Protein 7ZNZ (pdb70)

Solvent-accessible surface area: 27205 Å² total; per-residue (Å²): 148,55,46,30,8,3,32,0,24,2,58,100,51,6,33,13,0,47,16,35,64,132,109,27,88,112,63,35,32,56,174,34,93,38,17,27,39,0,1,22,6,24,0,3,1,2,8,10,0,25,0,0,0,0,1,0,0,13,7,13,74,7,0,0,3,2,1,6,2,7,0,0,0,2,5,64,7,105,68,7,36,55,30,69,4,32,112,3,18,86,107,75,0,0,0,0,0,6,1,4,3,0,1,0,30,14,56,99,34,98,57,104,21,58,124,87,37,50,105,13,44,9,14,0,23,0,104,16,4,0,3,62,2,51,15,100,16,116,72,7,31,32,40,9,25,7,0,5,0,47,77,18,45,0,0,0,2,16,4,107,21,75,100,107,22,48,11,6,0,26,0,14,15,10,15,41,37,69,14,105,49,67,18,161,39,30,32,0,32,0,106,18,123,10,69,26,19,10,50,4,8,0,35,0,5,0,73,38,141,45,54,80,56,47,45,82,71,66,96,0,14,1,74,79,0,65,22,0,13,0,0,0,0,0,12,2,5,19,71,56,43,104,156,122,119,40,86,30,76,44,9,41,168,43,1,97,150,42,0,59,141,4,3,86,30,83,33,62,53,14,55,135,45,6,37,73,40,6,83,67,5,6,50,74,1,109,7,71,1,18,166,5,59,137,109,38,8,51,54,10,4,39,114,11,13,118,33,3,96,187,98,39,63,3,20,11,4,3,20,3,0,0,4,0,1,1,3,0,4,2,2,0,0,29,43,76,39,4,0,0,5,8,1,0,0,1,1,8,45,41,135,1,28,92,0,0,0,0,25,0,63,10,20,5,0,0,3,3,17,4,0,5,15,0,26,1,19,45,0,3,62,0,1,2,39,0,4,73,19,0,0,24,17,1,69,96,26,0,89,84,34,79,63,8,53,38,121,95,51,46,79,5,111,11,1,1,0,44,17,2,1,0,0,18,5,0,4,0,164,52,56,22,48,14,0,2,2,5,1,1,6,12,1,18,16,8,30,16,9,28,42,60,95,139,22,0,64,168,26,0,8,68,9,0,53,32,0,0,34,1,2,26,33,31,25,56,113,4,26,71,34,3,64,39,0,73,13,99,61,63,97,35,66,89,73,40,40,162,62,2,68,104,18,65,73,13,16,12,0,1,33,79,9,113,0,37,107,43,50,23,142,0,2,0,0,0,9,6,4,3,1,0,20,8,2,0,37,5,0,8,87,0,0,168,75,13,69,80,55,82,87,42,6,164,55,0,78,35,48,26,158,96,16,9,38,39,62,79,7,180,100,22,4,0,14,11,16,5,10,28,63,75,11,85,41,95,33,72,23,9,2,2,0,0,0,1,12,10,0,40,57,1,6,113,76,72,35,87,66,40,2,84,2,0,44,35,1,4,76,85,7,32,90,49,53,96,3,90,57,0,20,1,12,0,14,9,0,0,0,13,5,9,5,19,49,5,54,65,0,6,90,10,0,33,4,0,4,60,64,5,24,24,43,2,0,0,0,15,33,96,41,3,3,0,4,0,0,4,0,0,3,1,0,0,2,10,6,0,9,9,14,20,22,78,24,11,9,2,23,44,19,94,6,140,46,3,85,95,9,36,1,123,6,1,16,3,54,37,56,5,14,0,18,5,32,9,132,87,80,121,13,32,104,26,101,2,45,3,76,129,124,87,110,32,68,0,64,18,85,66,61,112,54,74,49,62,18,74,108,104,145

Secondary structure (DSSP, 8-state):
---SSSEEEESSPPP---SSGGGS-TTTTTT-SSHHHHHHHH-EEEESSSEEEEEEE-SSEEEEEEEETT-B-----TT-----STT--TTS---B---EEEEEEEEETTEEPPS--EEEEEEEETTTTEEEEEEEETTEEEEEEEEEETTTTEEEEEEEESSTT-EEEEEEEE-SS--EEEEETTEEEEEEE-TTS-EEEEEEEEEEESSEEEEETTEEEEEEESEEEEEEEEEE-B-S-GGGTTB-S-HHHHHHTTHHHHHHS-HHHHHHHHHHHHHHHHTT-EEE-----HHHHTS-HHHHHHHHHHS---HHHHHHHHHHHHHHHHTT--TTSPPPBTTBT----SS-GGGG-EETTTHHHHHTTTTTTTT-HHHHHHHHHHHHHHHHHHHHHHHH-GGG--TTSPPPSS--EEEEE-SSS-EEEEEETTHHHHHHHHHHHHHHHH--HHHIIIIIHHHHHHHHHHHHHH-EEE-GGGTT--BTTBPPPHHHHHHTTT--TTEEE-TTB--TTSS--BTT-HHHHHHHHHHHHHHHHHHHHHT--HHHHHHHHHHHHHB----B-TTSSBPSSSS--------S--GGGTTTTTSSS--TTT-HHHHHHHHHHHHHH---GGG--TTHHHHHHHHHHHTT-HHHHHHHHHHHHHHSB-TTS-BBSSSB-THHHHHHHHHHHHHHEE-SSSSEEES-S--TT-SSEEEEEEEETTTEEEEEEEETTEEEEEEEEESS--EEEEEETTEEEEEEPEE--

InterPro domains:
  IPR008928 Six-hairpin glycosidase superfamily [SSF48208] (274-778)
  IPR012341 Six-hairpin glycosidase-like superfamily [G3DSA:1.50.10.10] (239-712)
  IPR016518 Alpha-L-fucosidase [PIRSF007663] (45-780)
  IPR027414 Glycosyl hydrolase family 95, N-terminal domain [PF14498] (56-101)
  IPR027414 Glycosyl hydrolase family 95, N-terminal domain [PF14498] (119-263)
  IPR049053 Alpha fucosidase A-like, C-terminal domain [PF21307] (714-777)
  IPR054363 Glycosyl hydrolase family 95, catalytic domain [PF22124] (291-712)

B-factor: mean 43.18, std 13.69, range [20.55, 91.16]

Foldseek 3Di:
DPDLFQKAKDQDAQQDDAQDQVRDDDCSQPPDDHSVVSQQFRFDKAFQQAKIWTWGGAQFKIKTFIFGQAQWAEFLLLVQAADEFQQHAPVHFIFGATDWMKMKGWPFFPHTGDNPKARWMWMQRRLQRKIKIWIGDPNKIKIKIWHQFPVQRWIKIKIAIPDAQGTKIKIDMGDPNPWDWADDDQKIKTWDAHNHGKIKMKIKGKAFADADWDCDGRMIIGGRTRMMMIIMHMDIQADLAVVVVRGHDHNVVVCVVRRVVSSPDDVVVSSVNRSVVSCVQLVLKDKFLDAADPVLSPHNLLVSLVVCLVPVQRRSHLRNLLSVLSSLLSRNFAQRDAAQFQQRRDDDDSCDVSSSFHFLVFQSLLSCLQCQQVRVLRSLNNVLVQCVSLQVSQLSSQQVDQVLAFPVSHGAFAGFAARTHHSRSHGHDHTPLLSLLSVLVSLLVSCQQAVPLCSLVPRNLVSLVRNLSSQVRQWDWAAALRHVWDWLRHDDDPLQSVLSHRQHGRATWRAQPDQPDDDTGTTHFLLSLLSNLLSLVSSLVSCVVVVHPPVVNVVSVVNSVRYDHWDQAPVLAIARGSGRDDLQDLDLDPSNCVCLPPNQNDACVPHVSNLVNPVVSVVNNPDDPVNQFLQSLLVVLQSCLRSQNQQSSVVSSSSQSNPAAHSSRFGDRPPGTNSNSNSNSSSVSSCAWAARHQGIEGNVYDHVSRQWMWMWNTTHGVNKTWTWIHHHHAIDPIAIEHQDWDWTWYHGPNDTDIDIHDYDD

Nearest PDB structures (foldseek):
  7znz-assembly1_A  TM=1.001E+00  e=0.000E+00  Akkermansia muciniphila ATCC BAA-835
  7zo0-assembly1_A  TM=9.992E-01  e=0.000E+00  Akkermansia muciniphila ATCC BAA-835
  7kmq-assembly1_A  TM=8.784E-01  e=1.321E-61  Xanthomonas citri pv. citri str. 306
  4ufc-assembly2_B  TM=8.780E-01  e=4.745E-60  Bacteroides ovatus
  2rdy-assembly1_B  TM=8.431E-01  e=8.746E-61  Halalkalibacterium halodurans C-125

Sequence (761 aa):
KPSASNLIWSDEPAVVVYPQEDKNSEGSSFGKYRKPASVWEAEGYPIGNGRVGAMIFSAPGRERLALNEISLWSGGANPGGGYGYGPDAGTNQFGNYLPFGDLFVDFKKGDQPASLSVEDFTRSLDLRDGIHKVNYKADGVTYDREAFSSTPANVLVLNYKASKPGQFSADFSVNSQLGADISAKGSVITWKGMMLKNGMNYEGRVLIRPKGGTLSASGDKISVKNADSCMVVIAMETDYLMDYKKDWKGESPSRRKLDRYAAKAASADYAALKQAHISQYKSMFDRVKVNFGKTEEDVAKLPTPKRLEEAYKKNPADPDLEETMFQFGRYLLLSSSRPGTLPANLQGLWNDYVKPPWACDYHNNINVQMAYWGAEPANLSECHEALVNYVEAMAPGCRDASQANKGFNTKDGKPVRGWTVRTSQNIFGGNGWQWNIPGAAWYALHIWEHYAFTGDRKYLEKQAYPLMKEICHFWEDHLKELGAGGEGFKTNGKDPSSEEEKKDLADVKAGTLVAPNGWSPEHGPREDGVMHDQQLIAELFSNTIKAARILGKDAAWAKSLEGKLKRLAGNKIGKEGNLQEWMIDRIPKTDHRHTSHLFAVFPGNQQISKLKTPKLAEAARLSLEWRGTTGDSRRSWTWPWRTALWARLGEGNKAHEMVQGLLKFNTLPNMMLTTHPPMQMDGNFGIVGGICEMLVQSHAGGLDIMPSPVEAWPEGSVKGLKARGNVTVDFSWKDGKVSNVKLYSAQPKKVLPVRVNGKMTRMKTLPLK

Radius of gyration: 26.74 Å; Cα contacts (8 Å, |Δi|>4): 1884; chains: 1; bounding box: 55×55×87 Å

Structure (mmCIF, N/CA/C/O backbone):
data_7ZNZ
#
_entry.id   7ZNZ
#
_cell.length_a   53.670
_cell.length_b   100.400
_cell.length_c   156.980
_cell.angle_alpha   90.000
_cell.angle_beta   90.000
_cell.angle_gamma   90.000
#
_symmetry.space_group_name_H-M   'P 21 21 21'
#
loop_
_entity.id
_entity.type
_entity.pdbx_description
1 polymer 'FucOB, a GH95 family alpha-1,2-fucosidase'
2 non-polymer GLYCEROL
3 water water
#
loop_
_atom_site.group_PDB
_atom_site.id
_atom_site.type_symbol
_atom_site.label_atom_id
_atom_site.label_alt_id
_atom_site.label_comp_id
_atom_site.label_asym_id
_atom_site.label_entity_id
_atom_site.label_seq_id
_atom_site.pdbx_PDB_ins_code
_atom_site.Cartn_x
_atom_site.Cartn_y
_atom_site.Cartn_z
_atom_site.occupancy
_atom_site.B_iso_or_equiv
_atom_site.auth_seq_id
_atom_site.auth_comp_id
_atom_site.auth_asym_id
_atom_site.auth_atom_id
_atom_site.pdbx_PDB_model_num
ATOM 1 N N . LYS A 1 1 ? -2.694 -3.706 -61.405 1.00 78.33 25 LYS A N 1
ATOM 2 C CA . LYS A 1 1 ? -2.921 -4.069 -60.010 1.00 69.48 25 LYS A CA 1
ATOM 3 C C . LYS A 1 1 ? -3.311 -2.837 -59.194 1.00 73.79 25 LYS A C 1
ATOM 4 O O . LYS A 1 1 ? -2.452 -2.020 -58.838 1.00 67.52 25 LYS A O 1
ATOM 6 N N . PRO A 1 2 ? -4.608 -2.701 -58.902 0.67 65.93 26 PRO A N 1
ATOM 7 C CA . PRO A 1 2 ? -5.067 -1.550 -58.116 0.67 54.57 26 PRO A CA 1
ATOM 8 C C . PRO A 1 2 ? -4.525 -1.622 -56.701 0.67 50.96 26 PRO A C 1
ATOM 9 O O . PRO A 1 2 ? -4.508 -2.688 -56.079 0.67 52.87 26 PRO A O 1
ATOM 13 N N . SER A 1 3 ? -4.090 -0.468 -56.197 1.00 50.51 27 SER A N 1
ATOM 14 C CA . SER A 1 3 ? -3.478 -0.394 -54.876 1.00 44.22 27 SER A CA 1
ATOM 15 C C . SER A 1 3 ? -4.314 -1.152 -53.846 1.00 43.52 27 SER A C 1
ATOM 16 O O . SER A 1 3 ? -5.550 -1.063 -53.831 1.00 45.36 27 SER A O 1
ATOM 19 N N . ALA A 1 4 ? -3.634 -1.898 -52.968 1.00 36.53 28 ALA A N 1
ATOM 20 C CA . ALA A 1 4 ? -4.357 -2.665 -51.954 1.00 38.53 28 ALA A CA 1
ATOM 21 C C . ALA A 1 4 ? -4.980 -1.781 -50.877 1.00 40.06 28 ALA A C 1
ATOM 22 O O . ALA A 1 4 ? -5.900 -2.226 -50.183 1.00 35.66 28 ALA A O 1
ATOM 24 N N . SER A 1 5 ? -4.480 -0.563 -50.685 1.00 39.22 29 SER A N 1
ATOM 25 C CA . SER A 1 5 ? -5.038 0.280 -49.637 1.00 41.72 29 SER A CA 1
ATOM 26 C C . SER A 1 5 ? -5.008 1.732 -50.094 1.00 38.90 29 SER A C 1
ATOM 27 O O . SER A 1 5 ? -4.359 2.079 -51.088 1.00 36.84 29 SER A O 1
ATOM 30 N N . ASN A 1 6 ? -5.715 2.572 -49.334 1.00 37.16 30 ASN A N 1
ATOM 31 C CA . ASN A 1 6 ? -5.811 4.026 -49.565 1.00 31.19 30 ASN A CA 1
ATOM 32 C C . ASN A 1 6 ? -6.425 4.367 -50.915 1.00 32.47 30 ASN A C 1
ATOM 33 O O . ASN A 1 6 ? -6.210 5.456 -51.440 1.00 35.58 30 ASN A O 1
ATOM 38 N N . LEU A 1 7 ? -7.228 3.481 -51.463 1.00 32.12 31 LEU A N 1
ATOM 39 C CA . LEU A 1 7 ? -7.910 3.706 -52.725 1.00 37.22 31 LEU A CA 1
ATOM 40 C C . LEU A 1 7 ? -9.316 3.140 -52.630 1.00 37.99 31 LEU A C 1
ATOM 41 O O . LEU A 1 7 ? -9.494 1.961 -52.296 1.00 37.41 31 LEU A O 1
ATOM 46 N N . ILE A 1 8 ? -10.319 3.973 -52.904 1.00 31.26 32 ILE A N 1
ATOM 47 C CA . ILE A 1 8 ? -11.703 3.522 -52.935 1.00 33.25 32 ILE A CA 1
ATOM 48 C C . ILE A 1 8 ? -12.147 3.570 -54.379 1.00 39.70 32 ILE A C 1
ATOM 49 O O . ILE A 1 8 ? -12.035 4.616 -55.040 1.00 35.02 32 ILE A O 1
ATOM 54 N N . TRP A 1 9 ? -12.631 2.446 -54.894 1.00 32.22 33 TRP A N 1
ATOM 55 C CA . TRP A 1 9 ? -12.820 2.452 -56.339 1.00 37.04 33 TRP A CA 1
ATOM 56 C C . TRP A 1 9 ? -13.864 1.428 -56.735 1.00 36.72 33 TRP A C 1
ATOM 57 O O . TRP A 1 9 ? -14.228 0.552 -55.946 1.00 38.21 33 TRP A O 1
ATOM 68 N N . SER A 1 10 ? -14.362 1.570 -57.969 1.00 35.30 34 SER A N 1
ATOM 69 C CA . SER A 1 10 ? -15.399 0.690 -58.483 1.00 38.34 34 SER A CA 1
ATOM 70 C C . SER A 1 10 ? -15.223 0.529 -59.985 1.00 44.55 34 SER A C 1
ATOM 71 O O . SER A 1 10 ? -14.776 1.451 -60.678 1.00 38.14 34 SER A O 1
ATOM 74 N N . ASP A 1 11 ? -15.544 -0.672 -60.483 1.00 38.12 35 ASP A N 1
ATOM 75 C CA . ASP A 1 11 ? -15.542 -0.894 -61.917 1.00 43.24 35 ASP A CA 1
ATOM 76 C C . ASP A 1 11 ? -16.928 -0.705 -62.500 1.00 42.77 35 ASP A C 1
ATOM 77 O O . ASP A 1 11 ? -17.141 -1.001 -63.676 1.00 50.37 35 ASP A O 1
ATOM 82 N N . GLU A 1 12 ? -17.872 -0.219 -61.701 1.00 41.64 36 GLU A N 1
ATOM 83 C CA . GLU A 1 12 ? -19.233 0.086 -62.118 1.00 34.88 36 GLU A CA 1
ATOM 84 C C . GLU A 1 12 ? -19.448 1.594 -62.175 1.00 47.06 36 GLU A C 1
ATOM 85 O O . GLU A 1 12 ? -19.131 2.312 -61.209 1.00 38.55 36 GLU A O 1
ATOM 91 N N . PRO A 1 13 ? -19.949 2.110 -63.292 1.00 48.82 37 PRO A N 1
ATOM 92 C CA . PRO A 1 13 ? -20.351 3.517 -63.330 1.00 38.71 37 PRO A CA 1
ATOM 93 C C . PRO A 1 13 ? -21.298 3.828 -62.187 1.00 41.02 37 PRO A C 1
ATOM 94 O O . PRO A 1 13 ? -22.118 2.999 -61.808 1.00 38.32 37 PRO A O 1
ATOM 98 N N . ALA A 1 14 ? -21.163 5.044 -61.627 1.00 40.11 38 ALA A N 1
ATOM 99 C CA . ALA A 1 14 ? -22.067 5.503 -60.586 1.00 40.29 38 ALA A CA 1
ATOM 100 C C . ALA A 1 14 ? -23.477 5.629 -61.145 1.00 36.92 38 ALA A C 1
ATOM 101 O O . ALA A 1 14 ? -23.670 5.958 -62.319 1.00 40.96 38 ALA A O 1
ATOM 103 N N . VAL A 1 15 ? -24.474 5.398 -60.289 1.00 35.66 39 VAL A N 1
ATOM 104 C CA . VAL A 1 15 ? -25.834 5.767 -60.651 1.00 37.09 39 VAL A CA 1
ATOM 105 C C . VAL A 1 15 ? -25.966 7.281 -60.547 1.00 43.99 39 VAL A C 1
ATOM 106 O O . VAL A 1 15 ? -25.588 7.896 -59.538 1.00 37.96 39 VAL A O 1
ATOM 110 N N . VAL A 1 16 ? -26.458 7.901 -61.613 1.00 42.32 40 VAL A N 1
ATOM 111 C CA . VAL A 1 16 ? -26.562 9.355 -61.696 1.00 41.24 40 VAL A CA 1
ATOM 112 C C . VAL A 1 16 ? -28.036 9.700 -61.727 1.00 46.73 40 VAL A C 1
ATOM 113 O O . VAL A 1 16 ? -28.754 9.289 -62.648 1.00 44.55 40 VAL A O 1
ATOM 117 N N . VAL A 1 17 ? -28.491 10.434 -60.709 1.00 44.90 41 VAL A N 1
ATOM 118 C CA . VAL A 1 17 ? -29.881 10.850 -60.592 1.00 41.32 41 VAL A CA 1
ATOM 119 C C . VAL A 1 17 ? -29.934 12.301 -60.120 1.00 45.41 41 VAL A C 1
ATOM 120 O O . VAL A 1 17 ? -28.988 12.827 -59.517 1.00 37.29 41 VAL A O 1
ATOM 124 N N . TYR A 1 18 ? -31.072 12.972 -60.450 1.00 39.71 42 TYR A N 1
ATOM 125 C CA . TYR A 1 18 ? -31.358 14.271 -59.890 1.00 39.72 42 TYR A CA 1
ATOM 126 C C . TYR A 1 18 ? -31.885 14.084 -58.476 1.00 42.29 42 TYR A C 1
ATOM 127 O O . TYR A 1 18 ? -32.640 13.148 -58.225 1.00 46.17 42 TYR A O 1
ATOM 136 N N . PRO A 1 19 ? -31.526 14.959 -57.542 1.00 39.57 43 PRO A N 1
ATOM 137 C CA . PRO A 1 19 ? -32.038 14.790 -56.173 1.00 36.34 43 PRO A CA 1
ATOM 138 C C . PRO A 1 19 ? -33.548 14.972 -56.086 1.00 43.07 43 PRO A C 1
ATOM 139 O O . PRO A 1 19 ? -34.183 14.423 -55.168 1.00 42.34 43 PRO A O 1
ATOM 143 N N . GLN A 1 20 ? -34.142 15.731 -57.011 1.00 41.00 44 GLN A N 1
ATOM 144 C CA . GLN A 1 20 ? -35.602 15.846 -57.108 1.00 44.82 44 GLN A CA 1
ATOM 145 C C . GLN A 1 20 ? -36.195 14.595 -57.760 1.00 47.30 44 GLN A C 1
ATOM 146 O O . GLN A 1 20 ? -35.859 14.268 -58.906 1.00 44.19 44 GLN A O 1
ATOM 152 N N . GLU A 1 21 ? -37.089 13.908 -57.036 1.00 55.61 45 GLU A N 1
ATOM 153 C CA . GLU A 1 21 ? -37.633 12.632 -57.515 1.00 55.91 45 GLU A CA 1
ATOM 154 C C . GLU A 1 21 ? -38.195 12.756 -58.932 1.00 62.64 45 GLU A C 1
ATOM 155 O O . GLU A 1 21 ? -37.796 12.016 -59.841 1.00 59.98 45 GLU A O 1
ATOM 157 N N . ASP A 1 22 ? -39.093 13.729 -59.135 1.00 62.10 46 ASP A N 1
ATOM 158 C CA . ASP A 1 22 ? -39.825 13.969 -60.378 1.00 64.91 46 ASP A CA 1
ATOM 159 C C . ASP A 1 22 ? -38.934 14.220 -61.589 1.00 64.27 46 ASP A C 1
ATOM 160 O O . ASP A 1 22 ? -39.446 14.199 -62.713 1.00 63.64 46 ASP A O 1
ATOM 165 N N . LYS A 1 23 ? -37.644 14.503 -61.401 1.00 58.52 47 LYS A N 1
ATOM 166 C CA . LYS A 1 23 ? -36.741 14.747 -62.522 1.00 52.02 47 LYS A CA 1
ATOM 167 C C . LYS A 1 23 ? -36.121 13.474 -63.086 1.00 52.68 47 LYS A C 1
ATOM 168 O O . LYS A 1 23 ? -35.334 13.556 -64.034 1.00 56.56 47 LYS A O 1
ATOM 174 N N . ASN A 1 24 ? -36.445 12.311 -62.539 1.00 52.80 48 ASN A N 1
ATOM 175 C CA . ASN A 1 24 ? -35.839 11.053 -62.959 1.00 64.04 48 ASN A CA 1
ATOM 176 C C . ASN A 1 24 ? -36.827 10.154 -63.695 1.00 65.57 48 ASN A C 1
ATOM 177 O O . ASN A 1 24 ? -38.025 10.150 -63.404 1.00 68.15 48 ASN A O 1
ATOM 182 N N . SER A 1 25 ? -36.287 9.365 -64.622 1.00 64.91 49 SER A N 1
ATOM 183 C CA . SER A 1 25 ? -37.050 8.411 -65.423 1.00 75.12 49 SER A CA 1
ATOM 184 C C . SER A 1 25 ? -37.567 7.253 -64.557 1.00 75.83 49 SER A C 1
ATOM 185 O O . SER A 1 25 ? -37.466 7.255 -63.325 1.00 75.84 49 SER A O 1
ATOM 188 N N . GLU A 1 26 ? -38.120 6.230 -65.216 1.00 77.90 50 GLU A N 1
ATOM 189 C CA . GLU A 1 26 ? -38.831 5.168 -64.505 1.00 82.57 50 GLU A CA 1
ATOM 190 C C . GLU A 1 26 ? -37.884 4.338 -63.645 1.00 79.53 50 GLU A C 1
ATOM 191 O O . GLU A 1 26 ? -38.100 4.182 -62.435 1.00 79.17 50 GLU A O 1
ATOM 193 N N . GLY A 1 27 ? -36.841 3.777 -64.258 1.00 78.80 51 GLY A N 1
ATOM 194 C CA . GLY A 1 27 ? -35.878 2.961 -63.539 1.00 72.50 51 GLY A CA 1
ATOM 195 C C . GLY A 1 27 ? -34.501 3.589 -63.465 1.00 71.07 51 GLY A C 1
ATOM 196 O O . GLY A 1 27 ? -33.488 2.881 -63.499 1.00 72.23 51 GLY A O 1
ATOM 197 N N A SER A 1 28 ? -34.452 4.921 -63.357 0.54 67.41 52 SER A N 1
ATOM 198 N N B SER A 1 28 ? -34.452 4.920 -63.360 0.46 67.43 52 SER A N 1
ATOM 199 C CA A SER A 1 28 ? -33.177 5.631 -63.332 0.54 68.41 52 SER A CA 1
ATOM 200 C CA B SER A 1 28 ? -33.180 5.635 -63.326 0.46 68.39 52 SER A CA 1
ATOM 201 C C A SER A 1 28 ? -32.366 5.344 -62.067 0.54 64.30 52 SER A C 1
ATOM 202 C C B SER A 1 28 ? -32.367 5.341 -62.067 0.46 64.29 52 SER A C 1
ATOM 203 O O A SER A 1 28 ? -31.159 5.611 -62.049 0.54 59.38 52 SER A O 1
ATOM 204 O O B SER A 1 28 ? -31.159 5.606 -62.050 0.46 59.40 52 SER A O 1
ATOM 209 N N . PHE A 1 29 ? -32.992 4.794 -61.025 1.00 59.29 53 PHE A N 1
ATOM 210 C CA . PHE A 1 29 ? -32.337 4.551 -59.744 1.00 55.03 53 PHE A CA 1
ATOM 211 C C . PHE A 1 29 ? -31.564 3.233 -59.674 1.00 61.24 53 PHE A C 1
ATOM 212 O O . PHE A 1 29 ? -30.969 2.936 -58.627 1.00 56.31 53 PHE A O 1
ATOM 220 N N . GLY A 1 30 ? -31.547 2.436 -60.746 1.00 66.81 54 GLY A N 1
ATOM 221 C CA . GLY A 1 30 ? -30.906 1.123 -60.672 1.00 54.23 54 GLY A CA 1
ATOM 222 C C . GLY A 1 30 ? -31.469 0.264 -59.545 1.00 56.66 54 GLY A C 1
ATOM 223 O O . GLY A 1 30 ? -32.682 0.048 -59.423 1.00 55.54 54 GLY A O 1
ATOM 224 N N . LYS A 1 31 ? -30.581 -0.238 -58.695 1.00 52.80 55 LYS A N 1
ATOM 225 C CA . LYS A 1 31 ? -30.997 -1.109 -57.606 1.00 53.21 55 LYS A CA 1
ATOM 226 C C . LYS A 1 31 ? -31.574 -0.357 -56.408 1.00 57.04 55 LYS A C 1
ATOM 227 O O . LYS A 1 31 ? -32.020 -1.009 -55.454 1.00 54.38 55 LYS A O 1
ATOM 233 N N . TYR A 1 32 ? -31.574 0.981 -56.428 1.00 56.18 56 TYR A N 1
ATOM 234 C CA . TYR A 1 32 ? -31.989 1.800 -55.292 1.00 53.69 56 TYR A CA 1
ATOM 235 C C . TYR A 1 32 ? -33.435 2.228 -55.448 1.00 62.86 56 TYR A C 1
ATOM 236 O O . TYR A 1 32 ? -34.027 2.116 -56.522 1.00 66.95 56 TYR A O 1
ATOM 245 N N . ARG A 1 33 ? -33.988 2.762 -54.355 1.00 60.09 57 ARG A N 1
ATOM 246 C CA . ARG A 1 33 ? -35.397 3.120 -54.284 1.00 57.24 57 ARG A CA 1
ATOM 247 C C . ARG A 1 33 ? -35.656 4.610 -54.380 1.00 65.80 57 ARG A C 1
ATOM 248 O O . ARG A 1 33 ? -36.765 5.003 -54.758 1.00 61.70 57 ARG A O 1
ATOM 250 N N . LYS A 1 34 ? -34.679 5.449 -54.048 1.00 49.85 58 LYS A N 1
ATOM 251 C CA . LYS A 1 34 ? -34.943 6.877 -53.931 1.00 53.41 58 LYS A CA 1
ATOM 252 C C . LYS A 1 34 ? -33.649 7.639 -54.182 1.00 49.74 58 LYS A C 1
ATOM 253 O O . LYS A 1 34 ? -32.553 7.094 -54.014 1.00 44.53 58 LYS A O 1
ATOM 255 N N . PRO A 1 35 ? -33.736 8.886 -54.632 1.00 50.17 59 PRO A N 1
ATOM 256 C CA . PRO A 1 35 ? -32.487 9.626 -54.929 1.00 51.31 59 PRO A CA 1
ATOM 257 C C . PRO A 1 35 ? -31.546 9.760 -53.728 1.00 39.02 59 PRO A C 1
ATOM 258 O O . PRO A 1 35 ? -30.316 9.747 -53.907 1.00 36.57 59 PRO A O 1
ATOM 262 N N . ALA A 1 36 ? -32.074 9.861 -52.507 1.00 41.61 60 ALA A N 1
ATOM 263 C CA . ALA A 1 36 ? -31.193 9.939 -51.346 1.00 41.17 60 ALA A CA 1
ATOM 264 C C . ALA A 1 36 ? -30.390 8.653 -51.178 1.00 43.29 60 ALA A C 1
ATOM 265 O O . ALA A 1 36 ? -29.194 8.704 -50.869 1.00 39.83 60 ALA A O 1
ATOM 267 N N . SER A 1 37 ? -31.021 7.495 -51.401 1.00 42.50 61 SER A N 1
ATOM 268 C CA . SER A 1 37 ? -30.314 6.221 -51.273 1.00 40.45 61 SER A CA 1
ATOM 269 C C . SER A 1 37 ? -29.193 6.113 -52.288 1.00 34.20 61 SER A C 1
ATOM 270 O O . SER A 1 37 ? -28.124 5.542 -52.005 1.00 38.36 61 SER A O 1
ATOM 273 N N . VAL A 1 38 ? -29.431 6.615 -53.496 1.00 36.72 62 VAL A N 1
ATOM 274 C CA . VAL A 1 38 ? -28.380 6.646 -54.510 1.00 32.14 62 VAL A CA 1
ATOM 275 C C . VAL A 1 38 ? -27.228 7.496 -54.010 1.00 34.76 62 VAL A C 1
ATOM 276 O O . VAL A 1 38 ? -26.063 7.101 -54.046 1.00 33.89 62 VAL A O 1
ATOM 280 N N . TRP A 1 39 ? -27.563 8.689 -53.527 1.00 30.68 63 TRP A N 1
ATOM 281 C CA . TRP A 1 39 ? -26.546 9.685 -53.204 1.00 29.44 63 TRP A CA 1
ATOM 282 C C . TRP A 1 39 ? -25.580 9.159 -52.150 1.00 30.93 63 TRP A C 1
ATOM 283 O O . TRP A 1 39 ? -24.367 9.229 -52.332 1.00 30.21 63 TRP A O 1
ATOM 294 N N . GLU A 1 40 ? -26.106 8.585 -51.059 1.00 33.28 64 GLU A N 1
ATOM 295 C CA . GLU A 1 40 ? -25.246 8.252 -49.930 1.00 29.65 64 GLU A CA 1
ATOM 296 C C . GLU A 1 40 ? -24.331 7.078 -50.227 1.00 34.26 64 GLU A C 1
ATOM 297 O O . GLU A 1 40 ? -23.249 6.998 -49.641 1.00 31.50 64 GLU A O 1
ATOM 303 N N . ALA A 1 41 ? -24.735 6.163 -51.120 1.00 33.93 65 ALA A N 1
ATOM 304 C CA . ALA A 1 41 ? -23.994 4.935 -51.360 1.00 33.68 65 ALA A CA 1
ATOM 305 C C . ALA A 1 41 ? -23.083 5.015 -52.579 1.00 32.80 65 ALA A C 1
ATOM 306 O O . ALA A 1 41 ? -22.050 4.353 -52.613 1.00 35.11 65 ALA A O 1
ATOM 308 N N . GLU A 1 42 ? -23.436 5.808 -53.586 1.00 31.76 66 GLU A N 1
ATOM 309 C CA . GLU A 1 42 ? -22.681 5.802 -54.835 1.00 33.78 66 GLU A CA 1
ATOM 310 C C . GLU A 1 42 ? -21.618 6.871 -54.907 1.00 34.84 66 GLU A C 1
ATOM 311 O O . GLU A 1 42 ? -20.657 6.721 -55.662 1.00 35.29 66 GLU A O 1
ATOM 317 N N . GLY A 1 43 ? -21.798 7.970 -54.192 1.00 34.76 67 GLY A N 1
ATOM 318 C CA . GLY A 1 43 ? -20.877 9.080 -54.321 1.00 32.50 67 GLY A CA 1
ATOM 319 C C . GLY A 1 43 ? -19.520 9.035 -53.675 1.00 30.28 67 GLY A C 1
ATOM 320 O O . GLY A 1 43 ? -19.361 8.464 -52.603 1.00 30.36 67 GLY A O 1
ATOM 321 N N . TYR A 1 44 ? -18.540 9.647 -54.327 1.00 30.14 68 TYR A N 1
ATOM 322 C CA . TYR A 1 44 ? -17.208 9.733 -53.762 1.00 27.44 68 TYR A CA 1
ATOM 323 C C . TYR A 1 44 ? -17.006 11.183 -53.390 1.00 36.18 68 TYR A C 1
ATOM 324 O O . TYR A 1 44 ? -17.234 12.074 -54.203 1.00 31.21 68 TYR A O 1
ATOM 333 N N . PRO A 1 45 ? -16.566 11.431 -52.158 1.00 31.42 69 PRO A N 1
ATOM 334 C CA . PRO A 1 45 ? -16.493 12.829 -51.734 1.00 25.73 69 PRO A CA 1
ATOM 335 C C . PRO A 1 45 ? -15.163 13.548 -51.765 1.00 30.73 69 PRO A C 1
ATOM 336 O O . PRO A 1 45 ? -14.150 12.957 -51.416 1.00 28.70 69 PRO A O 1
ATOM 340 N N . ILE A 1 46 ? -15.164 14.798 -52.205 1.00 28.13 70 ILE A N 1
ATOM 341 C CA . ILE A 1 46 ? -13.976 15.646 -52.103 1.00 26.05 70 ILE A CA 1
ATOM 342 C C . ILE A 1 46 ? -14.348 16.928 -51.358 1.00 27.90 70 ILE A C 1
ATOM 343 O O . ILE A 1 46 ? -15.492 17.396 -51.427 1.00 28.84 70 ILE A O 1
ATOM 348 N N . GLY A 1 47 ? -13.371 17.512 -50.672 1.00 27.14 71 GLY A N 1
ATOM 349 C CA . GLY A 1 47 ? -13.592 18.790 -50.003 1.00 29.14 71 GLY A CA 1
ATOM 350 C C . GLY A 1 47 ? -12.292 19.372 -49.495 1.00 29.59 71 GLY A C 1
ATOM 351 O O . GLY A 1 47 ? -11.302 18.661 -49.312 1.00 27.56 71 GLY A O 1
ATOM 352 N N . ASN A 1 48 ? -12.300 20.699 -49.289 1.00 26.92 72 ASN A N 1
ATOM 353 C CA . ASN A 1 48 ? -11.121 21.399 -48.789 1.00 29.88 72 ASN A CA 1
ATOM 354 C C . ASN A 1 48 ? -11.392 22.038 -47.440 1.00 31.29 72 ASN A C 1
ATOM 355 O O . ASN A 1 48 ? -10.716 23.001 -47.061 1.00 25.80 72 ASN A O 1
ATOM 360 N N . GLY A 1 49 ? -12.395 21.539 -46.723 1.00 25.57 73 GLY A N 1
ATOM 361 C CA . GLY A 1 49 ? -12.819 22.143 -45.473 1.00 24.60 73 GLY A CA 1
ATOM 362 C C . GLY A 1 49 ? -13.987 23.103 -45.619 1.00 29.25 73 GLY A C 1
ATOM 363 O O . GLY A 1 49 ? -14.638 23.428 -44.615 1.00 27.69 73 GLY A O 1
ATOM 364 N N . ARG A 1 50 ? -14.257 23.573 -46.838 1.00 24.85 74 ARG A N 1
ATOM 365 C CA . ARG A 1 50 ? -15.279 24.607 -47.027 1.00 24.44 74 ARG A CA 1
ATOM 366 C C . ARG A 1 50 ? -16.176 24.323 -48.217 1.00 26.74 74 ARG A C 1
ATOM 367 O O . ARG A 1 50 ? -17.402 24.453 -48.118 1.00 29.37 74 ARG A O 1
ATOM 375 N N . VAL A 1 51 ? -15.596 23.991 -49.364 1.00 28.04 75 VAL A N 1
ATOM 376 C CA . VAL A 1 51 ? -16.380 23.589 -50.525 1.00 26.08 75 VAL A CA 1
ATOM 377 C C . VAL A 1 51 ? -16.039 22.141 -50.872 1.00 24.78 75 VAL A C 1
ATOM 378 O O . VAL A 1 51 ? -14.890 21.711 -50.731 1.00 30.35 75 VAL A O 1
ATOM 382 N N . GLY A 1 52 ? -17.041 21.408 -51.341 1.00 29.43 76 GLY A N 1
ATOM 383 C CA . GLY A 1 52 ? -16.875 19.997 -51.629 1.00 31.83 76 GLY A CA 1
ATOM 384 C C . GLY A 1 52 ? -17.922 19.531 -52.607 1.00 32.35 76 GLY A C 1
ATOM 385 O O . GLY A 1 52 ? -18.859 20.255 -52.964 1.00 30.60 76 GLY A O 1
ATOM 386 N N . ALA A 1 53 ? -17.775 18.264 -52.989 1.00 29.84 77 ALA A N 1
ATOM 387 C CA . ALA A 1 53 ? -18.683 17.630 -53.921 1.00 29.64 77 ALA A CA 1
ATOM 388 C C . ALA A 1 53 ? -18.723 16.146 -53.622 1.00 31.19 77 ALA A C 1
ATOM 389 O O . ALA A 1 53 ? -17.731 15.561 -53.152 1.00 31.14 77 ALA A O 1
ATOM 391 N N . MET A 1 54 ? -19.885 15.554 -53.866 1.00 28.63 78 MET A N 1
ATOM 392 C CA . MET A 1 54 ? -20.040 14.101 -53.952 1.00 26.64 78 MET A CA 1
ATOM 393 C C . MET A 1 54 ? -20.164 13.787 -55.433 1.00 32.13 78 MET A C 1
ATOM 394 O O . MET A 1 54 ? -21.071 14.307 -56.103 1.00 33.32 78 MET A O 1
ATOM 399 N N . ILE A 1 55 ? -19.233 12.985 -55.962 1.00 31.19 79 ILE A N 1
ATOM 400 C CA . ILE A 1 55 ? -19.079 12.819 -57.403 1.00 32.79 79 ILE A CA 1
ATOM 401 C C . ILE A 1 55 ? -19.651 11.472 -57.835 1.00 39.00 79 ILE A C 1
ATOM 402 O O . ILE A 1 55 ? -19.347 10.422 -57.231 1.00 33.65 79 ILE A O 1
ATOM 407 N N . PHE A 1 56 ? -20.465 11.502 -58.895 1.00 33.63 80 PHE A N 1
ATOM 408 C CA . PHE A 1 56 ? -21.126 10.322 -59.456 1.00 37.52 80 PHE A CA 1
ATOM 409 C C . PHE A 1 56 ? -20.733 10.278 -60.928 1.00 41.69 80 PHE A C 1
ATOM 410 O O . PHE A 1 56 ? -21.331 10.983 -61.753 1.00 42.11 80 PHE A O 1
ATOM 418 N N . SER A 1 57 ? -19.718 9.475 -61.252 1.00 37.57 81 SER A N 1
ATOM 419 C CA . SER A 1 57 ? -19.129 9.451 -62.589 1.00 39.21 81 SER A CA 1
ATOM 420 C C . SER A 1 57 ? -19.546 8.201 -63.343 1.00 47.37 81 SER A C 1
ATOM 421 O O . SER A 1 57 ? -19.422 7.082 -62.832 1.00 44.49 81 SER A O 1
ATOM 424 N N . ALA A 1 58 ? -20.016 8.402 -64.555 1.00 44.32 82 ALA A N 1
ATOM 425 C CA . ALA A 1 58 ? -20.400 7.347 -65.475 1.00 43.76 82 ALA A CA 1
ATOM 426 C C . ALA A 1 58 ? -19.923 7.760 -66.857 1.00 46.96 82 ALA A C 1
ATOM 427 O O . ALA A 1 58 ? -19.543 8.921 -67.070 1.00 50.63 82 ALA A O 1
ATOM 429 N N . PRO A 1 59 ? -19.892 6.839 -67.816 1.00 53.55 83 PRO A N 1
ATOM 430 C CA . PRO A 1 59 ? -19.391 7.214 -69.147 1.00 52.04 83 PRO A CA 1
ATOM 431 C C . PRO A 1 59 ? -20.289 8.217 -69.855 1.00 45.44 83 PRO A C 1
ATOM 432 O O . PRO A 1 59 ? -19.783 9.080 -70.582 1.00 52.62 83 PRO A O 1
ATOM 436 N N . GLY A 1 60 ? -21.595 8.168 -69.627 1.00 45.38 84 GLY A N 1
ATOM 437 C CA . GLY A 1 60 ? -22.487 9.069 -70.331 1.00 51.60 84 GLY A CA 1
ATOM 438 C C . GLY A 1 60 ? -22.737 10.397 -69.636 1.00 52.82 84 GLY A C 1
ATOM 439 O O . GLY A 1 60 ? -22.919 11.432 -70.288 1.00 51.67 84 GLY A O 1
ATOM 440 N N . ARG A 1 61 ? -22.780 10.377 -68.311 1.00 46.70 85 ARG A N 1
ATOM 441 C CA . ARG A 1 61 ? -23.131 11.545 -67.515 1.00 46.54 85 ARG A CA 1
ATOM 442 C C . ARG A 1 61 ? -22.302 11.533 -66.240 1.00 50.13 85 ARG A C 1
ATOM 443 O O . ARG A 1 61 ? -21.784 10.498 -65.814 1.00 44.99 85 ARG A O 1
ATOM 451 N N . GLU A 1 62 ? -22.223 12.699 -65.616 1.00 48.32 86 GLU A N 1
ATOM 452 C CA . GLU A 1 62 ? -21.485 12.880 -64.378 1.00 43.12 86 GLU A CA 1
ATOM 453 C C . GLU A 1 62 ? -22.232 13.912 -63.546 1.00 47.17 86 GLU A C 1
ATOM 454 O O . GLU A 1 62 ? -22.630 14.949 -64.077 1.00 44.54 86 GLU A O 1
ATOM 460 N N . ARG A 1 63 ? -22.471 13.600 -62.276 1.00 38.60 87 ARG A N 1
ATOM 461 C CA . ARG A 1 63 ? -23.089 14.527 -61.347 1.00 39.33 87 ARG A CA 1
ATOM 462 C C . ARG A 1 63 ? -22.093 14.885 -60.255 1.00 39.31 87 ARG A C 1
ATOM 463 O O . ARG A 1 63 ? -21.443 13.997 -59.677 1.00 39.38 87 ARG A O 1
ATOM 471 N N . LEU A 1 64 ? -21.925 16.187 -60.015 1.00 34.78 88 LEU A N 1
ATOM 472 C CA . LEU A 1 64 ? -21.196 16.673 -58.848 1.00 32.04 88 LEU A CA 1
ATOM 473 C C . LEU A 1 64 ? -22.241 17.358 -57.988 1.00 40.26 88 LEU A C 1
ATOM 474 O O . LEU A 1 64 ? -22.745 18.438 -58.336 1.00 34.71 88 LEU A O 1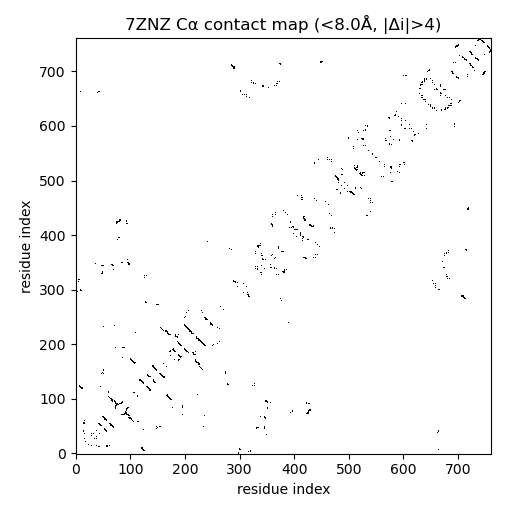
ATOM 479 N N . ALA A 1 65 ? -22.610 16.690 -56.907 1.00 33.69 89 ALA A N 1
ATOM 480 C CA . ALA A 1 65 ? -23.515 17.232 -55.910 1.00 34.05 89 ALA A CA 1
ATOM 481 C C . ALA A 1 65 ? -22.693 18.146 -55.003 1.00 37.58 89 ALA A C 1
ATOM 482 O O . ALA A 1 65 ? -21.739 17.678 -54.363 1.00 30.70 89 ALA A O 1
ATOM 484 N N . LEU A 1 66 ? -23.019 19.448 -54.983 1.00 31.74 90 LEU A N 1
ATOM 485 C CA . LEU A 1 66 ? -22.132 20.502 -54.485 1.00 29.90 90 LEU A CA 1
ATOM 486 C C . LEU A 1 66 ? -22.530 21.005 -53.104 1.00 29.66 90 LEU A C 1
ATOM 487 O O . LEU A 1 66 ? -23.722 21.111 -52.768 1.00 29.25 90 LEU A O 1
ATOM 492 N N . ASN A 1 67 ? -21.516 21.383 -52.329 1.00 25.62 91 ASN A N 1
ATOM 493 C CA . ASN A 1 67 ? -21.754 21.960 -51.017 1.00 27.93 91 ASN A CA 1
ATOM 494 C C . ASN A 1 67 ? -20.764 23.077 -50.702 1.00 28.01 91 ASN A C 1
ATOM 495 O O . ASN A 1 67 ? -19.602 23.028 -51.102 1.00 27.66 91 ASN A O 1
ATOM 500 N N . GLU A 1 68 ? -21.248 24.083 -49.963 1.00 26.91 92 GLU A N 1
ATOM 501 C CA . GLU A 1 68 ? -20.422 25.033 -49.226 1.00 28.54 92 GLU A CA 1
ATOM 502 C C . GLU A 1 68 ? -20.902 24.949 -47.789 1.00 24.05 92 GLU A C 1
ATOM 503 O O . GLU A 1 68 ? -22.117 24.954 -47.561 1.00 26.23 92 GLU A O 1
ATOM 509 N N . ILE A 1 69 ? -19.962 24.833 -46.833 1.00 25.88 93 ILE A N 1
ATOM 510 C CA . ILE A 1 69 ? -20.277 24.409 -45.450 1.00 23.68 93 ILE A CA 1
ATOM 511 C C . ILE A 1 69 ? -21.187 25.361 -44.658 1.00 29.90 93 ILE A C 1
ATOM 512 O O . ILE A 1 69 ? -21.773 24.950 -43.633 1.00 24.04 93 ILE A O 1
ATOM 517 N N . SER A 1 70 ? -21.332 26.627 -45.089 1.00 28.21 94 SER A N 1
ATOM 518 C CA . SER A 1 70 ? -22.143 27.585 -44.331 1.00 29.34 94 SER A CA 1
ATOM 519 C C . SER A 1 70 ? -23.570 27.763 -44.865 1.00 30.10 94 SER A C 1
ATOM 520 O O . SER A 1 70 ? -24.318 28.585 -44.320 1.00 29.73 94 SER A O 1
ATOM 523 N N . LEU A 1 71 ? -23.970 27.057 -45.914 1.00 27.48 95 LEU A N 1
ATOM 524 C CA . LEU A 1 71 ? -25.313 27.272 -46.468 1.00 25.86 95 LEU A CA 1
ATOM 525 C C . LEU A 1 71 ? -26.338 26.624 -45.552 1.00 29.95 95 LEU A C 1
ATOM 526 O O . LEU A 1 71 ? -26.491 25.388 -45.530 1.00 29.51 95 LEU A O 1
ATOM 531 N N . TRP A 1 72 ? -27.023 27.463 -44.770 1.00 26.68 96 TRP A N 1
ATOM 532 C CA . TRP A 1 72 ? -27.923 27.040 -43.715 1.00 25.20 96 TRP A CA 1
ATOM 533 C C . TRP A 1 72 ? -29.186 27.888 -43.682 1.00 29.74 96 TRP A C 1
ATOM 534 O O . TRP A 1 72 ? -29.114 29.121 -43.738 1.00 26.32 96 TRP A O 1
ATOM 545 N N . SER A 1 73 ? -30.327 27.235 -43.464 1.00 28.03 97 SER A N 1
ATOM 546 C CA . SER A 1 73 ? -31.537 27.967 -43.116 1.00 30.83 97 SER A CA 1
ATOM 547 C C . SER A 1 73 ? -31.587 28.139 -41.610 1.00 28.47 97 SER A C 1
ATOM 548 O O . SER A 1 73 ? -30.748 27.616 -40.882 1.00 27.83 97 SER A O 1
ATOM 551 N N . GLY A 1 74 ? -32.598 28.855 -41.110 1.00 29.34 98 GLY A N 1
ATOM 552 C CA . GLY A 1 74 ? -32.736 28.977 -39.657 1.00 26.96 98 GLY A CA 1
ATOM 553 C C . GLY A 1 74 ? -32.089 30.221 -39.086 1.00 25.20 98 GLY A C 1
ATOM 554 O O . GLY A 1 74 ? -31.578 31.099 -39.800 1.00 25.95 98 GLY A O 1
ATOM 555 N N . GLY A 1 75 ? -32.024 30.256 -37.746 1.00 25.69 99 GLY A N 1
ATOM 556 C CA . GLY A 1 75 ? -31.422 31.411 -37.106 1.00 30.15 99 GLY A CA 1
ATOM 557 C C . GLY A 1 75 ? -31.458 31.315 -35.591 1.00 32.13 99 GLY A C 1
ATOM 558 O O . GLY A 1 75 ? -31.313 30.225 -35.036 1.00 28.87 99 GLY A O 1
ATOM 559 N N . ALA A 1 76 ? -31.735 32.429 -34.903 1.00 31.29 100 ALA A N 1
ATOM 560 C CA . ALA A 1 76 ? -31.600 32.465 -33.446 1.00 33.28 100 ALA A CA 1
ATOM 561 C C . ALA A 1 76 ? -32.538 31.509 -32.737 1.00 26.58 100 ALA A C 1
ATOM 562 O O . ALA A 1 76 ? -32.277 31.126 -31.593 1.00 28.15 100 ALA A O 1
ATOM 564 N N . ASN A 1 77 ? -33.677 31.202 -33.323 1.00 29.06 101 ASN A N 1
ATOM 565 C CA . ASN A 1 77 ? -34.528 30.134 -32.808 1.00 27.40 101 ASN A CA 1
ATOM 566 C C . ASN A 1 77 ? -34.744 30.306 -31.302 1.00 30.27 101 ASN A C 1
ATOM 567 O O . ASN A 1 77 ? -34.486 29.386 -30.519 1.00 30.90 101 ASN A O 1
ATOM 572 N N . PRO A 1 78 ? -35.290 31.460 -30.867 1.00 36.45 102 PRO A N 1
ATOM 573 C CA . PRO A 1 78 ? -35.432 31.706 -29.422 1.00 32.38 102 PRO A CA 1
ATOM 574 C C . PRO A 1 78 ? -36.411 30.782 -28.751 1.00 33.35 102 PRO A C 1
ATOM 575 O O . PRO A 1 78 ? -36.315 30.596 -27.531 1.00 37.50 102 PRO A O 1
ATOM 579 N N . GLY A 1 79 ? -37.338 30.194 -29.485 1.00 34.51 103 GLY A N 1
ATOM 580 C CA . GLY A 1 79 ? -38.230 29.308 -28.779 1.00 31.46 103 GLY A CA 1
ATOM 581 C C . GLY A 1 79 ? -37.669 27.906 -28.570 1.00 40.23 103 GLY A C 1
ATOM 582 O O . GLY A 1 79 ? -38.305 27.066 -27.915 1.00 35.59 103 GLY A O 1
ATOM 583 N N . GLY A 1 80 ? -36.472 27.626 -29.100 1.00 31.60 104 GLY A N 1
ATOM 584 C CA . GLY A 1 80 ? -35.851 26.338 -28.815 1.00 33.63 104 GLY A CA 1
ATOM 585 C C . GLY A 1 80 ? -36.448 25.178 -29.571 1.00 37.06 104 GLY A C 1
ATOM 586 O O . GLY A 1 80 ? -36.079 24.025 -29.303 1.00 35.91 104 GLY A O 1
ATOM 587 N N . GLY A 1 81 ? -37.317 25.441 -30.546 1.00 31.29 105 GLY A N 1
ATOM 588 C CA . GLY A 1 81 ? -37.950 24.367 -31.295 1.00 32.90 105 GLY A CA 1
ATOM 589 C C . GLY A 1 81 ? -36.963 23.672 -32.236 1.00 38.04 105 GLY A C 1
ATOM 590 O O . GLY A 1 81 ? -35.778 23.994 -32.289 1.00 30.13 105 GLY A O 1
ATOM 591 N N . TYR A 1 82 ? -37.478 22.727 -33.033 1.00 31.15 106 TYR A N 1
ATOM 592 C CA . TYR A 1 82 ? -36.627 22.004 -33.987 1.00 33.50 106 TYR A CA 1
ATOM 593 C C . TYR A 1 82 ? -37.273 21.974 -35.354 1.00 32.09 106 TYR A C 1
ATOM 594 O O . TYR A 1 82 ? -37.335 20.940 -36.032 1.00 34.54 106 TYR A O 1
ATOM 603 N N . GLY A 1 83 ? -37.801 23.114 -35.770 1.00 29.65 107 GLY A N 1
ATOM 604 C CA . GLY A 1 83 ? -38.346 23.226 -37.109 1.00 35.36 107 GLY A CA 1
ATOM 605 C C . GLY A 1 83 ? -37.265 23.538 -38.124 1.00 32.55 107 GLY A C 1
ATOM 606 O O . GLY A 1 83 ? -36.416 24.389 -37.902 1.00 29.65 107 GLY A O 1
ATOM 607 N N . TYR A 1 84 ? -37.308 22.856 -39.269 1.00 33.08 108 TYR A N 1
ATOM 608 C CA . TYR A 1 84 ? -36.298 23.127 -40.273 1.00 30.80 108 TYR A CA 1
ATOM 609 C C . TYR A 1 84 ? -36.873 22.901 -41.653 1.00 34.53 108 TYR A C 1
ATOM 610 O O . TYR A 1 84 ? -38.079 22.747 -41.829 1.00 37.47 108 TYR A O 1
ATOM 619 N N . GLY A 1 85 ? -36.002 22.940 -42.640 1.00 30.26 109 GLY A N 1
ATOM 620 C CA . GLY A 1 85 ? -36.401 22.989 -44.015 1.00 30.42 109 GLY A CA 1
ATOM 621 C C . GLY A 1 85 ? -35.754 24.189 -44.657 1.00 32.60 109 GLY A C 1
ATOM 622 O O . GLY A 1 85 ? -35.237 25.092 -43.978 1.00 34.93 109 GLY A O 1
ATOM 623 N N . PRO A 1 86 ? -35.778 24.231 -45.993 1.00 31.42 110 PRO A N 1
ATOM 624 C CA . PRO A 1 86 ? -35.042 25.276 -46.711 1.00 32.40 110 PRO A CA 1
ATOM 625 C C . PRO A 1 86 ? -35.599 26.662 -46.474 1.00 41.58 110 PRO A C 1
ATOM 626 O O . PRO A 1 86 ? -34.889 27.644 -46.711 1.00 38.89 110 PRO A O 1
ATOM 630 N N . ASP A 1 87 ? -36.853 26.771 -46.043 1.00 35.96 111 ASP A N 1
ATOM 631 C CA . ASP A 1 87 ? -37.503 28.056 -45.825 1.00 40.58 111 ASP A CA 1
ATOM 632 C C . ASP A 1 87 ? -37.523 28.459 -44.360 1.00 42.09 111 ASP A C 1
ATOM 633 O O . ASP A 1 87 ? -38.200 29.433 -43.995 1.00 37.78 111 ASP A O 1
ATOM 638 N N . ALA A 1 88 ? -36.812 27.724 -43.517 1.00 36.69 112 ALA A N 1
ATOM 639 C CA . ALA A 1 88 ? -36.766 28.031 -42.099 1.00 32.54 112 ALA A CA 1
ATOM 640 C C . ALA A 1 88 ? -36.140 29.399 -41.909 1.00 33.51 112 ALA A C 1
ATOM 641 O O . ALA A 1 88 ? -35.078 29.693 -42.471 1.00 31.93 112 ALA A O 1
ATOM 643 N N . GLY A 1 89 ? -36.820 30.244 -41.135 1.00 35.33 113 GLY A N 1
ATOM 644 C CA . GLY A 1 89 ? -36.391 31.607 -40.915 1.00 34.74 113 GLY A CA 1
ATOM 645 C C . GLY A 1 89 ? -35.728 31.796 -39.565 1.00 35.19 113 GLY A C 1
ATOM 646 O O . GLY A 1 89 ? -35.376 30.849 -38.864 1.00 33.12 113 GLY A O 1
ATOM 647 N N . THR A 1 90 ? -35.566 33.072 -39.186 1.00 31.19 114 THR A N 1
ATOM 648 C CA . THR A 1 90 ? -34.748 33.367 -38.020 1.00 29.55 114 THR A CA 1
ATOM 649 C C . THR A 1 90 ? -35.386 32.850 -36.751 1.00 32.48 114 THR A C 1
ATOM 650 O O . THR A 1 90 ? -34.675 32.583 -35.778 1.00 34.76 114 THR A O 1
ATOM 654 N N . ASN A 1 91 ? -36.702 32.632 -36.758 0.93 25.37 115 ASN A N 1
ATOM 655 C CA . ASN A 1 91 ? -37.412 32.090 -35.611 0.93 32.15 115 ASN A CA 1
ATOM 656 C C . ASN A 1 91 ? -37.462 30.577 -35.577 0.93 34.01 115 ASN A C 1
ATOM 657 O O . ASN A 1 91 ? -38.212 30.029 -34.758 0.93 30.60 115 ASN A O 1
ATOM 662 N N . GLN A 1 92 ? -36.706 29.905 -36.438 1.00 33.89 116 GLN A N 1
ATOM 663 C CA . GLN A 1 92 ? -36.740 28.455 -36.532 1.00 25.84 116 GLN A CA 1
ATOM 664 C C . GLN A 1 92 ? -35.304 27.937 -36.475 1.00 30.38 116 GLN A C 1
ATOM 665 O O . GLN A 1 92 ? -34.346 28.707 -36.587 1.00 29.13 116 GLN A O 1
ATOM 671 N N . PHE A 1 93 ? -35.176 26.622 -36.304 1.00 28.08 117 PHE A N 1
ATOM 672 C CA . PHE A 1 93 ? -33.849 26.008 -36.176 1.00 28.77 117 PHE A CA 1
ATOM 673 C C . PHE A 1 93 ? -33.112 25.910 -37.517 1.00 32.46 117 PHE A C 1
ATOM 674 O O . PHE A 1 93 ? -31.930 26.271 -37.623 1.00 31.58 117 PHE A O 1
ATOM 682 N N . GLY A 1 94 ? -33.768 25.422 -38.542 1.00 31.12 118 GLY A N 1
ATOM 683 C CA . GLY A 1 94 ? -33.140 25.360 -39.846 1.00 26.99 118 GLY A CA 1
ATOM 684 C C . GLY A 1 94 ? -32.217 24.143 -39.972 1.00 27.15 118 GLY A C 1
ATOM 685 O O . GLY A 1 94 ? -32.136 23.255 -39.098 1.00 26.32 118 GLY A O 1
ATOM 686 N N . ASN A 1 95 ? -31.501 24.112 -41.095 1.00 25.76 119 ASN A N 1
ATOM 687 C CA . ASN A 1 95 ? -30.717 22.919 -41.420 1.00 31.76 119 ASN A CA 1
ATOM 688 C C . ASN A 1 95 ? -29.662 23.251 -42.458 1.00 26.08 119 ASN A C 1
ATOM 689 O O . ASN A 1 95 ? -29.769 24.243 -43.196 1.00 28.77 119 ASN A O 1
ATOM 694 N N . TYR A 1 96 ? -28.643 22.397 -42.520 1.00 25.31 120 TYR A N 1
ATOM 695 C CA . TYR A 1 96 ? -27.660 22.489 -43.585 1.00 28.25 120 TYR A CA 1
ATOM 696 C C . TYR A 1 96 ? -28.303 22.153 -44.918 1.00 28.65 120 TYR A C 1
ATOM 697 O O . TYR A 1 96 ? -29.094 21.217 -45.013 1.00 26.20 120 TYR A O 1
ATOM 706 N N . LEU A 1 97 ? -27.921 22.869 -45.966 1.00 26.18 121 LEU A N 1
ATOM 707 C CA . LEU A 1 97 ? -28.616 22.764 -47.240 1.00 32.57 121 LEU A CA 1
ATOM 708 C C . LEU A 1 97 ? -27.696 22.329 -48.377 1.00 29.38 121 LEU A C 1
ATOM 709 O O . LEU A 1 97 ? -26.485 22.570 -48.331 1.00 30.61 121 LEU A O 1
ATOM 714 N N . PRO A 1 98 ? -28.257 21.755 -49.452 1.00 30.28 122 PRO A N 1
ATOM 715 C CA . PRO A 1 98 ? -27.478 21.483 -50.672 1.00 31.45 122 PRO A CA 1
ATOM 716 C C . PRO A 1 98 ? -27.312 22.721 -51.545 1.00 32.71 122 PRO A C 1
ATOM 717 O O . PRO A 1 98 ? -28.277 23.435 -51.817 1.00 33.07 122 PRO A O 1
ATOM 721 N N . PHE A 1 99 ? -26.086 22.957 -52.017 1.00 30.87 123 PHE A N 1
ATOM 722 C CA . PHE A 1 99 ? -25.784 24.218 -52.706 1.00 32.88 123 PHE A CA 1
ATOM 723 C C . PHE A 1 99 ? -26.245 24.196 -54.160 1.00 37.17 123 PHE A C 1
ATOM 724 O O . PHE A 1 99 ? -26.802 25.185 -54.670 1.00 34.78 123 PHE A O 1
ATOM 732 N N . GLY A 1 100 ? -26.027 23.070 -54.823 1.00 38.64 124 GLY A N 1
ATOM 733 C CA . GLY A 1 100 ? -26.396 22.894 -56.206 1.00 37.54 124 GLY A CA 1
ATOM 734 C C . GLY A 1 100 ? -25.847 21.562 -56.682 1.00 41.36 124 GLY A C 1
ATOM 735 O O . GLY A 1 100 ? -25.297 20.780 -55.898 1.00 35.67 124 GLY A O 1
ATOM 736 N N . ASP A 1 101 ? -26.016 21.312 -57.971 1.00 40.50 125 ASP A N 1
ATOM 737 C CA . ASP A 1 101 ? -25.369 20.196 -58.649 1.00 39.94 125 ASP A CA 1
ATOM 738 C C . ASP A 1 101 ? -24.815 20.699 -59.963 1.00 39.53 125 ASP A C 1
ATOM 739 O O . ASP A 1 101 ? -25.471 21.490 -60.644 1.00 44.26 125 ASP A O 1
ATOM 744 N N . LEU A 1 102 ? -23.638 20.213 -60.344 1.00 38.44 126 LEU A N 1
ATOM 745 C CA . LEU A 1 102 ? -23.157 20.331 -61.716 1.00 36.58 126 LEU A CA 1
ATOM 746 C C . LEU A 1 102 ? -23.412 19.009 -62.431 1.00 44.60 126 LEU A C 1
ATOM 747 O O . LEU A 1 102 ? -22.863 17.972 -62.032 1.00 40.63 126 LEU A O 1
ATOM 752 N N . PHE A 1 103 ? -24.218 19.039 -63.489 1.00 41.26 127 PHE A N 1
ATOM 753 C CA . PHE A 1 103 ? -24.386 17.868 -64.340 1.00 40.11 127 PHE A CA 1
ATOM 754 C C . PHE A 1 103 ? -23.596 18.047 -65.630 1.00 44.72 127 PHE A C 1
ATOM 755 O O . PHE A 1 103 ? -23.566 19.131 -66.215 1.00 47.40 127 PHE A O 1
ATOM 763 N N . VAL A 1 104 ? -22.956 16.968 -66.070 1.00 40.24 128 VAL A N 1
ATOM 764 C CA . VAL A 1 104 ? -22.146 16.958 -67.278 1.00 38.87 128 VAL A CA 1
ATOM 765 C C . VAL A 1 104 ? -22.712 15.852 -68.149 1.00 51.82 128 VAL A C 1
ATOM 766 O O . VAL A 1 104 ? -22.785 14.695 -67.708 1.00 46.23 128 VAL A O 1
ATOM 770 N N . ASP A 1 105 ? -23.151 16.199 -69.360 1.00 50.94 129 ASP A N 1
ATOM 771 C CA . ASP A 1 105 ? -23.661 15.208 -70.310 1.00 50.50 129 ASP A CA 1
ATOM 772 C C . ASP A 1 105 ? -22.655 15.095 -71.449 1.00 54.14 129 ASP A C 1
ATOM 773 O O . ASP A 1 105 ? -22.448 16.053 -72.198 1.00 54.07 129 ASP A O 1
ATOM 778 N N . PHE A 1 106 ? -21.994 13.939 -71.543 1.00 49.53 130 PHE A N 1
ATOM 779 C CA . PHE A 1 106 ? -20.881 13.776 -72.466 1.00 53.91 130 PHE A CA 1
ATOM 780 C C . PHE A 1 106 ? -21.395 13.394 -73.846 1.00 57.58 130 PHE A C 1
ATOM 781 O O . PHE A 1 106 ? -22.381 12.658 -73.978 1.00 57.48 130 PHE A O 1
ATOM 789 N N . LYS A 1 107 ? -20.734 13.919 -74.866 1.00 57.16 131 LYS A N 1
ATOM 790 C CA . LYS A 1 107 ? -21.211 13.649 -76.238 1.00 64.91 131 LYS A CA 1
ATOM 791 C C . LYS A 1 107 ? -20.058 13.193 -77.117 1.00 61.05 131 LYS A C 1
ATOM 792 O O . LYS A 1 107 ? -18.921 13.409 -76.760 1.00 64.15 131 LYS A O 1
ATOM 798 N N . LYS A 1 108 ? -20.402 12.516 -78.201 1.00 70.58 132 LYS A N 1
ATOM 799 C CA . LYS A 1 108 ? -19.439 12.170 -79.265 1.00 71.29 132 LYS A CA 1
ATOM 800 C C . LYS A 1 108 ? -19.935 13.048 -80.410 1.00 73.72 132 LYS A C 1
ATOM 801 O O . LYS A 1 108 ? -21.079 12.855 -80.838 1.00 81.21 132 LYS A O 1
ATOM 807 N N . GLY A 1 109 ? -19.135 14.001 -80.864 1.00 68.79 133 GLY A N 1
ATOM 808 C CA . GLY A 1 109 ? -19.690 14.916 -81.873 1.00 73.94 133 GLY A CA 1
ATOM 809 C C . GLY A 1 109 ? -20.897 15.643 -81.302 1.00 76.05 133 GLY A C 1
ATOM 810 O O . GLY A 1 109 ? -20.740 16.318 -80.293 1.00 71.97 133 GLY A O 1
ATOM 811 N N . ASP A 1 110 ? -22.064 15.484 -81.919 1.00 74.03 134 ASP A N 1
ATOM 812 C CA . ASP A 1 110 ? -23.291 16.165 -81.442 1.00 74.07 134 ASP A CA 1
ATOM 813 C C . ASP A 1 110 ? -24.273 15.118 -80.915 1.00 70.32 134 ASP A C 1
ATOM 814 O O . ASP A 1 110 ? -25.369 15.484 -80.507 1.00 71.72 134 ASP A O 1
ATOM 816 N N . GLN A 1 111 ? -23.860 13.858 -80.893 1.00 71.09 135 GLN A N 1
ATOM 817 C CA . GLN A 1 111 ? -24.757 12.788 -80.401 1.00 75.47 135 GLN A CA 1
ATOM 818 C C . GLN A 1 111 ? -24.286 12.311 -79.026 1.00 67.97 135 GLN A C 1
ATOM 819 O O . GLN A 1 111 ? -23.174 12.626 -78.643 1.00 66.54 135 GLN A O 1
ATOM 821 N N . PRO A 1 112 ? -25.100 11.566 -78.260 1.00 74.87 136 PRO A N 1
ATOM 822 C CA . PRO A 1 112 ? -24.684 11.105 -76.943 1.00 74.88 136 PRO A CA 1
ATOM 823 C C . PRO A 1 112 ? -23.438 10.219 -77.005 1.00 69.43 136 PRO A C 1
ATOM 824 O O . PRO A 1 112 ? -23.318 9.466 -77.901 1.00 69.86 136 PRO A O 1
ATOM 828 N N . ALA A 1 113 ? -22.543 10.366 -76.031 1.00 71.69 137 ALA A N 1
ATOM 829 C CA . ALA A 1 113 ? -21.330 9.529 -75.934 1.00 74.25 137 ALA A CA 1
ATOM 830 C C . ALA A 1 113 ? -21.783 8.093 -75.686 1.00 76.21 137 ALA A C 1
ATOM 831 O O . ALA A 1 113 ? -22.711 7.910 -74.894 1.00 75.28 137 ALA A O 1
ATOM 833 N N . SER A 1 114 ? -21.117 7.113 -76.288 1.00 78.14 138 SER A N 1
ATOM 834 C CA . SER A 1 114 ? -21.585 5.716 -76.091 1.00 79.85 138 SER A CA 1
ATOM 835 C C . SER A 1 114 ? -21.293 5.194 -74.692 1.00 79.17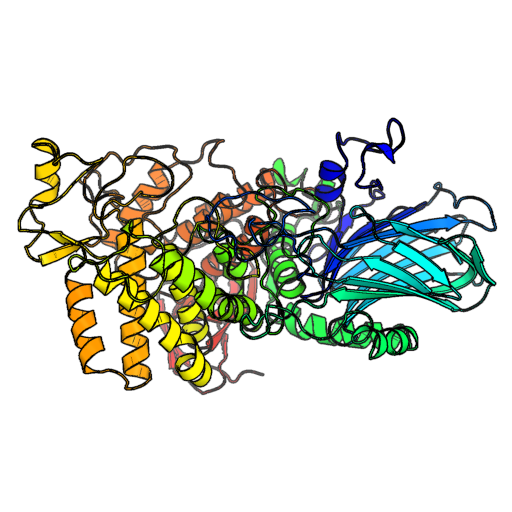 138 SER A C 1
ATOM 836 O O . SER A 1 114 ? -20.376 5.697 -74.048 1.00 80.16 138 SER A O 1
ATOM 839 N N . LEU A 1 115 ? -22.092 4.232 -74.252 1.00 80.33 139 LEU A N 1
ATOM 840 C CA . LEU A 1 115 ? -21.825 3.612 -72.969 1.00 81.42 139 LEU A CA 1
ATOM 841 C C . LEU A 1 115 ? -21.048 2.343 -73.243 1.00 81.72 139 LEU A C 1
ATOM 842 O O . LEU A 1 115 ? -20.630 1.664 -72.311 1.00 84.32 139 LEU A O 1
ATOM 847 N N . SER A 1 116 ? -20.857 2.008 -74.520 1.00 80.60 140 SER A N 1
ATOM 848 C CA . SER A 1 116 ? -20.015 0.854 -74.836 1.00 78.12 140 SER A CA 1
ATOM 849 C C . SER A 1 116 ? -18.563 1.236 -74.568 1.00 78.80 140 SER A C 1
ATOM 850 O O . SER A 1 116 ? -17.775 1.519 -75.477 1.00 79.07 140 SER A O 1
ATOM 853 N N . VAL A 1 117 ? -18.209 1.248 -73.287 1.00 75.88 141 VAL A N 1
ATOM 854 C CA . VAL A 1 117 ? -16.862 1.599 -72.865 1.00 72.89 141 VAL A CA 1
ATOM 855 C C . VAL A 1 117 ? -16.160 0.344 -72.372 1.00 61.95 141 VAL A C 1
ATOM 856 O O . VAL A 1 117 ? -16.779 -0.681 -72.079 1.00 65.27 141 VAL A O 1
ATOM 860 N N . GLU A 1 118 ? -14.845 0.434 -72.273 1.00 60.31 142 GLU A N 1
ATOM 861 C CA . GLU A 1 118 ? -14.042 -0.680 -71.802 1.00 65.90 142 GLU A CA 1
ATOM 862 C C . GLU A 1 118 ? -13.164 -0.221 -70.649 1.00 63.75 142 GLU A C 1
ATOM 863 O O . GLU A 1 118 ? -12.708 0.927 -70.630 1.00 56.38 142 GLU A O 1
ATOM 865 N N . ASP A 1 119 ? -12.953 -1.126 -69.682 1.00 53.92 143 ASP A N 1
ATOM 866 C CA . ASP A 1 119 ? -12.011 -0.928 -68.569 1.00 51.47 143 ASP A CA 1
ATOM 867 C C . ASP A 1 119 ? -12.340 0.300 -67.722 1.00 45.72 143 ASP A C 1
ATOM 868 O O . ASP A 1 119 ? -11.447 1.040 -67.309 1.00 47.75 143 ASP A O 1
ATOM 873 N N . PHE A 1 120 ? -13.616 0.483 -67.428 1.00 46.46 144 PHE A N 1
ATOM 874 C CA . PHE A 1 120 ? -14.060 1.651 -66.672 1.00 47.67 144 PHE A CA 1
ATOM 875 C C . PHE A 1 120 ? -13.718 1.498 -65.190 1.00 45.90 144 PHE A C 1
ATOM 876 O O . PHE A 1 120 ? -14.012 0.465 -64.576 1.00 44.12 144 PHE A O 1
ATOM 884 N N . THR A 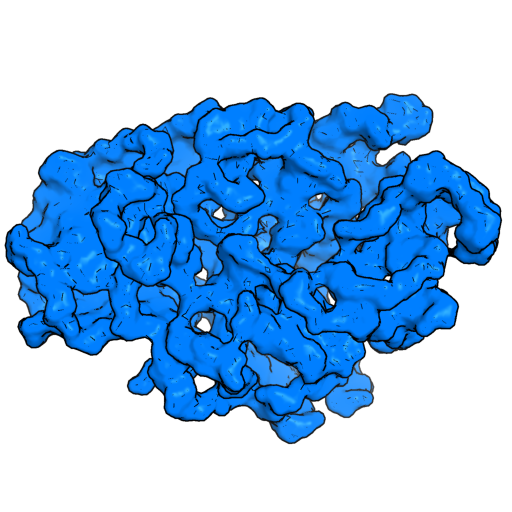1 121 ? -13.099 2.525 -64.619 1.00 39.96 145 THR A N 1
ATOM 885 C CA . THR A 1 121 ? -12.955 2.627 -63.177 1.00 40.61 145 THR A CA 1
ATOM 886 C C . THR A 1 121 ? -13.211 4.066 -62.759 1.00 41.65 145 THR A C 1
ATOM 887 O O . THR A 1 121 ? -12.852 5.003 -63.479 1.00 39.32 145 THR A O 1
ATOM 891 N N . ARG A 1 122 ? -13.856 4.227 -61.612 1.00 38.38 146 ARG A N 1
ATOM 892 C CA . ARG A 1 122 ? -13.922 5.511 -60.920 1.00 34.00 146 ARG A CA 1
ATOM 893 C C . ARG A 1 122 ? -13.315 5.250 -59.551 1.00 37.44 146 ARG A C 1
ATOM 894 O O . ARG A 1 122 ? -13.577 4.197 -58.944 1.00 32.19 146 ARG A O 1
ATOM 902 N N . SER A 1 123 ? -12.479 6.180 -59.093 0.89 33.32 147 SER A N 1
ATOM 903 C CA . SER A 1 123 ? -11.634 5.951 -57.934 0.89 32.77 147 SER A CA 1
ATOM 904 C C . SER A 1 123 ? -11.482 7.220 -57.127 0.89 34.56 147 SER A C 1
ATOM 905 O O . SER A 1 123 ? -11.289 8.309 -57.687 0.89 37.01 147 SER A O 1
ATOM 908 N N . LEU A 1 124 ? -11.510 7.080 -55.807 1.00 28.87 148 LEU A N 1
ATOM 909 C CA . LEU A 1 124 ? -11.061 8.164 -54.929 1.00 30.68 148 LEU A CA 1
ATOM 910 C C . LEU A 1 124 ? -9.719 7.756 -54.358 1.00 32.23 148 LEU A C 1
ATOM 911 O O . LEU A 1 124 ? -9.646 6.805 -53.574 1.00 36.17 148 LEU A O 1
ATOM 916 N N . ASP A 1 125 ? -8.662 8.450 -54.757 1.00 29.81 149 ASP A N 1
ATOM 917 C CA . ASP A 1 125 ? -7.303 8.083 -54.371 1.00 33.67 149 ASP A CA 1
ATOM 918 C C . ASP A 1 125 ? -6.951 8.853 -53.102 1.00 33.90 149 ASP A C 1
ATOM 919 O O . ASP A 1 125 ? -6.785 10.073 -53.144 1.00 32.52 149 ASP A O 1
ATOM 924 N N . LEU A 1 126 ? -6.869 8.160 -51.959 1.00 31.20 150 LEU A N 1
ATOM 925 C CA . LEU A 1 126 ? -6.577 8.913 -50.730 1.00 29.98 150 LEU A CA 1
ATOM 926 C C . LEU A 1 126 ? -5.130 9.382 -50.663 1.00 28.85 150 LEU A C 1
ATOM 927 O O . LEU A 1 126 ? -4.783 10.194 -49.805 1.00 28.24 150 LEU A O 1
ATOM 932 N N . ARG A 1 127 ? -4.255 8.865 -51.517 0.89 32.05 151 ARG A N 1
ATOM 933 C CA . ARG A 1 127 ? -2.854 9.263 -51.426 0.89 26.72 151 ARG A CA 1
ATOM 934 C C . ARG A 1 127 ? -2.636 10.670 -51.983 0.89 32.37 151 ARG A C 1
ATOM 935 O O . ARG A 1 127 ? -1.736 11.397 -51.523 0.89 32.20 151 ARG A O 1
ATOM 943 N N . ASP A 1 128 ? -3.457 11.101 -52.933 1.00 34.12 152 ASP A N 1
ATOM 944 C CA . ASP A 1 128 ? -3.313 12.463 -53.407 1.00 36.74 152 ASP A CA 1
ATOM 945 C C . ASP A 1 128 ? -4.598 13.285 -53.343 1.00 41.03 152 ASP A C 1
ATOM 946 O O . ASP A 1 128 ? -4.595 14.449 -53.777 1.00 36.53 152 ASP A O 1
ATOM 951 N N . GLY A 1 129 ? -5.663 12.749 -52.758 1.00 35.05 153 GLY A N 1
ATOM 952 C CA . GLY A 1 129 ? -6.909 13.482 -52.616 1.00 30.82 153 GLY A CA 1
ATOM 953 C C . GLY A 1 129 ? -7.585 13.800 -53.925 1.00 35.14 153 GLY A C 1
ATOM 954 O O . GLY A 1 129 ? -8.210 14.847 -54.048 1.00 35.66 153 GLY A O 1
ATOM 955 N N . ILE A 1 130 ? -7.494 12.915 -54.907 1.00 32.81 154 ILE A N 1
ATOM 956 C CA . ILE A 1 130 ? -8.031 13.180 -56.235 1.00 35.63 154 ILE A CA 1
ATOM 957 C C . ILE A 1 130 ? -8.981 12.070 -56.633 1.00 34.66 154 ILE A C 1
ATOM 958 O O . ILE A 1 130 ? -8.691 10.882 -56.434 1.00 35.73 154 ILE A O 1
ATOM 963 N N . HIS A 1 131 ? -10.127 12.466 -57.157 1.00 32.64 155 HIS A N 1
ATOM 964 C CA . HIS A 1 131 ? -11.081 11.577 -57.772 1.00 35.11 155 HIS A CA 1
ATOM 965 C C . HIS A 1 131 ? -10.712 11.418 -59.246 1.00 42.74 155 HIS A C 1
ATOM 966 O O . HIS A 1 131 ? -10.540 12.417 -59.979 1.00 37.15 155 HIS A O 1
ATOM 973 N N . LYS A 1 132 ? -10.593 10.168 -59.678 1.00 38.38 156 LYS A N 1
ATOM 974 C CA . LYS A 1 132 ? -10.066 9.831 -60.990 1.00 36.77 156 LYS A CA 1
ATOM 975 C C . LYS A 1 132 ? -10.998 8.858 -61.696 1.00 41.30 156 LYS A C 1
ATOM 976 O O . LYS A 1 132 ? -11.477 7.874 -61.101 1.00 41.52 156 LYS A O 1
ATOM 982 N N . VAL A 1 133 ? -11.257 9.138 -62.966 1.00 39.19 157 VAL A N 1
ATOM 983 C CA . VAL A 1 133 ? -12.014 8.250 -63.840 1.00 39.52 157 VAL A CA 1
ATOM 984 C C . VAL A 1 133 ? -11.148 7.904 -65.041 1.00 45.96 157 VAL A C 1
ATOM 985 O O . VAL A 1 133 ? -10.372 8.739 -65.529 1.00 46.13 157 VAL A O 1
ATOM 989 N N . ASN A 1 134 ? -11.258 6.656 -65.500 1.00 48.21 158 ASN A N 1
ATOM 990 C CA . ASN A 1 134 ? -10.483 6.239 -66.658 1.00 46.48 158 ASN A CA 1
ATOM 991 C C . ASN A 1 134 ? -11.230 5.120 -67.363 1.00 46.76 158 ASN A C 1
ATOM 992 O O . ASN A 1 134 ? -11.738 4.207 -66.708 1.00 44.79 158 ASN A O 1
ATOM 997 N N . TYR A 1 135 ? -11.334 5.223 -68.690 1.00 49.80 159 TYR A N 1
ATOM 998 C CA . TYR A 1 135 ? -12.014 4.219 -69.502 1.00 52.61 159 TYR A CA 1
ATOM 999 C C . TYR A 1 135 ? -11.599 4.400 -70.959 1.00 63.45 159 TYR A C 1
ATOM 1000 O O . TYR A 1 135 ? -11.004 5.417 -71.340 1.00 59.66 159 TYR A O 1
ATOM 1009 N N . LYS A 1 136 ? -11.939 3.393 -71.769 1.00 57.99 160 LYS A N 1
ATOM 1010 C CA . LYS A 1 136 ? -11.598 3.326 -73.181 1.00 63.74 160 LYS A CA 1
ATOM 1011 C C . LYS A 1 136 ? -12.871 3.185 -74.003 1.00 63.91 160 LYS A C 1
ATOM 1012 O O . LYS A 1 136 ? -13.773 2.417 -73.649 1.00 57.88 160 LYS A O 1
ATOM 1018 N N . ALA A 1 137 ? -12.937 3.925 -75.105 1.00 64.91 161 ALA A N 1
ATOM 1019 C CA . ALA A 1 137 ? -14.071 3.840 -76.017 1.00 65.49 161 ALA A CA 1
ATOM 1020 C C . ALA A 1 137 ? -13.562 4.137 -77.416 1.00 67.11 161 ALA A C 1
ATOM 1021 O O . ALA A 1 137 ? -12.988 5.205 -77.654 1.00 61.29 161 ALA A O 1
ATOM 1023 N N . ASP A 1 138 ? -13.737 3.170 -78.318 1.00 69.23 162 ASP A N 1
ATOM 1024 C CA . ASP A 1 138 ? -13.401 3.319 -79.733 1.00 57.11 162 ASP A CA 1
ATOM 1025 C C . ASP A 1 138 ? -11.945 3.741 -79.916 1.00 64.09 162 ASP A C 1
ATOM 1026 O O . ASP A 1 138 ? -11.639 4.706 -80.618 1.00 70.24 162 ASP A O 1
ATOM 1031 N N . GLY A 1 139 ? -11.039 3.007 -79.273 1.00 63.75 163 GLY A N 1
ATOM 1032 C CA . GLY A 1 139 ? -9.618 3.279 -79.389 1.00 60.43 163 GLY A CA 1
ATOM 1033 C C . GLY A 1 139 ? -9.128 4.541 -78.715 1.00 64.88 163 GLY A C 1
ATOM 1034 O O . GLY A 1 139 ? -7.929 4.837 -78.792 1.00 60.02 163 GLY A O 1
ATOM 1035 N N . VAL A 1 140 ? -10.004 5.296 -78.055 1.00 64.29 164 VAL A N 1
ATOM 1036 C CA . VAL A 1 140 ? -9.619 6.500 -77.325 1.00 67.42 164 VAL A CA 1
ATOM 1037 C C . VAL A 1 140 ? -9.684 6.222 -75.824 1.00 62.08 164 VAL A C 1
ATOM 1038 O O . VAL A 1 140 ? -10.687 5.696 -75.324 1.00 59.96 164 VAL A O 1
ATOM 1042 N N . THR A 1 141 ? -8.621 6.585 -75.106 1.00 61.78 165 THR A N 1
ATOM 1043 C CA . THR A 1 141 ? -8.605 6.522 -73.648 1.00 62.79 165 THR A CA 1
ATOM 1044 C C . THR A 1 141 ? -8.995 7.874 -73.063 1.00 60.42 165 THR A C 1
ATOM 1045 O O . THR A 1 141 ? -8.395 8.899 -73.409 1.00 56.14 165 THR A O 1
ATOM 1049 N N . TYR A 1 142 ? -9.976 7.864 -72.159 1.00 61.55 166 TYR A N 1
ATOM 1050 C CA . TYR A 1 142 ? -10.455 9.066 -71.481 1.00 53.77 166 TYR A CA 1
ATOM 1051 C C . TYR A 1 142 ? -10.055 9.044 -70.012 1.00 54.77 166 TYR A C 1
ATOM 1052 O O . TYR A 1 142 ? -10.120 7.995 -69.356 1.00 49.36 166 TYR A O 1
ATOM 1061 N N . ASP A 1 143 ? -9.648 10.212 -69.508 1.00 51.20 167 ASP A N 1
ATOM 1062 C CA . ASP A 1 143 ? -9.304 10.409 -68.108 1.00 46.70 167 ASP A CA 1
ATOM 1063 C C . ASP A 1 143 ? -10.026 11.644 -67.586 1.00 50.92 167 ASP A C 1
ATOM 1064 O O . ASP A 1 143 ? -10.031 12.687 -68.242 1.00 47.31 167 ASP A O 1
ATOM 1069 N N . ARG A 1 144 ? -10.607 11.534 -66.396 1.00 49.07 168 ARG A N 1
ATOM 1070 C CA . ARG A 1 144 ? -11.148 12.673 -65.664 1.00 45.01 168 ARG A CA 1
ATOM 1071 C C . ARG A 1 144 ? -10.484 12.738 -64.296 1.00 45.80 168 ARG A C 1
ATOM 1072 O O . ARG A 1 144 ? -10.211 11.697 -63.683 1.00 43.27 168 ARG A O 1
ATOM 1080 N N . GLU A 1 145 ? -10.234 13.951 -63.814 1.00 42.48 169 GLU A N 1
ATOM 1081 C CA . GLU A 1 145 ? -9.735 14.167 -62.466 1.00 38.47 169 GLU A CA 1
ATOM 1082 C C . GLU A 1 145 ? -10.530 15.295 -61.815 1.00 45.36 169 GLU A C 1
ATOM 1083 O O . GLU A 1 145 ? -10.970 16.228 -62.495 1.00 40.91 169 GLU A O 1
ATOM 1089 N N . ALA A 1 146 ? -10.688 15.217 -60.490 1.00 34.61 170 ALA A N 1
ATOM 1090 C CA . ALA A 1 146 ? -11.425 16.249 -59.764 1.00 37.45 170 ALA A CA 1
ATOM 1091 C C . ALA A 1 146 ? -10.887 16.336 -58.346 1.00 37.69 170 ALA A C 1
ATOM 1092 O O . ALA A 1 146 ? -10.579 15.314 -57.731 1.00 35.09 170 ALA A O 1
ATOM 1094 N N . PHE A 1 147 ? -10.730 17.555 -57.847 1.00 35.01 171 PHE A N 1
ATOM 1095 C CA . PHE A 1 147 ? -10.286 17.739 -56.476 1.00 32.60 171 PHE A CA 1
ATOM 1096 C C . PHE A 1 147 ? -10.774 19.075 -55.941 1.00 33.07 171 PHE A C 1
ATOM 1097 O O . PHE A 1 147 ? -11.196 19.964 -56.690 1.00 34.22 171 PHE A O 1
ATOM 1105 N N . SER A 1 148 ? -10.711 19.203 -54.619 1.00 30.86 172 SER A N 1
ATOM 1106 C CA . SER A 1 148 ? -11.068 20.448 -53.940 1.00 30.95 172 SER A CA 1
ATOM 1107 C C . SER A 1 148 ? -9.795 21.067 -53.414 1.00 32.01 172 SER A C 1
ATOM 1108 O O . SER A 1 148 ? -9.226 20.595 -52.421 1.00 27.78 172 SER A O 1
ATOM 1111 N N . SER A 1 149 ? -9.363 22.151 -54.064 1.00 33.58 173 SER A N 1
ATOM 1112 C CA . SER A 1 149 ? -8.086 22.749 -53.747 1.00 28.41 173 SER A CA 1
ATOM 1113 C C . SER A 1 149 ? -8.179 23.702 -52.571 1.00 31.20 173 SER A C 1
ATOM 1114 O O . SER A 1 149 ? -8.996 24.634 -52.570 1.00 34.61 173 SER A O 1
ATOM 1117 N N . THR A 1 150 ? -7.288 23.516 -51.590 1.00 31.27 174 THR A N 1
ATOM 1118 C CA . THR A 1 150 ? -7.187 24.510 -50.526 1.00 31.58 174 THR A CA 1
ATOM 1119 C C . THR A 1 150 ? -6.503 25.783 -51.014 1.00 35.59 174 THR A C 1
ATOM 1120 O O . THR A 1 150 ? -7.081 26.870 -50.852 1.00 31.39 174 THR A O 1
ATOM 1124 N N . PRO A 1 151 ? -5.331 25.733 -51.641 1.00 34.18 175 PRO A N 1
ATOM 1125 C CA . PRO A 1 151 ? -4.708 26.998 -52.098 1.00 34.02 175 PRO A CA 1
ATOM 1126 C C . PRO A 1 151 ? -5.547 27.745 -53.104 1.00 33.54 175 PRO A C 1
ATOM 1127 O O . PRO A 1 151 ? -5.574 28.980 -53.078 1.00 38.70 175 PRO A O 1
ATOM 1131 N N . ALA A 1 152 ? -6.212 27.055 -54.017 1.00 31.42 176 ALA A N 1
ATOM 1132 C CA . ALA A 1 152 ? -7.010 27.768 -55.002 1.00 34.16 176 ALA A CA 1
ATOM 1133 C C . ALA A 1 152 ? -8.422 28.058 -54.510 1.00 39.47 176 ALA A C 1
ATOM 1134 O O . ALA A 1 152 ? -9.092 28.937 -55.058 1.00 37.73 176 ALA A O 1
ATOM 1136 N N . ASN A 1 153 ? -8.895 27.340 -53.489 1.00 35.03 177 ASN A N 1
ATOM 1137 C CA . ASN A 1 153 ? -10.168 27.635 -52.841 1.00 33.53 177 ASN A CA 1
ATOM 1138 C C . ASN A 1 153 ? -11.353 27.409 -53.766 1.00 35.02 177 ASN A C 1
ATOM 1139 O O . ASN A 1 153 ? -12.393 28.078 -53.642 1.00 38.06 177 ASN A O 1
ATOM 1144 N N . VAL A 1 154 ? -11.224 26.434 -54.671 1.00 35.42 178 VAL A N 1
ATOM 1145 C CA . VAL A 1 154 ? -12.253 26.058 -55.627 1.00 31.89 178 VAL A CA 1
ATOM 1146 C C . VAL A 1 154 ? -12.179 24.542 -55.834 1.00 34.90 178 VAL A C 1
ATOM 1147 O O . VAL A 1 154 ? -11.182 23.903 -55.499 1.00 34.36 178 VAL A O 1
ATOM 1151 N N . LEU A 1 155 ? -13.254 23.975 -56.390 1.00 34.40 179 LEU A N 1
ATOM 1152 C CA . LEU A 1 155 ? -13.194 22.648 -57.005 1.00 32.16 179 LEU A CA 1
ATOM 1153 C C . LEU A 1 155 ? -12.608 22.769 -58.402 1.00 42.21 179 LEU A C 1
ATOM 1154 O O . LEU A 1 155 ? -12.943 23.691 -59.160 1.00 34.66 179 LEU A O 1
ATOM 1159 N N . VAL A 1 156 ? -11.751 21.821 -58.752 1.00 39.67 180 VAL A N 1
ATOM 1160 C CA . VAL A 1 156 ? -11.074 21.807 -60.039 1.00 40.39 180 VAL A CA 1
ATOM 1161 C C . VAL A 1 156 ? -11.357 20.459 -60.672 1.00 39.23 180 VAL A C 1
ATOM 1162 O O . VAL A 1 156 ? -11.132 19.417 -60.037 1.00 39.52 180 VAL A O 1
ATOM 1166 N N . LEU A 1 157 ? -11.860 20.477 -61.908 1.00 40.75 181 LEU A N 1
ATOM 1167 C CA . LEU A 1 157 ? -12.089 19.276 -62.705 1.00 39.47 181 LEU A CA 1
ATOM 1168 C C . LEU A 1 157 ? -11.235 19.340 -63.964 1.00 46.71 181 LEU A C 1
ATOM 1169 O O . LEU A 1 157 ? -10.941 20.426 -64.469 1.00 43.75 181 LEU A O 1
ATOM 1174 N N . ASN A 1 158 ? -10.876 18.173 -64.501 1.00 46.17 182 ASN A N 1
ATOM 1175 C CA . ASN A 1 158 ? -10.137 18.145 -65.753 1.00 44.30 182 ASN A CA 1
ATOM 1176 C C . ASN A 1 158 ? -10.496 16.908 -66.543 1.00 50.29 182 ASN A C 1
ATOM 1177 O O . ASN A 1 158 ? -10.424 15.788 -66.028 1.00 47.56 182 ASN A O 1
ATOM 1182 N N . TYR A 1 159 ? -10.863 17.113 -67.796 1.00 47.61 183 TYR A N 1
ATOM 1183 C CA . TYR A 1 159 ? -11.161 16.026 -68.707 1.00 49.66 183 TYR A CA 1
ATOM 1184 C C . TYR A 1 159 ? -10.112 16.022 -69.808 1.00 53.86 183 TYR A C 1
ATOM 1185 O O . TYR A 1 159 ? -9.838 17.068 -70.407 1.00 50.43 183 TYR A O 1
ATOM 1194 N N . LYS A 1 160 ? -9.505 14.859 -70.058 1.00 49.59 184 LYS A N 1
ATOM 1195 C CA . LYS A 1 160 ? -8.520 14.746 -71.125 1.00 50.84 184 LYS A CA 1
ATOM 1196 C C . LYS A 1 160 ? -8.783 13.462 -71.893 1.00 52.83 184 LYS A C 1
ATOM 1197 O O . LYS A 1 160 ? -9.666 12.672 -71.545 1.00 53.21 184 LYS A O 1
ATOM 1203 N N . ALA A 1 161 ? -8.030 13.275 -72.975 1.00 60.94 185 ALA A N 1
ATOM 1204 C CA . ALA A 1 161 ? -8.150 12.068 -73.787 1.00 62.19 185 ALA A CA 1
ATOM 1205 C C . ALA A 1 161 ? -6.837 11.832 -74.515 1.00 62.04 185 ALA A C 1
ATOM 1206 O O . ALA A 1 161 ? -6.004 12.737 -74.653 1.00 59.49 185 ALA A O 1
ATOM 1208 N N . SER A 1 162 ? -6.667 10.591 -74.982 1.00 60.35 186 SER A N 1
ATOM 1209 C CA . SER A 1 162 ? -5.414 10.167 -75.602 1.00 66.16 186 SER A CA 1
ATOM 1210 C C . SER A 1 162 ? -5.224 10.726 -77.015 1.00 68.25 186 SER A C 1
ATOM 1211 O O . SER A 1 162 ? -4.096 10.706 -77.519 1.00 67.71 186 SER A O 1
ATOM 1214 N N . LYS A 1 163 ? -6.288 11.214 -77.659 1.00 69.20 187 LYS A N 1
ATOM 1215 C CA . LYS A 1 163 ? -6.250 11.850 -78.967 1.00 72.42 187 LYS A CA 1
ATOM 1216 C C . LYS A 1 163 ? -6.817 13.270 -78.912 1.00 69.14 187 LYS A C 1
ATOM 1217 O O . LYS A 1 163 ? -7.687 13.577 -78.091 1.00 62.61 187 LYS A O 1
ATOM 1223 N N . PRO A 1 164 ? -6.325 14.161 -79.768 1.00 71.17 188 PRO A N 1
ATOM 1224 C CA . PRO A 1 164 ? -6.861 15.524 -79.805 1.00 61.20 188 PRO A CA 1
ATOM 1225 C C . PRO A 1 164 ? -8.274 15.541 -80.355 1.00 63.32 188 PRO A C 1
ATOM 1226 O O . PRO A 1 164 ? -8.710 14.632 -81.064 1.00 61.17 188 PRO A O 1
ATOM 1230 N N . GLY A 1 165 ? -9.014 16.586 -79.972 1.00 61.75 189 GLY A N 1
ATOM 1231 C CA . GLY A 1 165 ? -10.342 16.848 -80.498 1.00 56.65 189 GLY A CA 1
ATOM 1232 C C . GLY A 1 165 ? -11.438 15.893 -80.088 1.00 59.41 189 GLY A C 1
ATOM 1233 O O . GLY A 1 165 ? -12.492 15.882 -80.726 1.00 60.23 189 GLY A O 1
ATOM 1234 N N . GLN A 1 166 ? -11.251 15.119 -79.012 1.00 60.09 190 GLN A N 1
ATOM 1235 C CA . GLN A 1 166 ? -12.187 14.055 -78.664 1.00 64.08 190 GLN A CA 1
ATOM 1236 C C . GLN A 1 166 ? -13.157 14.427 -77.542 1.00 63.74 190 GLN A C 1
ATOM 1237 O O . GLN A 1 166 ? -14.033 13.614 -77.208 1.00 64.00 190 GLN A O 1
ATOM 1243 N N . PHE A 1 167 ? -13.052 15.630 -76.971 1.00 61.15 191 PHE A N 1
ATOM 1244 C CA . PHE A 1 167 ? -13.832 15.989 -75.794 1.00 55.51 191 PHE A CA 1
ATOM 1245 C C . PHE A 1 167 ? -15.014 16.869 -76.167 1.00 58.62 191 PHE A C 1
ATOM 1246 O O . PHE A 1 167 ? -14.829 17.997 -76.635 1.00 60.39 191 PHE A O 1
ATOM 1254 N N . SER A 1 168 ? -16.221 16.381 -75.893 1.00 53.26 192 SER A N 1
ATOM 1255 C CA . SER A 1 168 ? -17.434 17.165 -76.054 1.00 59.29 192 SER A CA 1
ATOM 1256 C C . SER A 1 168 ? -18.379 16.871 -74.898 1.00 58.69 192 SER A C 1
ATOM 1257 O O . SER A 1 168 ? -18.560 15.709 -74.515 1.00 58.81 192 SER A O 1
ATOM 1260 N N . ALA A 1 169 ? -18.983 17.923 -74.347 1.00 52.93 193 ALA A N 1
ATOM 1261 C CA . ALA A 1 169 ? -19.935 17.752 -73.258 1.00 58.34 193 ALA A CA 1
ATOM 1262 C C . ALA A 1 169 ? -20.771 19.015 -73.079 1.00 52.14 193 ALA A C 1
ATOM 1263 O O . ALA A 1 169 ? -20.361 20.113 -73.450 1.00 58.26 193 ALA A O 1
ATOM 1265 N N . ASP A 1 170 ? -21.952 18.830 -72.496 1.00 53.85 194 ASP A N 1
ATOM 1266 C CA . ASP A 1 170 ? -22.854 19.903 -72.101 1.00 57.95 194 ASP A CA 1
ATOM 1267 C C . ASP A 1 170 ? -22.876 20.031 -70.578 1.00 60.55 194 ASP A C 1
ATOM 1268 O O . ASP A 1 170 ? -23.164 19.054 -69.878 1.00 55.91 194 ASP A O 1
ATOM 1273 N N . PHE A 1 171 ? -22.595 21.238 -70.071 1.00 54.94 195 PHE A N 1
ATOM 1274 C CA . PHE A 1 171 ? -22.555 21.517 -68.639 1.00 50.68 195 PHE A CA 1
ATOM 1275 C C . PHE A 1 171 ? -23.824 22.243 -68.209 1.00 54.66 195 PHE A C 1
ATOM 1276 O O . PHE A 1 171 ? -24.205 23.245 -68.824 1.00 56.40 195 PHE A O 1
ATOM 1284 N N . SER A 1 172 ? -24.460 21.759 -67.141 1.00 45.56 196 SER A N 1
ATOM 1285 C CA . SER A 1 172 ? -25.688 22.354 -66.632 1.00 46.02 196 SER A CA 1
ATOM 1286 C C . SER A 1 172 ? -25.721 22.331 -65.105 1.00 50.93 196 SER A C 1
ATOM 1287 O O . SER A 1 172 ? -25.280 21.364 -64.468 1.00 45.57 196 SER A O 1
ATOM 1290 N N . VAL A 1 173 ? -26.292 23.384 -64.513 1.00 41.40 197 VAL A N 1
ATOM 1291 C CA . VAL A 1 173 ? -26.426 23.490 -63.060 1.00 41.18 197 VAL A CA 1
ATOM 1292 C C . VAL A 1 173 ? -27.864 23.215 -62.641 1.00 46.31 197 VAL A C 1
ATOM 1293 O O . VAL A 1 173 ? -28.821 23.618 -63.315 1.00 43.69 197 VAL A O 1
ATOM 1297 N N . ASN A 1 174 ? -28.013 22.514 -61.526 1.00 39.46 198 ASN A N 1
ATOM 1298 C CA . ASN A 1 174 ? -29.307 22.169 -60.976 1.00 38.19 198 ASN A CA 1
ATOM 1299 C C . ASN A 1 174 ? -29.352 22.722 -59.564 1.00 38.20 198 ASN A C 1
ATOM 1300 O O . ASN A 1 174 ? -28.363 22.634 -58.834 1.00 42.24 198 ASN A O 1
ATOM 1305 N N . SER A 1 175 ? -30.486 23.307 -59.186 1.00 38.24 199 SER A N 1
ATOM 1306 C CA . SER A 1 175 ? -30.703 23.767 -57.827 1.00 35.09 199 SER A CA 1
ATOM 1307 C C . SER A 1 175 ? -31.956 23.125 -57.260 1.00 45.32 199 SER A C 1
ATOM 1308 O O . SER A 1 175 ? -32.942 22.917 -57.978 1.00 48.47 199 SER A O 1
ATOM 1311 N N . GLN A 1 176 ? -31.938 22.837 -55.966 1.00 36.19 200 GLN A N 1
ATOM 1312 C CA . GLN A 1 176 ? -33.152 22.414 -55.291 1.00 38.14 200 GLN A CA 1
ATOM 1313 C C . GLN A 1 176 ? -33.801 23.532 -54.512 1.00 37.74 200 GLN A C 1
ATOM 1314 O O . GLN A 1 176 ? -34.778 23.284 -53.798 1.00 39.60 200 GLN A O 1
ATOM 1320 N N . LEU A 1 177 ? -33.248 24.741 -54.588 1.00 37.40 201 LEU A N 1
ATOM 1321 C CA . LEU A 1 177 ? -33.641 25.838 -53.729 1.00 33.88 201 LEU A CA 1
ATOM 1322 C C . LEU A 1 177 ? -34.269 27.003 -54.508 1.00 38.94 201 LEU A C 1
ATOM 1323 O O . LEU A 1 177 ? -34.407 28.085 -53.945 1.00 40.73 201 LEU A O 1
ATOM 1328 N N . GLY A 1 178 ? -34.605 26.819 -55.787 1.00 43.61 202 GLY A N 1
ATOM 1329 C CA . GLY A 1 178 ? -35.123 27.919 -56.593 1.00 43.56 202 GLY A CA 1
ATOM 1330 C C . GLY A 1 178 ? -34.087 28.930 -57.039 1.00 47.25 202 GLY A C 1
ATOM 1331 O O . GLY A 1 178 ? -34.433 30.079 -57.345 1.00 39.26 202 GLY A O 1
ATOM 1332 N N . ALA A 1 179 ? -32.814 28.560 -57.064 1.00 43.18 203 ALA A N 1
ATOM 1333 C CA . ALA A 1 179 ? -31.805 29.519 -57.483 1.00 38.31 203 ALA A CA 1
ATOM 1334 C C . ALA A 1 179 ? -32.094 30.028 -58.897 1.00 48.96 203 ALA A C 1
ATOM 1335 O O . ALA A 1 179 ? -32.699 29.334 -59.721 1.00 43.73 203 ALA A O 1
ATOM 1337 N N . ASP A 1 180 ? -31.674 31.267 -59.159 1.00 46.06 204 ASP A N 1
ATOM 1338 C CA . ASP A 1 180 ? -31.682 31.813 -60.510 1.00 48.29 204 ASP A CA 1
ATOM 1339 C C . ASP A 1 180 ? -30.411 31.386 -61.227 1.00 43.55 204 ASP A C 1
ATOM 1340 O O . ASP A 1 180 ? -29.303 31.711 -60.787 1.00 50.09 204 ASP A O 1
ATOM 1345 N N . ILE A 1 181 ? -30.569 30.678 -62.340 1.00 53.38 205 ILE A N 1
ATOM 1346 C CA . ILE A 1 181 ? -29.450 30.111 -63.086 1.00 53.26 205 ILE A CA 1
ATOM 1347 C C . ILE A 1 181 ? -29.364 30.800 -64.438 1.00 53.96 205 ILE A C 1
ATOM 1348 O O . ILE A 1 181 ? -30.374 30.912 -65.138 1.00 54.03 205 ILE A O 1
ATOM 1353 N N . SER A 1 182 ? -28.156 31.224 -64.819 1.00 46.36 206 SER A N 1
ATOM 1354 C CA . SER A 1 182 ? -27.939 31.812 -66.134 1.00 53.93 206 SER A CA 1
ATOM 1355 C C . SER A 1 182 ? -26.524 31.512 -66.603 1.00 56.05 206 SER A C 1
ATOM 1356 O O . SER A 1 182 ? -25.572 31.591 -65.822 1.00 51.91 206 SER A O 1
ATOM 1359 N N . ALA A 1 183 ? -26.389 31.204 -67.891 1.00 55.70 207 ALA A N 1
ATOM 1360 C CA . ALA A 1 183 ? -25.096 30.997 -68.522 1.00 56.08 207 ALA A CA 1
ATOM 1361 C C . ALA A 1 183 ? -24.760 32.181 -69.422 1.00 57.47 207 ALA A C 1
ATOM 1362 O O . ALA A 1 183 ? -25.636 32.717 -70.111 1.00 58.71 207 ALA A O 1
ATOM 1364 N N . LYS A 1 184 ? -23.490 32.581 -69.424 1.00 52.62 208 LYS A N 1
ATOM 1365 C CA . LYS A 1 184 ? -23.053 33.693 -70.255 1.00 59.19 208 LYS A CA 1
ATOM 1366 C C . LYS A 1 184 ? -21.572 33.531 -70.529 1.00 56.39 208 LYS A C 1
ATOM 1367 O O . LYS A 1 184 ? -20.769 33.439 -69.595 1.00 58.13 208 LYS A O 1
ATOM 1373 N N . GLY A 1 185 ? -21.212 33.518 -71.805 1.00 56.08 209 GLY A N 1
ATOM 1374 C CA . GLY A 1 185 ? -19.835 33.292 -72.167 1.00 50.15 209 GLY A CA 1
ATOM 1375 C C . GLY A 1 185 ? -19.430 31.893 -71.761 1.00 54.56 209 GLY A C 1
ATOM 1376 O O . GLY A 1 185 ? -19.965 30.913 -72.284 1.00 55.36 209 GLY A O 1
ATOM 1377 N N . SER A 1 186 ? -18.495 31.781 -70.820 1.00 56.62 210 SER A N 1
ATOM 1378 C CA . SER A 1 186 ? -18.001 30.481 -70.386 1.00 54.88 210 SER A CA 1
ATOM 1379 C C . SER A 1 186 ? -18.325 30.203 -68.923 1.00 57.65 210 SER A C 1
ATOM 1380 O O . SER A 1 186 ? -17.717 29.308 -68.319 1.00 54.74 210 SER A O 1
ATOM 1383 N N . VAL A 1 187 ? -19.299 30.911 -68.351 1.00 50.96 211 VAL A N 1
ATOM 1384 C CA . VAL A 1 187 ? -19.586 30.807 -66.928 1.00 48.13 211 VAL A CA 1
ATOM 1385 C C . VAL A 1 187 ? -21.073 30.560 -66.727 1.00 54.84 211 VAL A C 1
ATOM 1386 O O . VAL A 1 187 ? -21.911 31.306 -67.250 1.00 50.92 211 VAL A O 1
ATOM 1390 N N . ILE A 1 188 ? -21.404 29.521 -65.964 1.00 42.87 212 ILE A N 1
ATOM 1391 C CA . ILE A 1 188 ? -22.749 29.352 -65.429 1.00 45.39 212 ILE A CA 1
ATOM 1392 C C . ILE A 1 188 ? -22.755 29.912 -64.016 1.00 50.53 212 ILE A C 1
ATOM 1393 O O . ILE A 1 188 ? -21.894 29.558 -63.195 1.00 45.66 212 ILE A O 1
ATOM 1398 N N . THR A 1 189 ? -23.711 30.790 -63.732 1.00 44.96 213 THR A N 1
ATOM 1399 C CA . THR A 1 189 ? -23.818 31.441 -62.442 1.00 42.77 213 THR A CA 1
ATOM 1400 C C . THR A 1 189 ? -25.162 31.054 -61.856 1.00 45.83 213 THR A C 1
ATOM 1401 O O . THR A 1 189 ? -26.170 31.023 -62.570 1.00 48.10 213 THR A O 1
ATOM 1405 N N . TRP A 1 190 ? -25.189 30.748 -60.564 1.00 39.32 214 TRP A N 1
ATOM 1406 C CA . TRP A 1 190 ? -26.467 30.498 -59.927 1.00 39.61 214 TRP A CA 1
ATOM 1407 C C . TRP A 1 190 ? -26.407 31.159 -58.566 1.00 42.06 214 TRP A C 1
ATOM 1408 O O . TRP A 1 190 ? -25.335 31.232 -57.962 1.00 37.15 214 TRP A O 1
ATOM 1419 N N . LYS A 1 191 ? -27.532 31.743 -58.146 1.00 42.06 215 LYS A N 1
ATOM 1420 C CA . LYS A 1 191 ? -27.532 32.573 -56.951 1.00 35.14 215 LYS A CA 1
ATOM 1421 C C . LYS A 1 191 ? -28.934 32.612 -56.392 1.00 35.53 215 LYS A C 1
ATOM 1422 O O . LYS A 1 191 ? -29.909 32.317 -57.086 1.00 43.75 215 LYS A O 1
ATOM 1428 N N . GLY A 1 192 ? -29.028 33.001 -55.134 1.00 32.51 216 GLY A N 1
ATOM 1429 C CA . GLY A 1 192 ? -30.314 32.967 -54.467 1.00 36.59 216 GLY A CA 1
ATOM 1430 C C . GLY A 1 192 ? -30.151 33.605 -53.112 1.00 36.02 216 GLY A C 1
ATOM 1431 O O . GLY A 1 192 ? -29.051 33.898 -52.673 1.00 35.92 216 GLY A O 1
ATOM 1432 N N A MET A 1 193 ? -31.272 33.775 -52.433 0.63 38.13 217 MET A N 1
ATOM 1433 N N B MET A 1 193 ? -31.271 33.839 -52.453 0.37 38.10 217 MET A N 1
ATOM 1434 C CA A MET A 1 193 ? -31.257 34.263 -51.063 0.63 34.43 217 MET A CA 1
ATOM 1435 C CA B MET A 1 193 ? -31.236 34.245 -51.058 0.37 34.53 217 MET A CA 1
ATOM 1436 C C A MET A 1 193 ? -32.278 33.435 -50.309 0.63 40.23 217 MET A C 1
ATOM 1437 C C B MET A 1 193 ? -32.261 33.395 -50.334 0.37 40.17 217 MET A C 1
ATOM 1438 O O A MET A 1 193 ? -33.416 33.300 -50.766 0.63 39.86 217 MET A O 1
ATOM 1439 O O B MET A 1 193 ? -33.376 33.207 -50.831 0.37 39.83 217 MET A O 1
ATOM 1448 N N . LEU A 1 194 ? -31.855 32.833 -49.202 1.00 39.26 218 LEU A N 1
ATOM 1449 C CA . LEU A 1 194 ? -32.745 32.030 -48.398 1.00 40.99 218 LEU A CA 1
ATOM 1450 C C . LEU A 1 194 ? -33.732 32.935 -47.655 1.00 40.42 218 LEU A C 1
ATOM 1451 O O . LEU A 1 194 ? -33.517 34.147 -47.496 1.00 43.12 218 LEU A O 1
ATOM 1456 N N . LYS A 1 195 ? -34.826 32.319 -47.187 1.00 41.10 219 LYS A N 1
ATOM 1457 C CA . LYS A 1 195 ? -35.831 33.042 -46.426 1.00 39.11 219 LYS A CA 1
ATOM 1458 C C . LYS A 1 195 ? -35.239 33.672 -45.171 1.00 38.67 219 LYS A C 1
ATOM 1459 O O . LYS A 1 195 ? -35.744 34.697 -44.707 1.00 38.61 219 LYS A O 1
ATOM 1461 N N . ASN A 1 196 ? -34.158 33.113 -44.615 1.00 35.45 220 ASN A N 1
ATOM 1462 C CA . ASN A 1 196 ? -33.557 33.756 -43.449 1.00 31.15 220 ASN A CA 1
ATOM 1463 C C . ASN A 1 196 ? -32.613 34.892 -43.818 1.00 31.07 220 ASN A C 1
ATOM 1464 O O . ASN A 1 196 ? -32.025 35.490 -42.916 1.00 34.97 220 ASN A O 1
ATOM 1469 N N . GLY A 1 197 ? -32.455 35.204 -45.104 1.00 35.74 221 GLY A N 1
ATOM 1470 C CA . GLY A 1 197 ? -31.647 36.326 -45.527 1.00 37.58 221 GLY A CA 1
ATOM 1471 C C . GLY A 1 197 ? -30.288 35.945 -46.062 1.00 40.37 221 GLY A C 1
ATOM 1472 O O . GLY A 1 197 ? -29.602 36.809 -46.634 1.00 34.92 221 GLY A O 1
ATOM 1473 N N . MET A 1 198 ? -29.871 34.673 -45.930 1.00 29.81 222 MET A N 1
ATOM 1474 C CA . MET A 1 198 ? -28.544 34.356 -46.413 1.00 31.86 222 MET A CA 1
ATOM 1475 C C . MET A 1 198 ? -28.520 34.403 -47.921 1.00 32.38 222 MET A C 1
ATOM 1476 O O . MET A 1 198 ? -29.390 33.833 -48.578 1.00 34.54 222 MET A O 1
ATOM 1481 N N . ASN A 1 199 ? -27.529 35.109 -48.464 1.00 29.89 223 ASN A N 1
ATOM 1482 C CA . ASN A 1 199 ? -27.290 35.147 -49.893 1.00 31.21 223 ASN A CA 1
ATOM 1483 C C . ASN A 1 199 ? -26.199 34.142 -50.262 1.00 31.27 223 ASN A C 1
ATOM 1484 O O . ASN A 1 199 ? -25.267 33.924 -49.491 1.00 32.45 223 ASN A O 1
ATOM 1489 N N . TYR A 1 200 ? -26.288 33.587 -51.474 1.00 29.25 224 TYR A N 1
ATOM 1490 C CA . TYR A 1 200 ? -25.278 32.650 -51.936 1.00 33.96 224 TYR A CA 1
ATOM 1491 C C . TYR A 1 200 ? -25.138 32.761 -53.447 1.00 36.35 224 TYR A C 1
ATOM 1492 O O . TYR A 1 200 ? -26.077 33.145 -54.153 1.00 37.74 224 TYR A O 1
ATOM 1501 N N . GLU A 1 201 ? -23.947 32.439 -53.941 1.00 33.19 225 GLU A N 1
ATOM 1502 C CA . GLU A 1 201 ? -23.727 32.389 -55.382 1.00 32.20 225 GLU A CA 1
ATOM 1503 C C . GLU A 1 201 ? -22.704 31.305 -55.706 1.00 32.56 225 GLU A C 1
ATOM 1504 O O . GLU A 1 201 ? -21.723 31.130 -54.976 1.00 32.48 225 GLU A O 1
ATOM 1510 N N . GLY A 1 202 ? -22.917 30.606 -56.808 1.00 34.67 226 GLY A N 1
ATOM 1511 C CA . GLY A 1 202 ? -21.939 29.674 -57.326 1.00 35.35 226 GLY A CA 1
ATOM 1512 C C . GLY A 1 202 ? -21.610 30.057 -58.754 1.00 42.75 226 GLY A C 1
ATOM 1513 O O . GLY A 1 202 ? -22.441 30.629 -59.465 1.00 37.85 226 GLY A O 1
ATOM 1514 N N . ARG A 1 203 ? -20.396 29.729 -59.175 1.00 35.28 227 ARG A N 1
ATOM 1515 C CA . ARG A 1 203 ? -19.959 29.934 -60.551 1.00 39.86 227 ARG A CA 1
ATOM 1516 C C . ARG A 1 203 ? -19.252 28.686 -61.054 1.00 41.48 227 ARG A C 1
ATOM 1517 O O . ARG A 1 203 ? -18.357 28.174 -60.383 1.00 40.00 227 ARG A O 1
ATOM 1525 N N . VAL A 1 204 ? -19.642 28.210 -62.230 1.00 40.73 228 VAL A N 1
ATOM 1526 C CA . VAL A 1 204 ? -18.942 27.134 -62.925 1.00 43.40 228 VAL A CA 1
ATOM 1527 C C . VAL A 1 204 ? -18.224 27.757 -64.114 1.00 45.88 228 VAL A C 1
ATOM 1528 O O . VAL A 1 204 ? -18.877 28.214 -65.061 1.00 46.30 228 VAL A O 1
ATOM 1532 N N . LEU A 1 205 ? -16.888 27.776 -64.070 1.00 42.09 229 LEU A N 1
ATOM 1533 C CA . LEU A 1 205 ? -16.067 28.400 -65.109 1.00 45.93 229 LEU A CA 1
ATOM 1534 C C . LEU A 1 205 ? -15.441 27.333 -65.989 1.00 45.88 229 LEU A C 1
ATOM 1535 O O . LEU A 1 205 ? -14.645 26.520 -65.516 1.00 45.63 229 LEU A O 1
ATOM 1540 N N . ILE A 1 206 ? -15.782 27.347 -67.271 1.00 48.00 230 ILE A N 1
ATOM 1541 C CA . ILE A 1 206 ? -15.408 26.281 -68.189 1.00 50.61 230 ILE A CA 1
ATOM 1542 C C . ILE A 1 206 ? -14.243 26.761 -69.039 1.00 54.80 230 ILE A C 1
ATOM 1543 O O . ILE A 1 206 ? -14.255 27.896 -69.548 1.00 55.15 230 ILE A O 1
ATOM 1548 N N . ARG A 1 207 ? -13.220 25.912 -69.174 1.00 47.36 231 ARG A N 1
ATOM 1549 C CA . ARG A 1 207 ? -11.931 26.321 -69.734 1.00 46.41 231 ARG A CA 1
ATOM 1550 C C . ARG A 1 207 ? -11.394 25.254 -70.672 1.00 54.16 231 ARG A C 1
ATOM 1551 O O . ARG A 1 207 ? -10.400 24.579 -70.374 1.00 52.69 231 ARG A O 1
ATOM 1559 N N . PRO A 1 208 ? -11.995 25.112 -71.847 1.00 52.80 232 PRO A N 1
ATOM 1560 C CA . PRO A 1 208 ? -11.491 24.138 -72.816 1.00 53.70 232 PRO A CA 1
ATOM 1561 C C . PRO A 1 208 ? -10.228 24.603 -73.522 1.00 57.08 232 PRO A C 1
ATOM 1562 O O . PRO A 1 208 ? -9.944 25.801 -73.627 1.00 58.97 232 PRO A O 1
ATOM 1566 N N . LYS A 1 209 ? -9.435 23.616 -73.956 1.00 55.16 233 LYS A N 1
ATOM 1567 C CA . LYS A 1 209 ? -8.368 23.812 -74.937 1.00 59.70 233 LYS A CA 1
ATOM 1568 C C . LYS A 1 209 ? -8.854 23.234 -76.262 1.00 61.81 233 LYS A C 1
ATOM 1569 O O . LYS A 1 209 ? -8.994 22.014 -76.400 1.00 58.65 233 LYS A O 1
ATOM 1575 N N . GLY A 1 210 ? -9.111 24.104 -77.233 1.00 59.82 234 GLY A N 1
ATOM 1576 C CA . GLY A 1 210 ? -9.551 23.673 -78.541 1.00 58.74 234 GLY A CA 1
ATOM 1577 C C . GLY A 1 210 ? -11.060 23.624 -78.665 1.00 62.47 234 GLY A C 1
ATOM 1578 O O . GLY A 1 210 ? -11.812 23.823 -77.709 1.00 64.08 234 GLY A O 1
ATOM 1579 N N . GLY A 1 211 ? -11.508 23.340 -79.884 1.00 63.49 235 GLY A N 1
ATOM 1580 C CA . GLY A 1 211 ? -12.917 23.136 -80.127 1.00 62.60 235 GLY A CA 1
ATOM 1581 C C . GLY A 1 211 ? -13.710 24.418 -79.973 1.00 61.88 235 GLY A C 1
ATOM 1582 O O . GLY A 1 211 ? -13.175 25.527 -79.921 1.00 62.91 235 GLY A O 1
ATOM 1583 N N . THR A 1 212 ? -15.023 24.236 -79.890 1.00 62.05 236 THR A N 1
ATOM 1584 C CA . THR A 1 212 ? -15.982 25.322 -79.764 1.00 65.44 236 THR A CA 1
ATOM 1585 C C . THR A 1 212 ? -16.497 25.426 -78.336 1.00 67.35 236 THR A C 1
ATOM 1586 O O . THR A 1 212 ? -16.442 24.476 -77.551 1.00 68.95 236 THR A O 1
ATOM 1590 N N . LEU A 1 213 ? -17.038 26.595 -78.026 1.00 64.72 237 LEU A N 1
ATOM 1591 C CA . LEU A 1 213 ? -17.662 26.881 -76.738 1.00 65.01 237 LEU A CA 1
ATOM 1592 C C . LEU A 1 213 ? -18.862 27.775 -77.021 1.00 64.49 237 LEU A C 1
ATOM 1593 O O . LEU A 1 213 ? -18.698 28.906 -77.485 1.00 69.43 237 LEU A O 1
ATOM 1598 N N . SER A 1 214 ? -20.058 27.274 -76.757 1.00 64.68 238 SER A N 1
ATOM 1599 C CA . SER A 1 214 ? -21.279 28.028 -76.979 1.00 66.29 238 SER A CA 1
ATOM 1600 C C . SER A 1 214 ? -22.164 27.941 -75.744 1.00 70.41 238 SER A C 1
ATOM 1601 O O . SER A 1 214 ? -22.167 26.933 -75.028 1.00 64.86 238 SER A O 1
ATOM 1604 N N . ALA A 1 215 ? -22.931 29.005 -75.509 1.00 66.78 239 ALA A N 1
ATOM 1605 C CA . ALA A 1 215 ? -23.852 29.096 -74.375 1.00 63.73 239 ALA A CA 1
ATOM 1606 C C . ALA A 1 215 ? -25.284 29.200 -74.895 1.00 69.65 239 ALA A C 1
ATOM 1607 O O . ALA A 1 215 ? -25.741 30.281 -75.277 1.00 75.83 239 ALA A O 1
ATOM 1609 N N . SER A 1 216 ? -25.996 28.083 -74.905 1.00 72.42 240 SER A N 1
ATOM 1610 C CA . SER A 1 216 ? -27.382 28.034 -75.342 1.00 69.86 240 SER A CA 1
ATOM 1611 C C . SER A 1 216 ? -28.286 27.829 -74.136 1.00 71.29 240 SER A C 1
ATOM 1612 O O . SER A 1 216 ? -28.076 26.902 -73.349 1.00 78.00 240 SER A O 1
ATOM 1615 N N . GLY A 1 217 ? -29.303 28.670 -74.004 1.00 75.37 241 GLY A N 1
ATOM 1616 C CA . GLY A 1 217 ? -30.118 28.605 -72.802 1.00 73.23 241 GLY A CA 1
ATOM 1617 C C . GLY A 1 217 ? -29.256 28.911 -71.595 1.00 77.96 241 GLY A C 1
ATOM 1618 O O . GLY A 1 217 ? -28.419 29.824 -71.608 1.00 73.09 241 GLY A O 1
ATOM 1619 N N . ASP A 1 218 ? -29.454 28.142 -70.527 1.00 74.64 242 ASP A N 1
ATOM 1620 C CA . ASP A 1 218 ? -28.599 28.242 -69.352 1.00 70.94 242 ASP A CA 1
ATOM 1621 C C . ASP A 1 218 ? -27.562 27.123 -69.297 1.00 70.13 242 ASP A C 1
ATOM 1622 O O . ASP A 1 218 ? -26.843 27.000 -68.300 1.00 66.58 242 ASP A O 1
ATOM 1627 N N . LYS A 1 219 ? -27.469 26.314 -70.348 1.00 66.85 243 LYS A N 1
ATOM 1628 C CA . LYS A 1 219 ? -26.437 25.299 -70.486 1.00 63.18 243 LYS A CA 1
ATOM 1629 C C . LYS A 1 219 ? -25.259 25.860 -71.274 1.00 62.31 243 LYS A C 1
ATOM 1630 O O . LYS A 1 219 ? -25.379 26.860 -71.982 1.00 66.65 243 LYS A O 1
ATOM 1636 N N . ILE A 1 220 ? -24.109 25.204 -71.142 1.00 56.71 244 ILE A N 1
ATOM 1637 C CA . ILE A 1 220 ? -22.922 25.507 -71.933 1.00 54.02 244 ILE A CA 1
ATOM 1638 C C . ILE A 1 220 ? -22.462 24.232 -72.633 1.00 61.84 244 ILE A C 1
ATOM 1639 O O . ILE A 1 220 ? -22.424 23.161 -72.014 1.00 61.18 244 ILE A O 1
ATOM 1644 N N . SER A 1 221 ? -22.135 24.335 -73.926 1.00 63.38 245 SER A N 1
ATOM 1645 C CA . SER A 1 221 ? -21.642 23.197 -74.702 1.00 64.15 245 SER A CA 1
ATOM 1646 C C . SER A 1 221 ? -20.201 23.399 -75.131 1.00 61.29 245 SER A C 1
ATOM 1647 O O . SER A 1 221 ? -19.803 24.496 -75.529 1.00 63.50 245 SER A O 1
ATOM 1650 N N . VAL A 1 222 ? -19.429 22.323 -75.027 1.00 61.09 246 VAL A N 1
ATOM 1651 C CA . VAL A 1 222 ? -18.072 22.249 -75.547 1.00 64.16 246 VAL A CA 1
ATOM 1652 C C . VAL A 1 222 ? -18.053 21.132 -76.576 1.00 62.48 246 VAL A C 1
ATOM 1653 O O . VAL A 1 222 ? -18.568 20.036 -76.315 1.00 57.49 246 VAL A O 1
ATOM 1657 N N . LYS A 1 223 ? -17.473 21.414 -77.744 1.00 61.41 247 LYS A N 1
ATOM 1658 C CA . LYS A 1 223 ? -17.462 20.475 -78.859 1.00 64.21 247 LYS A CA 1
ATOM 1659 C C . LYS A 1 223 ? -16.040 20.321 -79.377 1.00 62.17 247 LYS A C 1
ATOM 1660 O O . LYS A 1 223 ? -15.347 21.318 -79.608 1.00 63.29 247 LYS A O 1
ATOM 1666 N N . ASN A 1 224 ? -15.604 19.066 -79.518 1.00 61.41 248 ASN A N 1
ATOM 1667 C CA . ASN A 1 224 ? -14.370 18.702 -80.224 1.00 64.12 248 ASN A CA 1
ATOM 1668 C C . ASN A 1 224 ? -13.141 19.414 -79.662 1.00 64.93 248 ASN A C 1
ATOM 1669 O O . ASN A 1 224 ? -12.206 19.753 -80.395 1.00 64.18 248 ASN A O 1
ATOM 1674 N N . ALA A 1 225 ? -13.115 19.609 -78.351 1.00 62.20 249 ALA A N 1
ATOM 1675 C CA . ALA A 1 225 ? -11.924 20.159 -77.727 1.00 59.24 249 ALA A CA 1
ATOM 1676 C C . ALA A 1 225 ? -10.927 19.051 -77.398 1.00 61.49 249 ALA A C 1
ATOM 1677 O O . ALA A 1 225 ? -11.263 17.862 -77.366 1.00 60.52 249 ALA A O 1
ATOM 1679 N N . ASP A 1 226 ? -9.682 19.471 -77.158 1.00 58.34 250 ASP A N 1
ATOM 1680 C CA . ASP A 1 226 ? -8.628 18.549 -76.748 1.00 65.06 250 ASP A CA 1
ATOM 1681 C C . ASP A 1 226 ? -8.802 18.129 -75.291 1.00 64.07 250 ASP A C 1
ATOM 1682 O O . ASP A 1 226 ? -8.860 16.937 -74.980 1.00 55.43 250 ASP A O 1
ATOM 1687 N N . SER A 1 227 ? -8.854 19.105 -74.381 1.00 64.22 251 SER A N 1
ATOM 1688 C CA . SER A 1 227 ? -9.070 18.878 -72.959 1.00 56.91 251 SER A CA 1
ATOM 1689 C C . SER A 1 227 ? -9.995 19.969 -72.447 1.00 57.89 251 SER A C 1
ATOM 1690 O O . SER A 1 227 ? -10.317 20.923 -73.165 1.00 55.67 251 SER A O 1
ATOM 1693 N N . CYS A 1 228 ? -10.424 19.842 -71.194 1.00 50.43 252 CYS A N 1
ATOM 1694 C CA . CYS A 1 228 ? -11.302 20.857 -70.617 1.00 52.39 252 CYS A CA 1
ATOM 1695 C C . CYS A 1 228 ? -11.159 20.880 -69.106 1.00 52.28 252 CYS A C 1
ATOM 1696 O O . CYS A 1 228 ? -11.457 19.885 -68.439 1.00 53.52 252 CYS A O 1
ATOM 1699 N N . MET A 1 229 ? -10.715 22.018 -68.593 1.00 48.38 253 MET A N 1
ATOM 1700 C CA . MET A 1 229 ? -10.642 22.300 -67.169 1.00 44.06 253 MET A CA 1
ATOM 1701 C C . MET A 1 229 ? -11.889 23.060 -66.740 1.00 48.23 253 MET A C 1
ATOM 1702 O O . MET A 1 229 ? -12.380 23.926 -67.467 1.00 53.68 253 MET A O 1
ATOM 1707 N N . VAL A 1 230 ? -12.419 22.707 -65.570 1.00 41.59 254 VAL A N 1
ATOM 1708 C CA . VAL A 1 230 ? -13.588 23.357 -64.996 1.00 44.97 254 VAL A CA 1
ATOM 1709 C C . VAL A 1 230 ? -13.242 23.764 -63.574 1.00 44.42 254 VAL A C 1
ATOM 1710 O O . VAL A 1 230 ? -12.632 22.986 -62.836 1.00 40.55 254 VAL A O 1
ATOM 1714 N N . VAL A 1 231 ? -13.589 24.995 -63.208 1.00 38.06 255 VAL A N 1
ATOM 1715 C CA . VAL A 1 231 ? -13.462 25.497 -61.850 1.00 34.39 255 VAL A CA 1
ATOM 1716 C C . VAL A 1 231 ? -14.872 25.736 -61.334 1.00 42.53 255 VAL A C 1
ATOM 1717 O O . VAL A 1 231 ? -15.724 26.247 -62.068 1.00 40.61 255 VAL A O 1
ATOM 1721 N N . ILE A 1 232 ? -15.144 25.299 -60.106 1.00 35.13 256 ILE A N 1
ATOM 1722 C CA . ILE A 1 232 ? -16.425 25.527 -59.448 1.00 37.47 256 ILE A CA 1
ATOM 1723 C C . ILE A 1 232 ? -16.129 26.289 -58.178 1.00 41.02 256 ILE A C 1
ATOM 1724 O O . ILE A 1 232 ? -15.355 25.814 -57.341 1.00 33.80 256 ILE A O 1
ATOM 1729 N N . ALA A 1 233 ? -16.705 27.487 -58.058 1.00 32.98 257 ALA A N 1
ATOM 1730 C CA . ALA A 1 233 ? -16.468 28.375 -56.932 1.00 32.66 257 ALA A CA 1
ATOM 1731 C C . ALA A 1 233 ? -17.804 28.679 -56.276 1.00 34.57 257 ALA A C 1
ATOM 1732 O O . ALA A 1 233 ? -18.818 28.825 -56.969 1.00 36.51 257 ALA A O 1
ATOM 1734 N N . MET A 1 234 ? -17.839 28.694 -54.942 1.00 35.32 258 MET A N 1
ATOM 1735 C CA . MET A 1 234 ? -19.112 28.898 -54.244 1.00 33.83 258 MET A CA 1
ATOM 1736 C C . MET A 1 234 ? -18.865 29.668 -52.962 1.00 35.28 258 MET A C 1
ATOM 1737 O O . MET A 1 234 ? -17.860 29.444 -52.269 1.00 29.85 258 MET A O 1
ATOM 1742 N N . GLU A 1 235 ? -19.793 30.591 -52.675 1.00 30.10 259 GLU A N 1
ATOM 1743 C CA . GLU A 1 235 ? -19.729 31.446 -51.501 1.00 31.57 259 GLU A CA 1
ATOM 1744 C C . GLU A 1 235 ? -21.132 31.759 -51.016 1.00 32.41 259 GLU A C 1
ATOM 1745 O O . GLU A 1 235 ? -22.091 31.743 -51.789 1.00 30.42 259 GLU A O 1
ATOM 1751 N N . THR A 1 236 ? -21.240 31.989 -49.722 1.00 28.98 260 THR A N 1
ATOM 1752 C CA . THR A 1 236 ? -22.375 32.628 -49.082 1.00 30.43 260 THR A CA 1
ATOM 1753 C C . THR A 1 236 ? -21.869 33.938 -48.490 1.00 27.47 260 THR A C 1
ATOM 1754 O O . THR A 1 236 ? -20.675 34.215 -48.522 1.00 30.73 260 THR A O 1
ATOM 1758 N N . ASP A 1 237 ? -22.789 34.740 -47.933 1.00 32.88 261 ASP A N 1
ATOM 1759 C CA . ASP A 1 237 ? -22.376 35.893 -47.129 1.00 30.22 261 ASP A CA 1
ATOM 1760 C C . ASP A 1 237 ? -22.429 35.576 -45.636 1.00 33.20 261 ASP A C 1
ATOM 1761 O O . ASP A 1 237 ? -22.377 36.485 -44.809 1.00 32.31 261 ASP A O 1
ATOM 1766 N N . TYR A 1 238 ? -22.418 34.277 -45.265 1.00 27.10 262 TYR A N 1
ATOM 1767 C CA . TYR A 1 238 ? -22.284 33.931 -43.861 1.00 28.74 262 TYR A CA 1
ATOM 1768 C C . TYR A 1 238 ? -20.987 34.474 -43.272 1.00 31.17 262 TYR A C 1
ATOM 1769 O O . TYR A 1 238 ? -19.908 34.368 -43.874 1.00 27.82 262 TYR A O 1
ATOM 1778 N N . LEU A 1 239 ? -21.075 34.978 -42.040 1.00 27.33 263 LEU A N 1
ATOM 1779 C CA . LEU A 1 239 ? -19.878 35.327 -41.291 1.00 28.49 263 LEU A CA 1
ATOM 1780 C C . LEU A 1 239 ? -20.060 34.864 -39.858 1.00 27.93 263 LEU A C 1
ATOM 1781 O O . LEU A 1 239 ? -21.091 35.139 -39.254 1.00 26.55 263 LEU A O 1
ATOM 1786 N N . MET A 1 240 ? -19.115 34.089 -39.324 1.00 26.35 264 MET A N 1
ATOM 1787 C CA . MET A 1 240 ? -19.289 33.525 -37.982 1.00 25.93 264 MET A CA 1
ATOM 1788 C C . MET A 1 240 ? -19.072 34.563 -36.892 1.00 28.93 264 MET A C 1
ATOM 1789 O O . MET A 1 240 ? -18.157 34.464 -36.076 1.00 31.07 264 MET A O 1
ATOM 1794 N N . ASP A 1 241 ? -19.974 35.552 -36.845 1.00 27.58 265 ASP A N 1
ATOM 1795 C CA . ASP A 1 241 ? -19.821 36.629 -35.851 1.00 30.17 265 ASP A CA 1
ATOM 1796 C C . ASP A 1 241 ? -21.202 37.187 -35.529 1.00 27.10 265 ASP A C 1
ATOM 1797 O O . ASP A 1 241 ? -21.840 37.792 -36.390 1.00 30.42 265 ASP A O 1
ATOM 1802 N N . TYR A 1 242 ? -21.679 36.985 -34.304 1.00 27.05 266 TYR A N 1
ATOM 1803 C CA . TYR A 1 242 ? -23.040 37.399 -34.025 1.00 29.24 266 TYR A CA 1
ATOM 1804 C C . TYR A 1 242 ? -23.127 38.927 -33.981 1.00 35.65 266 TYR A C 1
ATOM 1805 O O . TYR A 1 242 ? -24.193 39.506 -34.230 1.00 31.90 266 TYR A O 1
ATOM 1814 N N . LYS A 1 243 ? -22.017 39.578 -33.652 1.00 33.27 267 LYS A N 1
ATOM 1815 C CA . LYS A 1 243 ? -22.050 41.044 -33.586 1.00 32.39 267 LYS A CA 1
ATOM 1816 C C . LYS A 1 243 ? -22.249 41.653 -34.953 1.00 37.40 267 LYS A C 1
ATOM 1817 O O . LYS A 1 243 ? -22.703 42.793 -35.047 1.00 36.38 267 LYS A O 1
ATOM 1823 N N . LYS A 1 244 ? -21.944 40.913 -36.018 1.00 33.50 268 LYS A N 1
ATOM 1824 C CA . LYS A 1 244 ? -22.245 41.346 -37.369 1.00 34.13 268 LYS A CA 1
ATOM 1825 C C . LYS A 1 244 ? -23.545 40.746 -37.917 1.00 31.86 268 LYS A C 1
ATOM 1826 O O . LYS A 1 244 ? -23.728 40.707 -39.139 1.00 33.91 268 LYS A O 1
ATOM 1832 N N . ASP A 1 245 ? -24.438 40.265 -37.053 1.00 31.07 269 ASP A N 1
ATOM 1833 C CA . ASP A 1 245 ? -25.651 39.602 -37.516 1.00 37.01 269 ASP A CA 1
ATOM 1834 C C . ASP A 1 245 ? -25.352 38.445 -38.481 1.00 36.65 269 ASP A C 1
ATOM 1835 O O . ASP A 1 245 ? -26.155 38.121 -39.369 1.00 30.76 269 ASP A O 1
ATOM 1840 N N . TRP A 1 246 ? -24.179 37.818 -38.345 1.00 32.49 270 TRP A N 1
ATOM 1841 C CA . TRP A 1 246 ? -23.844 36.631 -39.146 1.00 29.58 270 TRP A CA 1
ATOM 1842 C C . TRP A 1 246 ? -23.670 36.965 -40.615 1.00 31.93 270 TRP A C 1
ATOM 1843 O O . TRP A 1 246 ? -23.767 36.073 -41.454 1.00 32.43 270 TRP A O 1
ATOM 1854 N N . LYS A 1 247 ? -23.422 38.238 -40.959 1.00 29.59 271 LYS A N 1
ATOM 1855 C CA . LYS A 1 247 ? -23.337 38.665 -42.352 1.00 32.66 271 LYS A CA 1
ATOM 1856 C C . LYS A 1 247 ? -21.994 39.327 -42.637 1.00 37.19 271 LYS A C 1
ATOM 1857 O O . LYS A 1 247 ? -21.596 40.265 -41.928 1.00 35.84 271 LYS A O 1
ATOM 1863 N N . GLY A 1 248 ? -21.346 38.896 -43.719 1.00 32.75 272 GLY A N 1
ATOM 1864 C CA . GLY A 1 248 ? -20.118 39.520 -44.168 1.00 36.00 272 GLY A CA 1
ATOM 1865 C C . GLY A 1 248 ? -20.277 40.049 -45.577 1.00 41.97 272 GLY A C 1
ATOM 1866 O O . GLY A 1 248 ? -21.362 40.475 -45.969 1.00 36.02 272 GLY A O 1
ATOM 1867 N N . GLU A 1 249 ? -19.204 39.961 -46.354 1.00 36.60 273 GLU A N 1
ATOM 1868 C CA . GLU A 1 249 ? -19.178 40.434 -47.735 1.00 34.92 273 GLU A CA 1
ATOM 1869 C C . GLU A 1 249 ? -20.173 39.679 -48.609 1.00 43.14 273 GLU A C 1
ATOM 1870 O O . GLU A 1 249 ? -20.404 38.482 -48.428 1.00 40.78 273 GLU A O 1
ATOM 1876 N N . SER A 1 250 ? -20.682 40.345 -49.642 1.00 37.59 274 SER A N 1
ATOM 1877 C CA . SER A 1 250 ? -21.588 39.641 -50.547 1.00 38.31 274 SER A CA 1
ATOM 1878 C C . SER A 1 250 ? -20.858 38.495 -51.258 1.00 36.47 274 SER A C 1
ATOM 1879 O O . SER A 1 250 ? -19.666 38.601 -51.551 1.00 36.92 274 SER A O 1
ATOM 1882 N N . PRO A 1 251 ? -21.572 37.409 -51.610 1.00 37.30 275 PRO A N 1
ATOM 1883 C CA . PRO A 1 251 ? -20.893 36.291 -52.293 1.00 37.58 275 PRO A CA 1
ATOM 1884 C C . PRO A 1 251 ? -20.332 36.665 -53.650 1.00 42.15 275 PRO A C 1
ATOM 1885 O O . PRO A 1 251 ? -19.261 36.183 -54.024 1.00 36.87 275 PRO A O 1
ATOM 1889 N N . SER A 1 252 ? -21.029 37.522 -54.404 1.00 40.44 276 SER A N 1
ATOM 1890 C CA . SER A 1 252 ? -20.503 37.973 -55.690 1.00 37.99 276 SER A CA 1
ATOM 1891 C C . SER A 1 252 ? -19.186 38.721 -55.525 1.00 40.38 276 SER A C 1
ATOM 1892 O O . SER A 1 252 ? -18.252 38.539 -56.317 1.00 38.23 276 SER A O 1
ATOM 1895 N N . ARG A 1 253 ? -19.106 39.602 -54.524 1.00 37.07 277 ARG A N 1
ATOM 1896 C CA A ARG A 1 253 ? -17.873 40.341 -54.332 0.50 44.11 277 ARG A CA 1
ATOM 1897 C CA B ARG A 1 253 ? -17.773 40.341 -54.332 0.50 44.11 277 ARG A CA 1
ATOM 1898 C C . ARG A 1 253 ? -16.746 39.426 -53.870 1.00 43.51 277 ARG A C 1
ATOM 1899 O O . ARG A 1 253 ? -15.596 39.608 -54.290 1.00 37.11 277 ARG A O 1
ATOM 1914 N N . LYS A 1 254 ? -17.049 38.396 -53.068 1.00 40.77 278 LYS A N 1
ATOM 1915 C CA . LYS A 1 254 ? -16.007 37.420 -52.732 1.00 39.31 278 LYS A CA 1
ATOM 1916 C C . LYS A 1 254 ? -15.498 36.712 -53.974 1.00 36.48 278 LYS A C 1
ATOM 1917 O O . LYS A 1 254 ? -14.284 36.607 -54.189 1.00 40.90 278 LYS A O 1
ATOM 1923 N N . LEU A 1 255 ? -16.414 36.184 -54.790 1.00 36.00 279 LEU A N 1
ATOM 1924 C CA . LEU A 1 255 ? -16.021 35.395 -55.955 1.00 36.87 279 LEU A CA 1
ATOM 1925 C C . LEU A 1 255 ? -15.240 36.204 -56.980 1.00 42.68 279 LEU A C 1
ATOM 1926 O O . LEU A 1 255 ? -14.354 35.657 -57.675 1.00 38.56 279 LEU A O 1
ATOM 1931 N N . ASP A 1 256 ? -15.580 37.495 -57.118 1.00 39.83 280 ASP A N 1
ATOM 1932 C CA . ASP A 1 256 ? -14.870 38.372 -58.039 1.00 45.27 280 ASP A CA 1
ATOM 1933 C C . ASP A 1 256 ? -13.378 38.436 -57.739 1.00 41.78 280 ASP A C 1
ATOM 1934 O O . ASP A 1 256 ? -12.592 38.737 -58.637 1.00 48.44 280 ASP A O 1
ATOM 1939 N N . ARG A 1 257 ? -12.967 38.159 -56.504 1.00 40.47 281 ARG A N 1
ATOM 1940 C CA . ARG A 1 257 ? -11.554 38.261 -56.147 1.00 44.64 281 ARG A CA 1
ATOM 1941 C C . ARG A 1 257 ? -10.703 37.081 -56.582 1.00 47.49 281 ARG A C 1
ATOM 1942 O O . ARG A 1 257 ? -9.476 37.211 -56.624 1.00 48.69 281 A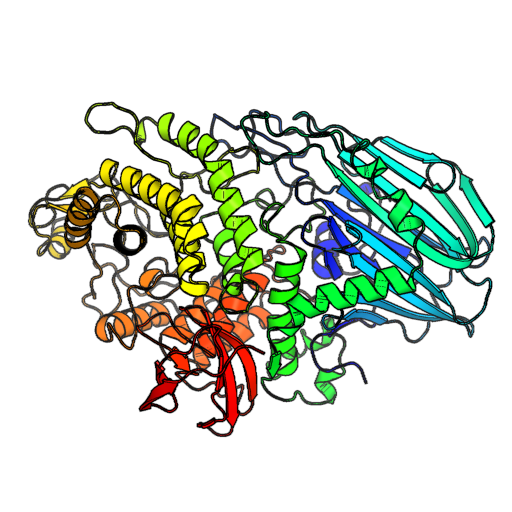RG A O 1
ATOM 1950 N N . TYR A 1 258 ? -11.284 35.912 -56.812 1.00 45.45 282 TYR A N 1
ATOM 1951 C CA . TYR A 1 258 ? -10.412 34.750 -56.948 1.00 42.48 282 TYR A CA 1
ATOM 1952 C C . TYR A 1 258 ? -10.872 33.707 -57.950 1.00 46.09 282 TYR A C 1
ATOM 1953 O O . TYR A 1 258 ? -10.024 32.936 -58.417 1.00 44.01 282 TYR A O 1
ATOM 1962 N N . ALA A 1 259 ? -12.161 33.625 -58.303 1.00 41.70 283 ALA A N 1
ATOM 1963 C CA . ALA A 1 259 ? -12.620 32.495 -59.104 1.00 41.76 283 ALA A CA 1
ATOM 1964 C C . ALA A 1 259 ? -12.049 32.538 -60.515 1.00 46.12 283 ALA A C 1
ATOM 1965 O O . ALA A 1 259 ? -11.495 31.546 -61.002 1.00 39.11 283 ALA A O 1
ATOM 1967 N N . ALA A 1 260 ? -12.203 33.679 -61.198 1.00 45.12 284 ALA A N 1
ATOM 1968 C CA . ALA A 1 260 ? -11.686 33.820 -62.557 1.00 44.64 284 ALA A CA 1
ATOM 1969 C C . ALA A 1 260 ? -10.184 33.612 -62.590 1.00 43.29 284 ALA A C 1
ATOM 1970 O O . ALA A 1 260 ? -9.657 33.000 -63.525 1.00 45.62 284 ALA A O 1
ATOM 1972 N N . LYS A 1 261 ? -9.474 34.125 -61.582 1.00 45.72 285 LYS A N 1
ATOM 1973 C CA . LYS A 1 261 ? -8.030 33.929 -61.518 1.00 42.32 285 LYS A CA 1
ATOM 1974 C C . LYS A 1 261 ? -7.684 32.443 -61.446 1.00 52.46 285 LYS A C 1
ATOM 1975 O O . LYS A 1 261 ? -6.778 31.968 -62.149 1.00 52.30 285 LYS A O 1
ATOM 1981 N N . ALA A 1 262 ? -8.409 31.679 -60.620 1.00 49.87 286 ALA A N 1
ATOM 1982 C CA . ALA A 1 262 ? -8.131 30.244 -60.536 1.00 44.64 286 ALA A CA 1
ATOM 1983 C C . ALA A 1 262 ? -8.407 29.567 -61.866 1.00 43.48 286 ALA A C 1
ATOM 1984 O O . ALA A 1 262 ? -7.622 28.726 -62.326 1.00 46.85 286 ALA A O 1
ATOM 1986 N N . ALA A 1 263 ? -9.534 29.908 -62.491 1.00 41.31 287 ALA A N 1
ATOM 1987 C CA . ALA A 1 263 ? -9.874 29.341 -63.789 1.00 47.74 2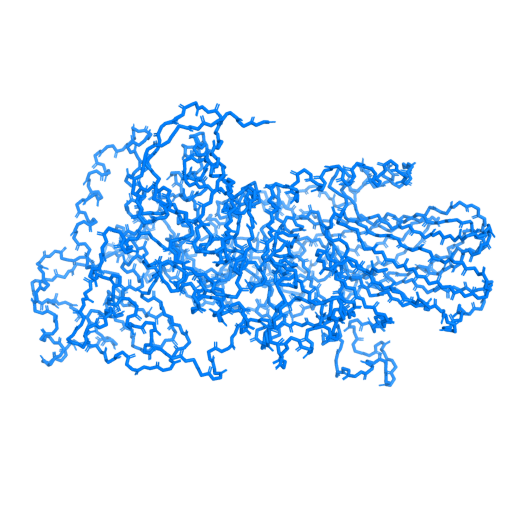87 ALA A CA 1
ATOM 1988 C C . ALA A 1 263 ? -8.881 29.750 -64.879 1.00 50.85 287 ALA A C 1
ATOM 1989 O O . ALA A 1 263 ? -8.859 29.131 -65.945 1.00 49.35 287 ALA A O 1
ATOM 1991 N N . SER A 1 264 ? -8.055 30.767 -64.640 1.00 52.21 288 SER A N 1
ATOM 1992 C CA . SER A 1 264 ? -7.061 31.153 -65.632 1.00 48.20 288 SER A CA 1
ATOM 1993 C C . SER A 1 264 ? -5.723 30.445 -65.446 1.00 54.72 288 SER A C 1
ATOM 1994 O O . SER A 1 264 ? -4.859 30.541 -66.321 1.00 55.05 288 SER A O 1
ATOM 1997 N N . ALA A 1 265 ? -5.536 29.706 -64.359 1.00 54.40 289 ALA A N 1
ATOM 1998 C CA . ALA A 1 265 ? -4.237 29.099 -64.123 1.00 48.95 289 ALA A CA 1
ATOM 1999 C C . ALA A 1 265 ? -4.064 27.815 -64.941 1.00 45.82 289 ALA A C 1
ATOM 2000 O O . ALA A 1 265 ? -4.989 27.297 -65.571 1.00 46.52 289 ALA A O 1
ATOM 2002 N N . ASP A 1 266 ? -2.840 27.300 -64.915 1.00 44.29 290 ASP A N 1
ATOM 2003 C CA . ASP A 1 266 ? -2.498 26.090 -65.636 1.00 49.53 290 ASP A CA 1
ATOM 2004 C C . ASP A 1 266 ? -2.977 24.882 -64.816 1.00 45.45 290 ASP A C 1
ATOM 2005 O O . ASP A 1 266 ? -2.757 24.834 -63.607 1.00 41.61 290 ASP A O 1
ATOM 2010 N N . TYR A 1 267 ? -3.685 23.941 -65.448 1.00 45.18 291 TYR A N 1
ATOM 2011 C CA . TYR A 1 267 ? -4.205 22.814 -64.669 1.00 45.55 291 TYR A CA 1
ATOM 2012 C C . TYR A 1 267 ? -3.094 22.103 -63.914 1.00 49.27 291 TYR A C 1
ATOM 2013 O O . TYR A 1 267 ? -3.284 21.703 -62.759 1.00 50.42 291 TYR A O 1
ATOM 2022 N N . ALA A 1 268 ? -1.941 21.891 -64.557 1.00 46.11 292 ALA A N 1
ATOM 2023 C CA . ALA A 1 268 ? -0.887 21.123 -63.897 1.00 45.64 292 ALA A CA 1
ATOM 2024 C C . ALA A 1 268 ? -0.422 21.827 -62.636 1.00 49.80 292 ALA A C 1
ATOM 2025 O O . ALA A 1 268 ? -0.116 21.171 -61.631 1.00 45.02 292 ALA A O 1
ATOM 2027 N N . ALA A 1 269 ? -0.397 23.164 -62.662 1.00 43.07 293 ALA A N 1
ATOM 2028 C CA . ALA A 1 269 ? 0.032 23.945 -61.505 1.00 43.89 293 ALA A CA 1
ATOM 2029 C C . ALA A 1 269 ? -0.988 23.882 -60.366 1.00 40.73 293 ALA A C 1
ATOM 2030 O O . ALA A 1 269 ? -0.609 23.810 -59.188 1.00 44.09 293 ALA A O 1
ATOM 2032 N N . LEU A 1 270 ? -2.273 23.994 -60.693 1.00 43.58 294 LEU A N 1
ATOM 2033 C CA . LEU A 1 270 ? -3.317 23.829 -59.684 1.00 44.79 294 LEU A CA 1
ATOM 2034 C C . LEU A 1 270 ? -3.211 22.455 -59.029 1.00 41.74 294 LEU A C 1
ATOM 2035 O O . LEU A 1 270 ? -3.323 22.320 -57.805 1.00 40.00 294 LEU A O 1
ATOM 2040 N N . LYS A 1 271 ? -2.991 21.432 -59.849 1.00 37.75 295 LYS A N 1
ATOM 2041 C CA . LYS A 1 271 ? -2.906 20.059 -59.358 1.00 45.27 295 LYS A CA 1
ATOM 2042 C C . LYS A 1 271 ? -1.701 19.870 -58.454 1.00 43.59 295 LYS A C 1
ATOM 2043 O O . LYS A 1 271 ? -1.804 19.249 -57.385 1.00 40.51 295 LYS A O 1
ATOM 2049 N N . GLN A 1 272 ? -0.546 20.395 -58.866 1.00 40.39 296 GLN A N 1
ATOM 2050 C CA . GLN A 1 272 ? 0.660 20.240 -58.065 1.00 43.86 296 GLN A CA 1
ATOM 2051 C C . GLN A 1 272 ? 0.517 20.928 -56.716 1.00 40.47 296 GLN A C 1
ATOM 2052 O O . GLN A 1 272 ? 0.958 20.394 -55.691 1.00 40.52 296 GLN A O 1
ATOM 2058 N N . ALA A 1 273 ? -0.063 22.139 -56.693 1.00 34.73 297 ALA A N 1
ATOM 2059 C CA . ALA A 1 273 ? -0.210 22.845 -55.429 1.00 38.49 297 ALA A CA 1
ATOM 2060 C C . ALA A 1 273 ? -1.187 22.120 -54.513 1.00 32.12 297 ALA A C 1
ATOM 2061 O O . ALA A 1 273 ? -1.023 22.135 -53.284 1.00 36.46 297 ALA A O 1
ATOM 2063 N N . HIS A 1 274 ? -2.222 21.546 -55.093 1.00 33.80 298 HIS A N 1
ATOM 2064 C CA . HIS A 1 274 ? -3.196 20.812 -54.295 1.00 34.87 298 HIS A CA 1
ATOM 2065 C C . HIS A 1 274 ? -2.547 19.592 -53.667 1.00 36.71 298 HIS A C 1
ATOM 2066 O O . HIS A 1 274 ? -2.660 19.358 -52.453 1.00 34.64 298 HIS A O 1
ATOM 2073 N N . ILE A 1 275 ? -1.846 18.809 -54.485 1.00 36.12 299 ILE A N 1
ATOM 2074 C CA . ILE A 1 275 ? -1.270 17.563 -53.994 1.00 36.82 299 ILE A CA 1
ATOM 2075 C C . ILE A 1 275 ? -0.285 17.867 -52.900 1.00 32.32 299 ILE A C 1
ATOM 2076 O O . ILE A 1 275 ? -0.225 17.182 -51.884 1.00 35.37 299 ILE A O 1
ATOM 2081 N N . SER A 1 276 ? 0.483 18.942 -53.072 1.00 34.09 300 SER A N 1
ATOM 2082 C CA . SER A 1 276 ? 1.481 19.314 -52.081 1.00 32.94 300 SER A CA 1
ATOM 2083 C C . SER A 1 276 ? 0.825 19.730 -50.760 1.00 36.41 300 SER A C 1
ATOM 2084 O O . SER A 1 276 ? 1.254 19.304 -49.682 1.00 35.07 300 SER A O 1
ATOM 2087 N N . GLN A 1 277 ? -0.199 20.597 -50.819 1.00 34.45 301 GLN A N 1
ATOM 2088 C CA . GLN A 1 277 ? -0.918 20.954 -49.597 1.00 30.89 301 GLN A CA 1
ATOM 2089 C C . GLN A 1 277 ? -1.572 19.703 -48.991 1.00 32.57 301 GLN A C 1
ATOM 2090 O O . GLN A 1 277 ? -1.524 19.480 -47.772 1.00 29.28 301 GLN A O 1
ATOM 2096 N N . TYR A 1 278 ? -2.183 18.896 -49.840 1.00 29.23 302 TYR A N 1
ATOM 2097 C CA . TYR A 1 278 ? -2.948 17.745 -49.354 1.00 30.01 302 TYR A CA 1
ATOM 2098 C C . TYR A 1 278 ? -2.034 16.753 -48.645 1.00 36.43 302 TYR A C 1
ATOM 2099 O O . TYR A 1 278 ? -2.313 16.343 -47.509 1.00 30.64 302 TYR A O 1
ATOM 2108 N N . LYS A 1 279 ? -0.889 16.399 -49.273 1.00 30.96 303 LYS A N 1
ATOM 2109 C CA . LYS A 1 279 ? 0.011 15.455 -48.611 1.00 36.21 303 LYS A CA 1
ATOM 2110 C C . LYS A 1 279 ? 0.546 16.044 -47.321 1.00 34.54 303 LYS A C 1
ATOM 2111 O O . LYS A 1 279 ? 0.829 15.304 -46.379 1.00 33.73 303 LYS A O 1
ATOM 2117 N N . SER A 1 280 ? 0.637 17.381 -47.226 1.00 30.09 304 SER A N 1
ATOM 2118 C CA . SER A 1 280 ? 1.189 17.955 -45.993 1.00 34.22 304 SER A CA 1
ATOM 2119 C C . SER A 1 280 ? 0.327 17.625 -44.784 1.00 33.07 304 SER A C 1
ATOM 2120 O O . SER A 1 280 ? 0.806 17.669 -43.637 1.00 33.69 304 SER A O 1
ATOM 2123 N N . MET A 1 281 ? -0.945 17.324 -45.009 1.00 32.10 305 MET A N 1
ATOM 2124 C CA . MET A 1 281 ? -1.840 16.907 -43.946 1.00 28.58 305 MET A CA 1
ATOM 2125 C C . MET A 1 281 ? -1.969 15.388 -43.932 1.00 29.29 305 MET A C 1
ATOM 2126 O O . MET A 1 281 ? -1.852 14.749 -42.884 1.00 29.15 305 MET A O 1
ATOM 2131 N N . PHE A 1 282 ? -2.204 14.790 -45.100 1.00 25.93 306 PHE A N 1
ATOM 2132 C CA . PHE A 1 282 ? -2.512 13.374 -45.130 1.00 27.93 306 PHE A CA 1
ATOM 2133 C C . PHE A 1 282 ? -1.312 12.537 -44.725 1.00 30.81 306 PHE A C 1
ATOM 2134 O O . PHE A 1 282 ? -1.472 11.488 -44.086 1.00 29.63 306 PHE A O 1
ATOM 2142 N N . ASP A 1 283 ? -0.108 12.959 -45.107 1.00 32.21 307 ASP A N 1
ATOM 2143 C CA . ASP A 1 283 ? 1.053 12.076 -44.942 1.00 33.85 307 ASP A CA 1
ATOM 2144 C C . ASP A 1 283 ? 1.607 12.058 -43.525 1.00 36.04 307 ASP A C 1
ATOM 2145 O O . ASP A 1 283 ? 2.574 11.330 -43.263 1.00 36.39 307 ASP A O 1
ATOM 2150 N N . ARG A 1 284 ? 1.014 12.807 -42.604 1.00 30.16 308 ARG A N 1
ATOM 2151 C CA . ARG A 1 284 ? 1.521 12.853 -41.242 1.00 28.65 308 ARG A CA 1
ATOM 2152 C C . ARG A 1 284 ? 1.424 11.509 -40.539 1.00 33.71 308 ARG A C 1
ATOM 2153 O O . ARG A 1 284 ? 2.201 11.254 -39.616 1.00 33.06 308 ARG A O 1
ATOM 2161 N N . VAL A 1 285 ? 0.472 10.668 -40.930 1.00 30.72 309 VAL A N 1
ATOM 2162 C CA . VAL A 1 285 ? 0.237 9.377 -40.284 1.00 28.04 309 VAL A CA 1
ATOM 2163 C C . VAL A 1 285 ? 0.254 8.318 -41.353 1.00 34.13 309 VAL A C 1
ATOM 2164 O O . VAL A 1 285 ? -0.446 8.436 -42.370 1.00 29.87 309 VAL A O 1
ATOM 2168 N N . LYS A 1 286 ? 1.026 7.262 -41.101 1.00 31.39 310 LYS A N 1
ATOM 2169 C CA . LYS A 1 286 ? 1.114 6.104 -41.961 1.00 30.46 310 LYS A CA 1
ATOM 2170 C C . LYS A 1 286 ? 1.009 4.894 -41.048 1.00 32.61 310 LYS A C 1
ATOM 2171 O O . LYS A 1 286 ? 1.733 4.803 -40.052 1.00 39.54 310 LYS A O 1
ATOM 2177 N N . VAL A 1 287 ? 0.100 4.005 -41.366 1.00 31.95 311 VAL A N 1
ATOM 2178 C CA . VAL A 1 287 ? -0.071 2.763 -40.622 1.00 36.81 311 VAL A CA 1
ATOM 2179 C C . VAL A 1 287 ? -0.049 1.594 -41.593 1.00 34.47 311 VAL A C 1
ATOM 2180 O O . VAL A 1 287 ? -0.419 1.717 -42.761 1.00 36.50 311 VAL A O 1
ATOM 2184 N N . ASN A 1 288 ? 0.344 0.434 -41.082 1.00 35.86 312 ASN A N 1
ATOM 2185 C CA . ASN A 1 288 ? 0.281 -0.813 -41.824 1.00 33.68 312 ASN A CA 1
ATOM 2186 C C . ASN A 1 288 ? -0.191 -1.865 -40.840 1.00 36.52 312 ASN A C 1
ATOM 2187 O O . ASN A 1 288 ? 0.404 -2.018 -39.768 1.00 35.41 312 ASN A O 1
ATOM 2192 N N . PHE A 1 289 ? -1.303 -2.512 -41.157 1.00 32.10 313 PHE A N 1
ATOM 2193 C CA . PHE A 1 289 ? -1.868 -3.522 -40.277 1.00 35.83 313 PHE A CA 1
ATOM 2194 C C . PHE A 1 289 ? -1.582 -4.929 -40.775 1.00 38.54 313 PHE A C 1
ATOM 2195 O O . PHE A 1 289 ? -2.029 -5.896 -40.155 1.00 34.40 313 PHE A O 1
ATOM 2203 N N . GLY A 1 290 ? -0.876 -5.063 -41.887 1.00 35.40 314 GLY A N 1
ATOM 2204 C CA . GLY A 1 290 ? -0.709 -6.353 -42.519 1.00 41.77 314 GLY A CA 1
ATOM 2205 C C . GLY A 1 290 ? -1.107 -6.310 -43.976 1.00 40.70 314 GLY A C 1
ATOM 2206 O O . GLY A 1 290 ? -1.633 -5.323 -44.483 1.00 41.91 314 GLY A O 1
ATOM 2207 N N . LYS A 1 291 ? -0.851 -7.426 -44.646 1.00 39.53 315 LYS A N 1
ATOM 2208 C CA . LYS A 1 291 ? -0.996 -7.522 -46.094 1.00 41.58 315 LYS A CA 1
ATOM 2209 C C . LYS A 1 291 ? -2.199 -8.383 -46.412 1.00 45.63 315 LYS A C 1
ATOM 2210 O O . LYS A 1 291 ? -2.256 -9.535 -45.984 1.00 44.98 315 LYS A O 1
ATOM 2216 N N . THR A 1 292 ? -3.145 -7.842 -47.180 1.00 43.06 316 THR A N 1
ATOM 2217 C CA . THR A 1 292 ? -4.316 -8.608 -47.576 1.00 40.59 316 THR A CA 1
ATOM 2218 C C . THR A 1 292 ? -4.015 -9.535 -48.761 1.00 44.52 316 THR A C 1
ATOM 2219 O O . THR A 1 292 ? -3.219 -9.205 -49.645 1.00 38.18 316 THR A O 1
ATOM 2223 N N . GLU A 1 293 ? -4.686 -10.695 -48.783 1.00 45.03 317 GLU A N 1
ATOM 2224 C CA . GLU A 1 293 ? -4.537 -11.634 -49.897 1.00 48.12 317 GLU A CA 1
ATOM 2225 C C . GLU A 1 293 ? -4.725 -10.915 -51.223 1.00 55.07 317 GLU A C 1
ATOM 2226 O O . GLU A 1 293 ? -5.678 -10.157 -51.403 1.00 43.82 317 GLU A O 1
ATOM 2228 N N . GLU A 1 294 ? -3.814 -11.167 -52.159 1.00 47.49 318 GLU A N 1
ATOM 2229 C CA . GLU A 1 294 ? -3.831 -10.426 -53.414 1.00 45.95 318 GLU A CA 1
ATOM 2230 C C . GLU A 1 294 ? -5.159 -10.586 -54.138 1.00 53.63 318 GLU A C 1
ATOM 2231 O O . GLU A 1 294 ? -5.645 -9.640 -54.775 1.00 54.70 318 GLU A O 1
ATOM 2237 N N . ASP A 1 295 ? -5.780 -11.767 -54.042 0.84 42.65 319 ASP A N 1
ATOM 2238 C CA . ASP A 1 295 ? -7.061 -11.954 -54.717 0.84 45.56 319 ASP A CA 1
ATOM 2239 C C . ASP A 1 295 ? -8.181 -11.142 -54.069 0.84 48.14 319 ASP A C 1
ATOM 2240 O O . ASP A 1 295 ? -9.163 -10.803 -54.734 0.84 49.21 319 ASP A O 1
ATOM 2245 N N . VAL A 1 296 ? -8.071 -10.831 -52.782 1.00 43.90 320 VAL A N 1
ATOM 2246 C CA . VAL A 1 296 ? -9.113 -10.018 -52.170 1.00 45.66 320 VAL A CA 1
ATOM 2247 C C . VAL A 1 296 ? -8.834 -8.538 -52.433 1.00 42.00 320 VAL A C 1
ATOM 2248 O O . VAL A 1 296 ? -9.757 -7.759 -52.683 1.00 40.45 320 VAL A O 1
ATOM 2252 N N . ALA A 1 297 ? -7.557 -8.148 -52.430 1.00 38.82 321 ALA A N 1
ATOM 2253 C CA . ALA A 1 297 ? -7.183 -6.743 -52.555 1.00 39.91 321 ALA A CA 1
ATOM 2254 C C . ALA A 1 297 ? -7.409 -6.217 -53.957 1.00 42.90 321 ALA A C 1
ATOM 2255 O O . ALA A 1 297 ? -7.403 -4.999 -54.161 1.00 42.50 321 ALA A O 1
ATOM 2257 N N . LYS A 1 298 ? -7.582 -7.107 -54.918 1.00 45.48 322 LYS A N 1
ATOM 2258 C CA . LYS A 1 298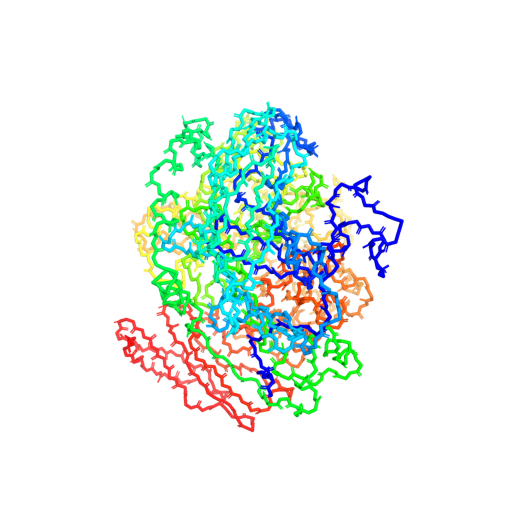 ? -7.896 -6.750 -56.292 1.00 45.92 322 LYS A CA 1
ATOM 2259 C C . LYS A 1 298 ? -9.359 -6.393 -56.482 1.00 38.92 322 LYS A C 1
ATOM 2260 O O . LYS A 1 298 ? -9.707 -5.847 -57.529 1.00 38.39 322 LYS A O 1
ATOM 2262 N N . LEU A 1 299 ? -10.209 -6.686 -55.522 1.00 34.55 323 LEU A N 1
ATOM 2263 C CA . LEU A 1 299 ? -11.633 -6.502 -55.751 1.00 33.30 323 LEU A CA 1
ATOM 2264 C C . LEU A 1 299 ? -11.997 -5.014 -55.674 1.00 34.80 323 LEU A C 1
ATOM 2265 O O . LEU A 1 299 ? -11.493 -4.310 -54.800 1.00 33.50 323 LEU A O 1
ATOM 2270 N N . PRO A 1 300 ? -12.892 -4.535 -56.540 1.00 34.84 324 PRO A N 1
ATOM 2271 C CA . PRO A 1 300 ? -13.419 -3.175 -56.359 1.00 36.80 324 PRO A CA 1
ATOM 2272 C C . PRO A 1 300 ? -14.092 -3.046 -55.005 1.00 37.10 324 PRO A C 1
ATOM 2273 O O . PRO A 1 300 ? -14.672 -3.997 -54.468 1.00 32.30 324 PRO A O 1
ATOM 2277 N N . THR A 1 301 ? -14.044 -1.831 -54.460 1.00 34.87 325 THR A N 1
ATOM 2278 C CA . THR A 1 301 ? -14.460 -1.655 -53.078 1.00 29.77 325 THR A CA 1
ATOM 2279 C C . THR A 1 301 ? -15.846 -2.204 -52.762 1.00 28.21 325 THR A C 1
ATOM 2280 O O . THR A 1 301 ? -16.005 -2.784 -51.675 1.00 35.32 325 THR A O 1
ATOM 2284 N N . PRO A 1 302 ? -16.883 -2.060 -53.590 1.00 26.87 326 PRO A N 1
ATOM 2285 C CA . PRO A 1 302 ? -18.168 -2.624 -53.167 1.00 30.55 326 PRO A CA 1
ATOM 2286 C C . PRO A 1 302 ? -18.089 -4.116 -52.983 1.00 35.05 326 PRO A C 1
ATOM 2287 O O . PRO A 1 302 ? -18.648 -4.646 -52.022 1.00 29.93 326 PRO A O 1
ATOM 2291 N N . LYS A 1 303 ? -17.385 -4.796 -53.877 1.00 37.43 327 LYS A N 1
ATOM 2292 C CA . LYS A 1 303 ? -17.279 -6.256 -53.785 1.00 32.52 327 LYS A CA 1
ATOM 2293 C C . LYS A 1 303 ? -16.341 -6.688 -52.675 1.00 32.72 327 LYS A C 1
ATOM 2294 O O . LYS A 1 303 ? -16.553 -7.747 -52.059 1.00 35.39 327 LYS A O 1
ATOM 2300 N N . ARG A 1 304 ? -15.299 -5.893 -52.415 1.00 30.82 328 ARG A N 1
ATOM 2301 C CA . ARG A 1 304 ? -14.383 -6.171 -51.325 1.00 29.60 328 ARG A CA 1
ATOM 2302 C C . ARG A 1 304 ? -15.090 -6.082 -49.974 1.00 36.84 328 ARG A C 1
ATOM 2303 O O . ARG A 1 304 ? -14.830 -6.889 -49.070 1.00 31.37 328 ARG A O 1
ATOM 2311 N N . LEU A 1 305 ? -15.980 -5.094 -49.811 1.00 32.52 329 LEU A N 1
ATOM 2312 C CA . LEU A 1 305 ? -16.747 -4.972 -48.576 1.00 33.26 329 LEU A CA 1
ATOM 2313 C C . LEU A 1 305 ? -17.763 -6.095 -48.439 1.00 32.95 329 LEU A C 1
ATOM 2314 O O . LEU A 1 305 ? -17.981 -6.610 -47.338 1.00 29.94 329 LEU A O 1
ATOM 2319 N N A GLU A 1 306 ? -18.416 -6.484 -49.534 0.56 33.54 330 GLU A N 1
ATOM 2320 N N B GLU A 1 306 ? -18.420 -6.472 -49.538 0.44 33.55 330 GLU A N 1
ATOM 2321 C CA A GLU A 1 306 ? -19.290 -7.646 -49.429 0.56 34.36 330 GLU A CA 1
ATOM 2322 C CA B GLU A 1 306 ? -19.288 -7.643 -49.481 0.44 34.36 330 GLU A CA 1
ATOM 2323 C C A GLU A 1 306 ? -18.475 -8.880 -49.058 0.56 34.59 330 GLU A C 1
ATOM 2324 C C B GLU A 1 306 ? -18.487 -8.879 -49.087 0.44 34.58 330 GLU A C 1
ATOM 2325 O O A GLU A 1 306 ? -18.909 -9.695 -48.236 0.56 31.83 330 GLU A O 1
ATOM 2326 O O B GLU A 1 306 ? -18.946 -9.698 -48.283 0.44 31.86 330 GLU A O 1
ATOM 2337 N N . ALA A 1 307 ? -17.268 -9.005 -49.607 1.00 34.71 331 ALA A N 1
ATOM 2338 C CA . ALA A 1 307 ? -16.421 -10.142 -49.242 1.00 35.65 331 ALA A CA 1
ATOM 2339 C C . ALA A 1 307 ? -16.013 -10.062 -47.774 1.00 37.16 331 ALA A C 1
ATOM 2340 O O . ALA A 1 307 ? -15.968 -11.071 -47.059 1.00 33.10 331 ALA A O 1
ATOM 2342 N N . TYR A 1 308 ? -15.738 -8.855 -47.297 1.00 31.69 332 TYR A N 1
ATOM 2343 C CA . TYR A 1 308 ? -15.337 -8.687 -45.910 1.00 30.57 332 TYR A CA 1
ATOM 2344 C C . TYR A 1 308 ? -16.425 -9.167 -44.972 1.00 28.07 332 TYR A C 1
ATOM 2345 O O . TYR A 1 308 ? -16.139 -9.732 -43.911 1.00 33.53 332 TYR A O 1
ATOM 2354 N N . LYS A 1 309 ? -17.686 -8.941 -45.339 1.00 26.48 333 LYS A N 1
ATOM 2355 C CA . LYS A 1 309 ? -18.777 -9.278 -44.428 1.00 34.88 333 LYS A CA 1
ATOM 2356 C C . LYS A 1 309 ? -18.821 -10.770 -44.166 1.00 37.25 333 LYS A C 1
ATOM 2357 O O . LYS A 1 309 ? -19.268 -11.190 -43.100 1.00 34.54 333 LYS A O 1
ATOM 2363 N N . LYS A 1 310 ? -18.402 -11.567 -45.143 1.00 33.22 334 LYS A N 1
ATOM 2364 C CA . LYS A 1 310 ? -18.430 -13.026 -45.009 1.00 36.23 334 LYS A CA 1
ATOM 2365 C C . LYS A 1 310 ? -17.135 -13.569 -44.437 1.00 39.46 334 LYS A C 1
ATOM 2366 O O . LYS A 1 310 ? -17.145 -14.623 -43.778 1.00 40.37 334 LYS A O 1
ATOM 2372 N N . ASN A 1 311 ? -16.028 -12.860 -44.653 1.00 32.60 335 ASN A N 1
ATOM 2373 C CA . ASN A 1 311 ? -14.731 -13.257 -44.119 1.00 35.17 335 ASN A CA 1
ATOM 2374 C C . ASN A 1 311 ? -13.926 -12.003 -43.796 1.00 35.54 335 ASN A C 1
ATOM 2375 O O . ASN A 1 311 ? -13.209 -11.469 -44.653 1.00 37.70 335 ASN A O 1
ATOM 2380 N N . PRO A 1 312 ? -14.066 -11.490 -42.558 1.00 36.60 336 PRO A N 1
ATOM 2381 C CA . PRO A 1 312 ? -13.423 -10.203 -42.239 1.00 35.01 336 PRO A CA 1
ATOM 2382 C C . PRO A 1 312 ? -11.917 -10.240 -42.045 1.00 30.88 336 PRO A C 1
ATOM 2383 O O . PRO A 1 312 ? -11.437 -9.863 -40.984 1.00 38.97 336 PRO A O 1
ATOM 2387 N N . ALA A 1 313 ? -11.186 -10.662 -43.067 1.00 37.65 337 ALA A N 1
ATOM 2388 C CA . ALA A 1 313 ? -9.734 -10.698 -42.992 1.00 37.14 337 ALA A CA 1
ATOM 2389 C C . ALA A 1 313 ? -9.155 -9.821 -44.075 1.00 37.73 337 ALA A C 1
ATOM 2390 O O . ALA A 1 313 ? -8.872 -10.292 -45.169 1.00 38.37 337 ALA A O 1
ATOM 2392 N N . ASP A 1 314 ? -8.978 -8.544 -43.777 1.00 38.60 338 ASP A N 1
ATOM 2393 C CA . ASP A 1 314 ? -8.501 -7.617 -44.788 1.00 34.64 338 ASP A CA 1
ATOM 2394 C C . ASP A 1 314 ? -7.871 -6.411 -44.112 1.00 33.63 338 ASP A C 1
ATOM 2395 O O . ASP A 1 314 ? -8.462 -5.340 -44.056 1.00 32.99 338 ASP A O 1
ATOM 2400 N N . PRO A 1 315 ? -6.658 -6.600 -43.586 1.00 32.12 339 PRO A N 1
ATOM 2401 C CA . PRO A 1 315 ? -5.986 -5.470 -42.914 1.00 32.97 339 PRO A CA 1
ATOM 2402 C C . PRO A 1 315 ? -5.761 -4.262 -43.809 1.00 32.07 339 PRO A C 1
ATOM 2403 O O . PRO A 1 315 ? -5.719 -3.125 -43.306 1.00 32.79 339 PRO A O 1
ATOM 2407 N N . ASP A 1 316 ? -5.593 -4.455 -45.121 1.00 31.94 340 ASP A N 1
ATOM 2408 C CA . ASP A 1 316 ? -5.406 -3.293 -45.982 1.00 27.78 340 ASP A CA 1
ATOM 2409 C C . ASP A 1 316 ? -6.711 -2.492 -46.094 1.00 27.89 340 ASP A C 1
ATOM 2410 O O . ASP A 1 316 ? -6.686 -1.256 -46.125 1.00 31.73 340 ASP A O 1
ATOM 2415 N N . LEU A 1 317 ? -7.862 -3.181 -46.127 1.00 31.66 341 LEU A N 1
ATOM 2416 C CA . LEU A 1 317 ? -9.129 -2.447 -46.149 1.00 33.49 341 LEU A CA 1
ATOM 2417 C C . LEU A 1 317 ? -9.357 -1.690 -44.840 1.00 31.78 341 LEU A C 1
ATOM 2418 O O . LEU A 1 317 ? -9.928 -0.588 -44.841 1.00 29.43 341 LEU A O 1
ATOM 2423 N N . GLU A 1 318 ? -8.920 -2.255 -43.717 1.00 30.01 342 GLU A N 1
ATOM 2424 C CA . GLU A 1 318 ? -9.044 -1.557 -42.439 1.00 29.99 342 GLU A CA 1
ATOM 2425 C C . GLU A 1 318 ? -8.117 -0.344 -42.380 1.00 34.62 342 GLU A C 1
ATOM 2426 O O . GLU A 1 318 ? -8.467 0.707 -41.800 1.00 28.10 342 GLU A O 1
ATOM 2432 N N . GLU A 1 319 ? -6.932 -0.463 -42.978 1.00 27.81 343 GLU A N 1
ATOM 2433 C CA . GLU A 1 319 ? -6.072 0.701 -43.119 1.00 27.00 343 GLU A CA 1
ATOM 2434 C C . GLU A 1 319 ? -6.736 1.779 -43.964 1.00 27.03 343 GLU A C 1
ATOM 2435 O O . GLU A 1 319 ? -6.636 2.969 -43.653 1.00 27.56 343 GLU A O 1
ATOM 2441 N N . THR A 1 320 ? -7.418 1.387 -45.027 1.00 31.27 344 THR A N 1
ATOM 2442 C CA . THR A 1 320 ? -8.104 2.362 -45.859 1.00 32.17 344 THR A CA 1
ATOM 2443 C C . THR A 1 320 ? -9.220 3.059 -45.074 1.00 28.75 344 THR A C 1
ATOM 2444 O O . THR A 1 320 ? -9.383 4.269 -45.162 1.00 24.43 344 THR A O 1
ATOM 2448 N N . MET A 1 321 ? -9.967 2.297 -44.288 1.00 27.57 345 MET A N 1
ATOM 2449 C CA . MET A 1 321 ? -11.030 2.886 -43.479 1.00 28.48 345 MET A CA 1
ATOM 2450 C C . MET A 1 321 ? -10.453 3.897 -42.506 1.00 28.73 345 MET A C 1
ATOM 2451 O O . MET A 1 321 ? -10.975 4.995 -42.362 1.00 26.37 345 MET A O 1
ATOM 2456 N N . PHE A 1 322 ? -9.376 3.520 -41.835 1.00 24.53 346 PHE A N 1
ATOM 2457 C CA . PHE A 1 322 ? -8.726 4.434 -40.910 1.00 23.62 346 PHE A CA 1
ATOM 2458 C C . PHE A 1 322 ? -8.308 5.721 -41.631 1.00 25.35 346 PHE A C 1
ATOM 2459 O O . PHE A 1 322 ? -8.567 6.838 -41.162 1.00 27.72 346 PHE A O 1
ATOM 2467 N N . GLN A 1 323 ? -7.642 5.585 -42.771 1.00 25.26 347 GLN A N 1
ATOM 2468 C CA . GLN A 1 323 ? -7.190 6.786 -43.468 1.00 26.93 347 GLN A CA 1
ATOM 2469 C C . GLN A 1 323 ? -8.359 7.553 -44.087 1.00 23.18 347 GLN A C 1
ATOM 2470 O O . GLN A 1 323 ? -8.260 8.771 -44.295 1.00 25.11 347 GLN A O 1
ATOM 2476 N N . PHE A 1 324 ? -9.456 6.869 -44.397 1.00 26.51 348 PHE A N 1
ATOM 2477 C CA . PHE A 1 324 ? -10.616 7.581 -44.940 1.00 26.20 348 PHE A CA 1
ATOM 2478 C C . PHE A 1 324 ? -11.198 8.505 -43.893 1.00 26.41 348 PHE A C 1
ATOM 2479 O O . PHE A 1 324 ? -11.665 9.617 -44.210 1.00 25.09 348 PHE A O 1
ATOM 2487 N N . GLY A 1 325 ? -11.212 8.056 -42.635 1.00 25.06 349 GLY A N 1
ATOM 2488 C CA . GLY A 1 325 ? -11.657 8.941 -41.564 1.00 25.61 349 GLY A CA 1
ATOM 2489 C C . GLY A 1 325 ? -10.800 10.189 -41.436 1.00 28.31 349 GLY A C 1
ATOM 2490 O O . GLY A 1 325 ? -11.299 11.275 -41.116 1.00 26.51 349 GLY A O 1
ATOM 2491 N N . ARG A 1 326 ? -9.488 10.049 -41.625 1.00 25.99 350 ARG A N 1
ATOM 2492 C CA . ARG A 1 326 ? -8.610 11.222 -41.605 1.00 28.32 350 ARG A CA 1
ATOM 2493 C C . ARG A 1 326 ? -8.842 12.081 -42.830 1.00 23.76 350 ARG A C 1
ATOM 2494 O O . ARG A 1 326 ? -8.940 13.308 -42.733 1.00 23.88 350 ARG A O 1
ATOM 2502 N N . TYR A 1 327 ? -8.990 11.441 -43.986 1.00 25.62 351 TYR A N 1
ATOM 2503 C CA . TYR A 1 327 ? -9.319 12.165 -45.209 1.00 25.66 351 TYR A CA 1
ATOM 2504 C C . TYR A 1 327 ? -10.620 12.962 -45.062 1.00 26.93 351 TYR A C 1
ATOM 2505 O O . TYR A 1 327 ? -10.715 14.131 -45.493 1.00 23.29 351 TYR A O 1
ATOM 2514 N N . LEU A 1 328 ? -11.660 12.315 -44.517 1.00 25.57 352 LEU A N 1
ATOM 2515 C CA . LEU A 1 328 ? -12.940 13.014 -44.404 1.00 24.86 352 LEU A CA 1
ATOM 2516 C C . LEU A 1 328 ? -12.841 14.184 -43.452 1.00 23.58 352 LEU A C 1
ATOM 2517 O O . LEU A 1 328 ? -13.418 15.245 -43.708 1.00 24.11 352 LEU A O 1
ATOM 2522 N N . LEU A 1 329 ? -12.149 14.018 -42.325 1.00 22.24 353 LEU A N 1
ATOM 2523 C CA . LEU A 1 329 ? -12.026 15.159 -41.413 1.00 23.00 353 LEU A CA 1
ATOM 2524 C C . LEU A 1 329 ? -11.236 16.316 -42.042 1.00 28.66 353 LEU A C 1
ATOM 2525 O O . LEU A 1 329 ? -11.662 17.465 -41.972 1.00 25.57 353 LEU A O 1
ATOM 2530 N N . LEU A 1 330 ? -10.067 16.052 -42.633 1.00 23.74 354 LEU A N 1
ATOM 2531 C CA . LEU A 1 330 ? -9.286 17.173 -43.174 1.00 25.52 354 LEU A CA 1
ATOM 2532 C C . LEU A 1 330 ? -10.008 17.827 -44.338 1.00 27.69 354 LEU A C 1
ATOM 2533 O O . LEU A 1 330 ? -9.840 19.041 -44.566 1.00 27.95 354 LEU A O 1
ATOM 2538 N N . SER A 1 331 ? -10.884 17.080 -45.010 1.00 26.84 355 SER A N 1
ATOM 2539 C CA . SER A 1 331 ? -11.659 17.594 -46.144 1.00 26.96 355 SER A CA 1
ATOM 2540 C C . SER A 1 331 ? -12.903 18.363 -45.727 1.00 26.81 355 SER A C 1
ATOM 2541 O O . SER A 1 331 ? -13.555 18.971 -46.596 1.00 27.81 355 SER A O 1
ATOM 2544 N N . SER A 1 332 ? -13.254 18.365 -44.437 1.00 24.69 356 SER A N 1
ATOM 2545 C CA . SER A 1 332 ? -14.478 19.038 -43.978 1.00 23.92 356 SER A CA 1
ATOM 2546 C C . SER A 1 332 ? -14.255 19.985 -42.817 1.00 26.96 356 SER A C 1
ATOM 2547 O O . SER A 1 332 ? -15.236 20.507 -42.273 1.00 25.60 356 SER A O 1
ATOM 2550 N N . SER A 1 333 ? -13.008 20.210 -42.393 1.00 24.38 357 SER A N 1
ATOM 2551 C CA . SER A 1 333 ? -12.792 20.947 -41.145 1.00 23.26 357 SER A CA 1
ATOM 2552 C C . SER A 1 333 ? -11.448 21.678 -41.177 1.00 25.14 357 SER A C 1
ATOM 2553 O O . SER A 1 333 ? -10.395 21.021 -41.190 1.00 26.95 357 SER A O 1
ATOM 2556 N N . ARG A 1 334 ? -11.483 23.009 -41.148 1.00 24.80 358 ARG A N 1
ATOM 2557 C CA . ARG A 1 334 ? -10.254 23.821 -41.151 1.00 26.63 358 ARG A CA 1
ATOM 2558 C C . ARG A 1 334 ? -10.447 25.016 -40.239 1.00 31.13 358 ARG A C 1
ATOM 2559 O O . ARG A 1 334 ? -11.578 25.486 -40.051 1.00 27.74 358 ARG A O 1
ATOM 2567 N N . PRO A 1 335 ? -9.359 25.537 -39.667 1.00 29.35 359 PRO A N 1
ATOM 2568 C CA . PRO A 1 335 ? -9.496 26.597 -38.651 1.00 31.41 359 PRO A CA 1
ATOM 2569 C C . PRO A 1 335 ? -10.392 27.752 -39.042 1.00 36.18 359 PRO A C 1
ATOM 2570 O O . PRO A 1 335 ? -11.190 28.179 -38.199 1.00 42.39 359 PRO A O 1
ATOM 2574 N N . GLY A 1 336 ? -10.323 28.263 -40.268 1.00 29.43 360 GLY A N 1
ATOM 2575 C CA . GLY A 1 336 ? -11.127 29.465 -40.489 1.00 26.19 360 GLY A CA 1
ATOM 2576 C C . GLY A 1 336 ? -12.589 29.276 -40.865 1.00 35.81 360 GLY A C 1
ATOM 2577 O O . GLY A 1 336 ? -13.305 30.265 -41.118 1.00 26.65 360 GLY A O 1
ATOM 2578 N N . THR A 1 337 ? -13.081 28.039 -40.867 1.00 32.80 361 THR A N 1
ATOM 2579 C CA . THR A 1 337 ? -14.432 27.818 -41.371 1.00 28.49 361 THR A CA 1
ATOM 2580 C C . THR A 1 337 ? -15.185 26.900 -40.396 1.00 29.97 361 THR A C 1
ATOM 2581 O O . THR A 1 337 ? -14.699 26.615 -39.296 1.00 26.47 361 THR A O 1
ATOM 2585 N N . LEU A 1 338 ? -16.402 26.480 -40.753 1.00 26.31 362 LEU A N 1
ATOM 2586 C CA . LEU A 1 338 ? -17.246 25.788 -39.796 1.00 25.16 362 LEU A CA 1
ATOM 2587 C C . LEU A 1 338 ? -16.767 24.351 -39.536 1.00 25.90 362 LEU A C 1
ATOM 2588 O O . LEU A 1 338 ? -16.028 23.778 -40.329 1.00 28.02 362 LEU A O 1
ATOM 2593 N N . PRO A 1 339 ? -17.193 23.762 -38.420 1.00 23.21 363 PRO A N 1
ATOM 2594 C CA . PRO A 1 339 ? -16.800 22.401 -38.101 1.00 24.94 363 PRO A CA 1
ATOM 2595 C C . PRO A 1 339 ? -17.590 21.409 -38.946 1.00 25.27 363 PRO A C 1
ATOM 2596 O O . PRO A 1 339 ? -18.539 21.757 -39.650 1.00 25.81 363 PRO A O 1
ATOM 2600 N N . ALA A 1 340 ? -17.133 20.157 -38.903 1.00 25.07 364 ALA A N 1
ATOM 2601 C CA . ALA A 1 340 ? -17.817 19.111 -39.645 1.00 23.17 364 ALA A CA 1
ATOM 2602 C C . ALA A 1 340 ? -19.169 18.839 -38.991 1.00 22.53 364 ALA A C 1
ATOM 2603 O O . ALA A 1 340 ? -19.251 18.685 -37.766 1.00 22.61 364 ALA A O 1
ATOM 2605 N N . ASN A 1 341 ? -20.227 18.767 -39.798 1.00 24.79 365 ASN A N 1
ATOM 2606 C CA . ASN A 1 341 ? -21.555 18.472 -39.240 1.00 20.62 365 ASN A CA 1
ATOM 2607 C C . ASN A 1 341 ? -21.839 16.970 -39.348 1.00 22.29 365 ASN A C 1
ATOM 2608 O O . ASN A 1 341 ? -20.921 16.138 -39.549 1.00 23.75 365 ASN A O 1
ATOM 2613 N N . LEU A 1 342 ? -23.113 16.582 -39.149 1.00 21.98 366 LEU A N 1
ATOM 2614 C CA . LEU A 1 342 ? -23.398 15.137 -39.100 1.00 22.55 366 LEU A CA 1
ATOM 2615 C C . LEU A 1 342 ? -22.895 14.413 -40.328 1.00 22.91 366 LEU A C 1
ATOM 2616 O O . LEU A 1 342 ? -22.691 13.193 -40.297 1.00 25.06 366 LEU A O 1
ATOM 2621 N N . GLN A 1 343 ? -22.844 15.104 -41.465 1.00 23.18 367 GLN A N 1
ATOM 2622 C CA . GLN A 1 343 ? -22.385 14.483 -42.691 1.00 25.45 367 GLN A CA 1
ATOM 2623 C C . GLN A 1 343 ? -21.093 15.120 -43.197 1.00 24.11 367 GLN A C 1
ATOM 2624 O O . GLN A 1 343 ? -20.830 15.118 -44.408 1.00 24.36 367 GLN A O 1
ATOM 2630 N N . GLY A 1 344 ? -20.278 15.683 -42.288 1.00 21.98 368 GLY A N 1
ATOM 2631 C CA . GLY A 1 344 ? -19.049 16.329 -42.748 1.00 25.70 368 GLY A CA 1
ATOM 2632 C C . GLY A 1 344 ? -19.369 17.698 -43.323 1.00 27.35 368 GLY A C 1
ATOM 2633 O O . GLY A 1 344 ? -19.698 18.619 -42.572 1.00 24.73 368 GLY A O 1
ATOM 2634 N N . LEU A 1 345 ? -19.309 17.837 -44.648 1.00 22.90 369 LEU A N 1
ATOM 2635 C CA . LEU A 1 345 ? -19.940 18.983 -45.298 1.00 25.64 369 LEU A CA 1
ATOM 2636 C C . LEU A 1 345 ? -20.702 18.532 -46.539 1.00 27.50 369 LEU A C 1
ATOM 2637 O O . LEU A 1 345 ? -21.028 19.365 -47.408 1.00 27.34 369 LEU A O 1
ATOM 2642 N N . TRP A 1 346 ? -20.972 17.243 -46.636 1.00 23.56 370 TRP A N 1
ATOM 2643 C CA . TRP A 1 346 ? -21.641 16.707 -47.808 1.00 22.78 370 TRP A CA 1
ATOM 2644 C C . TRP A 1 346 ? -23.131 16.432 -47.550 1.00 29.16 370 TRP A C 1
ATOM 2645 O O . TRP A 1 346 ? -23.462 15.687 -46.662 1.00 26.79 370 TRP A O 1
ATOM 2656 N N . ASN A 1 347 ? -24.004 17.052 -48.350 1.00 29.41 371 ASN A N 1
ATOM 2657 C CA . ASN A 1 347 ? -25.449 16.906 -48.174 1.00 28.39 371 ASN A CA 1
ATOM 2658 C C . ASN A 1 347 ? -26.252 17.304 -49.441 1.00 38.36 371 ASN A C 1
ATOM 2659 O O . ASN A 1 347 ? -26.028 18.387 -49.957 1.00 28.92 371 ASN A O 1
ATOM 2664 N N . ASP A 1 348 ? -27.169 16.416 -49.787 1.00 30.10 372 ASP A N 1
ATOM 2665 C CA . ASP A 1 348 ? -28.037 16.436 -50.977 1.00 32.80 372 ASP A CA 1
ATOM 2666 C C . ASP A 1 348 ? -29.485 16.745 -50.583 1.00 32.36 372 ASP A C 1
ATOM 2667 O O . ASP A 1 348 ? -30.290 16.943 -51.440 1.00 35.50 372 ASP A O 1
ATOM 2672 N N . TYR A 1 349 ? -29.813 16.756 -49.283 1.00 29.83 373 TYR A N 1
ATOM 2673 C CA . TYR A 1 349 ? -31.188 16.800 -48.751 1.00 29.12 373 TYR A CA 1
ATOM 2674 C C . TYR A 1 349 ? -31.592 18.236 -48.436 1.00 33.90 373 TYR A C 1
ATOM 2675 O O . TYR A 1 349 ? -30.803 18.933 -47.779 1.00 32.82 373 TYR A O 1
ATOM 2684 N N . VAL A 1 350 ? -32.787 18.651 -48.839 1.00 31.99 374 VAL A N 1
ATOM 2685 C CA . VAL A 1 350 ? -33.301 19.959 -48.447 1.00 32.07 374 VAL A CA 1
ATOM 2686 C C . VAL A 1 350 ? -33.849 19.821 -47.036 1.00 31.81 374 VAL A C 1
ATOM 2687 O O . VAL A 1 350 ? -33.915 20.800 -46.304 1.00 34.51 374 VAL A O 1
ATOM 2691 N N . LYS A 1 351 ? -34.253 18.612 -46.652 1.00 30.35 375 LYS A N 1
ATOM 2692 C CA . LYS A 1 351 ? -34.697 18.347 -45.283 1.00 32.64 375 LYS A CA 1
ATOM 2693 C C . LYS A 1 351 ? -33.911 17.119 -44.900 1.00 31.81 375 LYS A C 1
ATOM 2694 O O . LYS A 1 351 ? -34.391 16.004 -45.062 1.00 31.56 375 LYS A O 1
ATOM 2700 N N . PRO A 1 352 ? -32.702 17.305 -44.367 1.00 31.34 376 PRO A N 1
ATOM 2701 C CA . PRO A 1 352 ? -31.815 16.150 -44.138 1.00 27.93 376 PRO A CA 1
ATOM 2702 C C . PRO A 1 352 ? -32.193 15.453 -42.852 1.00 28.61 376 PRO A C 1
ATOM 2703 O O . PRO A 1 352 ? -32.807 16.059 -41.974 1.00 32.26 376 PRO A O 1
ATOM 2707 N N . PRO A 1 353 ? -31.764 14.208 -42.667 1.00 29.28 377 PRO A N 1
ATOM 2708 C CA . PRO A 1 353 ? -31.904 13.554 -41.352 1.00 30.78 377 PRO A CA 1
ATOM 2709 C C . PRO A 1 353 ? -31.309 14.397 -40.226 1.00 27.76 377 PRO A C 1
ATOM 2710 O O . PRO A 1 353 ? -30.150 14.807 -40.290 1.00 28.16 377 PRO A O 1
ATOM 2714 N N . TRP A 1 354 ? -32.090 14.621 -39.163 1.00 26.97 378 TRP A N 1
ATOM 2715 C CA . TRP A 1 354 ? -31.607 15.379 -37.996 1.00 27.45 378 TRP A CA 1
ATOM 2716 C C . TRP A 1 354 ? -31.009 16.723 -38.400 1.00 30.24 378 TRP A C 1
ATOM 2717 O O . TRP A 1 354 ? -30.013 17.179 -37.792 1.00 30.33 378 TRP A O 1
ATOM 2728 N N . ALA A 1 355 ? -31.573 17.338 -39.444 1.00 27.81 379 ALA A N 1
ATOM 2729 C CA . ALA A 1 355 ? -31.213 18.678 -39.921 1.00 26.31 379 ALA A CA 1
ATOM 2730 C C . ALA A 1 355 ? -29.761 18.771 -40.408 1.00 32.53 379 ALA A C 1
ATOM 2731 O O . ALA A 1 355 ? -29.261 19.899 -40.646 1.00 28.61 379 ALA A O 1
ATOM 2733 N N . CYS A 1 356 ? -29.090 17.621 -40.587 1.00 29.44 380 CYS A N 1
ATOM 2734 C CA . CYS A 1 356 ? -27.642 17.574 -40.865 1.00 25.76 380 CYS A CA 1
ATOM 2735 C C . CYS A 1 356 ? -26.888 18.593 -39.996 1.00 22.07 380 CYS A C 1
ATOM 2736 O O . CYS A 1 356 ? -26.083 19.415 -40.479 1.00 27.99 380 CYS A O 1
ATOM 2739 N N . ASP A 1 357 ? -27.194 18.576 -38.717 1.00 25.35 381 ASP A N 1
ATOM 2740 C CA . ASP A 1 357 ? -26.670 19.618 -37.849 1.00 27.53 381 ASP A CA 1
ATOM 2741 C C . ASP A 1 357 ? -25.507 19.319 -36.955 1.00 27.48 381 ASP A C 1
ATOM 2742 O O . ASP A 1 357 ? -24.720 18.426 -37.217 1.00 24.19 381 ASP A O 1
ATOM 2747 N N . TYR A 1 358 ? -25.400 20.115 -35.904 1.00 24.81 382 TYR A N 1
ATOM 2748 C CA . TYR A 1 358 ? -24.365 19.901 -34.936 1.00 25.61 382 TYR A CA 1
ATOM 2749 C C . TYR A 1 358 ? -25.024 19.296 -33.709 1.00 26.22 382 TYR A C 1
ATOM 2750 O O . TYR A 1 358 ? -25.744 19.979 -32.993 1.00 24.60 382 TYR A O 1
ATOM 2759 N N . HIS A 1 359 ? -24.795 18.008 -33.488 1.00 23.30 383 HIS A N 1
ATOM 2760 C CA . HIS A 1 359 ? -25.383 17.304 -32.357 1.00 24.99 383 HIS A CA 1
ATOM 2761 C C . HIS A 1 359 ? -24.345 17.148 -31.260 1.00 28.63 383 HIS A C 1
ATOM 2762 O O . HIS A 1 359 ? -23.353 16.457 -31.452 0.94 25.81 383 HIS A O 1
ATOM 2769 N N . ASN A 1 360 ? -24.573 17.754 -30.103 1.00 25.38 384 ASN A N 1
ATOM 2770 C CA . ASN A 1 360 ? -23.561 17.769 -29.046 1.00 29.91 384 ASN A CA 1
ATOM 2771 C C . ASN A 1 360 ? -23.756 16.743 -27.951 1.00 30.35 384 ASN A C 1
ATOM 2772 O O . ASN A 1 360 ? -23.265 16.903 -26.850 1.00 32.01 384 ASN A O 1
ATOM 2777 N N . ASN A 1 361 ? -24.436 15.672 -28.273 1.00 31.06 385 ASN A N 1
ATOM 2778 C CA . ASN A 1 361 ? -24.732 14.626 -27.304 1.00 31.48 385 ASN A CA 1
ATOM 2779 C C . ASN A 1 361 ? -23.790 13.474 -27.642 1.00 39.49 385 ASN A C 1
ATOM 2780 O O . ASN A 1 361 ? -23.778 12.478 -26.929 1.00 40.76 385 ASN A O 1
ATOM 2785 N N . ILE A 1 362 ? -23.007 13.610 -28.716 1.00 35.17 386 ILE A N 1
ATOM 2786 C CA . ILE A 1 362 ? -21.982 12.622 -29.079 1.00 26.66 386 ILE A CA 1
ATOM 2787 C C . ILE A 1 362 ? -21.455 12.813 -30.490 1.00 32.23 386 ILE A C 1
ATOM 2788 O O . ILE A 1 362 ? -20.259 12.704 -30.721 1.00 27.67 386 ILE A O 1
ATOM 2793 N N . ASN A 1 363 ? -22.331 13.125 -31.432 1.00 24.90 387 ASN A N 1
ATOM 2794 C CA . ASN A 1 363 ? -21.912 13.167 -32.837 1.00 30.12 387 ASN A CA 1
ATOM 2795 C C . ASN A 1 363 ? -20.815 14.175 -33.204 1.00 24.90 387 ASN A C 1
ATOM 2796 O O . ASN A 1 363 ? -19.841 13.814 -33.851 1.00 25.51 387 ASN A O 1
ATOM 2801 N N . VAL A 1 364 ? -20.981 15.426 -32.808 1.00 24.43 388 VAL A N 1
ATOM 2802 C CA . VAL A 1 364 ? -19.984 16.431 -33.138 1.00 24.67 388 VAL A CA 1
ATOM 2803 C C . VAL A 1 364 ? -18.684 16.098 -32.421 1.00 24.93 388 VAL A C 1
ATOM 2804 O O . VAL A 1 364 ? -17.603 16.290 -32.960 1.00 26.01 388 VAL A O 1
ATOM 2808 N N . GLN A 1 365 ? -18.795 15.582 -31.208 1.00 22.85 389 GLN A N 1
ATOM 2809 C CA . GLN A 1 365 ? -17.610 15.187 -30.473 1.00 24.40 389 GLN A CA 1
ATOM 2810 C C . GLN A 1 365 ? -16.882 14.055 -31.182 1.00 26.06 389 GLN A C 1
ATOM 2811 O O . GLN A 1 365 ? -15.674 14.107 -31.370 1.00 23.72 389 GLN A O 1
ATOM 2817 N N . MET A 1 366 ? -17.626 13.038 -31.588 1.00 24.51 390 MET A N 1
ATOM 2818 C CA . MET A 1 366 ? -17.023 11.893 -32.255 1.00 22.39 390 MET A CA 1
ATOM 2819 C C . MET A 1 366 ? -16.346 12.321 -33.542 1.00 22.16 390 MET A C 1
ATOM 2820 O O . MET A 1 366 ? -15.321 11.772 -33.915 1.00 24.92 390 MET A O 1
ATOM 2825 N N . ALA A 1 367 ? -16.924 13.301 -34.219 1.00 22.91 391 ALA A N 1
ATOM 2826 C CA . ALA A 1 367 ? -16.327 13.812 -35.442 1.00 21.75 391 ALA A CA 1
ATOM 2827 C C . ALA A 1 367 ? -14.895 14.248 -35.207 1.00 22.72 391 ALA A C 1
ATOM 2828 O O . ALA A 1 367 ? -14.060 14.141 -36.094 1.00 26.82 391 ALA A O 1
ATOM 2830 N N . TYR A 1 368 ? -14.618 14.742 -34.010 1.00 23.23 392 TYR A N 1
ATOM 2831 C CA . TYR A 1 368 ? -13.278 15.244 -33.695 1.00 24.94 392 TYR A CA 1
ATOM 2832 C C . TYR A 1 368 ? -12.425 14.254 -32.899 1.00 28.28 392 TYR A C 1
ATOM 2833 O O . TYR A 1 368 ? -11.316 14.614 -32.467 1.00 24.43 392 TYR A O 1
ATOM 2842 N N . TRP A 1 369 ? -12.865 12.997 -32.733 1.00 23.08 393 TRP A N 1
ATOM 2843 C CA . TRP A 1 369 ? -12.071 12.043 -31.970 1.00 24.37 393 TRP A CA 1
ATOM 2844 C C . TRP A 1 369 ? -10.696 11.767 -32.593 1.00 28.26 393 TRP A C 1
ATOM 2845 O O . TRP A 1 369 ? -9.743 11.456 -31.870 1.00 27.36 393 TRP A O 1
ATOM 2856 N N . GLY A 1 370 ? -10.586 11.811 -33.917 1.00 24.93 394 GLY A N 1
ATOM 2857 C CA . GLY A 1 370 ? -9.294 11.566 -34.552 1.00 25.80 394 GLY A CA 1
ATOM 2858 C C . GLY A 1 370 ? -8.416 12.822 -34.681 1.00 29.99 394 GLY A C 1
ATOM 2859 O O . GLY A 1 370 ? -7.210 12.705 -34.979 1.00 29.47 394 GLY A O 1
ATOM 2860 N N . ALA A 1 371 ? -8.991 14.010 -34.465 1.00 27.72 395 ALA A N 1
ATOM 2861 C CA . ALA A 1 371 ? -8.276 15.268 -34.757 1.00 27.85 395 ALA A CA 1
ATOM 2862 C C . ALA A 1 371 ? -6.910 15.321 -34.068 1.00 29.46 395 ALA A C 1
ATOM 2863 O O . ALA A 1 371 ? -5.894 15.613 -34.705 1.00 30.71 395 ALA A O 1
ATOM 2865 N N . GLU A 1 372 ? -6.874 15.096 -32.759 1.00 27.02 396 GLU A N 1
ATOM 2866 C CA . GLU A 1 372 ? -5.571 15.186 -32.090 1.00 31.12 396 GLU A CA 1
ATOM 2867 C C . GLU A 1 372 ? -4.697 13.936 -32.253 1.00 29.60 396 GLU A C 1
ATOM 2868 O O . GLU A 1 372 ? -3.551 14.086 -32.713 1.00 29.00 396 GLU A O 1
ATOM 2874 N N . PRO A 1 373 ? -5.135 12.702 -31.877 1.00 28.14 397 PRO A N 1
ATOM 2875 C CA . PRO A 1 373 ? -4.200 11.557 -31.935 1.00 26.18 397 PRO A CA 1
ATOM 2876 C C . PRO A 1 373 ? -3.772 11.224 -33.341 1.00 31.86 397 PRO A C 1
ATOM 2877 O O . PRO A 1 373 ? -2.676 10.677 -33.512 1.00 26.52 397 PRO A O 1
ATOM 2881 N N . ALA A 1 374 ? -4.616 11.467 -34.355 1.00 25.71 398 ALA A N 1
ATOM 2882 C CA . ALA A 1 374 ? -4.222 11.162 -35.731 1.00 23.27 398 ALA A CA 1
ATOM 2883 C C . ALA A 1 374 ? -3.611 12.400 -36.460 1.00 22.53 398 ALA A C 1
ATOM 2884 O O . ALA A 1 374 ? -3.574 12.422 -37.691 1.00 26.16 398 ALA A O 1
ATOM 2886 N N . ASN A 1 375 ? -3.118 13.375 -35.719 1.00 24.78 399 ASN A N 1
ATOM 2887 C CA . ASN A 1 375 ? -2.197 14.424 -36.260 1.00 24.79 399 ASN A CA 1
ATOM 2888 C C . ASN A 1 375 ? -2.903 15.341 -37.242 1.00 26.01 399 ASN A C 1
ATOM 2889 O O . ASN A 1 375 ? -2.403 15.616 -38.334 1.00 28.09 399 ASN A O 1
ATOM 2894 N N . LEU A 1 376 ? -4.127 15.737 -36.911 1.00 27.90 400 LEU A N 1
ATOM 2895 C CA . LEU A 1 376 ? -4.903 16.703 -37.682 1.00 29.06 400 LEU A CA 1
ATOM 2896 C C . LEU A 1 376 ? -5.377 17.795 -36.752 1.00 27.75 400 LEU A C 1
ATOM 2897 O O . LEU A 1 376 ? -6.529 18.231 -36.789 1.00 26.04 400 LEU A O 1
ATOM 2902 N N . SER A 1 377 ? -4.457 18.226 -35.885 1.00 29.36 401 SER A N 1
ATOM 2903 C CA . SER A 1 377 ? -4.795 19.063 -34.751 1.00 27.37 401 SER A CA 1
ATOM 2904 C C . SER A 1 377 ? -5.470 20.364 -35.182 1.00 27.01 401 SER A C 1
ATOM 2905 O O . SER A 1 377 ? -6.403 20.838 -34.509 1.00 29.50 401 SER A O 1
ATOM 2908 N N . GLU A 1 378 ? -5.012 20.971 -36.297 1.00 25.17 402 GLU A N 1
ATOM 2909 C CA . GLU A 1 378 ? -5.590 22.259 -36.716 1.00 26.71 402 GLU A CA 1
ATOM 2910 C C . GLU A 1 378 ? -7.058 22.088 -37.099 1.00 25.58 402 GLU A C 1
ATOM 2911 O O . GLU A 1 378 ? -7.859 22.995 -36.914 1.00 24.65 402 GLU A O 1
ATOM 2917 N N . CYS A 1 379 ? -7.438 20.902 -37.574 1.00 25.96 403 CYS A N 1
ATOM 2918 C CA . CYS A 1 379 ? -8.851 20.636 -37.849 1.00 26.57 403 CYS A CA 1
ATOM 2919 C C . CYS A 1 379 ? -9.699 20.880 -36.610 1.00 23.01 403 CYS A C 1
ATOM 2920 O O . CYS A 1 379 ? -10.839 21.363 -36.697 1.00 25.54 403 CYS A O 1
ATOM 2923 N N . HIS A 1 380 ? -9.166 20.530 -35.442 1.00 24.65 404 HIS A N 1
ATOM 2924 C CA . HIS A 1 380 ? -9.902 20.732 -34.192 1.00 25.68 404 HIS A CA 1
ATOM 2925 C C . HIS A 1 380 ? -10.185 22.188 -33.890 1.00 31.57 404 HIS A C 1
ATOM 2926 O O . HIS A 1 380 ? -11.147 22.513 -33.151 1.00 26.67 404 HIS A O 1
ATOM 2933 N N . GLU A 1 381 ? -9.348 23.104 -34.410 1.00 25.77 405 GLU A N 1
ATOM 2934 C CA . GLU A 1 381 ? -9.609 24.512 -34.160 1.00 25.97 405 GLU A CA 1
ATOM 2935 C C . GLU A 1 381 ? -10.978 24.933 -34.676 1.00 27.20 405 GLU A C 1
ATOM 2936 O O . GLU A 1 381 ? -11.602 25.848 -34.104 1.00 27.40 405 GLU A O 1
ATOM 2942 N N . ALA A 1 382 ? -11.446 24.323 -35.773 1.00 25.22 406 ALA A N 1
ATOM 2943 C CA . ALA A 1 382 ? -12.764 24.697 -36.274 1.00 28.50 406 ALA A CA 1
ATOM 2944 C C . ALA A 1 382 ? -13.821 24.456 -35.206 1.00 26.95 406 ALA A C 1
ATOM 2945 O O . ALA A 1 382 ? -14.763 25.252 -35.065 1.00 25.90 406 ALA A O 1
ATOM 2947 N N . LEU A 1 383 ? -13.708 23.342 -34.461 1.00 25.50 407 LEU A N 1
ATOM 2948 C CA . LEU A 1 383 ? -14.728 23.062 -33.445 1.00 25.96 407 LEU A CA 1
ATOM 2949 C C . LEU A 1 383 ? -14.684 24.095 -32.321 1.00 28.87 407 LEU A C 1
ATOM 2950 O O . LEU A 1 383 ? -15.711 24.665 -31.950 1.00 24.54 407 LEU A O 1
ATOM 2955 N N . VAL A 1 384 ? -13.501 24.342 -31.761 1.00 28.11 408 VAL A N 1
ATOM 2956 C CA . VAL A 1 384 ? -13.396 25.276 -30.646 1.00 25.94 408 VAL A CA 1
ATOM 2957 C C . VAL A 1 384 ? -13.795 26.694 -31.081 1.00 24.11 408 VAL A C 1
ATOM 2958 O O . VAL A 1 384 ? -14.498 27.409 -30.351 1.00 27.60 408 VAL A O 1
ATOM 2962 N N . ASN A 1 385 ? -13.379 27.128 -32.284 1.00 27.24 409 ASN A N 1
ATOM 2963 C CA . ASN A 1 385 ? -13.766 28.465 -32.734 1.00 26.72 409 ASN A CA 1
ATOM 2964 C C . ASN A 1 385 ? -15.278 28.572 -32.840 1.00 26.19 409 ASN A C 1
ATOM 2965 O O . ASN A 1 385 ? -15.857 29.600 -32.522 1.00 26.73 409 ASN A O 1
ATOM 2970 N N . TYR A 1 386 ? -15.918 27.503 -33.334 1.00 24.43 410 TYR A N 1
ATOM 2971 C CA . TYR A 1 386 ? -17.374 27.438 -33.437 1.00 26.43 410 TYR A CA 1
ATOM 2972 C C . TYR A 1 386 ? -18.037 27.537 -32.070 1.00 22.82 410 TYR A C 1
ATOM 2973 O O . TYR A 1 386 ? -18.986 28.317 -31.860 1.00 27.03 410 TYR A O 1
ATOM 2982 N N . VAL A 1 387 ? -17.582 26.709 -31.140 1.00 22.89 411 VAL A N 1
ATOM 2983 C CA . VAL A 1 387 ? -18.154 26.705 -29.801 1.00 23.54 411 VAL A CA 1
ATOM 2984 C C . VAL A 1 387 ? -18.077 28.100 -29.194 1.00 32.81 411 VAL A C 1
ATOM 2985 O O . VAL A 1 387 ? -19.046 28.603 -28.609 1.00 29.79 411 VAL A O 1
ATOM 2989 N N . GLU A 1 388 ? -16.914 28.754 -29.328 1.00 27.66 412 GLU A N 1
ATOM 2990 C CA . GLU A 1 388 ? -16.814 30.135 -28.820 1.00 27.15 412 GLU A CA 1
ATOM 2991 C C . GLU A 1 388 ? -17.803 31.054 -29.503 1.00 28.39 412 GLU A C 1
ATOM 2992 O O . GLU A 1 388 ? -18.450 31.915 -28.862 1.00 28.83 412 GLU A O 1
ATOM 2998 N N . ALA A 1 389 ? -17.913 30.945 -30.820 1.00 25.48 413 ALA A N 1
ATOM 2999 C CA . ALA A 1 389 ? -18.774 31.892 -31.518 1.00 23.73 413 ALA A CA 1
ATOM 3000 C C . ALA A 1 389 ? -20.266 31.633 -31.285 1.00 26.53 413 ALA A C 1
ATOM 3001 O O . ALA A 1 389 ? -21.070 32.548 -31.473 1.00 27.37 413 ALA A O 1
ATOM 3003 N N . MET A 1 390 ? -20.650 30.425 -30.898 1.00 28.31 414 MET A N 1
ATOM 3004 C CA . MET A 1 390 ? -22.060 30.122 -30.689 1.00 28.31 414 MET A CA 1
ATOM 3005 C C . MET A 1 390 ? -22.476 30.376 -29.250 1.00 28.77 414 MET A C 1
ATOM 3006 O O . MET A 1 390 ? -23.660 30.416 -28.944 1.00 29.16 414 MET A O 1
ATOM 3011 N N . ALA A 1 391 ? -21.507 30.561 -28.367 1.00 27.84 415 ALA A N 1
ATOM 3012 C CA . ALA A 1 391 ? -21.818 30.720 -26.947 1.00 28.96 415 ALA A CA 1
ATOM 3013 C C . ALA A 1 391 ? -22.731 31.908 -26.598 1.00 31.66 415 ALA A C 1
ATOM 3014 O O . ALA A 1 391 ? -23.565 31.798 -25.710 1.00 33.03 415 ALA A O 1
ATOM 3016 N N . PRO A 1 392 ? -22.568 33.043 -27.281 1.00 31.16 416 PRO A N 1
ATOM 3017 C CA . PRO A 1 392 ? -23.507 34.125 -26.935 1.00 32.27 416 PRO A CA 1
ATOM 3018 C C . PRO A 1 392 ? -24.937 33.684 -27.120 1.00 36.14 416 PRO A C 1
ATOM 3019 O O . PRO A 1 392 ? -25.778 33.994 -26.277 1.00 36.06 416 PRO A O 1
ATOM 3023 N N . GLY A 1 393 ? -25.216 32.904 -28.174 1.00 28.33 417 GLY A N 1
ATOM 3024 C CA . GLY A 1 393 ? -26.563 32.382 -28.364 1.00 33.66 417 GLY A CA 1
ATOM 3025 C C . GLY A 1 393 ? -26.960 31.384 -27.292 1.00 37.47 417 GLY A C 1
ATOM 3026 O O . GLY A 1 393 ? -28.128 31.329 -26.890 1.00 36.75 417 GLY A O 1
ATOM 3027 N N . CYS A 1 394 ? -26.002 30.571 -26.833 1.00 33.06 418 CYS A N 1
ATOM 3028 C CA . CYS A 1 394 ? -26.267 29.612 -25.754 1.00 36.41 418 CYS A CA 1
ATOM 3029 C C . CYS A 1 394 ? -26.502 30.324 -24.431 1.00 38.82 418 CYS A C 1
ATOM 3030 O O . CYS A 1 394 ? -27.280 29.857 -23.593 1.00 37.62 418 CYS A O 1
ATOM 3033 N N . ARG A 1 395 ? -25.730 31.363 -24.167 1.00 32.83 419 ARG A N 1
ATOM 3034 C CA . ARG A 1 395 ? -26.001 32.183 -22.989 1.00 37.41 419 ARG A CA 1
ATOM 3035 C C . ARG A 1 395 ? -27.397 32.777 -23.053 1.00 34.80 419 ARG A C 1
ATOM 3036 O O . ARG A 1 395 ? -28.109 32.792 -22.042 1.00 39.59 419 ARG A O 1
ATOM 3044 N N . ASP A 1 396 ? -27.814 33.268 -24.229 1.00 36.06 420 ASP A N 1
ATOM 3045 C CA . ASP A 1 396 ? -29.182 33.769 -24.389 1.00 39.02 420 ASP A CA 1
ATOM 3046 C C . ASP A 1 396 ? -30.195 32.684 -24.011 1.00 41.98 420 ASP A C 1
ATOM 3047 O O . ASP A 1 396 ? -31.121 32.916 -23.219 1.00 38.83 420 ASP A O 1
ATOM 3052 N N . ALA A 1 397 ? -30.039 31.475 -24.581 1.00 35.37 421 ALA A N 1
ATOM 3053 C CA . ALA A 1 397 ? -31.062 30.452 -24.358 1.00 35.23 421 ALA A CA 1
ATOM 3054 C C . ALA A 1 397 ? -31.009 29.949 -22.924 1.00 35.93 421 ALA A C 1
ATOM 3055 O O . ALA A 1 397 ? -32.044 29.677 -22.319 1.00 48.25 421 ALA A O 1
ATOM 3057 N N . SER A 1 398 ? -29.814 29.881 -22.346 1.00 34.35 422 SER A N 1
ATOM 3058 C CA . SER A 1 398 ? -29.672 29.408 -20.976 1.00 35.57 422 SER A CA 1
ATOM 3059 C C . SER A 1 398 ? -30.226 30.421 -19.983 1.00 47.23 422 SER A C 1
ATOM 3060 O O . SER A 1 398 ? -30.855 30.039 -18.995 1.00 41.48 422 SER A O 1
ATOM 3063 N N . GLN A 1 399 ? -29.940 31.714 -20.197 1.00 43.53 423 GLN A N 1
ATOM 3064 C CA . GLN A 1 399 ? -30.519 32.759 -19.347 1.00 48.61 423 GLN A CA 1
ATOM 3065 C C . GLN A 1 399 ? -32.027 32.859 -19.520 1.00 48.98 423 GLN A C 1
ATOM 3066 O O . GLN A 1 399 ? -32.740 33.169 -18.562 1.00 57.44 423 GLN A O 1
ATOM 3072 N N . ALA A 1 400 ? -32.540 32.610 -20.722 1.00 46.62 424 ALA A N 1
ATOM 3073 C CA . ALA A 1 400 ? -33.981 32.661 -20.884 1.00 51.19 424 ALA A CA 1
ATOM 3074 C C . ALA A 1 400 ? -34.689 31.507 -20.187 1.00 52.18 424 ALA A C 1
ATOM 3075 O O . ALA A 1 400 ? -35.916 31.556 -20.040 1.00 50.29 424 ALA A O 1
ATOM 3077 N N . ASN A 1 401 ? -33.957 30.476 -19.770 1.00 50.92 425 ASN A N 1
ATOM 3078 C CA . ASN A 1 401 ? -34.554 29.268 -19.199 1.00 49.64 425 ASN A CA 1
ATOM 3079 C C . ASN A 1 401 ? -34.680 29.482 -17.697 1.00 53.60 425 ASN A C 1
ATOM 3080 O O . ASN A 1 401 ? -33.691 29.410 -16.961 1.00 50.38 425 ASN A O 1
ATOM 3085 N N . LYS A 1 402 ? -35.903 29.779 -17.238 1.00 55.85 426 LYS A N 1
ATOM 3086 C CA . LYS A 1 402 ? -36.111 29.987 -15.807 1.00 59.83 426 LYS A CA 1
ATOM 3087 C C . LYS A 1 402 ? -35.790 28.728 -15.010 1.00 57.01 426 LYS A C 1
ATOM 3088 O O . LYS A 1 402 ? -35.429 28.822 -13.833 1.00 62.85 426 LYS A O 1
ATOM 3090 N N . GLY A 1 403 ? -35.892 27.548 -15.630 1.00 58.07 427 GLY A N 1
ATOM 3091 C CA . GLY A 1 403 ? -35.473 26.305 -14.982 1.00 54.55 427 GLY A CA 1
ATOM 3092 C C . GLY A 1 403 ? -34.015 26.275 -14.544 1.00 61.61 427 GLY A C 1
ATOM 3093 O O . GLY A 1 403 ? -33.663 25.520 -13.624 1.00 60.83 427 GLY A O 1
ATOM 3094 N N . PHE A 1 404 ? -33.153 27.078 -15.175 1.00 54.45 428 PHE A N 1
ATOM 3095 C CA . PHE A 1 404 ? -31.762 27.193 -14.753 1.00 49.37 428 PHE A CA 1
ATOM 3096 C C . PHE A 1 404 ? -31.543 28.249 -13.670 1.00 53.26 428 PHE A C 1
ATOM 3097 O O . PHE A 1 404 ? -30.447 28.317 -13.108 1.00 51.08 428 PHE A O 1
ATOM 3105 N N . ASN A 1 405 ? -32.544 29.068 -13.363 1.00 59.53 429 ASN A N 1
ATOM 3106 C CA . ASN A 1 405 ? -32.364 30.142 -12.392 1.00 59.66 429 ASN A CA 1
ATOM 3107 C C . ASN A 1 405 ? -31.884 29.613 -11.047 1.00 59.00 429 ASN A C 1
ATOM 3108 O O . ASN A 1 405 ? -32.312 28.550 -10.588 1.00 56.95 429 ASN A O 1
ATOM 3113 N N . THR A 1 406 ? -30.980 30.366 -10.422 1.00 60.27 430 THR A N 1
ATOM 3114 C CA . THR A 1 406 ? -30.491 30.058 -9.086 1.00 65.69 430 THR A CA 1
ATOM 3115 C C . THR A 1 406 ? -31.625 30.158 -8.056 1.00 75.22 430 THR A C 1
ATOM 3116 O O . THR A 1 406 ? -32.749 30.575 -8.361 1.00 76.21 430 THR A O 1
ATOM 3120 N N . LYS A 1 407 ? -31.314 29.773 -6.810 1.00 73.81 431 LYS A N 1
ATOM 3121 C CA . LYS A 1 407 ? -32.319 29.831 -5.746 1.00 74.58 431 LYS A CA 1
ATOM 3122 C C . LYS A 1 407 ? -32.773 31.267 -5.471 1.00 81.16 431 LYS A C 1
ATOM 3123 O O . LYS A 1 407 ? -33.917 31.488 -5.052 1.00 80.07 431 LYS A O 1
ATOM 3125 N N . ASP A 1 408 ? -31.904 32.252 -5.712 1.00 72.01 432 ASP A N 1
ATOM 3126 C CA . ASP A 1 408 ? -32.243 33.662 -5.558 1.00 77.83 432 ASP A CA 1
ATOM 3127 C C . ASP A 1 408 ? -33.086 34.216 -6.707 1.00 76.63 432 ASP A C 1
ATOM 3128 O O . ASP A 1 408 ? -33.324 35.426 -6.745 1.00 74.21 432 ASP A O 1
ATOM 3130 N N . GLY A 1 409 ? -33.541 33.378 -7.637 1.00 74.79 433 GLY A N 1
ATOM 3131 C CA . GLY A 1 409 ? -34.304 33.865 -8.768 1.00 73.67 433 GLY A CA 1
ATOM 3132 C C . GLY A 1 409 ? -33.495 34.580 -9.826 1.00 70.94 433 GLY A C 1
ATOM 3133 O O . GLY A 1 409 ? -34.081 35.060 -10.809 1.00 70.31 433 GLY A O 1
ATOM 3134 N N . LYS A 1 410 ? -32.173 34.676 -9.662 1.00 65.28 434 LYS A N 1
ATOM 3135 C CA . LYS A 1 410 ? -31.339 35.287 -10.681 1.00 62.33 434 LYS A CA 1
ATOM 3136 C C . LYS A 1 410 ? -31.030 34.289 -11.803 1.00 67.19 434 LYS A C 1
ATOM 3137 O O . LYS A 1 410 ? -31.053 33.066 -11.600 1.00 60.08 434 LYS A O 1
ATOM 3139 N N . PRO A 1 411 ? -30.743 34.785 -13.006 1.00 61.82 435 PRO A N 1
ATOM 3140 C CA . PRO A 1 411 ? -30.433 33.878 -14.110 1.00 63.82 435 PRO A CA 1
ATOM 3141 C C . PRO A 1 411 ? -29.100 33.187 -13.885 1.00 55.31 435 PRO A C 1
ATOM 3142 O O . PRO A 1 411 ? -28.240 33.646 -13.130 1.00 49.08 435 PRO A O 1
ATOM 3146 N N . VAL A 1 412 ? -28.962 32.016 -14.514 1.00 55.76 436 VAL A N 1
ATOM 3147 C CA . VAL A 1 412 ? -27.768 31.214 -14.313 1.00 45.09 436 VAL A CA 1
ATOM 3148 C C . VAL A 1 412 ? -26.553 31.928 -14.907 1.00 39.99 436 VAL A C 1
ATOM 3149 O O . VAL A 1 412 ? -26.648 32.668 -15.897 1.00 43.53 436 VAL A O 1
ATOM 3153 N N . ARG A 1 413 ? -25.396 31.718 -14.292 1.00 41.24 437 ARG A N 1
ATOM 3154 C CA . ARG A 1 413 ? -24.142 32.098 -14.928 1.00 45.24 437 ARG A CA 1
ATOM 3155 C C . ARG A 1 413 ? -23.754 31.108 -16.027 1.00 52.29 437 ARG A C 1
ATOM 3156 O O . ARG A 1 413 ? -24.206 29.963 -16.056 1.00 43.66 437 ARG A O 1
ATOM 3164 N N . GLY A 1 414 ? -22.892 31.564 -16.939 1.00 47.55 438 GLY A N 1
ATOM 3165 C CA . GLY A 1 414 ? -22.399 30.644 -17.949 1.00 40.87 438 GLY A CA 1
ATOM 3166 C C . GLY A 1 414 ? -23.480 30.214 -18.933 1.00 35.33 438 GLY A C 1
ATOM 3167 O O . GLY A 1 414 ? -24.417 30.953 -19.247 1.00 38.03 438 GLY A O 1
ATOM 3168 N N . TRP A 1 415 ? -23.357 28.970 -19.427 1.00 33.10 439 TRP A N 1
ATOM 3169 C CA . TRP A 1 415 ? -24.312 28.555 -20.442 1.00 32.62 439 TRP A CA 1
ATOM 3170 C C . TRP A 1 415 ? -24.209 27.052 -20.597 1.00 32.53 439 TRP A C 1
ATOM 3171 O O . TRP A 1 415 ? -23.200 26.442 -20.231 1.00 30.03 439 TRP A O 1
ATOM 3182 N N . THR A 1 416 ? -25.272 26.462 -21.123 1.00 35.12 440 THR A N 1
ATOM 3183 C CA . THR A 1 416 ? -25.156 25.120 -21.673 1.00 31.27 440 THR A CA 1
ATOM 3184 C C . THR A 1 416 ? -25.896 25.155 -23.004 1.00 27.57 440 THR A C 1
ATOM 3185 O O . THR A 1 416 ? -26.126 26.217 -23.589 1.00 30.62 440 THR A O 1
ATOM 3189 N N . VAL A 1 417 ? -26.226 23.962 -23.526 1.00 28.82 441 VAL A N 1
ATOM 3190 C CA . VAL A 1 417 ? -26.725 23.822 -24.885 1.00 28.08 441 VAL A CA 1
ATOM 3191 C C . VAL A 1 417 ? -27.959 22.929 -24.920 1.00 28.24 441 VAL A C 1
ATOM 3192 O O . VAL A 1 417 ? -28.143 22.062 -24.066 1.00 28.99 441 VAL A O 1
ATOM 3196 N N . ARG A 1 418 ? -28.768 23.121 -25.960 1.00 26.11 442 ARG A N 1
ATOM 3197 C CA . ARG A 1 418 ? -29.700 22.041 -26.320 1.00 31.19 442 ARG A CA 1
ATOM 3198 C C . ARG A 1 418 ? -28.980 21.031 -27.201 1.00 28.05 442 ARG A C 1
ATOM 3199 O O . ARG A 1 418 ? -27.865 21.272 -27.684 1.00 27.90 442 ARG A O 1
ATOM 3207 N N . THR A 1 419 ? -29.661 19.903 -27.438 1.00 27.51 443 THR A N 1
ATOM 3208 C CA . THR A 1 419 ? -28.999 18.789 -28.089 1.00 29.25 443 THR A CA 1
ATOM 3209 C C . THR A 1 419 ? -28.527 19.153 -29.481 1.00 26.49 443 THR A C 1
ATOM 3210 O O . THR A 1 419 ? -27.518 18.623 -29.938 1.00 28.55 443 THR A O 1
ATOM 3214 N N . SER A 1 420 ? -29.221 20.058 -30.163 1.00 27.29 444 SER A N 1
ATOM 3215 C CA . SER A 1 420 ? -28.880 20.443 -31.537 1.00 24.77 444 SER A CA 1
ATOM 3216 C C . SER A 1 420 ? -28.506 21.924 -31.612 1.00 26.43 444 SER A C 1
ATOM 3217 O O . SER A 1 420 ? -29.149 22.768 -30.968 1.00 27.70 444 SER A O 1
ATOM 3220 N N . GLN A 1 421 ? -27.505 22.244 -32.454 1.00 23.58 445 GLN A N 1
ATOM 3221 C CA . GLN A 1 421 ? -27.111 23.634 -32.668 1.00 22.76 445 GLN A CA 1
ATOM 3222 C C . GLN A 1 421 ? -27.006 23.906 -34.155 1.00 29.54 445 GLN A C 1
ATOM 3223 O O . GLN A 1 421 ? -26.597 23.041 -34.916 1.00 26.49 445 GLN A O 1
ATOM 3229 N N . ASN A 1 422 ? -27.367 25.135 -34.556 1.00 24.58 446 ASN A N 1
ATOM 3230 C CA . ASN A 1 422 ? -27.184 25.584 -35.933 1.00 22.47 446 ASN A CA 1
ATOM 3231 C C . ASN A 1 422 ? -25.981 26.559 -35.933 1.00 26.32 446 ASN A C 1
ATOM 3232 O O . ASN A 1 422 ? -25.227 26.593 -34.979 1.00 26.13 446 ASN A O 1
ATOM 3237 N N . ILE A 1 423 ? -25.776 27.305 -37.013 1.00 24.86 447 ILE A N 1
ATOM 3238 C CA . ILE A 1 423 ? -24.576 28.203 -37.127 1.00 23.86 447 ILE A CA 1
ATOM 3239 C C . ILE A 1 423 ? -24.902 29.655 -36.784 1.00 26.64 447 ILE A C 1
ATOM 3240 O O . ILE A 1 423 ? -24.097 30.551 -37.071 1.00 26.70 447 ILE A O 1
ATOM 3245 N N . PHE A 1 424 ? -26.033 29.903 -36.116 1.00 24.68 448 PHE A N 1
ATOM 3246 C CA . PHE A 1 424 ? -26.461 31.256 -35.776 1.00 27.15 448 PHE A CA 1
ATOM 3247 C C . PHE A 1 424 ? -26.670 31.417 -34.288 1.00 26.95 448 PHE A C 1
ATOM 3248 O O . PHE A 1 424 ? -27.479 32.253 -33.855 1.00 28.73 448 PHE A O 1
ATOM 3256 N N . GLY A 1 425 ? -25.974 30.626 -33.494 1.00 24.14 449 GLY A N 1
ATOM 3257 C CA . GLY A 1 425 ? -26.212 30.620 -32.063 1.00 30.02 449 GLY A CA 1
ATOM 3258 C C . GLY A 1 425 ? -27.517 29.961 -31.641 1.00 32.15 449 GLY A C 1
ATOM 3259 O O . GLY A 1 425 ? -27.848 29.989 -30.451 1.00 33.19 449 GLY A O 1
ATOM 3260 N N . GLY A 1 426 ? -28.282 29.408 -32.572 1.00 27.14 450 GLY A N 1
ATOM 3261 C CA . GLY A 1 426 ? -29.543 28.749 -32.208 1.00 26.52 450 GLY A CA 1
ATOM 3262 C C . GLY A 1 426 ? -29.332 27.356 -31.646 1.00 30.34 450 GLY A C 1
ATOM 3263 O O . GLY A 1 426 ? -28.353 26.648 -31.971 1.00 26.39 450 GLY A O 1
ATOM 3264 N N . ASN A 1 427 ? -30.233 26.997 -30.732 1.00 26.06 451 ASN A N 1
ATOM 3265 C CA . ASN A 1 427 ? -30.207 25.728 -30.017 1.00 25.66 451 ASN A CA 1
ATOM 3266 C C . ASN A 1 427 ? -31.578 25.116 -30.212 1.00 33.27 451 ASN A C 1
ATOM 3267 O O . ASN A 1 427 ? -32.573 25.849 -30.210 1.00 32.47 451 ASN A O 1
ATOM 3272 N N . GLY A 1 428 ? -31.636 23.796 -30.406 1.00 28.48 452 GLY A N 1
ATOM 3273 C CA . GLY A 1 428 ? -32.914 23.203 -30.739 1.00 30.93 452 GLY A CA 1
ATOM 3274 C C . GLY A 1 428 ? -33.186 21.941 -29.957 1.00 30.60 452 GLY A C 1
ATOM 3275 O O . GLY A 1 428 ? -32.264 21.170 -29.663 1.00 29.24 452 GLY A O 1
ATOM 3276 N N . TRP A 1 429 ? -34.460 21.710 -29.628 1.00 32.24 453 TRP A N 1
ATOM 3277 C CA . TRP A 1 429 ? -34.888 20.475 -28.980 1.00 29.31 453 TRP A CA 1
ATOM 3278 C C . TRP A 1 429 ? -34.458 20.362 -27.525 1.00 31.30 453 TRP A C 1
ATOM 3279 O O . TRP A 1 429 ? -34.323 21.379 -26.844 1.00 35.17 453 TRP A O 1
ATOM 3290 N N . GLN A 1 430 ? -34.234 19.130 -27.037 1.00 32.47 454 GLN A N 1
ATOM 3291 C CA . GLN A 1 430 ? -34.074 18.914 -25.602 1.00 33.73 454 GLN A CA 1
ATOM 3292 C C . GLN A 1 430 ? -32.808 19.584 -25.072 1.00 33.63 454 GLN A C 1
ATOM 3293 O O . GLN A 1 430 ? -31.753 19.529 -25.699 1.00 32.65 454 GLN A O 1
ATOM 3295 N N . TRP A 1 431 ? -32.891 20.150 -23.874 1.00 32.73 455 TRP A N 1
ATOM 3296 C CA . TRP A 1 431 ? -31.675 20.606 -23.218 1.00 34.23 455 TRP A CA 1
ATOM 3297 C C . TRP A 1 431 ? -30.717 19.428 -23.088 1.00 32.85 455 TRP A C 1
ATOM 3298 O O . TRP A 1 431 ? -31.122 18.304 -22.759 1.00 35.32 455 TRP A O 1
ATOM 3309 N N . ASN A 1 432 ? -29.441 19.663 -23.385 1.00 32.41 456 ASN A N 1
ATOM 3310 C CA . ASN A 1 432 ? -28.394 18.683 -23.120 1.00 32.38 456 ASN A CA 1
ATOM 3311 C C . ASN A 1 432 ? -27.504 19.319 -22.074 1.00 37.17 456 ASN A C 1
ATOM 3312 O O . ASN A 1 432 ? -26.475 19.908 -22.406 1.00 32.59 456 ASN A O 1
ATOM 3317 N N . ILE A 1 433 ? -27.911 19.203 -20.810 1.00 34.03 457 ILE A N 1
ATOM 3318 C CA . ILE A 1 433 ? -27.327 20.056 -19.766 1.00 34.67 457 ILE A CA 1
ATOM 3319 C C . ILE A 1 433 ? -25.831 19.834 -19.594 1.00 35.40 457 ILE A C 1
ATOM 3320 O O . ILE A 1 433 ? -25.102 20.823 -19.383 1.00 38.17 457 ILE A O 1
ATOM 3325 N N . PRO A 1 434 ? -25.296 18.612 -19.663 1.00 32.81 458 PRO A N 1
ATOM 3326 C CA . PRO A 1 434 ? -23.844 18.416 -19.597 1.00 34.58 458 PRO A CA 1
ATOM 3327 C C . PRO A 1 434 ? -23.106 18.613 -20.913 1.00 27.97 458 PRO A C 1
ATOM 3328 O O . PRO A 1 434 ? -21.897 18.366 -20.945 1.00 33.97 458 PRO A O 1
ATOM 3332 N N . GLY A 1 435 ? -23.792 19.035 -21.980 1.00 32.55 459 GLY A N 1
ATOM 3333 C CA . GLY A 1 435 ? -23.155 19.123 -23.285 1.00 32.44 459 GLY A CA 1
ATOM 3334 C C . GLY A 1 435 ? -22.020 20.138 -23.332 1.00 32.20 459 GLY A C 1
ATOM 3335 O O . GLY A 1 435 ? -20.989 19.903 -23.982 1.00 28.39 459 GLY A O 1
ATOM 3336 N N . ALA A 1 436 ? -22.182 21.287 -22.644 1.00 31.79 460 ALA A N 1
ATOM 3337 C CA . ALA A 1 436 ? -21.074 22.240 -22.626 1.00 28.20 460 ALA A CA 1
ATOM 3338 C C . ALA A 1 436 ? -19.860 21.693 -21.886 1.00 28.17 460 ALA A C 1
ATOM 3339 O O . ALA A 1 436 ? -18.728 21.941 -22.295 1.00 30.31 460 ALA A O 1
ATOM 3341 N N . ALA A 1 437 ? -20.055 20.939 -20.796 1.00 29.34 461 ALA A N 1
ATOM 3342 C CA . ALA A 1 437 ? -18.923 20.262 -20.156 1.00 33.09 461 ALA A CA 1
ATOM 3343 C C . ALA A 1 437 ? -18.170 19.335 -21.126 1.00 32.00 461 ALA A C 1
ATOM 3344 O O . ALA A 1 437 ? -16.933 19.218 -21.076 1.00 32.07 461 ALA A O 1
ATOM 3346 N N . TRP A 1 438 ? -18.904 18.640 -21.991 1.00 30.69 462 TRP A N 1
ATOM 3347 C CA . TRP A 1 438 ? -18.257 17.789 -22.977 1.00 28.75 462 TRP A CA 1
ATOM 3348 C C . TRP A 1 438 ? -17.496 18.624 -24.017 1.00 25.74 462 TRP A C 1
ATOM 3349 O O . TRP A 1 438 ? -16.371 18.271 -24.399 1.00 29.01 462 TRP A O 1
ATOM 3360 N N . TYR A 1 439 ? -18.097 19.715 -24.506 1.00 28.72 463 TYR A N 1
ATOM 3361 C CA . TYR A 1 439 ? -17.302 20.665 -25.282 1.00 31.84 463 TYR A CA 1
ATOM 3362 C C . TYR A 1 439 ? -16.020 21.027 -24.543 1.00 31.47 463 TYR A C 1
ATOM 3363 O O . TYR A 1 439 ? -14.946 21.134 -25.155 1.00 28.44 463 TYR A O 1
ATOM 3372 N N . ALA A 1 440 ? -16.103 21.211 -23.221 1.00 29.40 464 ALA A N 1
ATOM 3373 C CA . ALA A 1 440 ? -14.906 21.644 -22.485 1.00 31.68 464 ALA A CA 1
ATOM 3374 C C . ALA A 1 440 ? -13.820 20.589 -22.481 1.00 34.02 464 ALA A C 1
ATOM 3375 O O . ALA A 1 440 ? -12.639 20.917 -22.305 1.00 33.09 464 ALA A O 1
ATOM 3377 N N . LEU A 1 441 ? -14.179 19.309 -22.647 1.00 26.46 465 LEU A N 1
ATOM 3378 C CA . LEU A 1 441 ? -13.170 18.292 -22.788 1.00 26.53 465 LEU A CA 1
ATOM 3379 C C . LEU A 1 441 ? -12.393 18.493 -24.075 1.00 29.85 465 LEU A C 1
ATOM 3380 O O . LEU A 1 441 ? -11.180 18.298 -24.097 1.00 30.62 465 LEU A O 1
ATOM 3385 N N . HIS A 1 442 ? -13.082 18.799 -25.178 1.00 26.30 466 HIS A N 1
ATOM 3386 C CA . HIS A 1 442 ? -12.357 19.077 -26.426 1.00 23.52 466 HIS A CA 1
ATOM 3387 C C . HIS A 1 442 ? -11.516 20.347 -26.281 1.00 25.70 466 HIS A C 1
ATOM 3388 O O . HIS A 1 442 ? -10.380 20.416 -26.772 1.00 28.73 466 HIS A O 1
ATOM 3395 N N . ILE A 1 443 ? -12.066 21.342 -25.611 1.00 29.02 467 ILE A N 1
ATOM 3396 C CA . ILE A 1 443 ? -11.316 22.596 -25.428 1.00 25.23 467 ILE A CA 1
ATOM 3397 C C . ILE A 1 443 ? -10.015 22.334 -24.679 1.00 29.29 467 ILE A C 1
ATOM 3398 O O . ILE A 1 443 ? -8.939 22.813 -25.080 1.00 33.91 467 ILE A O 1
ATOM 3403 N N . TRP A 1 444 ? -10.068 21.519 -23.626 1.00 29.89 468 TRP A N 1
ATOM 3404 C CA . TRP A 1 444 ? -8.847 21.158 -22.904 1.00 29.59 468 TRP A CA 1
ATOM 3405 C C . TRP A 1 444 ? -7.917 20.241 -23.704 1.00 33.78 468 TRP A C 1
ATOM 3406 O O . TRP A 1 444 ? -6.696 20.427 -23.709 1.00 30.63 468 TRP A O 1
ATOM 3417 N N . GLU A 1 445 ? -8.446 19.191 -24.340 1.00 30.65 469 GLU A N 1
ATOM 3418 C CA . GLU A 1 445 ? -7.555 18.274 -25.028 1.00 27.15 469 GLU A CA 1
ATOM 3419 C C . GLU A 1 445 ? -6.790 18.935 -26.158 1.00 30.80 469 GLU A C 1
ATOM 3420 O O . GLU A 1 445 ? -5.680 18.484 -26.483 1.00 28.95 469 GLU A O 1
ATOM 3426 N N . HIS A 1 446 ? -7.352 19.969 -26.799 1.00 26.95 470 HIS A N 1
ATOM 3427 C CA . HIS A 1 446 ? -6.567 20.646 -27.826 1.00 32.81 470 HIS A CA 1
ATOM 3428 C C . HIS A 1 446 ? -5.276 21.207 -27.227 1.00 31.56 470 HIS A C 1
ATOM 3429 O O . HIS A 1 446 ? -4.205 21.142 -27.847 1.00 32.01 470 HIS A O 1
ATOM 3436 N N . TYR A 1 447 ? -5.352 21.670 -25.991 1.00 32.01 471 TYR A N 1
ATOM 3437 C CA . TYR A 1 447 ? -4.148 22.127 -25.296 1.00 35.79 471 TYR A CA 1
ATOM 3438 C C . TYR A 1 447 ? -3.292 20.945 -24.856 1.00 33.56 471 TYR A C 1
ATOM 3439 O O . TYR A 1 447 ? -2.069 20.922 -25.075 1.00 35.25 471 TYR A O 1
ATOM 3448 N N . ALA A 1 448 ? -3.915 19.925 -24.241 1.00 32.06 472 ALA A N 1
ATOM 3449 C CA . ALA A 1 448 ? -3.152 18.764 -23.778 1.00 29.99 472 ALA A CA 1
ATOM 3450 C C . ALA A 1 448 ? -2.296 18.166 -24.878 1.00 34.17 472 ALA A C 1
ATOM 3451 O O . ALA A 1 448 ? -1.187 17.684 -24.609 1.00 36.99 472 ALA A O 1
ATOM 3453 N N . PHE A 1 449 ? -2.779 18.184 -26.125 1.00 31.02 473 PHE A N 1
ATOM 3454 C CA . PHE A 1 449 ? -2.058 17.541 -27.208 1.00 31.23 473 PHE A CA 1
ATOM 3455 C C . PHE A 1 449 ? -1.023 18.456 -27.857 1.00 33.97 473 PHE A C 1
ATOM 3456 O O . PHE A 1 449 ? -0.056 17.949 -28.436 1.00 37.53 473 PHE A O 1
ATOM 3464 N N . THR A 1 450 ? -1.205 19.771 -27.780 1.00 35.01 474 THR A N 1
ATOM 3465 C CA . THR A 1 450 ? -0.353 20.732 -28.478 1.00 37.93 474 THR A CA 1
ATOM 3466 C C . THR A 1 450 ? 0.603 21.492 -27.577 1.00 36.42 474 THR A C 1
ATOM 3467 O O . THR A 1 450 ? 1.620 21.958 -28.064 1.00 40.37 474 THR A O 1
ATOM 3471 N N . GLY A 1 451 ? 0.270 21.686 -26.303 1.00 35.04 475 GLY A N 1
ATOM 3472 C CA . GLY A 1 451 ? 1.023 22.588 -25.457 1.00 40.79 475 GLY A CA 1
ATOM 3473 C C . GLY A 1 451 ? 0.925 24.053 -25.816 1.00 46.26 475 GLY A C 1
ATOM 3474 O O . GLY A 1 451 ? 1.731 24.840 -25.324 1.00 47.82 475 GLY A O 1
ATOM 3475 N N . ASP A 1 452 ? -0.057 24.449 -26.636 1.00 40.80 476 ASP A N 1
ATOM 3476 C CA . ASP A 1 452 ? -0.225 25.828 -27.094 1.00 38.29 476 ASP A CA 1
ATOM 3477 C C . ASP A 1 452 ? -0.733 26.703 -25.960 1.00 44.20 476 ASP A C 1
ATOM 3478 O O . ASP A 1 452 ? -1.931 26.767 -25.700 1.00 36.54 476 ASP A O 1
ATOM 3483 N N . ARG A 1 453 ? 0.184 27.417 -25.285 1.00 41.41 477 ARG A N 1
ATOM 3484 C CA . ARG A 1 453 ? -0.207 28.218 -24.130 1.00 38.79 477 ARG A CA 1
ATOM 3485 C C . ARG A 1 453 ? -1.010 29.446 -24.528 1.00 36.37 477 ARG A C 1
ATOM 3486 O O . ARG A 1 453 ? -1.869 29.890 -23.762 1.00 40.83 477 ARG A O 1
ATOM 3494 N N . LYS A 1 454 ? -0.714 30.050 -25.684 1.00 41.58 478 LYS A N 1
ATOM 3495 C CA . LYS A 1 454 ? -1.502 31.197 -26.127 1.00 44.56 478 LYS A CA 1
ATOM 3496 C C . LYS A 1 454 ? -2.961 30.790 -26.311 1.00 39.38 478 LYS A C 1
ATOM 3497 O O . LYS A 1 454 ? -3.881 31.485 -25.877 1.00 34.73 478 LYS A O 1
ATOM 3503 N N . TYR A 1 455 ? -3.171 29.650 -26.959 1.00 38.35 479 TYR A N 1
ATOM 3504 C CA . TYR A 1 455 ? -4.523 29.110 -27.104 1.00 34.54 479 TYR A CA 1
ATOM 3505 C C . TYR A 1 455 ? -5.175 28.940 -25.746 1.00 33.02 479 TYR A C 1
ATOM 3506 O O . TYR A 1 455 ? -6.336 29.317 -25.536 1.00 33.71 479 TYR A O 1
ATOM 3515 N N . LEU A 1 456 ? -4.456 28.333 -24.817 1.00 29.14 480 LEU A N 1
ATOM 3516 C CA . LEU A 1 456 ? -5.016 28.109 -23.488 1.00 32.85 480 LEU A CA 1
ATOM 3517 C C . LEU A 1 456 ? -5.424 29.419 -22.811 1.00 40.86 480 LEU A C 1
ATOM 3518 O O . LEU A 1 456 ? -6.536 29.539 -22.278 1.00 36.21 480 LEU A O 1
ATOM 3523 N N . GLU A 1 457 ? -4.534 30.432 -22.812 1.00 36.28 481 GLU A N 1
ATOM 3524 C CA . GLU A 1 457 ? -4.903 31.663 -22.110 1.00 35.60 481 GLU A CA 1
ATOM 3525 C C . GLU A 1 457 ? -5.907 32.491 -22.895 1.00 32.18 481 GLU A C 1
ATOM 3526 O O . GLU A 1 457 ? -6.804 33.115 -22.313 1.00 33.81 481 GLU A O 1
ATOM 3532 N N . LYS A 1 458 ? -5.770 32.552 -24.211 1.00 35.74 482 LYS A N 1
ATOM 3533 C CA . LYS A 1 458 ? -6.632 33.486 -24.937 1.00 33.69 482 LYS A CA 1
ATOM 3534 C C . LYS A 1 458 ? -8.039 32.926 -25.192 1.00 37.49 482 LYS A C 1
ATOM 3535 O O . LYS A 1 458 ? -9.019 33.678 -25.185 1.00 35.88 482 LYS A O 1
ATOM 3541 N N . GLN A 1 459 ? -8.158 31.619 -25.435 1.00 37.62 483 GLN A N 1
ATOM 3542 C CA . GLN A 1 459 ? -9.426 31.042 -25.891 1.00 37.01 483 GLN A CA 1
ATOM 3543 C C . GLN A 1 459 ? -9.967 29.968 -24.957 1.00 32.12 483 GLN A C 1
ATOM 3544 O O . GLN A 1 459 ? -11.104 30.083 -24.494 1.00 34.38 483 GLN A O 1
ATOM 3550 N N . ALA A 1 460 ? -9.160 28.967 -24.624 1.00 33.27 484 ALA A N 1
ATOM 3551 C CA . ALA A 1 460 ? -9.643 27.782 -23.904 1.00 33.17 484 ALA A CA 1
ATOM 3552 C C . ALA A 1 460 ? -10.107 28.128 -22.496 1.00 39.56 484 ALA A C 1
ATOM 3553 O O . ALA A 1 460 ? -11.268 27.903 -22.133 1.00 34.98 484 ALA A O 1
ATOM 3555 N N . TYR A 1 461 ? -9.208 28.680 -21.678 1.00 39.09 485 TYR A N 1
ATOM 3556 C CA . TYR A 1 461 ? -9.535 28.878 -20.266 1.00 38.55 485 TYR A CA 1
ATOM 3557 C C . TYR A 1 461 ? -10.741 29.783 -20.044 1.00 37.28 485 TYR A C 1
ATOM 3558 O O . TYR A 1 461 ? -11.600 29.423 -19.217 1.00 40.46 485 TYR A O 1
ATOM 3567 N N . PRO A 1 462 ? -10.910 30.913 -20.744 1.00 37.13 486 PRO A N 1
ATOM 3568 C CA . PRO A 1 462 ? -12.129 31.706 -20.523 1.00 37.58 486 PRO A CA 1
ATOM 3569 C C . PRO A 1 462 ? -13.421 30.922 -20.763 1.00 40.25 486 PRO A C 1
ATOM 3570 O O . PRO A 1 462 ? -14.381 31.060 -19.990 1.00 39.39 486 PRO A O 1
ATOM 3574 N N . LEU A 1 463 ? -13.482 30.119 -21.827 1.00 38.83 487 LEU A N 1
ATOM 3575 C CA . LEU A 1 463 ? -14.631 29.221 -22.023 1.00 36.19 487 LEU A CA 1
ATOM 3576 C C . LEU A 1 463 ? -14.772 28.220 -20.880 1.00 36.96 487 LEU A C 1
ATOM 3577 O O . LEU A 1 463 ? -15.867 28.038 -20.331 1.00 36.81 487 LEU A O 1
ATOM 3582 N N . MET A 1 464 ? -13.680 27.535 -20.520 1.00 32.94 488 MET A N 1
ATOM 3583 C CA . MET A 1 464 ? -13.796 26.518 -19.487 1.00 39.68 488 MET A CA 1
ATOM 3584 C C . MET A 1 464 ? -14.359 27.103 -18.213 1.00 43.42 488 MET A C 1
ATOM 3585 O O . MET A 1 464 ? -15.266 26.527 -17.599 1.00 42.69 488 MET A O 1
ATOM 3590 N N . LYS A 1 465 ? -13.808 28.242 -17.781 1.00 42.59 489 LYS A N 1
ATOM 3591 C CA . LYS A 1 465 ? -14.240 28.854 -16.529 1.00 39.26 489 LYS A CA 1
ATOM 3592 C C . LYS A 1 465 ? -15.721 29.212 -16.564 1.00 37.76 489 LYS A C 1
ATOM 3593 O O . LYS A 1 465 ? -16.454 29.010 -15.589 1.00 44.22 489 LYS A O 1
ATOM 3599 N N . GLU A 1 466 ? -16.188 29.748 -17.679 1.00 39.69 490 GLU A N 1
ATOM 3600 C CA . GLU A 1 466 ? -17.591 30.076 -17.786 1.00 36.10 490 GLU A CA 1
ATOM 3601 C C . GLU A 1 466 ? -18.470 28.836 -17.659 1.00 42.95 490 GLU A C 1
ATOM 3602 O O . GLU A 1 466 ? -19.536 28.875 -17.030 1.00 41.34 490 GLU A O 1
ATOM 3608 N N . ILE A 1 467 ? -18.053 27.731 -18.283 1.00 37.37 491 ILE A N 1
ATOM 3609 C CA . ILE A 1 467 ? -18.812 26.486 -18.170 1.00 36.86 491 ILE A CA 1
ATOM 3610 C C . ILE A 1 467 ? -18.779 25.984 -16.737 1.00 38.01 491 ILE A C 1
ATOM 3611 O O . ILE A 1 467 ? -19.777 25.484 -16.220 1.00 42.74 491 ILE A O 1
ATOM 3616 N N . CYS A 1 468 ? -17.642 26.135 -16.062 1.00 40.89 492 CYS A N 1
ATOM 3617 C CA . CYS A 1 468 ? -17.581 25.774 -14.647 1.00 44.93 492 CYS A CA 1
ATOM 3618 C C . CYS A 1 468 ? -18.595 26.566 -13.831 1.00 46.24 492 CYS A C 1
ATOM 3619 O O . CYS A 1 468 ? -19.336 25.996 -13.023 1.00 47.26 492 CYS A O 1
ATOM 3622 N N . HIS A 1 469 ? -18.640 27.887 -14.031 1.00 45.54 493 HIS A N 1
ATOM 3623 C CA . HIS A 1 469 ? -19.582 28.723 -13.283 1.00 50.11 493 HIS A CA 1
ATOM 3624 C C . HIS A 1 469 ? -21.015 28.225 -13.423 1.00 49.22 493 HIS A C 1
ATOM 3625 O O . HIS A 1 469 ? -21.768 28.200 -12.443 1.00 50.91 493 HIS A O 1
ATOM 3632 N N . PHE A 1 470 ? -21.429 27.859 -14.644 1.00 49.87 494 PHE A N 1
ATOM 3633 C CA . PHE A 1 470 ? -22.756 27.282 -14.825 1.00 45.05 494 PHE A CA 1
ATOM 3634 C C . PHE A 1 470 ? -23.001 26.167 -13.813 1.00 45.00 494 PHE A C 1
ATOM 3635 O O . PHE A 1 470 ? -24.076 26.094 -13.204 1.00 45.41 494 PHE A O 1
ATOM 3643 N N . TRP A 1 471 ? -22.011 25.296 -13.614 1.00 44.72 495 TRP A N 1
ATOM 3644 C CA . TRP A 1 471 ? -22.197 24.155 -12.720 1.00 48.89 495 TRP A CA 1
ATOM 3645 C C . TRP A 1 471 ? -22.040 24.535 -11.256 1.00 46.78 495 TRP A C 1
ATOM 3646 O O . TRP A 1 471 ? -22.736 23.974 -10.404 1.00 47.92 495 TRP A O 1
ATOM 3657 N N . GLU A 1 472 ? -21.159 25.482 -10.940 1.00 48.42 496 GLU A N 1
ATOM 3658 C CA . GLU A 1 472 ? -21.156 26.037 -9.589 1.00 45.53 496 GLU A CA 1
ATOM 3659 C C . GLU A 1 472 ? -22.538 26.584 -9.215 1.00 47.95 496 GLU A C 1
ATOM 3660 O O . GLU A 1 472 ? -22.929 26.528 -8.047 1.00 54.26 496 GLU A O 1
ATOM 3666 N N . ASP A 1 473 ? -23.310 27.062 -10.200 1.00 47.10 497 ASP A N 1
ATOM 3667 C CA . ASP A 1 473 ? -24.664 27.558 -9.972 1.00 43.62 497 ASP A CA 1
ATOM 3668 C C . ASP A 1 473 ? -25.723 26.460 -9.945 1.00 54.69 497 ASP A C 1
ATOM 3669 O O . ASP A 1 473 ? -26.749 26.618 -9.274 1.00 50.72 497 ASP A O 1
ATOM 3674 N N . HIS A 1 474 ? -25.544 25.381 -10.715 1.00 47.20 498 HIS A N 1
ATOM 3675 C CA . HIS A 1 474 ? -26.605 24.404 -10.929 1.00 45.93 498 HIS A CA 1
ATOM 3676 C C . HIS A 1 474 ? -26.450 23.144 -10.086 1.00 44.06 498 HIS A C 1
ATOM 3677 O O . HIS A 1 474 ? -27.432 22.416 -9.912 1.00 52.34 498 HIS A O 1
ATOM 3684 N N . LEU A 1 475 ? -25.260 22.868 -9.559 1.00 43.25 499 LEU A N 1
ATOM 3685 C CA . LEU A 1 475 ? -25.085 21.697 -8.722 1.00 45.39 499 LEU A CA 1
ATOM 3686 C C . LEU A 1 475 ? -26.013 21.739 -7.512 1.00 53.61 499 LEU A C 1
ATOM 3687 O O . LEU A 1 475 ? -26.336 22.807 -6.987 1.00 60.30 499 LEU A O 1
ATOM 3692 N N . LYS A 1 476 ? -26.448 20.556 -7.071 1.00 59.91 500 LYS A N 1
ATOM 3693 C CA . LYS A 1 476 ? -27.326 20.418 -5.916 1.00 55.51 500 LYS A CA 1
ATOM 3694 C C . LYS A 1 476 ? -26.586 19.754 -4.761 1.00 61.78 500 LYS A C 1
ATOM 3695 O O . LYS A 1 476 ? -25.803 18.816 -4.963 1.00 57.97 500 LYS A O 1
ATOM 3701 N N . GLU A 1 477 ? -26.821 20.272 -3.551 1.00 66.26 501 GLU A N 1
ATOM 3702 C CA . GLU A 1 477 ? -26.193 19.752 -2.344 1.00 63.67 501 GLU A CA 1
ATOM 3703 C C . GLU A 1 477 ? -27.074 18.686 -1.711 1.00 69.90 501 GLU A C 1
ATOM 3704 O O . GLU A 1 477 ? -28.305 18.806 -1.689 1.00 67.11 501 GLU A O 1
ATOM 3710 N N . LEU A 1 478 ? -26.433 17.636 -1.206 1.00 69.03 502 LEU A N 1
ATOM 3711 C CA . LEU A 1 478 ? -27.123 16.546 -0.542 1.00 67.65 502 LEU A CA 1
ATOM 3712 C C . LEU A 1 478 ? -26.657 16.455 0.899 1.00 68.74 502 LEU A C 1
ATOM 3713 O O . LEU A 1 478 ? -25.516 16.809 1.228 1.00 65.10 502 LEU A O 1
ATOM 3718 N N . GLY A 1 479 ? -27.563 15.984 1.757 1.00 65.61 503 GLY A N 1
ATOM 3719 C CA . GLY A 1 479 ? -27.238 15.742 3.142 1.00 69.27 503 GLY A CA 1
ATOM 3720 C C . GLY A 1 479 ? -26.651 14.362 3.335 1.00 76.89 503 GLY A C 1
ATOM 3721 O O . GLY A 1 479 ? -26.549 13.560 2.407 1.00 76.16 503 GLY A O 1
ATOM 3722 N N . ALA A 1 480 ? -26.257 14.087 4.576 1.00 77.44 504 ALA A N 1
ATOM 3723 C CA . ALA A 1 480 ? -25.724 12.776 4.907 1.00 71.63 504 ALA A CA 1
ATOM 3724 C C . ALA A 1 480 ? -26.737 11.699 4.543 1.00 69.22 504 ALA A C 1
ATOM 3725 O O . ALA A 1 480 ? -27.944 11.865 4.736 1.00 74.03 504 ALA A O 1
ATOM 3727 N N . GLY A 1 481 ? -26.268 10.548 4.053 1.00 66.52 505 GLY A N 1
ATOM 3728 C CA . GLY A 1 481 ? -27.114 9.419 3.621 1.00 64.81 505 GLY A CA 1
ATOM 3729 C C . GLY A 1 481 ? -28.168 9.760 2.574 1.00 64.33 505 GLY A C 1
ATOM 3730 O O . GLY A 1 481 ? -29.260 9.176 2.649 1.00 61.22 505 GLY A O 1
ATOM 3731 N N . GLY A 1 482 ? -27.895 10.686 1.649 1.00 66.69 506 GLY A N 1
ATOM 3732 C CA . GLY A 1 482 ? -28.781 10.988 0.512 1.00 65.55 506 GLY A CA 1
ATOM 3733 C C . GLY A 1 482 ? -29.964 11.859 0.872 1.00 67.07 506 GLY A C 1
ATOM 3734 O O . GLY A 1 482 ? -30.918 11.881 0.085 1.00 68.63 506 GLY A O 1
ATOM 3735 N N . GLU A 1 483 ? -29.923 12.582 1.990 1.00 71.49 507 GLU A N 1
ATOM 3736 C CA . GLU A 1 483 ? -31.076 13.438 2.359 1.00 67.65 507 GLU A CA 1
ATOM 3737 C C . GLU A 1 483 ? -31.225 14.464 1.226 1.00 73.11 507 GLU A C 1
ATOM 3738 O O . GLU A 1 483 ? -30.222 15.135 0.927 1.00 78.54 507 GLU A O 1
ATOM 3740 N N . GLY A 1 484 ? -32.415 14.610 0.632 1.00 57.50 508 GLY A N 1
ATOM 3741 C CA . GLY A 1 484 ? -32.656 15.551 -0.474 1.00 63.65 508 GLY A CA 1
ATOM 3742 C C . GLY A 1 484 ? -32.689 14.861 -1.829 1.00 68.69 508 GLY A C 1
ATOM 3743 O O . GLY A 1 484 ? -33.188 15.494 -2.777 1.00 67.86 508 GLY A O 1
ATOM 3744 N N . PHE A 1 485 ? -32.170 13.630 -1.952 1.00 62.32 509 PHE A N 1
ATOM 3745 C CA . PHE A 1 485 ? -32.164 12.918 -3.232 1.00 63.02 509 PHE A CA 1
ATOM 3746 C C . PHE A 1 485 ? -33.574 12.721 -3.781 1.00 62.12 509 PHE A C 1
ATOM 3747 O O . PHE A 1 485 ? -34.482 12.307 -3.058 1.00 65.39 509 PHE A O 1
ATOM 3755 N N . LYS A 1 486 ? -33.748 12.995 -5.078 1.00 61.87 510 LYS A N 1
ATOM 3756 C CA . LYS A 1 486 ? -35.004 12.778 -5.789 1.00 57.25 510 LYS A CA 1
ATOM 3757 C C . LYS A 1 486 ? -34.782 11.870 -6.990 1.00 64.73 510 LYS A C 1
ATOM 3758 O O . LYS A 1 486 ? -33.744 11.943 -7.652 1.00 61.74 510 LYS A O 1
ATOM 3764 N N . THR A 1 487 ? -35.769 11.023 -7.268 1.00 66.15 511 THR A N 1
ATOM 3765 C CA . THR A 1 487 ? -35.742 10.112 -8.406 1.00 63.84 511 THR A CA 1
ATOM 3766 C C . THR A 1 487 ? -37.118 10.141 -9.047 1.00 64.63 511 THR A C 1
ATOM 3767 O O . THR A 1 487 ? -38.118 9.832 -8.393 1.00 71.50 511 THR A O 1
ATOM 3771 N N . ASN A 1 488 ? -37.166 10.546 -10.311 1.00 63.69 512 ASN A N 1
ATOM 3772 C CA . ASN A 1 488 ? -38.415 10.763 -11.040 1.00 64.53 512 ASN A CA 1
ATOM 3773 C C . ASN A 1 488 ? -39.352 11.716 -10.295 1.00 69.78 512 ASN A C 1
ATOM 3774 O O . ASN A 1 488 ? -40.574 11.674 -10.468 1.00 71.92 512 ASN A O 1
ATOM 3779 N N . GLY A 1 489 ? -38.783 12.601 -9.477 1.00 71.55 513 GLY A N 1
ATOM 3780 C CA . GLY A 1 489 ? -39.539 13.595 -8.744 1.00 74.12 513 GLY A CA 1
ATOM 3781 C C . GLY A 1 489 ? -39.896 13.205 -7.321 1.00 73.53 513 GLY A C 1
ATOM 3782 O O . GLY A 1 489 ? -40.090 14.091 -6.479 1.00 71.87 513 GLY A O 1
ATOM 3783 N N . LYS A 1 490 ? -39.991 11.909 -7.035 1.00 74.55 514 LYS A N 1
ATOM 3784 C CA . LYS A 1 490 ? -40.345 11.423 -5.713 1.00 68.59 514 LYS A CA 1
ATOM 3785 C C . LYS A 1 490 ? -39.085 11.191 -4.880 1.00 68.73 514 LYS A C 1
ATOM 3786 O O . LYS A 1 490 ? -37.959 11.254 -5.377 1.00 67.70 514 LYS A O 1
ATOM 3788 N N . ASP A 1 491 ? -39.281 10.952 -3.584 1.00 72.23 515 ASP A N 1
ATOM 3789 C CA . ASP A 1 491 ? -38.162 10.630 -2.716 1.00 69.41 515 ASP A CA 1
ATOM 3790 C C . ASP A 1 491 ? -37.721 9.192 -2.959 1.00 67.55 515 ASP A C 1
ATOM 3791 O O . ASP A 1 491 ? -38.447 8.394 -3.554 1.00 66.00 515 ASP A O 1
ATOM 3796 N N . PRO A 1 492 ? -36.536 8.832 -2.493 1.00 64.75 516 PRO A N 1
ATOM 3797 C CA . PRO A 1 492 ? -36.065 7.462 -2.686 1.00 69.80 516 PRO A CA 1
ATOM 3798 C C . PRO A 1 492 ? -36.838 6.489 -1.812 1.00 74.96 516 PRO A C 1
ATOM 3799 O O . PRO A 1 492 ? -37.329 6.834 -0.734 1.00 77.30 516 PRO A O 1
ATOM 3803 N N A SER A 1 493 ? -36.942 5.255 -2.291 0.25 72.00 517 SER A N 1
ATOM 3804 N N B SER A 1 493 ? -36.948 5.257 -2.294 0.75 72.04 517 SER A N 1
ATOM 3805 C CA A SER A 1 493 ? -37.556 4.212 -1.491 0.25 71.07 517 SER A CA 1
ATOM 3806 C CA B SER A 1 493 ? -37.554 4.208 -1.494 0.75 71.04 517 SER A CA 1
ATOM 3807 C C A SER A 1 493 ? -36.609 3.787 -0.370 0.25 70.95 517 SER A C 1
ATOM 3808 C C B SER A 1 493 ? -36.623 3.822 -0.346 0.75 70.86 517 SER A C 1
ATOM 3809 O O A SER A 1 493 ? -35.448 4.200 -0.305 0.25 71.67 517 SER A O 1
ATOM 3810 O O B SER A 1 493 ? -35.488 4.295 -0.239 0.75 71.66 517 SER A O 1
ATOM 3815 N N . GLU A 1 494 ? -37.126 2.951 0.531 1.00 76.56 518 GLU A N 1
ATOM 3816 C CA . GLU A 1 494 ? -36.299 2.456 1.627 1.00 77.31 518 GLU A CA 1
ATOM 3817 C C . GLU A 1 494 ? -35.190 1.558 1.105 1.00 70.90 518 GLU A C 1
ATOM 3818 O O . GLU A 1 494 ? -34.064 1.586 1.618 1.00 70.50 518 GLU A O 1
ATOM 3820 N N . GLU A 1 495 ? -35.491 0.748 0.090 1.00 73.04 519 GLU A N 1
ATOM 3821 C CA . GLU A 1 495 ? -34.436 -0.038 -0.539 1.00 76.75 519 GLU A CA 1
ATOM 3822 C C . GLU A 1 495 ? -33.454 0.871 -1.263 1.00 73.20 519 GLU A C 1
ATOM 3823 O O . GLU A 1 495 ? -32.233 0.694 -1.155 1.00 71.66 519 GLU A O 1
ATOM 3825 N N . GLU A 1 496 ? -33.969 1.871 -1.982 1.00 72.87 520 GLU A N 1
ATOM 3826 C CA . GLU A 1 496 ? -33.085 2.811 -2.657 1.00 69.35 520 GLU A CA 1
ATOM 3827 C C . GLU A 1 496 ? -32.190 3.531 -1.660 1.00 72.35 520 GLU A C 1
ATOM 3828 O O . GLU A 1 496 ? -30.974 3.628 -1.867 1.00 68.90 520 GLU A O 1
ATOM 3834 N N . LYS A 1 497 ? -32.762 4.007 -0.550 1.00 75.03 521 LYS A N 1
ATOM 3835 C CA . LYS A 1 497 ? -31.964 4.731 0.433 1.00 70.08 521 LYS A CA 1
ATOM 3836 C C . LYS A 1 497 ? -30.820 3.889 0.982 1.00 67.62 521 LYS A C 1
ATOM 3837 O O . LYS A 1 497 ? -29.855 4.451 1.511 1.00 70.44 521 LYS A O 1
ATOM 3839 N N . LYS A 1 498 ? -30.895 2.557 0.857 1.00 72.82 522 LYS A N 1
ATOM 3840 C CA . LYS A 1 498 ? -29.783 1.711 1.288 1.00 71.86 522 LYS A CA 1
ATOM 3841 C C . LYS A 1 498 ? -28.543 1.944 0.427 1.00 70.12 522 LYS A C 1
ATOM 3842 O O . LYS A 1 498 ? -27.411 1.868 0.922 1.00 67.11 522 LYS A O 1
ATOM 3848 N N . ASP A 1 499 ? -28.737 2.224 -0.866 1.00 67.85 523 ASP A N 1
ATOM 3849 C CA . ASP A 1 499 ? -27.616 2.571 -1.736 1.00 68.60 523 ASP A CA 1
ATOM 3850 C C . ASP A 1 499 ? -27.049 3.941 -1.389 1.00 67.40 523 ASP A C 1
ATOM 3851 O O . ASP A 1 499 ? -25.856 4.196 -1.591 1.00 67.11 523 ASP A O 1
ATOM 3856 N N . LEU A 1 500 ? -27.886 4.819 -0.853 1.00 69.96 524 LEU A N 1
ATOM 3857 C CA . LEU A 1 500 ? -27.562 6.211 -0.598 1.00 63.21 524 LEU A CA 1
ATOM 3858 C C . LEU A 1 500 ? -26.879 6.412 0.744 1.00 69.30 524 LEU A C 1
ATOM 3859 O O . LEU A 1 500 ? -26.628 7.558 1.129 1.00 68.37 524 LEU A O 1
ATOM 3864 N N . ALA A 1 501 ? -26.563 5.323 1.450 1.00 71.30 525 ALA A N 1
ATOM 3865 C CA . ALA A 1 501 ? -26.157 5.403 2.852 1.00 71.80 525 ALA A CA 1
ATOM 3866 C C . ALA A 1 501 ? -24.892 6.236 3.037 1.00 68.37 525 ALA A C 1
ATOM 3867 O O . ALA A 1 501 ? -24.879 7.205 3.807 1.00 73.40 525 ALA A O 1
ATOM 3869 N N . ASP A 1 502 ? -23.812 5.868 2.344 1.00 67.11 526 ASP A N 1
ATOM 3870 C CA . ASP A 1 502 ? -22.493 6.453 2.574 1.00 62.04 526 ASP A CA 1
ATOM 3871 C C . ASP A 1 502 ? -22.361 7.878 2.055 1.00 61.38 526 ASP A C 1
ATOM 3872 O O . ASP A 1 502 ? -21.268 8.446 2.129 1.00 63.60 526 ASP A O 1
ATOM 3874 N N . VAL A 1 503 ? -23.428 8.475 1.536 1.00 63.73 527 VAL A N 1
ATOM 3875 C CA . VAL A 1 503 ? -23.334 9.815 0.966 1.00 65.70 527 VAL A CA 1
ATOM 3876 C C . VAL A 1 503 ? -23.078 10.805 2.099 1.00 67.23 527 VAL A C 1
ATOM 3877 O O . VAL A 1 503 ? -23.955 11.044 2.934 1.00 71.60 527 VAL A O 1
ATOM 3881 N N . LYS A 1 504 ? -21.887 11.393 2.124 1.00 70.32 528 LYS A N 1
ATOM 3882 C CA . LYS A 1 504 ? -21.556 12.378 3.142 1.00 67.07 528 LYS A CA 1
ATOM 3883 C C . LYS A 1 504 ? -22.332 13.671 2.915 1.00 72.16 528 LYS A C 1
ATOM 3884 O O . LYS A 1 504 ? -22.907 13.911 1.850 1.00 72.54 528 LYS A O 1
ATOM 3886 N N . ALA A 1 505 ? -22.356 14.508 3.944 1.00 74.67 529 ALA A N 1
ATOM 3887 C CA . ALA A 1 505 ? -23.060 15.773 3.826 1.00 68.12 529 ALA A CA 1
ATOM 3888 C C . ALA A 1 505 ? -22.245 16.742 2.977 1.00 69.58 529 ALA A C 1
ATOM 3889 O O . ALA A 1 505 ? -21.008 16.708 2.964 1.00 65.32 529 ALA A O 1
ATOM 3891 N N . GLY A 1 506 ? -22.955 17.608 2.256 1.00 68.86 530 GLY A N 1
ATOM 3892 C CA . GLY A 1 506 ? -22.305 18.509 1.323 1.00 69.14 530 GLY A CA 1
ATOM 3893 C C . GLY A 1 506 ? -21.954 17.895 -0.014 1.00 66.97 530 GLY A C 1
ATOM 3894 O O . GLY A 1 506 ? -21.260 18.540 -0.810 1.00 63.80 530 GLY A O 1
ATOM 3895 N N . THR A 1 507 ? -22.416 16.674 -0.287 1.00 66.61 531 THR A N 1
ATOM 3896 C CA . THR A 1 507 ? -22.142 16.006 -1.555 1.00 59.99 531 THR A CA 1
ATOM 3897 C C . THR A 1 507 ? -22.857 16.703 -2.707 1.00 57.40 531 THR A C 1
ATOM 3898 O O . THR A 1 507 ? -24.053 16.992 -2.626 1.00 62.20 531 THR A O 1
ATOM 3902 N N . LEU A 1 508 ? -22.123 16.962 -3.788 1.00 51.45 532 LEU A N 1
ATOM 3903 C CA . LEU A 1 508 ? -22.622 17.752 -4.913 1.00 57.78 532 LEU A CA 1
ATOM 3904 C C . LEU A 1 508 ? -22.965 16.837 -6.086 1.00 49.07 532 LEU A C 1
ATOM 3905 O O . LEU A 1 508 ? -22.098 16.103 -6.582 1.00 47.59 532 LEU A O 1
ATOM 3910 N N . VAL A 1 509 ? -24.207 16.920 -6.551 1.00 48.74 533 VAL A N 1
ATOM 3911 C CA . VAL A 1 509 ? -24.691 16.110 -7.659 1.00 46.73 533 VAL A CA 1
ATOM 3912 C C . VAL A 1 509 ? -25.379 17.008 -8.672 1.00 53.13 533 VAL A C 1
ATOM 3913 O O . VAL A 1 509 ? -25.984 18.029 -8.318 1.00 52.51 533 VAL A O 1
ATOM 3917 N N . ALA A 1 510 ? -25.282 16.623 -9.945 1.00 45.21 534 ALA A N 1
ATOM 3918 C CA . ALA A 1 510 ? -26.080 17.285 -10.971 1.00 42.74 534 ALA A CA 1
ATOM 3919 C C . ALA A 1 510 ? -27.531 16.930 -10.723 1.00 46.57 534 ALA A C 1
ATOM 3920 O O . ALA A 1 510 ? -27.871 15.733 -10.693 1.00 50.72 534 ALA A O 1
ATOM 3922 N N . PRO A 1 511 ? -28.420 17.906 -10.556 1.00 51.29 535 PRO A N 1
ATOM 3923 C CA . PRO A 1 511 ? -29.807 17.576 -10.218 1.00 47.91 535 PRO A CA 1
ATOM 3924 C C . PRO A 1 511 ? -30.574 16.978 -11.382 1.00 48.57 535 PRO A C 1
ATOM 3925 O O . PRO A 1 511 ? -30.481 17.438 -12.521 1.00 48.75 535 PRO A O 1
ATOM 3929 N N . ASN A 1 512 ? -31.472 16.068 -11.045 1.00 51.06 536 ASN A N 1
ATOM 3930 C CA . ASN A 1 512 ? -32.487 15.530 -11.979 1.00 50.55 536 ASN A CA 1
ATOM 3931 C C . ASN A 1 512 ? -31.896 15.124 -13.325 1.00 56.10 536 ASN A C 1
ATOM 3932 O O . ASN A 1 512 ? -32.531 15.371 -14.340 1.00 52.32 536 ASN A O 1
ATOM 3937 N N . GLY A 1 513 ? -30.756 14.452 -13.307 1.00 49.37 537 GLY A N 1
ATOM 3938 C CA . GLY A 1 513 ? -30.156 13.994 -14.552 1.00 54.74 537 GLY A CA 1
ATOM 3939 C C . GLY A 1 513 ? -30.759 12.732 -15.143 1.00 57.33 537 GLY A C 1
ATOM 3940 O O . GLY A 1 513 ? -31.752 12.226 -14.633 1.00 56.66 537 GLY A O 1
ATOM 3941 N N . TRP A 1 514 ? -30.265 12.329 -16.330 1.00 53.13 538 TRP A N 1
ATOM 3942 C CA . TRP A 1 514 ? -30.699 11.217 -17.183 1.00 57.32 538 TRP A CA 1
ATOM 3943 C C . TRP A 1 514 ? -29.433 10.581 -17.713 1.00 54.22 538 TRP A C 1
ATOM 3944 O O . TRP A 1 514 ? -28.662 11.328 -18.268 1.00 51.39 538 TRP A O 1
ATOM 3955 N N . SER A 1 515 ? -29.159 9.305 -17.486 1.00 48.38 539 SER A N 1
ATOM 3956 C CA . SER A 1 515 ? -28.023 8.604 -18.126 1.00 52.26 539 SER A CA 1
ATOM 3957 C C . SER A 1 515 ? -28.471 8.326 -19.565 1.00 50.55 539 SER A C 1
ATOM 3958 O O . SER A 1 515 ? -29.440 7.568 -19.719 1.00 62.80 539 SER A O 1
ATOM 3961 N N . PRO A 1 516 ? -27.870 8.927 -20.618 1.00 41.40 540 PRO A N 1
ATOM 3962 C CA . PRO A 1 516 ? -28.342 8.708 -21.984 1.00 48.18 540 PRO A CA 1
ATOM 3963 C C . PRO A 1 516 ? -28.428 7.209 -22.343 1.00 40.12 540 PRO A C 1
ATOM 3964 O O . PRO A 1 516 ? -27.454 6.547 -22.041 1.00 50.20 540 PRO A O 1
ATOM 3968 N N . GLU A 1 517 ? -29.490 6.661 -22.970 1.00 46.73 541 GLU A N 1
ATOM 3969 C CA . GLU A 1 517 ? -30.843 7.188 -23.330 1.00 43.22 541 GLU A CA 1
ATOM 3970 C C . GLU A 1 517 ? -31.881 6.180 -22.844 1.00 59.46 541 GLU A C 1
ATOM 3971 O O . GLU A 1 517 ? -32.672 5.686 -23.663 1.00 47.81 541 GLU A O 1
ATOM 3977 N N . HIS A 1 518 ? -31.877 5.915 -21.536 1.00 53.90 542 HIS A N 1
ATOM 3978 C CA . HIS A 1 518 ? -32.792 4.966 -20.852 1.00 61.40 542 HIS A CA 1
ATOM 3979 C C . HIS A 1 518 ? -32.801 5.274 -19.347 1.00 65.90 542 HIS A C 1
ATOM 3980 O O . HIS A 1 518 ? -31.994 6.102 -18.889 1.00 61.65 542 HIS A O 1
ATOM 3987 N N . GLY A 1 519 ? -33.722 4.630 -18.632 1.00 67.71 543 GLY A N 1
ATOM 3988 C CA . GLY A 1 519 ? -33.914 4.731 -17.261 1.00 56.56 543 GLY A CA 1
ATOM 3989 C C . GLY A 1 519 ? -34.663 5.900 -16.815 1.00 56.33 543 GLY A C 1
ATOM 3990 O O . GLY A 1 519 ? -35.386 6.535 -17.551 1.00 64.36 543 GLY A O 1
ATOM 3991 N N . PRO A 1 520 ? -34.478 6.206 -15.616 1.00 52.48 544 PRO A N 1
ATOM 3992 C CA . PRO A 1 520 ? -35.181 7.273 -14.912 1.00 62.84 544 PRO A CA 1
ATOM 3993 C C . PRO A 1 520 ? -34.467 8.613 -14.909 1.00 60.79 544 PRO A C 1
ATOM 3994 O O . PRO A 1 520 ? -33.324 8.718 -15.308 1.00 63.01 544 PRO A O 1
ATOM 3998 N N . ARG A 1 521 ? -35.115 9.622 -14.372 1.00 60.92 545 ARG A N 1
ATOM 3999 C CA . ARG A 1 521 ? -34.575 10.979 -14.307 1.00 55.89 545 ARG A CA 1
ATOM 4000 C C . ARG A 1 521 ? -34.271 11.255 -12.841 1.00 55.71 545 ARG A C 1
ATOM 4001 O O . ARG A 1 521 ? -35.191 11.318 -12.023 1.00 56.77 545 ARG A O 1
ATOM 4009 N N . GLU A 1 522 ? -32.988 11.383 -12.491 1.00 53.55 546 GLU A N 1
ATOM 4010 C CA . GLU A 1 522 ? -32.651 11.354 -11.073 1.00 54.98 546 GLU A CA 1
ATOM 4011 C C . GLU A 1 522 ? -31.306 12.014 -10.796 1.00 55.40 546 GLU A C 1
ATOM 4012 O O . GLU A 1 522 ? -30.473 12.200 -11.685 1.00 58.50 546 GLU A O 1
ATOM 4018 N N . ASP A 1 523 ? -31.102 12.331 -9.524 1.00 56.00 547 ASP A N 1
ATOM 4019 C CA . ASP A 1 523 ? -29.932 13.072 -9.080 1.00 58.04 547 ASP A CA 1
ATOM 4020 C C . ASP A 1 523 ? -28.639 12.287 -9.311 1.00 54.53 547 ASP A C 1
ATOM 4021 O O . ASP A 1 523 ? -28.544 11.094 -9.012 1.00 57.20 547 ASP A O 1
ATOM 4026 N N . GLY A 1 524 ? -27.627 12.973 -9.822 1.00 48.07 548 GLY A N 1
ATOM 4027 C CA . GLY A 1 524 ? -26.288 12.417 -9.823 1.00 47.45 548 GLY A CA 1
ATOM 4028 C C . GLY A 1 524 ? -26.046 11.195 -10.689 1.00 47.49 548 GLY A C 1
ATOM 4029 O O . GLY A 1 524 ? -25.281 10.307 -10.283 1.00 48.14 548 GLY A O 1
ATOM 4030 N N . VAL A 1 525 ? -26.646 11.131 -11.883 1.00 43.92 549 VAL A N 1
ATOM 4031 C CA . VAL A 1 525 ? -26.312 10.032 -12.791 1.00 44.73 549 VAL A CA 1
ATOM 4032 C C . VAL A 1 525 ? -24.841 10.122 -13.159 1.00 44.85 549 VAL A C 1
ATOM 4033 O O . VAL A 1 525 ? -24.275 11.215 -13.312 1.00 40.82 549 VAL A O 1
ATOM 4037 N N . MET A 1 526 ? -24.203 8.964 -13.281 1.00 42.65 550 MET A N 1
ATOM 4038 C CA . MET A 1 526 ? -22.751 8.940 -13.332 1.00 40.71 550 MET A CA 1
ATOM 4039 C C . MET A 1 526 ? -22.214 9.650 -14.568 1.00 41.86 550 MET A C 1
ATOM 4040 O O . MET A 1 526 ? -21.138 10.249 -14.507 1.00 40.95 550 MET A O 1
ATOM 4045 N N . HIS A 1 527 ? -22.966 9.638 -15.670 1.00 33.14 551 HIS A N 1
ATOM 4046 C CA . HIS A 1 527 ? -22.552 10.377 -16.852 1.00 38.05 551 HIS A CA 1
ATOM 4047 C C . HIS A 1 527 ? -22.318 11.847 -16.513 1.00 39.68 551 HIS A C 1
ATOM 4048 O O . HIS A 1 527 ? -21.259 12.406 -16.812 1.00 39.27 551 HIS A O 1
ATOM 4055 N N . ASP A 1 528 ? -23.304 12.480 -15.872 1.00 39.84 552 ASP A N 1
ATOM 4056 C CA . ASP A 1 528 ? -23.184 13.896 -15.507 1.00 39.20 552 ASP A CA 1
ATOM 4057 C C . ASP A 1 528 ? -22.014 14.114 -14.575 1.00 42.27 552 ASP A C 1
ATOM 4058 O O . ASP A 1 528 ? -21.192 15.014 -14.787 1.00 36.02 552 ASP A O 1
ATOM 4063 N N . GLN A 1 529 ? -21.947 13.312 -13.506 1.00 38.51 553 GLN A N 1
ATOM 4064 C CA . GLN A 1 529 ? -20.887 13.479 -12.517 1.00 39.95 553 GLN A CA 1
ATOM 4065 C C . GLN A 1 529 ? -19.515 13.385 -13.156 1.00 40.03 553 GLN A C 1
ATOM 4066 O O . GLN A 1 529 ? -18.609 14.144 -12.808 1.00 38.63 553 GLN A O 1
ATOM 4072 N N . GLN A 1 530 ? -19.320 12.411 -14.044 1.00 37.28 554 GLN A N 1
ATOM 4073 C CA . GLN A 1 530 ? -18.024 12.265 -14.693 1.00 33.78 554 GLN A CA 1
ATOM 4074 C C . GLN A 1 530 ? -17.709 13.484 -15.562 1.00 31.44 554 GLN A C 1
ATOM 4075 O O . GLN A 1 530 ? -16.578 13.983 -15.565 1.00 39.30 554 GLN A O 1
ATOM 4081 N N . LEU A 1 531 ? -18.696 13.973 -16.298 1.00 37.40 555 LEU A N 1
ATOM 4082 C CA . LEU A 1 531 ? -18.440 15.101 -17.185 1.00 36.59 555 LEU A CA 1
ATOM 4083 C C . LEU A 1 531 ? -18.078 16.343 -16.379 1.00 39.66 555 LEU A C 1
ATOM 4084 O O . LEU A 1 531 ? -17.136 17.052 -16.729 1.00 40.54 555 LEU A O 1
ATOM 4089 N N . ILE A 1 532 ? -18.756 16.554 -15.249 1.00 34.39 556 ILE A N 1
ATOM 4090 C CA . ILE A 1 532 ? -18.466 17.701 -14.387 1.00 38.69 556 ILE A CA 1
ATOM 4091 C C . ILE A 1 532 ? -17.104 17.551 -13.706 1.00 43.31 556 ILE A C 1
ATOM 4092 O O . ILE A 1 532 ? -16.280 18.477 -13.721 1.00 46.46 556 ILE A O 1
ATOM 4097 N N . ALA A 1 533 ? -16.840 16.394 -13.096 1.00 39.43 557 ALA A N 1
ATOM 4098 C CA . ALA A 1 533 ? -15.523 16.186 -12.506 1.00 39.13 557 ALA A CA 1
ATOM 4099 C C . ALA A 1 533 ? -14.416 16.411 -13.535 1.00 46.00 557 ALA A C 1
ATOM 4100 O O . ALA A 1 533 ? -13.351 16.967 -13.216 1.00 41.61 557 ALA A O 1
ATOM 4102 N N . GLU A 1 534 ? -14.635 15.977 -14.780 1.00 39.00 558 GLU A N 1
ATOM 4103 C CA . GLU A 1 534 ? -13.616 16.203 -15.801 1.00 39.30 558 GLU A CA 1
ATOM 4104 C C . GLU A 1 534 ? -13.463 17.699 -16.094 1.00 38.13 558 GLU A C 1
ATOM 4105 O O . GLU A 1 534 ? -12.340 18.200 -16.211 1.00 43.56 558 GLU A O 1
ATOM 4111 N N . LEU A 1 535 ? -14.580 18.419 -16.145 1.00 37.54 559 LEU A N 1
ATOM 4112 C CA . LEU A 1 535 ? -14.567 19.861 -16.399 1.00 40.26 559 LEU A CA 1
ATOM 4113 C C . LEU A 1 535 ? -13.842 20.604 -15.280 1.00 43.85 559 LEU A C 1
ATOM 4114 O O . LEU A 1 535 ? -12.960 21.440 -15.530 1.00 39.62 559 LEU A O 1
ATOM 4119 N N . PHE A 1 536 ? -14.206 20.305 -14.033 1.00 42.90 560 PHE A N 1
ATOM 4120 C CA . PHE A 1 536 ? -13.579 20.973 -12.900 1.00 43.30 560 PHE A CA 1
ATOM 4121 C C . PHE A 1 536 ? -12.096 20.657 -12.849 1.00 48.33 560 PHE A C 1
ATOM 4122 O O . PHE A 1 536 ? -11.261 21.560 -12.713 1.00 50.56 560 PHE A O 1
ATOM 4130 N N . SER A 1 537 ? -11.744 19.369 -12.958 1.00 40.50 561 SER A N 1
ATOM 4131 C CA . SER A 1 537 ? -10.345 18.980 -12.864 1.00 40.13 561 SER A CA 1
ATOM 4132 C C . SER A 1 537 ? -9.495 19.677 -13.928 1.00 46.68 561 SER A C 1
ATOM 4133 O O . SER A 1 537 ? -8.411 20.197 -13.630 1.00 47.03 561 SER A O 1
ATOM 4136 N N . ASN A 1 538 ? -9.963 19.693 -15.183 1.00 44.54 562 ASN A N 1
ATOM 4137 C CA . ASN A 1 538 ? -9.148 20.272 -16.255 1.00 42.70 562 ASN A CA 1
ATOM 4138 C C . ASN A 1 538 ? -9.066 21.793 -16.138 1.00 38.38 562 ASN A C 1
ATOM 4139 O O . ASN A 1 538 ? -8.038 22.385 -16.485 1.00 43.24 562 ASN A O 1
ATOM 4144 N N . THR A 1 539 ? -10.151 22.443 -15.713 1.00 41.69 563 THR A N 1
ATOM 4145 C CA . THR A 1 539 ? -10.112 23.889 -15.529 1.00 42.57 563 THR A CA 1
ATOM 4146 C C . THR A 1 539 ? -9.124 24.247 -14.420 1.00 48.86 563 THR A C 1
ATOM 4147 O O . THR A 1 539 ? -8.305 25.164 -14.572 1.00 46.83 563 THR A O 1
ATOM 4151 N N . ILE A 1 540 ? -9.152 23.492 -13.320 1.00 46.16 564 ILE A N 1
ATOM 4152 C CA . ILE A 1 540 ? -8.188 23.686 -12.239 1.00 45.84 564 ILE A CA 1
ATOM 4153 C C . ILE A 1 540 ? -6.770 23.564 -12.768 1.00 51.61 564 ILE A C 1
ATOM 4154 O O . ILE A 1 540 ? -5.900 24.399 -12.484 1.00 55.26 564 ILE A O 1
ATOM 4159 N N . LYS A 1 541 ? -6.512 22.525 -13.558 1.00 44.67 565 LYS A N 1
ATOM 4160 C CA . LYS A 1 541 ? -5.194 22.388 -14.165 1.00 43.96 565 LYS A CA 1
ATOM 4161 C C . LYS A 1 541 ? -4.853 23.600 -15.022 1.00 45.46 565 LYS A C 1
ATOM 4162 O O . LYS A 1 541 ? -3.716 24.090 -15.006 1.00 47.12 565 LYS A O 1
ATOM 4168 N N . ALA A 1 542 ? -5.824 24.094 -15.784 1.00 44.59 566 ALA A N 1
ATOM 4169 C CA . ALA A 1 542 ? -5.547 25.215 -16.671 1.00 41.62 566 ALA A CA 1
ATOM 4170 C C . ALA A 1 542 ? -5.176 26.462 -15.878 1.00 48.39 566 ALA A C 1
ATOM 4171 O O . ALA A 1 542 ? -4.250 27.191 -16.254 1.00 49.92 566 ALA A O 1
ATOM 4173 N N . ALA A 1 543 ? -5.915 26.740 -14.799 1.00 50.97 567 ALA A N 1
ATOM 4174 C CA . ALA A 1 543 ? -5.642 27.915 -13.970 1.00 53.40 567 ALA A CA 1
ATOM 4175 C C . ALA A 1 543 ? -4.211 27.904 -13.441 1.00 53.20 567 ALA A C 1
ATOM 4176 O O . ALA A 1 543 ? -3.487 28.899 -13.560 1.00 55.52 567 ALA A O 1
ATOM 4178 N N . ARG A 1 544 ? -3.783 26.778 -12.863 1.00 54.18 568 ARG A N 1
ATOM 4179 C CA . ARG A 1 544 ? -2.435 26.699 -12.313 1.00 50.33 568 ARG A CA 1
ATOM 4180 C C . ARG A 1 544 ? -1.377 26.838 -13.403 1.00 59.29 568 ARG A C 1
ATOM 4181 O O . ARG A 1 544 ? -0.329 27.454 -13.180 1.00 56.41 568 ARG A O 1
ATOM 4189 N N . ILE A 1 545 ? -1.627 26.287 -14.593 1.00 55.21 569 ILE A N 1
ATOM 4190 C CA . ILE A 1 545 ? -0.662 26.480 -15.682 1.00 52.39 569 ILE A CA 1
ATOM 4191 C C . ILE A 1 545 ? -0.577 27.948 -16.066 1.00 54.38 569 ILE A C 1
ATOM 4192 O O . ILE A 1 545 ? 0.495 28.440 -16.455 1.00 56.80 569 ILE A O 1
ATOM 4197 N N . LEU A 1 546 ? -1.692 28.670 -15.978 1.00 50.05 570 LEU A N 1
ATOM 4198 C CA . LEU A 1 546 ? -1.715 30.093 -16.306 1.00 53.88 570 LEU A CA 1
ATOM 4199 C C . LEU A 1 546 ? -1.510 30.993 -15.085 1.00 59.59 570 LEU A C 1
ATOM 4200 O O . LEU A 1 546 ? -1.439 32.219 -15.240 1.00 55.65 570 LEU A O 1
ATOM 4205 N N . GLY A 1 547 ? -1.411 30.424 -13.886 1.00 58.52 571 GLY A N 1
ATOM 4206 C CA . GLY A 1 547 ? -1.284 31.238 -12.699 1.00 57.12 571 GLY A CA 1
ATOM 4207 C C . GLY A 1 547 ? -2.381 32.272 -12.631 1.00 58.15 571 GLY A C 1
ATOM 4208 O O . GLY A 1 547 ? -2.106 33.471 -12.526 1.00 67.42 571 GLY A O 1
ATOM 4209 N N . LYS A 1 548 ? -3.630 31.828 -12.709 1.00 51.16 572 LYS A N 1
ATOM 4210 C CA . LYS A 1 548 ? -4.779 32.717 -12.676 1.00 53.02 572 LYS A CA 1
ATOM 4211 C C . LYS A 1 548 ? -5.774 32.226 -11.634 1.00 50.58 572 LYS A C 1
ATOM 4212 O O . LYS A 1 548 ? -5.816 31.036 -11.305 1.00 60.81 572 LYS A O 1
ATOM 4218 N N . ASP A 1 549 ? -6.579 33.158 -11.135 1.00 51.83 573 ASP A N 1
ATOM 4219 C CA . ASP A 1 549 ? -7.713 32.885 -10.248 1.00 55.65 573 ASP A CA 1
ATOM 4220 C C . ASP A 1 549 ? -7.380 31.795 -9.243 1.00 61.84 573 ASP A C 1
ATOM 4221 O O . ASP A 1 549 ? -8.105 30.814 -9.085 1.00 62.31 573 ASP A O 1
ATOM 4226 N N . ALA A 1 550 ? -6.252 31.974 -8.551 1.00 56.59 574 ALA A N 1
ATOM 4227 C CA . ALA A 1 550 ? -5.815 30.955 -7.604 1.00 63.24 574 ALA A CA 1
ATOM 4228 C C . ALA A 1 550 ? -6.896 30.669 -6.574 1.00 60.83 574 ALA A C 1
ATOM 4229 O O . ALA A 1 550 ? -7.172 29.505 -6.260 1.00 64.82 574 ALA A O 1
ATOM 4231 N N . ALA A 1 551 ? -7.545 31.719 -6.066 1.00 68.57 575 ALA A N 1
ATOM 4232 C CA . ALA A 1 551 ? -8.526 31.549 -4.998 1.00 70.36 575 ALA A CA 1
ATOM 4233 C C . ALA A 1 551 ? -9.719 30.734 -5.470 1.00 64.72 575 ALA A C 1
ATOM 4234 O O . ALA A 1 551 ? -10.138 29.781 -4.804 1.00 67.02 575 ALA A O 1
ATOM 4236 N N . TRP A 1 552 ? -10.302 31.116 -6.610 1.00 67.03 576 TRP A N 1
ATOM 4237 C CA . TRP A 1 552 ? -11.449 30.375 -7.125 1.00 62.68 576 TRP A CA 1
ATOM 4238 C C . TRP A 1 552 ? -11.055 28.951 -7.527 1.00 61.13 576 TRP A C 1
ATOM 4239 O O . TRP A 1 552 ? -11.842 28.014 -7.352 1.00 60.74 576 TRP A O 1
ATOM 4250 N N . ALA A 1 553 ? -9.833 28.765 -8.020 1.00 61.99 577 ALA A N 1
ATOM 4251 C CA . ALA A 1 553 ? -9.381 27.432 -8.395 1.00 58.95 577 ALA A CA 1
ATOM 4252 C C . ALA A 1 553 ? -9.291 26.503 -7.185 1.00 65.31 577 ALA A C 1
ATOM 4253 O O . ALA A 1 553 ? -9.655 25.324 -7.278 1.00 64.29 577 ALA A O 1
ATOM 4255 N N . LYS A 1 554 ? -8.793 26.996 -6.044 1.00 63.84 578 LYS A N 1
ATOM 4256 C CA . LYS A 1 554 ? -8.842 26.163 -4.842 1.00 64.03 578 LYS A CA 1
ATOM 4257 C C . LYS A 1 554 ? -10.272 26.023 -4.345 1.00 60.34 578 LYS A C 1
ATOM 4258 O O . LYS A 1 554 ? -10.647 24.977 -3.805 1.00 64.31 578 LYS A O 1
ATOM 4264 N N . SER A 1 555 ? -11.078 27.069 -4.504 1.00 63.10 579 SER A N 1
ATOM 4265 C CA . SER A 1 555 ? -12.508 26.954 -4.246 1.00 64.12 579 SER A CA 1
ATOM 4266 C C . SER A 1 555 ? -13.113 25.807 -5.056 1.00 67.88 579 SER A C 1
ATOM 4267 O O . SER A 1 555 ? -13.856 24.969 -4.526 1.00 65.55 579 SER A O 1
ATOM 4270 N N . LEU A 1 556 ? -12.776 25.740 -6.345 1.00 63.38 580 LEU A N 1
ATOM 4271 C CA . LEU A 1 556 ? -13.323 24.691 -7.193 1.00 63.08 580 LEU A CA 1
ATOM 4272 C C . LEU A 1 556 ? -12.780 23.327 -6.794 1.00 59.88 580 LEU A C 1
ATOM 4273 O O . LEU A 1 556 ? -13.519 22.335 -6.790 1.00 61.48 580 LEU A O 1
ATOM 4278 N N . GLU A 1 557 ? -11.496 23.260 -6.434 1.00 56.00 581 GLU A N 1
ATOM 4279 C CA . GLU A 1 557 ? -10.918 21.985 -6.027 1.00 58.04 581 GLU A CA 1
ATOM 4280 C C . GLU A 1 557 ? -11.657 21.398 -4.837 1.00 63.22 581 GLU A C 1
ATOM 4281 O O . GLU A 1 557 ? -11.702 20.171 -4.670 1.00 60.49 581 GLU A O 1
ATOM 4287 N N . GLY A 1 558 ? -12.267 22.249 -4.015 1.00 64.21 582 GLY A N 1
ATOM 4288 C CA . GLY A 1 558 ? -13.091 21.734 -2.937 1.00 65.56 582 GLY A CA 1
ATOM 4289 C C . GLY A 1 558 ? -14.402 21.160 -3.434 1.00 55.88 582 GLY A C 1
ATOM 4290 O O . GLY A 1 558 ? -14.830 20.088 -2.994 1.00 59.76 582 GLY A O 1
ATOM 4291 N N . LYS A 1 559 ? -15.064 21.866 -4.351 1.00 59.68 583 LYS A N 1
ATOM 4292 C CA . LYS A 1 559 ? -16.317 21.360 -4.896 1.00 51.71 583 LYS A CA 1
ATOM 4293 C C . LYS A 1 559 ? -16.094 20.070 -5.678 1.00 57.63 583 LYS A C 1
ATOM 4294 O O . LYS A 1 559 ? -16.945 19.169 -5.654 1.00 55.91 583 LYS A O 1
ATOM 4300 N N . LEU A 1 560 ? -14.938 19.956 -6.341 1.00 55.53 584 LEU A N 1
ATOM 4301 C CA . LEU A 1 560 ? -14.587 18.739 -7.063 1.00 55.91 584 LEU A CA 1
ATOM 4302 C C . LEU A 1 560 ? -14.551 17.547 -6.118 1.00 61.35 584 LEU A C 1
ATOM 4303 O O . LEU A 1 560 ? -15.179 16.509 -6.377 1.00 55.75 584 LEU A O 1
ATOM 4308 N N . LYS A 1 561 ? -13.821 17.684 -5.003 1.00 61.24 585 LYS A N 1
ATOM 4309 C CA . LYS A 1 561 ? -13.754 16.615 -4.014 1.00 58.50 585 LYS A CA 1
ATOM 4310 C C . LYS A 1 561 ? -15.109 16.307 -3.406 1.00 59.25 585 LYS A C 1
ATOM 4311 O O . LYS A 1 561 ? -15.295 15.214 -2.865 1.00 64.75 585 LYS A O 1
ATOM 4317 N N . ARG A 1 562 ? -16.068 17.215 -3.506 1.00 57.76 586 ARG A N 1
ATOM 4318 C CA . ARG A 1 562 ? -17.379 16.957 -2.929 1.00 58.53 586 ARG A CA 1
ATOM 4319 C C . ARG A 1 562 ? -18.367 16.346 -3.917 1.00 57.42 586 ARG A C 1
ATOM 4320 O O . ARG A 1 562 ? -19.486 16.006 -3.517 1.00 55.21 586 ARG A O 1
ATOM 4328 N N . LEU A 1 563 ? -17.996 16.198 -5.187 1.00 55.39 587 LEU A N 1
ATOM 4329 C CA . LEU A 1 563 ? -18.924 15.635 -6.162 1.00 52.68 587 LEU A CA 1
ATOM 4330 C C . LEU A 1 563 ? -19.109 14.149 -5.907 1.00 46.84 587 LEU A C 1
ATOM 4331 O O . LEU A 1 563 ? -18.141 13.437 -5.658 1.00 52.54 587 LEU A O 1
ATOM 4336 N N . ALA A 1 564 ? -20.351 13.684 -5.992 1.00 49.12 588 ALA A N 1
ATOM 4337 C CA . ALA A 1 564 ? -20.594 12.252 -6.036 1.00 55.71 588 ALA A CA 1
ATOM 4338 C C . ALA A 1 564 ? -19.723 11.638 -7.118 1.00 52.86 588 ALA A C 1
ATOM 4339 O O . ALA A 1 564 ? -19.674 12.141 -8.245 1.00 55.75 588 ALA A O 1
ATOM 4341 N N . GLY A 1 565 ? -19.017 10.567 -6.760 1.00 46.82 589 GLY A N 1
ATOM 4342 C CA . GLY A 1 565 ? -18.057 9.930 -7.628 1.00 48.19 589 GLY A CA 1
ATOM 4343 C C . GLY A 1 565 ? -18.498 8.548 -8.064 1.00 45.97 589 GLY A C 1
ATOM 4344 O O . GLY A 1 565 ? -19.640 8.137 -7.874 1.00 46.75 589 GLY A O 1
ATOM 4345 N N . ASN A 1 566 ? -17.563 7.827 -8.669 1.00 46.70 590 ASN A N 1
ATOM 4346 C CA . ASN A 1 566 ? -17.895 6.513 -9.195 1.00 48.25 590 ASN A CA 1
ATOM 4347 C C . ASN A 1 566 ? -18.078 5.507 -8.061 1.00 51.25 590 ASN A C 1
ATOM 4348 O O . ASN A 1 566 ? -17.473 5.627 -6.993 1.00 47.94 590 ASN A O 1
ATOM 4353 N N . LYS A 1 567 ? -18.917 4.505 -8.309 1.00 44.57 591 LYS A N 1
ATOM 4354 C CA . LYS A 1 567 ? -19.146 3.423 -7.355 1.00 50.07 591 LYS A CA 1
ATOM 4355 C C . LYS A 1 567 ? -19.173 2.074 -8.070 1.00 55.53 591 LYS A C 1
ATOM 4356 O O . LYS A 1 567 ? -19.787 1.930 -9.134 1.00 51.33 591 LYS A O 1
ATOM 4362 N N . ILE A 1 568 ? -18.527 1.086 -7.461 1.00 51.06 592 ILE A N 1
ATOM 4363 C CA . ILE A 1 568 ? -18.610 -0.294 -7.920 1.00 49.50 592 ILE A CA 1
ATOM 4364 C C . ILE A 1 568 ? -19.809 -0.931 -7.233 1.00 53.07 592 ILE A C 1
ATOM 4365 O O . ILE A 1 568 ? -19.917 -0.908 -6.003 1.00 57.21 592 ILE A O 1
ATOM 4370 N N . GLY A 1 569 ? -20.725 -1.467 -8.028 1.00 55.55 593 GLY A N 1
ATOM 4371 C CA . GLY A 1 569 ? -21.933 -2.065 -7.502 1.00 52.03 593 GLY A CA 1
ATOM 4372 C C . GLY A 1 569 ? -21.723 -3.458 -6.925 1.00 50.45 593 GLY A C 1
ATOM 4373 O O . GLY A 1 569 ? -20.657 -4.066 -7.027 1.00 52.18 593 GLY A O 1
ATOM 4374 N N . LYS A 1 570 ? -22.790 -3.966 -6.307 1.00 53.23 594 LYS A N 1
ATOM 4375 C CA . LYS A 1 570 ? -22.708 -5.237 -5.590 1.00 57.21 594 LYS A CA 1
ATOM 4376 C C . LYS A 1 570 ? -22.319 -6.373 -6.528 1.00 57.71 594 LYS A C 1
ATOM 4377 O O . LYS A 1 570 ? -21.605 -7.300 -6.130 1.00 52.56 594 LYS A O 1
ATOM 4383 N N . GLU A 1 571 ? -22.757 -6.297 -7.786 1.00 57.62 595 GLU A N 1
ATOM 4384 C CA . GLU A 1 571 ? -22.444 -7.293 -8.797 1.00 54.78 595 GLU A CA 1
ATOM 4385 C C . GLU A 1 571 ? -21.059 -7.102 -9.419 1.00 57.03 595 GLU A C 1
ATOM 4386 O O . GLU A 1 571 ? -20.642 -7.940 -10.221 1.00 45.64 595 GLU A O 1
ATOM 4392 N N . GLY A 1 572 ? -20.327 -6.031 -9.073 1.00 52.25 596 GLY A N 1
ATOM 4393 C CA . GLY A 1 572 ? -18.991 -5.823 -9.589 1.00 44.41 596 GLY A CA 1
ATOM 4394 C C . GLY A 1 572 ? -18.909 -4.884 -10.783 1.00 45.90 596 GLY A C 1
ATOM 4395 O O . GLY A 1 572 ? -17.799 -4.539 -11.201 1.00 42.12 596 GLY A O 1
ATOM 4396 N N . ASN A 1 573 ? -20.038 -4.485 -11.349 1.00 45.00 597 ASN A N 1
ATOM 4397 C CA . ASN A 1 573 ? -20.049 -3.550 -12.465 1.00 44.11 597 ASN A CA 1
ATOM 4398 C C . ASN A 1 573 ? -19.751 -2.133 -11.980 1.00 49.81 597 ASN A C 1
ATOM 4399 O O . ASN A 1 573 ? -19.927 -1.792 -10.803 1.00 44.46 597 ASN A O 1
ATOM 4404 N N . LEU A 1 574 ? -19.349 -1.282 -12.919 1.00 43.61 598 LEU A N 1
ATOM 4405 C CA . LEU A 1 574 ? -19.306 0.137 -12.623 1.00 46.19 598 LEU A CA 1
ATOM 4406 C C . LEU A 1 574 ? -20.729 0.666 -12.588 1.00 42.27 598 LEU A C 1
ATOM 4407 O O . LEU A 1 574 ? -21.513 0.442 -13.519 1.00 42.58 598 LEU A O 1
ATOM 4412 N N . GLN A 1 575 ? -21.076 1.365 -11.509 1.00 42.81 599 GLN A N 1
ATOM 4413 C CA . GLN A 1 575 ? -22.432 1.859 -11.383 1.00 45.33 599 GLN A CA 1
ATOM 4414 C C . GLN A 1 575 ? -22.678 2.937 -12.419 1.00 49.33 599 GLN A C 1
ATOM 4415 O O . GLN A 1 575 ? -21.780 3.716 -12.746 1.00 45.37 599 GLN A O 1
ATOM 4421 N N . GLU A 1 576 ? -23.879 2.925 -12.986 1.00 41.01 600 GLU A N 1
ATOM 4422 C CA . GLU A 1 576 ? -24.314 3.957 -13.914 1.00 49.26 600 GLU A CA 1
ATOM 4423 C C . GLU A 1 576 ? -25.166 5.017 -13.237 1.00 44.91 600 GLU A C 1
ATOM 4424 O O . GLU A 1 576 ? -25.373 6.096 -13.809 1.00 44.06 600 GLU A O 1
ATOM 4430 N N . TRP A 1 577 ? -25.666 4.715 -12.044 1.00 44.55 601 TRP A N 1
ATOM 4431 C CA . TRP A 1 577 ? -26.464 5.626 -11.244 1.00 45.74 601 TRP A CA 1
ATOM 4432 C C . TRP A 1 577 ? -25.979 5.570 -9.807 1.00 48.74 601 TRP A C 1
ATOM 4433 O O . TRP A 1 577 ? -25.270 4.646 -9.409 1.00 46.03 601 TRP A O 1
ATOM 4444 N N . MET A 1 578 ? -26.350 6.596 -9.036 1.00 48.86 602 MET A N 1
ATOM 4445 C CA . MET A 1 578 ? -26.123 6.542 -7.597 1.00 54.06 602 MET A CA 1
ATOM 4446 C C . MET A 1 578 ? -26.733 5.283 -6.998 1.00 51.47 602 MET A C 1
ATOM 4447 O O . MET A 1 578 ? -26.142 4.657 -6.107 1.00 52.09 602 MET A O 1
ATOM 4452 N N . ILE A 1 579 ? -27.921 4.905 -7.477 1.00 49.65 603 ILE A N 1
ATOM 4453 C CA . ILE A 1 579 ? -28.581 3.669 -7.068 1.00 51.14 603 ILE A CA 1
ATOM 4454 C C . ILE A 1 579 ? -27.955 2.507 -7.823 1.00 60.74 603 ILE A C 1
ATOM 4455 O O . ILE A 1 579 ? -27.597 2.631 -9.001 1.00 53.08 603 ILE A O 1
ATOM 4460 N N . ASP A 1 580 ? -27.862 1.355 -7.151 1.00 61.94 604 ASP A N 1
ATOM 4461 C CA . ASP A 1 580 ? -27.243 0.144 -7.695 1.00 54.61 604 ASP A CA 1
ATOM 4462 C C . ASP A 1 580 ? -28.282 -0.702 -8.437 1.00 59.06 604 ASP A C 1
ATOM 4463 O O . ASP A 1 580 ? -28.741 -1.744 -7.961 1.00 60.21 604 ASP A O 1
ATOM 4468 N N . ARG A 1 581 ? -28.626 -0.255 -9.645 1.00 50.83 605 ARG A N 1
ATOM 4469 C CA . ARG A 1 581 ? -29.512 -0.963 -10.562 1.00 55.61 605 ARG A CA 1
ATOM 4470 C C . ARG A 1 581 ? -28.740 -1.966 -11.425 1.00 64.94 605 ARG A C 1
ATOM 4471 O O . ARG A 1 581 ? -27.562 -1.770 -11.738 1.00 64.58 605 ARG A O 1
ATOM 4479 N N . ILE A 1 582 ? -29.444 -3.017 -11.848 1.00 68.52 606 ILE A N 1
ATOM 4480 C CA . ILE A 1 582 ? -28.815 -4.201 -12.456 1.00 67.40 606 ILE A CA 1
ATOM 4481 C C . ILE A 1 582 ? -28.045 -3.794 -13.704 1.00 67.16 606 ILE A C 1
ATOM 4482 O O . ILE A 1 582 ? -28.510 -2.922 -14.472 1.00 73.90 606 ILE A O 1
ATOM 4484 N N . PRO A 1 583 ? -26.863 -4.363 -13.948 1.00 68.17 607 PRO A N 1
ATOM 4485 C CA . PRO A 1 583 ? -26.119 -4.059 -15.176 1.00 59.55 607 PRO A CA 1
ATOM 4486 C C . PRO A 1 583 ? -26.513 -4.897 -16.379 1.00 63.32 607 PRO A C 1
ATOM 4487 O O . PRO A 1 583 ? -26.167 -4.531 -17.507 1.00 61.85 607 PRO A O 1
ATOM 4491 N N . LYS A 1 584 ? -27.216 -6.000 -16.200 1.00 62.35 608 LYS A N 1
ATOM 4492 C CA . LYS A 1 584 ? -27.634 -6.780 -17.356 1.00 61.76 608 LYS A CA 1
ATOM 4493 C C . LYS A 1 584 ? -28.626 -5.955 -18.164 1.00 67.00 608 LYS A C 1
ATOM 4494 O O . LYS A 1 584 ? -29.795 -5.815 -17.788 1.00 65.30 608 LYS A O 1
ATOM 4496 N N . THR A 1 585 ? -28.162 -5.388 -19.277 1.00 58.58 609 THR A N 1
ATOM 4497 C CA . THR A 1 585 ? -29.070 -4.756 -20.221 1.00 52.15 609 THR A CA 1
ATOM 4498 C C . THR A 1 585 ? -28.433 -4.817 -21.597 1.00 51.11 609 THR A C 1
ATOM 4499 O O . THR A 1 585 ? -27.210 -4.911 -21.717 1.00 50.64 609 THR A O 1
ATOM 4503 N N . ASP A 1 586 ? -29.274 -4.804 -22.629 1.00 48.02 610 ASP A N 1
ATOM 4504 C CA . ASP A 1 586 ? -28.802 -4.700 -23.999 1.00 51.70 610 ASP A CA 1
ATOM 4505 C C . ASP A 1 586 ? -28.650 -3.265 -24.457 1.00 47.28 610 ASP A C 1
ATOM 4506 O O . ASP A 1 586 ? -28.222 -3.049 -25.595 1.00 45.47 610 ASP A O 1
ATOM 4511 N N . HIS A 1 587 ? -29.022 -2.301 -23.613 1.00 41.02 611 HIS A N 1
ATOM 4512 C CA . HIS A 1 587 ? -29.142 -0.918 -24.044 1.00 41.94 611 HIS A CA 1
ATOM 4513 C C . HIS A 1 587 ? -27.879 -0.477 -24.786 1.00 35.24 611 HIS A C 1
ATOM 4514 O O . HIS A 1 587 ? -26.773 -0.780 -24.358 1.00 38.29 611 HIS A O 1
ATOM 4521 N N . ARG A 1 588 ? -28.044 0.221 -25.928 1.00 39.00 612 ARG A N 1
ATOM 4522 C CA . ARG A 1 588 ? -26.998 0.711 -26.856 1.00 41.72 612 ARG A CA 1
ATOM 4523 C C . ARG A 1 588 ? -25.938 1.522 -26.126 1.00 40.99 612 ARG A C 1
ATOM 4524 O O . ARG A 1 588 ? -24.740 1.274 -26.342 1.00 35.83 612 ARG A O 1
ATOM 4532 N N . HIS A 1 589 ? -26.383 2.464 -25.297 1.00 34.79 613 HIS A N 1
ATOM 4533 C CA . HIS A 1 589 ? -25.491 3.430 -24.664 1.00 39.65 613 HIS A CA 1
ATOM 4534 C C . HIS A 1 589 ? -24.734 2.842 -23.488 1.00 42.63 613 HIS A C 1
ATOM 4535 O O . HIS A 1 589 ? -25.204 1.921 -22.822 1.00 39.21 613 HIS A O 1
ATOM 4542 N N . THR A 1 590 ? -23.541 3.388 -23.240 1.00 36.80 614 THR A N 1
ATOM 4543 C CA . THR A 1 590 ? -22.730 3.080 -22.057 1.00 38.60 614 THR A CA 1
ATOM 4544 C C . THR A 1 590 ? -22.253 4.411 -21.459 1.00 35.99 614 THR A C 1
ATOM 4545 O O . THR A 1 590 ? -21.058 4.677 -21.320 1.00 38.02 614 THR A O 1
ATOM 4549 N N . SER A 1 591 ? -23.215 5.253 -21.095 1.00 36.91 615 SER A N 1
ATOM 4550 C CA . SER A 1 591 ? -22.915 6.650 -20.770 1.00 32.19 615 SER A CA 1
ATOM 4551 C C . SER A 1 591 ? -22.064 6.806 -19.524 1.00 41.04 615 SER A C 1
ATOM 4552 O O . SER A 1 591 ? -21.364 7.829 -19.390 1.00 36.93 615 SER A O 1
ATOM 4555 N N . HIS A 1 592 ? -22.089 5.825 -18.609 1.00 35.50 616 HIS A N 1
ATOM 4556 C CA . HIS A 1 592 ? -21.239 5.924 -17.434 1.00 35.40 616 HIS A CA 1
ATOM 4557 C C . HIS A 1 592 ? -19.831 5.418 -17.687 1.00 36.56 616 HIS A C 1
ATOM 4558 O O . HIS A 1 592 ? -19.011 5.397 -16.764 1.00 38.79 616 HIS A O 1
ATOM 4565 N N . LEU A 1 593 ? -19.507 5.014 -18.911 1.00 35.61 617 LEU A N 1
ATOM 4566 C CA . LEU A 1 593 ? -18.125 4.734 -19.247 1.00 33.09 617 LEU A CA 1
ATOM 4567 C C . LEU A 1 593 ? -17.442 5.933 -19.916 1.00 29.67 617 LEU A C 1
ATOM 4568 O O . LEU A 1 593 ? -16.330 5.786 -20.424 1.00 32.79 617 LEU A O 1
ATOM 4573 N N . PHE A 1 594 ? -18.110 7.081 -19.968 1.00 34.97 618 PHE A N 1
ATOM 4574 C CA . PHE A 1 594 ? -17.434 8.301 -20.412 1.00 33.90 618 PHE A CA 1
ATOM 4575 C C . PHE A 1 594 ? -16.091 8.442 -19.711 1.00 36.12 618 PHE A C 1
ATOM 4576 O O . PHE A 1 594 ? -15.086 8.836 -20.321 1.00 33.89 618 PHE A O 1
ATOM 4584 N N . ALA A 1 595 ? -16.049 8.121 -18.413 1.00 33.83 619 ALA A N 1
ATOM 4585 C CA . ALA A 1 595 ? -14.818 8.286 -17.647 1.00 37.09 619 ALA A CA 1
ATOM 4586 C C . ALA A 1 595 ? -13.693 7.385 -18.133 1.00 36.18 619 ALA A C 1
ATOM 4587 O O . ALA A 1 595 ? -12.534 7.665 -17.819 1.00 36.88 619 ALA A O 1
ATOM 4589 N N . VAL A 1 596 ? -14.002 6.302 -18.862 1.00 35.97 620 VAL A N 1
ATOM 4590 C CA . VAL A 1 596 ? -12.970 5.479 -19.502 1.00 31.15 620 VAL A CA 1
ATOM 4591 C C . VAL A 1 596 ? -12.590 6.056 -20.857 1.00 29.90 620 VAL A C 1
ATOM 4592 O O . VAL A 1 596 ? -11.411 6.101 -21.216 1.00 32.54 620 VAL A O 1
ATOM 4596 N N . PHE A 1 597 ? -13.598 6.436 -21.640 1.00 31.71 621 PHE A N 1
ATOM 4597 C CA . PHE A 1 597 ? -13.341 7.108 -22.911 1.00 34.00 621 PHE A CA 1
ATOM 4598 C C . PHE A 1 597 ? -14.612 7.830 -23.287 1.00 33.45 621 PHE A C 1
ATOM 4599 O O . PHE A 1 597 ? -15.685 7.215 -23.221 1.00 28.25 621 PHE A O 1
ATOM 4607 N N . PRO A 1 598 ? -14.542 9.089 -23.770 1.00 27.54 622 PRO A N 1
ATOM 4608 C CA . PRO A 1 598 ? -13.331 9.888 -24.091 1.00 29.16 622 PRO A CA 1
ATOM 4609 C C . PRO A 1 598 ? -12.755 10.624 -22.874 1.00 35.25 622 PRO A C 1
ATOM 4610 O O . PRO A 1 598 ? -11.714 11.269 -22.965 1.00 31.97 622 PRO A O 1
ATOM 4614 N N . GLY A 1 599 ? -13.432 10.580 -21.727 1.00 35.03 623 GLY A N 1
ATOM 4615 C CA . GLY A 1 599 ? -12.867 11.091 -20.488 1.00 33.41 623 GLY A CA 1
ATOM 4616 C C . GLY A 1 599 ? -11.583 10.412 -20.020 1.00 37.62 623 GLY A C 1
ATOM 4617 O O . GLY A 1 599 ? -11.104 9.449 -20.614 1.00 38.02 623 GLY A O 1
ATOM 4618 N N . ASN A 1 600 ? -11.049 10.897 -18.907 1.00 37.30 624 ASN A N 1
ATOM 4619 C CA . ASN A 1 600 ? -9.711 10.579 -18.467 1.00 41.94 624 ASN A CA 1
ATOM 4620 C C . ASN A 1 600 ? -9.647 10.057 -17.031 1.00 47.67 624 ASN A C 1
ATOM 4621 O O . ASN A 1 600 ? -8.545 9.798 -16.546 1.00 46.78 624 ASN A O 1
ATOM 4626 N N . GLN A 1 601 ? -10.783 9.872 -16.345 1.00 48.08 625 GLN A N 1
ATOM 4627 C CA A GLN A 1 601 ? -10.757 9.587 -14.906 0.50 44.59 625 GLN A CA 1
ATOM 4628 C CA B GLN A 1 601 ? -10.657 9.587 -14.906 0.50 44.59 625 GLN A CA 1
ATOM 4629 C C . GLN A 1 601 ? -10.502 8.121 -14.561 1.00 48.97 625 GLN A C 1
ATOM 4630 O O . GLN A 1 601 ? -9.942 7.837 -13.498 1.00 48.11 625 GLN A O 1
ATOM 4641 N N . ILE A 1 602 ? -10.934 7.179 -15.391 1.00 45.65 626 ILE A N 1
ATOM 4642 C CA . ILE A 1 602 ? -10.717 5.754 -15.137 1.00 42.96 626 ILE A CA 1
ATOM 4643 C C . ILE A 1 602 ? -9.700 5.191 -16.116 1.00 44.32 626 ILE A C 1
ATOM 4644 O O . ILE A 1 602 ? -9.890 5.252 -17.339 1.00 41.86 626 ILE A O 1
ATOM 4649 N N . SER A 1 603 ? -8.641 4.593 -15.589 1.00 40.19 627 SER A N 1
ATOM 4650 C CA . SER A 1 603 ? -7.694 3.884 -16.429 1.00 45.85 627 SER A CA 1
ATOM 4651 C C . SER A 1 603 ? -7.290 2.572 -15.767 1.00 49.48 627 SER A C 1
ATOM 4652 O O . SER A 1 603 ? -7.434 2.393 -14.556 1.00 48.40 627 SER A O 1
ATOM 4655 N N . LYS A 1 604 ? -6.789 1.642 -16.582 1.00 47.42 628 LYS A N 1
ATOM 4656 C CA . LYS A 1 604 ? -6.227 0.416 -16.027 1.00 52.61 628 LYS A CA 1
ATOM 4657 C C . LYS A 1 604 ? -5.025 0.733 -15.147 1.00 54.98 628 LYS A C 1
ATOM 4658 O O . LYS A 1 604 ? -4.903 0.213 -14.033 1.00 54.50 628 LYS A O 1
ATOM 4664 N N . LEU A 1 605 ? -4.156 1.635 -15.611 1.00 55.94 629 LEU A N 1
ATOM 4665 C CA . LEU A 1 605 ? -2.941 1.954 -14.867 1.00 55.43 629 LEU A CA 1
ATOM 4666 C C . LEU A 1 605 ? -3.251 2.661 -13.555 1.00 54.22 629 LEU A C 1
ATOM 4667 O O . LEU A 1 605 ? -2.744 2.272 -12.500 1.00 60.08 629 LEU A O 1
ATOM 4672 N N . LYS A 1 606 ? -4.067 3.712 -13.595 1.00 49.57 630 LYS A N 1
ATOM 4673 C CA . LYS A 1 606 ? -4.277 4.522 -12.404 1.00 54.69 630 LYS A CA 1
ATOM 4674 C C . LYS A 1 606 ? -5.451 4.065 -11.538 1.00 54.05 630 LYS A C 1
ATOM 4675 O O . LYS A 1 606 ? -5.475 4.379 -10.345 1.00 60.34 630 LYS A O 1
ATOM 4677 N N . THR A 1 607 ? -6.453 3.369 -12.076 1.00 50.63 631 THR A N 1
ATOM 4678 C CA . THR A 1 607 ? -7.617 2.966 -11.277 1.00 47.49 631 THR A CA 1
ATOM 4679 C C . THR A 1 607 ? -8.049 1.550 -11.656 1.00 50.66 631 THR A C 1
ATOM 4680 O O . THR A 1 607 ? -9.173 1.322 -12.112 1.00 49.62 631 THR A O 1
ATOM 4684 N N . PRO A 1 608 ? -7.176 0.564 -11.437 1.00 54.71 632 PRO A N 1
ATOM 4685 C CA . PRO A 1 608 ? -7.485 -0.818 -11.869 1.00 50.92 632 PRO A CA 1
ATOM 4686 C C . PRO A 1 608 ? -8.829 -1.350 -11.398 1.00 49.18 632 PRO A C 1
ATOM 4687 O O . PRO A 1 608 ? -9.503 -2.050 -12.163 1.00 50.84 632 PRO A O 1
ATOM 4691 N N . LYS A 1 609 ? -9.256 -1.044 -10.173 1.00 50.12 633 LYS A N 1
ATOM 4692 C CA . LYS A 1 609 ? -10.516 -1.617 -9.705 1.00 52.53 633 LYS A CA 1
ATOM 4693 C C . LYS A 1 609 ? -11.704 -1.006 -10.439 1.00 50.20 633 LYS A C 1
ATOM 4694 O O . LYS A 1 609 ? -12.653 -1.712 -10.798 1.00 44.56 633 LYS A O 1
ATOM 4696 N N . LEU A 1 610 ? -11.672 0.307 -10.677 1.00 48.92 634 LEU A N 1
ATOM 4697 C CA . LEU A 1 610 ? -12.726 0.926 -11.468 1.00 45.40 634 LEU A CA 1
ATOM 4698 C C . LEU A 1 610 ? -12.689 0.451 -12.918 1.00 37.60 634 LEU A C 1
ATOM 4699 O O . LEU A 1 610 ? -13.743 0.311 -13.545 1.00 43.39 634 LEU A O 1
ATOM 4704 N N . ALA A 1 611 ? -11.495 0.194 -13.457 1.00 41.94 635 ALA A N 1
ATOM 4705 C CA . ALA A 1 611 ? -11.394 -0.288 -14.830 1.00 42.85 635 ALA A CA 1
ATOM 4706 C C . ALA A 1 611 ? -12.000 -1.678 -14.975 1.00 45.68 635 ALA A C 1
ATOM 4707 O O . ALA A 1 611 ? -12.742 -1.950 -15.929 1.00 41.92 635 ALA A O 1
ATOM 4709 N N . GLU A 1 612 ? -11.698 -2.578 -14.047 1.00 48.09 636 GLU A N 1
ATOM 4710 C CA . GLU A 1 612 ? -12.273 -3.909 -14.163 1.00 44.23 636 GLU A CA 1
ATOM 4711 C C . GLU A 1 612 ? -13.789 -3.846 -14.021 1.00 42.34 636 GLU A C 1
ATOM 4712 O O . GLU A 1 612 ? -14.524 -4.517 -14.762 1.00 44.23 636 GLU A O 1
ATOM 4718 N N . ALA A 1 613 ? -14.285 -3.000 -13.108 1.00 39.68 637 ALA A N 1
ATOM 4719 C CA . ALA A 1 613 ? -15.719 -2.771 -13.040 1.00 36.70 637 ALA A CA 1
ATOM 4720 C C . ALA A 1 613 ? -16.259 -2.212 -14.352 1.00 47.67 637 ALA A C 1
ATOM 4721 O O . ALA A 1 613 ? -17.340 -2.610 -14.802 1.00 41.41 637 ALA A O 1
ATOM 4723 N N . ALA A 1 614 ? -15.568 -1.224 -14.945 1.00 42.67 638 ALA A N 1
ATOM 4724 C CA . ALA A 1 614 ? -16.026 -0.733 -16.243 1.00 37.42 638 ALA A CA 1
ATOM 4725 C C . ALA A 1 614 ? -16.028 -1.864 -17.268 1.00 36.47 638 ALA A C 1
ATOM 4726 O O . ALA A 1 614 ? -16.976 -1.998 -18.057 1.00 38.77 638 ALA A O 1
ATOM 4728 N N . ARG A 1 615 ? -14.980 -2.691 -17.261 1.00 37.18 639 ARG A N 1
ATOM 4729 C CA . ARG A 1 615 ? -14.907 -3.785 -18.228 1.00 41.53 639 ARG A CA 1
ATOM 4730 C C . ARG A 1 615 ? -16.072 -4.755 -18.060 1.00 42.73 639 ARG A C 1
ATOM 4731 O O . ARG A 1 615 ? -16.671 -5.196 -19.050 1.00 38.85 639 ARG A O 1
ATOM 4739 N N . LEU A 1 616 ? -16.443 -5.065 -16.815 1.00 42.13 640 LEU A N 1
ATOM 4740 C CA . LEU A 1 616 ? -17.635 -5.888 -16.590 1.00 41.88 640 LEU A CA 1
ATOM 4741 C C . LEU A 1 616 ? -18.895 -5.222 -17.119 1.00 46.75 640 LEU A C 1
ATOM 4742 O O . LEU A 1 616 ? -19.742 -5.883 -17.743 1.00 43.88 640 LEU A O 1
ATOM 4747 N N . SER A 1 617 ? -19.062 -3.920 -16.851 1.00 37.78 641 SER A N 1
ATOM 4748 C CA . SER A 1 617 ? -20.229 -3.218 -17.355 1.00 37.78 641 SER A CA 1
ATOM 4749 C C . SER A 1 617 ? -20.344 -3.369 -18.859 1.00 38.76 641 SER A C 1
ATOM 4750 O O . SER A 1 617 ? -21.430 -3.605 -19.386 1.00 38.32 641 SER A O 1
ATOM 4753 N N . LEU A 1 618 ? -19.235 -3.156 -19.569 1.00 41.82 642 LEU A N 1
ATOM 4754 C CA . LEU A 1 618 ? -19.274 -3.206 -21.020 1.00 41.52 642 LEU A CA 1
ATOM 4755 C C . LEU A 1 618 ? -19.557 -4.630 -21.493 1.00 41.25 642 LEU A C 1
ATOM 4756 O O . LEU A 1 618 ? -20.391 -4.837 -22.378 1.00 39.09 642 LEU A O 1
ATOM 4761 N N . GLU A 1 619 ? -18.881 -5.616 -20.893 1.00 38.59 643 GLU A N 1
ATOM 4762 C CA . GLU A 1 619 ? -19.182 -7.013 -21.186 1.00 44.22 643 GLU A CA 1
ATOM 4763 C C . GLU A 1 619 ? -20.668 -7.319 -21.043 1.00 50.56 643 GLU A C 1
ATOM 4764 O O . GLU A 1 619 ? -21.261 -7.981 -21.909 1.00 40.81 643 GLU A O 1
ATOM 4770 N N . TRP A 1 620 ? -21.310 -6.803 -19.983 1.00 47.16 644 TRP A N 1
ATOM 4771 C CA . TRP A 1 620 ? -22.704 -7.166 -19.746 1.00 49.71 644 TRP A CA 1
ATOM 4772 C C . TRP A 1 620 ? -23.670 -6.391 -20.620 1.00 48.88 644 TRP A C 1
ATOM 4773 O O . TRP A 1 620 ? -24.872 -6.674 -20.599 1.00 46.03 644 TRP A O 1
ATOM 4784 N N . ARG A 1 621 ? -23.180 -5.417 -21.390 1.00 37.91 645 ARG A N 1
ATOM 4785 C CA . ARG A 1 621 ? -24.021 -4.819 -22.415 1.00 35.56 645 ARG A CA 1
ATOM 4786 C C . ARG A 1 621 ? -24.223 -5.773 -23.590 1.00 34.29 645 ARG A C 1
ATOM 4787 O O . ARG A 1 621 ? -25.204 -5.641 -24.328 1.00 39.55 645 ARG A O 1
ATOM 4795 N N . GLY A 1 622 ? -23.305 -6.711 -23.788 1.00 37.51 646 GLY A N 1
ATOM 4796 C CA . GLY A 1 622 ? -23.275 -7.683 -24.871 1.00 42.76 646 GLY A CA 1
ATOM 4797 C C . GLY A 1 622 ? -23.168 -7.035 -26.247 1.00 43.93 646 GLY A C 1
ATOM 4798 O O . GLY A 1 622 ? -22.690 -5.897 -26.419 1.00 39.09 646 GLY A O 1
ATOM 4799 N N . THR A 1 623 ? -23.597 -7.796 -27.253 1.00 39.41 647 THR A N 1
ATOM 4800 C CA . THR A 1 623 ? -23.578 -7.297 -28.625 1.00 39.71 647 THR A CA 1
ATOM 4801 C C . THR A 1 623 ? -24.779 -7.923 -29.334 1.00 49.11 647 THR A C 1
ATOM 4802 O O . THR A 1 623 ? -24.733 -9.092 -29.743 1.00 55.25 647 THR A O 1
ATOM 4806 N N . THR A 1 624 ? -25.860 -7.158 -29.399 1.00 40.32 648 THR A N 1
ATOM 4807 C CA . THR A 1 624 ? -27.131 -7.533 -30.007 1.00 50.76 648 THR A CA 1
ATOM 4808 C C . THR A 1 624 ? -27.354 -6.703 -31.265 1.00 49.66 648 THR A C 1
ATOM 4809 O O . THR A 1 624 ? -26.686 -5.691 -31.489 1.00 44.43 648 THR A O 1
ATOM 4813 N N . GLY A 1 625 ? -28.312 -7.074 -32.086 1.00 41.72 649 GLY A N 1
ATOM 4814 C CA . GLY A 1 625 ? -28.571 -6.348 -33.312 1.00 40.38 649 GLY A CA 1
ATOM 4815 C C . GLY A 1 625 ? -28.912 -4.872 -33.209 1.00 52.07 649 GLY A C 1
ATOM 4816 O O . GLY A 1 625 ? -28.703 -4.126 -34.143 1.00 47.05 649 GLY A O 1
ATOM 4817 N N . ASP A 1 626 ? -29.432 -4.447 -32.065 1.00 60.06 650 ASP A N 1
ATOM 4818 C CA . ASP A 1 626 ? -29.772 -3.037 -31.863 1.00 59.40 650 ASP A CA 1
ATOM 4819 C C . ASP A 1 626 ? -28.573 -2.231 -31.440 1.00 56.61 650 ASP A C 1
ATOM 4820 O O . ASP A 1 626 ? -28.596 -1.014 -31.497 1.00 63.17 650 ASP A O 1
ATOM 4825 N N . SER A 1 627 ? -27.523 -2.892 -31.019 1.00 54.50 651 SER A N 1
ATOM 4826 C CA . SER A 1 627 ? -26.295 -2.213 -30.691 1.00 52.64 651 SER A CA 1
ATOM 4827 C C . SER A 1 627 ? -25.520 -1.917 -31.964 1.00 49.91 651 SER A C 1
ATOM 4828 O O . SER A 1 627 ? -24.338 -1.624 -31.938 1.00 50.86 651 SER A O 1
ATOM 4831 N N . ARG A 1 628 ? -26.188 -1.986 -33.086 1.00 42.36 652 ARG A N 1
ATOM 4832 C CA . ARG A 1 628 ? -25.518 -1.732 -34.321 1.00 37.20 652 ARG A CA 1
ATOM 4833 C C . ARG A 1 628 ? -25.908 -0.354 -34.804 1.00 43.54 652 ARG A C 1
ATOM 4834 O O . ARG A 1 628 ? -27.017 -0.137 -35.263 1.00 42.33 652 ARG A O 1
ATOM 4842 N N . ARG A 1 629 ? -24.997 0.583 -34.660 1.00 35.45 653 ARG A N 1
ATOM 4843 C CA . ARG A 1 629 ? -25.222 1.917 -35.131 1.00 26.52 653 ARG A CA 1
ATOM 4844 C C . ARG A 1 629 ? -23.862 2.458 -35.599 1.00 26.49 653 ARG A C 1
ATOM 4845 O O . ARG A 1 629 ? -22.836 1.904 -35.277 1.00 28.08 653 ARG A O 1
ATOM 4853 N N . SER A 1 630 ? -23.875 3.530 -36.365 1.00 30.81 654 SER A N 1
ATOM 4854 C CA . SER A 1 630 ? -22.638 4.137 -36.835 1.00 28.36 654 SER A CA 1
ATOM 4855 C C . SER A 1 630 ? -21.781 4.587 -35.692 1.00 31.19 654 SER A C 1
ATOM 4856 O O . SER A 1 630 ? -20.572 4.555 -35.782 1.00 31.04 654 SER A O 1
ATOM 4859 N N . TRP A 1 631 ? -22.407 4.961 -34.600 1.00 30.89 655 TRP A N 1
ATOM 4860 C CA . TRP A 1 631 ? -21.671 5.571 -33.504 1.00 25.65 655 TRP A CA 1
ATOM 4861 C C . TRP A 1 631 ? -21.356 4.620 -32.361 1.00 29.55 655 TRP A C 1
ATOM 4862 O O . TRP A 1 631 ? -20.502 4.946 -31.532 1.00 29.45 655 TRP A O 1
ATOM 4873 N N . THR A 1 632 ? -21.997 3.441 -32.280 1.00 26.79 656 THR A N 1
ATOM 4874 C CA . THR A 1 632 ? -21.633 2.533 -31.200 1.00 26.04 656 THR A CA 1
ATOM 4875 C C . THR A 1 632 ? -20.277 1.894 -31.462 1.00 25.13 656 THR A C 1
ATOM 4876 O O . THR A 1 632 ? -19.452 1.811 -30.562 1.00 29.47 656 THR A O 1
ATOM 4880 N N . TRP A 1 633 ? -20.012 1.448 -32.690 1.00 26.73 657 TRP A N 1
ATOM 4881 C CA . TRP A 1 633 ? -18.774 0.696 -32.915 1.00 29.13 657 TRP A CA 1
ATOM 4882 C C . TRP A 1 633 ? -17.539 1.502 -32.552 1.00 26.26 657 TRP A C 1
ATOM 4883 O O . TRP A 1 633 ? -16.674 0.994 -31.819 1.00 26.49 657 TRP A O 1
ATOM 4894 N N . PRO A 1 634 ? -17.358 2.722 -33.048 1.00 27.76 658 PRO A N 1
ATOM 4895 C CA . PRO A 1 634 ? -16.118 3.447 -32.683 1.00 24.36 658 PRO A CA 1
ATOM 4896 C C . PRO A 1 634 ? -16.003 3.712 -31.186 1.00 24.88 658 PRO A C 1
ATOM 4897 O O . PRO A 1 634 ? -14.899 3.685 -30.652 1.00 25.54 658 PRO A O 1
ATOM 4901 N N . TRP A 1 635 ? -17.100 4.007 -30.494 1.00 25.55 659 TRP A N 1
ATOM 4902 C CA . TRP A 1 635 ? -16.974 4.225 -29.052 1.00 27.04 659 TRP A CA 1
ATOM 4903 C C . TRP A 1 635 ? -16.566 2.934 -28.348 1.00 25.24 659 TRP A C 1
ATOM 4904 O O . TRP A 1 635 ? -15.733 2.943 -27.439 1.00 27.72 659 TRP A O 1
ATOM 4915 N N . ARG A 1 636 ? -17.173 1.810 -28.726 1.00 29.04 660 ARG A N 1
ATOM 4916 C CA . ARG A 1 636 ? -16.796 0.571 -28.061 1.00 25.77 660 ARG A CA 1
ATOM 4917 C C . ARG A 1 636 ? -15.394 0.157 -28.451 1.00 28.17 660 ARG A C 1
ATOM 4918 O O . ARG A 1 636 ? -14.674 -0.415 -27.627 1.00 28.23 660 ARG A O 1
ATOM 4926 N N . THR A 1 637 ? -14.957 0.492 -29.684 1.00 29.74 661 THR A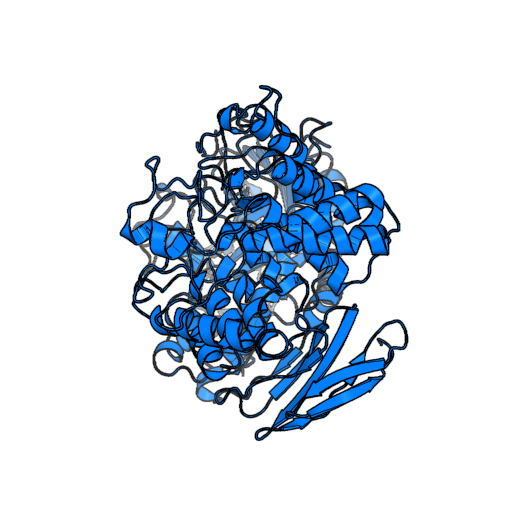 N 1
ATOM 4927 C CA . THR A 1 637 ? -13.547 0.244 -30.054 1.00 28.64 661 THR A CA 1
ATOM 4928 C C . THR A 1 637 ? -12.605 0.927 -29.077 1.00 29.14 661 THR A C 1
ATOM 4929 O O . THR A 1 637 ? -11.661 0.318 -28.563 1.00 29.67 661 THR A O 1
ATOM 4933 N N . ALA A 1 638 ? -12.826 2.224 -28.849 1.00 29.18 662 ALA A N 1
ATOM 4934 C CA . ALA A 1 638 ? -11.966 2.983 -27.945 1.00 30.03 662 ALA A CA 1
ATOM 4935 C C . ALA A 1 638 ? -12.067 2.462 -26.515 1.00 28.12 662 ALA A C 1
ATOM 4936 O O . ALA A 1 638 ? -11.057 2.369 -25.811 1.00 32.13 662 ALA A O 1
ATOM 4938 N N . LEU A 1 639 ? -13.275 2.109 -26.077 1.00 31.66 663 LEU A N 1
ATOM 4939 C CA . LEU A 1 639 ? -13.452 1.592 -24.718 1.00 29.54 663 LEU A CA 1
ATOM 4940 C C . LEU A 1 639 ? -12.675 0.300 -24.529 1.00 31.66 663 LEU A C 1
ATOM 4941 O O . LEU A 1 639 ? -11.862 0.166 -23.607 1.00 32.71 663 LEU A O 1
ATOM 4946 N N . TRP A 1 640 ? -12.925 -0.679 -25.403 1.00 30.20 664 TRP A N 1
ATOM 4947 C CA . TRP A 1 640 ? -12.212 -1.941 -25.294 1.00 31.73 664 TRP A CA 1
ATOM 4948 C C . TRP A 1 640 ? -10.712 -1.726 -25.372 1.00 37.53 664 TRP A C 1
ATOM 4949 O O . TRP A 1 640 ? -9.931 -2.357 -24.645 1.00 34.19 664 TRP A O 1
ATOM 4960 N N . ALA A 1 641 ? -10.275 -0.831 -26.257 1.00 36.59 665 ALA A N 1
ATOM 4961 C CA . ALA A 1 641 ? -8.847 -0.620 -26.382 1.00 31.61 665 ALA A CA 1
ATOM 4962 C C . ALA A 1 641 ? -8.261 -0.099 -25.075 1.00 33.39 665 ALA A C 1
ATOM 4963 O O . ALA A 1 641 ? -7.161 -0.505 -24.678 1.00 35.86 665 ALA A O 1
ATOM 4965 N N . ARG A 1 642 ? -8.949 0.839 -24.405 1.00 34.09 666 ARG A N 1
ATOM 4966 C CA . ARG A 1 642 ? -8.377 1.400 -23.180 1.00 34.16 666 ARG A CA 1
ATOM 4967 C C . ARG A 1 642 ? -8.494 0.453 -22.000 1.00 39.25 666 ARG A C 1
ATOM 4968 O O . ARG A 1 642 ? -7.754 0.605 -21.024 1.00 42.55 666 ARG A O 1
ATOM 4976 N N . LEU A 1 643 ? -9.417 -0.486 -22.067 1.00 36.02 667 LEU A N 1
ATOM 4977 C CA . LEU A 1 643 ? -9.553 -1.518 -21.053 1.00 41.25 667 LEU A CA 1
ATOM 4978 C C . LEU A 1 643 ? -8.684 -2.752 -21.328 1.00 43.65 667 LEU A C 1
ATOM 4979 O O . LEU A 1 643 ? -8.888 -3.784 -20.691 1.00 47.33 667 LEU A O 1
ATOM 4984 N N . GLY A 1 644 ? -7.727 -2.659 -22.240 1.00 42.91 668 GLY A N 1
ATOM 4985 C CA . GLY A 1 644 ? -6.819 -3.766 -22.485 1.00 37.74 668 GLY A CA 1
ATOM 4986 C C . GLY A 1 644 ? -7.371 -4.951 -23.243 1.00 45.30 668 GLY A C 1
ATOM 4987 O O . GLY A 1 644 ? -6.827 -6.046 -23.157 1.00 43.95 668 GLY A O 1
ATOM 4988 N N . GLU A 1 645 ? -8.441 -4.742 -23.997 1.00 42.04 669 GLU A N 1
ATOM 4989 C CA . GLU A 1 645 ? -9.014 -5.817 -24.790 1.00 38.04 669 GLU A CA 1
ATOM 4990 C C . GLU A 1 645 ? -8.850 -5.514 -26.265 1.00 37.77 669 GLU A C 1
ATOM 4991 O O . GLU A 1 645 ? -9.816 -5.196 -26.954 1.00 33.62 669 GLU A O 1
ATOM 4997 N N . GLY A 1 646 ? -7.621 -5.616 -26.749 1.00 37.20 670 GLY A N 1
ATOM 4998 C CA . GLY A 1 646 ? -7.343 -5.332 -28.140 1.00 34.25 670 GLY A CA 1
ATOM 4999 C C . GLY A 1 646 ? -8.178 -6.134 -29.107 1.00 40.24 670 GLY A C 1
ATOM 5000 O O . GLY A 1 646 ? -8.621 -5.616 -30.128 1.00 32.25 670 GLY A O 1
ATOM 5001 N N . ASN A 1 647 ? -8.388 -7.407 -28.801 1.00 36.00 671 ASN A N 1
ATOM 5002 C CA . ASN A 1 647 ? -9.134 -8.229 -29.745 1.00 32.26 671 ASN A CA 1
ATOM 5003 C C . ASN A 1 647 ? -10.602 -7.826 -29.785 1.00 35.07 671 ASN A C 1
ATOM 5004 O O . ASN A 1 647 ? -11.208 -7.769 -30.867 1.00 30.75 671 ASN A O 1
ATOM 5009 N N . LYS A 1 648 ? -11.187 -7.502 -28.627 1.00 31.03 672 LYS A N 1
ATOM 5010 C CA . LYS A 1 648 ? -12.553 -6.993 -28.607 1.00 34.22 672 LYS A CA 1
ATOM 5011 C C . LYS A 1 648 ? -12.658 -5.672 -29.365 1.00 32.41 672 LYS A C 1
ATOM 5012 O O . LYS A 1 648 ? -13.619 -5.436 -30.101 1.00 31.31 672 LYS A O 1
ATOM 5018 N N . ALA A 1 649 ? -11.666 -4.824 -29.209 1.00 29.57 673 ALA A N 1
ATOM 5019 C CA . ALA A 1 649 ? -11.662 -3.566 -29.953 1.00 29.86 673 ALA A CA 1
ATOM 5020 C C . ALA A 1 649 ? -11.606 -3.823 -31.451 1.00 29.39 673 ALA A C 1
ATOM 5021 O O . ALA A 1 649 ? -12.385 -3.246 -32.217 1.00 29.68 673 ALA A O 1
ATOM 5023 N N . HIS A 1 650 ? -10.751 -4.752 -31.884 1.00 30.42 674 HIS A N 1
ATOM 5024 C CA . HIS A 1 650 ? -10.745 -5.074 -33.301 1.00 30.57 674 HIS A CA 1
ATOM 5025 C C . HIS A 1 650 ? -12.088 -5.647 -33.764 1.00 30.72 674 HIS A C 1
ATOM 5026 O O . HIS A 1 650 ? -12.493 -5.446 -34.915 1.00 27.59 674 HIS A O 1
ATOM 5033 N N . GLU A 1 651 ? -12.770 -6.426 -32.905 1.00 33.32 675 GLU A N 1
ATOM 5034 C CA . GLU A 1 651 ? -14.085 -6.943 -33.293 1.00 28.82 675 GLU A CA 1
ATOM 5035 C C . GLU A 1 651 ? -15.068 -5.805 -33.553 1.00 27.56 675 GLU A C 1
ATOM 5036 O O . GLU A 1 651 ? -15.983 -5.970 -34.347 1.00 26.91 675 GLU A O 1
ATOM 5042 N N . MET A 1 652 ? -14.888 -4.648 -32.892 1.00 28.03 676 MET A N 1
ATOM 5043 C CA . MET A 1 652 ? -15.767 -3.495 -33.152 1.00 29.18 676 MET A CA 1
ATOM 5044 C C . MET A 1 652 ? -15.432 -2.789 -34.447 1.00 26.81 676 MET A C 1
ATOM 5045 O O . MET A 1 652 ? -16.353 -2.339 -35.153 1.00 26.74 676 MET A O 1
ATOM 5050 N N . VAL A 1 653 ? -14.152 -2.776 -34.823 1.00 25.30 677 VAL A N 1
ATOM 5051 C CA . VAL A 1 653 ? -13.785 -2.304 -36.158 1.00 28.53 677 VAL A CA 1
ATOM 5052 C C . VAL A 1 653 ? -14.455 -3.178 -37.209 1.00 29.74 677 VAL A C 1
ATOM 5053 O O . VAL A 1 653 ? -15.027 -2.690 -38.194 1.00 27.82 677 VAL A O 1
ATOM 5057 N N . GLN A 1 654 ? -14.355 -4.501 -37.035 1.00 27.68 678 GLN A N 1
ATOM 5058 C CA . GLN A 1 654 ? -14.986 -5.405 -37.992 1.00 28.76 678 GLN A CA 1
ATOM 5059 C C . GLN A 1 654 ? -16.485 -5.180 -38.052 1.00 24.77 678 GLN A C 1
ATOM 5060 O O . GLN A 1 654 ? -17.086 -5.201 -39.132 1.00 28.10 678 GLN A O 1
ATOM 5066 N N . GLY A 1 655 ? -17.119 -4.982 -36.888 1.00 27.20 679 GLY A N 1
ATOM 5067 C CA . GLY A 1 655 ? -18.558 -4.778 -36.872 1.00 29.49 679 GLY A CA 1
ATOM 5068 C C . GLY A 1 655 ? -18.976 -3.524 -37.626 1.00 26.00 679 GLY A C 1
ATOM 5069 O O . GLY A 1 655 ? -19.948 -3.536 -38.376 1.00 28.69 679 GLY A O 1
ATOM 5070 N N . LEU A 1 656 ? -18.227 -2.435 -37.466 1.00 24.73 680 LEU A N 1
ATOM 5071 C CA . LEU A 1 656 ? -18.539 -1.223 -38.219 1.00 23.23 680 LEU A CA 1
ATOM 5072 C C . LEU A 1 656 ? -18.535 -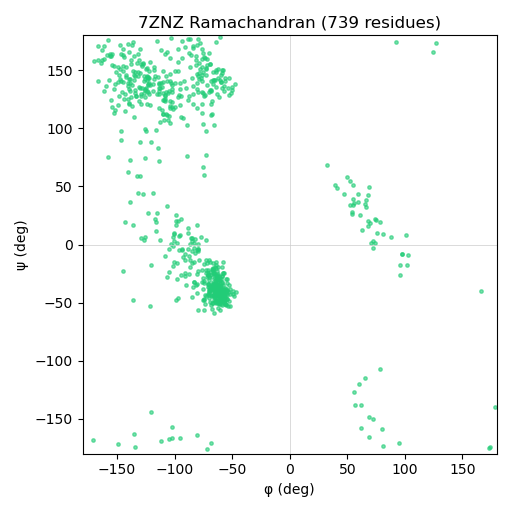1.499 -39.710 1.00 25.25 680 LEU A C 1
ATOM 5073 O O . LEU A 1 656 ? -19.448 -1.085 -40.430 1.00 26.14 680 LEU A O 1
ATOM 5078 N N . LEU A 1 657 ? -17.479 -2.194 -40.193 1.00 26.32 681 LEU A N 1
ATOM 5079 C CA . LEU A 1 657 ? -17.344 -2.506 -41.609 1.00 29.04 681 LEU A CA 1
ATOM 5080 C C . LEU A 1 657 ? -18.378 -3.526 -42.073 1.00 27.36 681 LEU A C 1
ATOM 5081 O O . LEU A 1 657 ? -18.934 -3.389 -43.178 1.00 28.64 681 LEU A O 1
ATOM 5086 N N . LYS A 1 658 ? -18.684 -4.522 -41.239 1.00 29.00 682 LYS A N 1
ATOM 5087 C CA . LYS A 1 658 ? -19.656 -5.557 -41.637 1.00 28.21 682 LYS A CA 1
ATOM 5088 C C . LYS A 1 658 ? -21.083 -5.032 -41.724 1.00 30.88 682 LYS A C 1
ATOM 5089 O O . LYS A 1 658 ? -21.844 -5.424 -42.619 1.00 31.60 682 LYS A O 1
ATOM 5095 N N . PHE A 1 659 ? -21.482 -4.154 -40.805 1.00 26.15 683 PHE A N 1
ATOM 5096 C CA . PHE A 1 659 ? -22.885 -3.871 -40.588 1.00 28.15 683 PHE A CA 1
ATOM 5097 C C . PHE A 1 659 ? -23.262 -2.408 -40.807 1.00 27.96 683 PHE A C 1
ATOM 5098 O O . PHE A 1 659 ? -24.437 -2.125 -41.027 1.00 28.77 683 PHE A O 1
ATOM 5106 N N . ASN A 1 660 ? -22.306 -1.503 -40.811 1.00 28.17 684 ASN A N 1
ATOM 5107 C CA . ASN A 1 660 ? -22.650 -0.076 -40.803 1.00 29.70 684 ASN A CA 1
ATOM 5108 C C . ASN A 1 660 ? -21.755 0.713 -41.739 1.00 28.12 684 ASN A C 1
ATOM 5109 O O . ASN A 1 660 ? -21.450 1.896 -41.489 1.00 28.95 684 ASN A O 1
ATOM 5114 N N . THR A 1 661 ? -21.396 0.112 -42.874 1.00 27.79 685 THR A N 1
ATOM 5115 C CA . THR A 1 661 ? -20.569 0.816 -43.860 1.00 29.09 685 THR A CA 1
ATOM 5116 C C . THR A 1 661 ? -21.154 0.604 -45.249 1.00 33.67 685 THR A C 1
ATOM 5117 O O . THR A 1 661 ? -21.515 -0.523 -45.606 1.00 30.41 685 THR A O 1
ATOM 5121 N N . LEU A 1 662 ? -21.280 1.685 -46.007 1.00 27.77 686 LEU A N 1
ATOM 5122 C CA . LEU A 1 662 ? -21.816 1.678 -47.368 1.00 28.29 686 LEU A CA 1
ATOM 5123 C C . LEU A 1 662 ? -20.730 1.318 -48.372 1.00 28.79 686 LEU A C 1
ATOM 5124 O O . LEU A 1 662 ? -19.540 1.233 -48.033 1.00 29.04 686 LEU A O 1
ATOM 5129 N N . PRO A 1 663 ? -21.123 1.062 -49.625 1.00 30.53 687 PRO A N 1
ATOM 5130 C CA . PRO A 1 663 ? -20.151 0.575 -50.622 1.00 33.20 687 PRO A CA 1
ATOM 5131 C C . PRO A 1 663 ? -19.071 1.564 -50.965 1.00 33.19 687 PRO A C 1
ATOM 5132 O O . PRO A 1 663 ? -18.053 1.167 -51.533 1.00 31.71 687 PRO A O 1
ATOM 5136 N N . ASN A 1 664 ? -19.273 2.849 -50.684 1.00 30.76 688 ASN A N 1
ATOM 5137 C CA . ASN A 1 664 ? -18.239 3.849 -50.856 1.00 30.79 688 ASN A CA 1
ATOM 5138 C C . ASN A 1 664 ? -17.423 4.090 -49.581 1.00 32.09 688 ASN A C 1
ATOM 5139 O O . ASN A 1 664 ? -16.673 5.065 -49.526 1.00 27.98 688 ASN A O 1
ATOM 5144 N N A MET A 1 665 ? -17.563 3.229 -48.570 0.43 28.67 689 MET A N 1
ATOM 5145 N N B MET A 1 665 ? -17.572 3.229 -48.567 0.57 28.66 689 MET A N 1
ATOM 5146 C CA A MET A 1 665 ? -16.899 3.262 -47.264 0.43 27.00 689 MET A CA 1
ATOM 5147 C CA B MET A 1 665 ? -16.907 3.263 -47.263 0.57 26.96 689 MET A CA 1
ATOM 5148 C C A MET A 1 665 ? -17.455 4.344 -46.326 0.43 27.61 689 MET A C 1
ATOM 5149 C C B MET A 1 665 ? -17.445 4.354 -46.328 0.57 27.60 689 MET A C 1
ATOM 5150 O O A MET A 1 665 ? -16.925 4.503 -45.230 0.43 27.56 689 MET A O 1
ATOM 5151 O O B MET A 1 665 ? -16.917 4.522 -45.232 0.57 27.56 689 MET A O 1
ATOM 5160 N N . LEU A 1 666 ? -18.504 5.070 -46.704 1.00 29.88 690 LEU A N 1
ATOM 5161 C CA . LEU A 1 666 ? -19.166 5.975 -45.747 1.00 28.25 690 LEU A CA 1
ATOM 5162 C C . LEU A 1 666 ? -19.952 5.145 -44.729 1.00 27.81 690 LEU A C 1
ATOM 5163 O O . LEU A 1 666 ? -20.586 4.155 -45.088 1.00 30.03 690 LEU A O 1
ATOM 5168 N N . THR A 1 667 ? -19.927 5.563 -43.463 1.00 25.67 691 THR A N 1
ATOM 5169 C CA . THR A 1 667 ? -20.658 4.840 -42.448 1.00 24.81 691 THR A CA 1
ATOM 5170 C C . THR A 1 667 ? -22.121 5.262 -42.485 1.00 29.14 691 THR A C 1
ATOM 5171 O O . THR A 1 667 ? -22.490 6.332 -42.988 1.00 28.67 691 THR A O 1
ATOM 5175 N N . THR A 1 668 ? -22.960 4.396 -41.944 1.00 25.23 692 THR A N 1
ATOM 5176 C CA . THR A 1 668 ? -24.393 4.593 -41.985 1.00 26.52 692 THR A CA 1
ATOM 5177 C C . THR A 1 668 ? -25.065 4.185 -40.671 1.00 26.70 692 THR A C 1
ATOM 5178 O O . THR A 1 668 ? -24.705 3.186 -40.031 1.00 28.20 692 THR A O 1
ATOM 5182 N N . HIS A 1 669 ? -26.023 5.003 -40.256 1.00 25.61 693 HIS A N 1
ATOM 5183 C CA . HIS A 1 669 ? -26.670 4.862 -38.961 1.00 29.78 693 HIS A CA 1
ATOM 5184 C C . HIS A 1 669 ? -27.658 3.687 -38.907 1.00 35.55 693 HIS A C 1
ATOM 5185 O O . HIS A 1 669 ? -27.635 2.921 -37.935 1.00 32.58 693 HIS A O 1
ATOM 5192 N N . PRO A 1 670 ? -28.561 3.517 -39.883 1.00 34.03 694 PRO A N 1
ATOM 5193 C CA . PRO A 1 670 ? -28.772 4.272 -41.130 1.00 31.31 694 PRO A CA 1
ATOM 5194 C C . PRO A 1 670 ? -29.695 5.472 -40.914 1.00 31.34 694 PRO A C 1
ATOM 5195 O O . PRO A 1 670 ? -30.357 5.532 -39.889 1.00 28.70 694 PRO A O 1
ATOM 5199 N N . PRO A 1 671 ? -29.761 6.437 -41.825 1.00 31.44 695 PRO A N 1
ATOM 5200 C CA . PRO A 1 671 ? -29.047 6.539 -43.098 1.00 26.29 695 PRO A CA 1
ATOM 5201 C C . PRO A 1 671 ? -27.609 7.050 -42.858 1.00 27.26 695 PRO A C 1
ATOM 5202 O O . PRO A 1 671 ? -27.160 7.028 -41.726 1.00 26.08 695 PRO A O 1
ATOM 5206 N N . MET A 1 672 ? -26.920 7.520 -43.901 1.00 24.74 696 MET A N 1
ATOM 5207 C CA . MET A 1 672 ? -25.490 7.840 -43.801 1.00 31.50 696 MET A CA 1
ATOM 5208 C C . MET A 1 672 ? -25.258 8.868 -42.697 1.00 28.70 696 MET A C 1
ATOM 5209 O O . MET A 1 672 ? -25.965 9.891 -42.612 1.00 26.86 696 MET A O 1
ATOM 5214 N N . GLN A 1 673 ? -24.258 8.582 -41.839 1.00 26.89 697 GLN A N 1
ATOM 5215 C CA . GLN A 1 673 ? -23.817 9.465 -40.760 1.00 22.02 697 GLN A CA 1
ATOM 5216 C C . GLN A 1 673 ? -22.314 9.294 -40.667 1.00 26.67 697 GLN A C 1
ATOM 5217 O O . GLN A 1 673 ? -21.821 8.168 -40.529 1.00 26.34 697 GLN A O 1
ATOM 5223 N N . MET A 1 674 ? -21.571 10.390 -40.761 1.00 23.26 698 MET A N 1
ATOM 5224 C CA . MET A 1 674 ? -20.106 10.302 -40.794 1.00 23.80 698 MET A CA 1
ATOM 5225 C C . MET A 1 674 ? -19.440 10.108 -39.436 1.00 24.09 698 MET A C 1
ATOM 5226 O O . MET A 1 674 ? -18.233 9.930 -39.358 1.00 24.98 698 MET A O 1
ATOM 5231 N N . ASP A 1 675 ? -20.231 10.125 -38.375 1.00 24.55 699 ASP A N 1
ATOM 5232 C CA . ASP A 1 675 ? -19.671 9.940 -37.049 1.00 22.16 699 ASP A CA 1
ATOM 5233 C C . ASP A 1 675 ? -18.875 8.636 -36.971 1.00 27.34 699 ASP A C 1
ATOM 5234 O O . ASP A 1 675 ? -17.827 8.584 -36.339 1.00 26.78 699 ASP A O 1
ATOM 5239 N N . GLY A 1 676 ? -19.365 7.591 -37.621 1.00 26.22 700 GLY A N 1
ATOM 5240 C CA . GLY A 1 676 ? -18.644 6.338 -37.639 1.00 23.47 700 GLY A CA 1
ATOM 5241 C C . GLY A 1 676 ? -17.301 6.470 -38.328 1.00 23.59 700 GLY A C 1
ATOM 5242 O O . GLY A 1 676 ? -16.286 6.052 -37.788 1.00 25.38 700 GLY A O 1
ATOM 5243 N N . ASN A 1 677 ? -17.288 7.051 -39.521 1.00 21.76 701 ASN A N 1
ATOM 5244 C CA . ASN A 1 677 ? -16.000 7.278 -40.198 1.00 23.77 701 ASN A CA 1
ATOM 5245 C C . ASN A 1 677 ? -15.032 8.070 -39.333 1.00 23.88 701 ASN A C 1
ATOM 5246 O O . ASN A 1 677 ? -13.827 7.757 -39.263 1.00 24.67 701 ASN A O 1
ATOM 5251 N N . PHE A 1 678 ? -15.503 9.211 -38.802 1.00 25.35 702 PHE A N 1
ATOM 5252 C CA . PHE A 1 678 ? -14.653 10.059 -37.973 1.00 24.09 702 PHE A CA 1
ATOM 5253 C C . PHE A 1 678 ? -14.231 9.354 -36.681 1.00 25.81 702 PHE A C 1
ATOM 5254 O O . PHE A 1 678 ? -13.070 9.469 -36.240 1.00 22.89 702 PHE A O 1
ATOM 5262 N N . GLY A 1 679 ? -15.180 8.671 -36.027 1.00 25.64 703 GLY A N 1
ATOM 5263 C CA . GLY A 1 679 ? -14.913 8.167 -34.693 1.00 21.35 703 GLY A CA 1
ATOM 5264 C C . GLY A 1 679 ? -13.994 6.954 -34.713 1.00 24.03 703 GLY A C 1
ATOM 5265 O O . GLY A 1 679 ? -13.218 6.739 -33.780 1.00 23.82 703 GLY A O 1
ATOM 5266 N N . ILE A 1 680 ? -14.063 6.144 -35.768 1.00 21.90 704 ILE A N 1
ATOM 5267 C CA . ILE A 1 680 ? -13.227 4.942 -35.774 1.00 25.03 704 ILE A CA 1
ATOM 5268 C C . ILE A 1 680 ? -11.745 5.315 -35.859 1.00 26.84 704 ILE A C 1
ATOM 5269 O O . ILE A 1 680 ? -10.873 4.522 -35.486 1.00 25.53 704 ILE A O 1
ATOM 5274 N N . VAL A 1 681 ? -11.427 6.517 -36.319 1.00 23.50 705 VAL A N 1
ATOM 5275 C CA . VAL A 1 681 ? -10.036 6.960 -36.275 1.00 27.13 705 VAL A CA 1
ATOM 5276 C C . VAL A 1 681 ? -9.575 7.018 -34.836 1.00 23.97 705 VAL A C 1
ATOM 5277 O O . VAL A 1 681 ? -8.502 6.527 -34.490 1.00 27.01 705 VAL A O 1
ATOM 5281 N N . GLY A 1 682 ? -10.379 7.656 -33.987 1.00 27.13 706 GLY A N 1
ATOM 5282 C CA . GLY A 1 682 ? -10.042 7.758 -32.583 1.00 25.78 706 GLY A CA 1
ATOM 5283 C C . GLY A 1 682 ? -9.978 6.400 -31.914 1.00 27.09 706 GLY A C 1
ATOM 5284 O O . GLY A 1 682 ? -9.083 6.136 -31.103 1.00 28.28 706 GLY A O 1
ATOM 5285 N N . GLY A 1 683 ? -10.940 5.521 -32.229 1.00 25.15 707 GLY A N 1
ATOM 5286 C CA . GLY A 1 683 ? -10.928 4.186 -31.636 1.00 23.70 707 GLY A CA 1
ATOM 5287 C C . GLY A 1 683 ? -9.683 3.384 -32.009 1.00 26.89 707 GLY A C 1
ATOM 5288 O O . GLY A 1 683 ? -9.051 2.772 -31.165 1.00 26.85 707 GLY A O 1
ATOM 5289 N N . ILE A 1 684 ? -9.322 3.379 -33.290 1.00 28.98 708 ILE A N 1
ATOM 5290 C CA . ILE A 1 684 ? -8.125 2.679 -33.717 1.00 25.59 708 ILE A CA 1
ATOM 5291 C C . ILE A 1 684 ? -6.872 3.316 -33.119 1.00 25.97 708 ILE A C 1
ATOM 5292 O O . ILE A 1 684 ? -5.919 2.601 -32.758 1.00 29.60 708 ILE A O 1
ATOM 5297 N N . CYS A 1 685 ? -6.842 4.651 -32.979 1.00 25.35 709 CYS A N 1
ATOM 5298 C CA . CYS A 1 685 ? -5.644 5.261 -32.373 1.00 29.32 709 CYS A CA 1
ATOM 5299 C C . CYS A 1 685 ? -5.413 4.710 -30.963 1.00 30.80 709 CYS A C 1
ATOM 5300 O O . CYS A 1 685 ? -4.269 4.439 -30.576 1.00 33.16 709 CYS A O 1
ATOM 5303 N N . GLU A 1 686 ? -6.490 4.519 -30.178 1.00 31.41 710 GLU A N 1
ATOM 5304 C CA . GLU A 1 686 ? -6.324 4.004 -28.812 1.00 27.40 710 GLU A CA 1
ATOM 5305 C C . GLU A 1 686 ? -5.869 2.556 -28.800 1.00 30.38 710 GLU A C 1
ATOM 5306 O O . GLU A 1 686 ? -5.281 2.110 -27.808 1.00 31.21 710 GLU A O 1
ATOM 5312 N N . MET A 1 687 ? -6.126 1.813 -29.874 1.00 28.04 711 MET A N 1
ATOM 5313 C CA . MET A 1 687 ? -5.579 0.472 -29.926 1.00 30.66 711 MET A CA 1
ATOM 5314 C C . MET A 1 687 ? -4.052 0.473 -30.049 1.00 31.18 711 MET A C 1
ATOM 5315 O O . MET A 1 687 ? -3.398 -0.519 -29.693 1.00 35.12 711 MET A O 1
ATOM 5320 N N . LEU A 1 688 ? -3.485 1.520 -30.640 1.00 34.33 712 LEU A N 1
ATOM 5321 C CA . LEU A 1 688 ? -2.064 1.629 -30.950 1.00 32.31 712 LEU A CA 1
ATOM 5322 C C . LEU A 1 688 ? -1.274 2.407 -29.908 1.00 37.20 712 LEU A C 1
ATOM 5323 O O . LEU A 1 688 ? -0.182 1.991 -29.515 1.00 35.98 712 LEU A O 1
ATOM 5328 N N . VAL A 1 689 ? -1.786 3.547 -29.472 1.00 30.98 713 VAL A N 1
ATOM 5329 C CA . VAL A 1 689 ? -1.077 4.459 -28.581 1.00 30.22 713 VAL A CA 1
ATOM 5330 C C . VAL A 1 689 ? -2.063 4.993 -27.565 1.00 35.99 713 VAL A C 1
ATOM 5331 O O . VAL A 1 689 ? -3.144 5.457 -27.936 1.00 35.76 713 VAL A O 1
ATOM 5335 N N . GLN A 1 690 ? -1.683 4.992 -26.293 1.00 33.95 714 GLN A N 1
ATOM 5336 C CA . GLN A 1 690 ? -2.493 5.656 -25.286 1.00 33.73 714 GLN A CA 1
ATOM 5337 C C . GLN A 1 690 ? -1.627 6.646 -24.532 1.00 33.36 714 GLN A C 1
ATOM 5338 O O . GLN A 1 690 ? -0.445 6.377 -24.281 1.00 36.48 714 GLN A O 1
ATOM 5344 N N . SER A 1 691 ? -2.210 7.801 -24.196 1.00 32.13 715 SER A N 1
ATOM 5345 C CA . SER A 1 691 ? -1.427 8.821 -23.511 1.00 36.70 715 SER A CA 1
ATOM 5346 C C . SER A 1 691 ? -2.257 9.550 -22.465 1.00 41.76 715 SER A C 1
ATOM 5347 O O . SER A 1 691 ? -1.875 10.648 -22.030 1.00 37.00 715 SER A O 1
ATOM 5350 N N . HIS A 1 692 ? -3.370 8.951 -22.033 1.00 35.18 716 HIS A N 1
ATOM 5351 C CA . HIS A 1 692 ? -4.297 9.562 -21.087 1.00 39.41 716 HIS A CA 1
ATOM 5352 C C . HIS A 1 692 ? -4.033 9.210 -19.624 1.00 37.39 716 HIS A C 1
ATOM 5353 O O . HIS A 1 692 ? -4.672 9.793 -18.738 1.00 41.31 716 HIS A O 1
ATOM 5360 N N . ALA A 1 693 ? -3.168 8.250 -19.343 1.00 42.55 717 ALA A N 1
ATOM 5361 C CA . ALA A 1 693 ? -3.090 7.694 -17.994 1.00 43.57 717 ALA A CA 1
ATOM 5362 C C . ALA A 1 693 ? -1.716 7.915 -17.381 1.00 50.58 717 ALA A C 1
ATOM 5363 O O . ALA A 1 693 ? -1.138 6.993 -16.801 1.00 58.74 717 ALA A O 1
ATOM 5365 N N . GLY A 1 694 ? -1.175 9.120 -17.524 1.00 51.82 718 GLY A N 1
ATOM 5366 C CA . GLY A 1 694 ? 0.048 9.497 -16.849 1.00 57.86 718 GLY A CA 1
ATOM 5367 C C . GLY A 1 694 ? 1.299 9.379 -17.686 1.00 55.61 718 GLY A C 1
ATOM 5368 O O . GLY A 1 694 ? 2.370 9.794 -17.226 1.00 62.30 718 GLY A O 1
ATOM 5369 N N . GLY A 1 695 ? 1.200 8.805 -18.880 1.00 50.26 719 GLY A N 1
ATOM 5370 C CA . GLY A 1 695 ? 2.294 8.839 -19.824 1.00 45.63 719 GLY A CA 1
ATOM 5371 C C . GLY A 1 695 ? 1.969 7.978 -21.027 1.00 41.53 719 GLY A C 1
ATOM 5372 O O . GLY A 1 695 ? 0.872 7.437 -21.145 1.00 44.23 719 GLY A O 1
ATOM 5373 N N . LEU A 1 696 ? 2.957 7.848 -21.898 1.00 41.24 720 LEU A N 1
ATOM 5374 C CA . LEU A 1 696 ? 2.842 7.054 -23.114 1.00 42.50 720 LEU A CA 1
ATOM 5375 C C . LEU A 1 696 ? 2.745 5.558 -22.842 1.00 50.71 720 LEU A C 1
ATOM 5376 O O . LEU A 1 696 ? 3.561 4.979 -22.113 1.00 53.17 720 LEU A O 1
ATOM 5381 N N . ASP A 1 697 ? 1.786 4.914 -23.492 0.93 40.46 721 ASP A N 1
ATOM 5382 C CA . ASP A 1 697 ? 1.553 3.486 -23.335 0.93 40.40 721 ASP A CA 1
ATOM 5383 C C . ASP A 1 697 ? 1.357 2.951 -24.744 0.93 41.66 721 ASP A C 1
ATOM 5384 O O . ASP A 1 697 ? 0.367 3.284 -25.390 0.93 40.93 721 ASP A O 1
ATOM 5389 N N . ILE A 1 698 ? 2.314 2.176 -25.249 1.00 37.73 722 ILE A N 1
ATOM 5390 C CA . ILE A 1 698 ? 2.340 1.771 -26.654 1.00 35.35 722 ILE A CA 1
ATOM 5391 C C . ILE A 1 698 ? 1.733 0.379 -26.785 1.00 42.21 722 ILE A C 1
ATOM 5392 O O . ILE A 1 698 ? 2.131 -0.548 -26.071 1.00 45.19 722 ILE A O 1
ATOM 5397 N N . MET A 1 699 ? 0.743 0.239 -27.681 1.00 40.34 723 MET A N 1
ATOM 5398 C CA . MET A 1 699 ? -0.016 -0.988 -27.945 1.00 41.24 723 MET A CA 1
ATOM 5399 C C . MET A 1 699 ? -0.176 -1.828 -26.685 1.00 42.32 723 MET A C 1
ATOM 5400 O O . MET A 1 699 ? 0.394 -2.924 -26.587 1.00 42.57 723 MET A O 1
ATOM 5405 N N . PRO A 1 700 ? -0.952 -1.357 -25.706 1.00 43.92 724 PRO A N 1
ATOM 5406 C CA . PRO A 1 700 ? -0.953 -2.021 -24.393 1.00 44.97 724 PRO A CA 1
ATOM 5407 C C . PRO A 1 700 ? -1.527 -3.413 -24.400 1.00 46.06 724 PRO A C 1
ATOM 5408 O O . PRO A 1 700 ? -1.329 -4.130 -23.417 1.00 54.43 724 PRO A O 1
ATOM 5412 N N . SER A 1 701 ? -2.257 -3.822 -25.429 1.00 43.36 725 SER A N 1
ATOM 5413 C CA . SER A 1 701 ? -2.648 -5.221 -25.515 1.00 40.44 725 SER A CA 1
ATOM 5414 C C . SER A 1 701 ? -2.651 -5.665 -26.972 1.00 48.73 725 SER A C 1
ATOM 5415 O O . SER A 1 701 ? -2.782 -4.837 -27.880 1.00 42.85 725 SER A O 1
ATOM 5418 N N . PRO A 1 702 ? -2.451 -6.955 -27.224 1.00 50.89 726 PRO A N 1
ATOM 5419 C CA . PRO A 1 702 ? -2.261 -7.418 -28.606 1.00 43.53 726 PRO A CA 1
ATOM 5420 C C . PRO A 1 702 ? -3.550 -7.378 -29.409 1.00 40.04 726 PRO A C 1
ATOM 5421 O O . PRO A 1 702 ? -4.655 -7.414 -28.868 1.00 37.73 726 PRO A O 1
ATOM 5425 N N . VAL A 1 703 ? -3.373 -7.376 -30.733 1.00 39.89 727 VAL A N 1
ATOM 5426 C CA . VAL A 1 703 ? -4.456 -7.467 -31.707 1.00 37.05 727 VAL A CA 1
ATOM 5427 C C . VAL A 1 703 ? -4.135 -8.643 -32.629 1.00 37.79 727 VAL A C 1
ATOM 5428 O O . VAL A 1 703 ? -3.364 -8.497 -33.580 1.00 40.88 727 VAL A O 1
ATOM 5432 N N . GLU A 1 704 ? -4.758 -9.797 -32.385 1.00 40.27 728 GLU A N 1
ATOM 5433 C CA . GLU A 1 704 ? -4.395 -10.988 -33.154 1.00 44.74 728 GLU A CA 1
ATOM 5434 C C . GLU A 1 704 ? -4.662 -10.808 -34.641 1.00 43.58 728 GLU A C 1
ATOM 5435 O O . GLU A 1 704 ? -3.990 -11.434 -35.472 1.00 41.61 728 GLU A O 1
ATOM 5441 N N . ALA A 1 705 ? -5.629 -9.957 -35.006 1.00 36.41 729 ALA A N 1
ATOM 5442 C CA . ALA A 1 705 ? -5.898 -9.728 -36.425 1.00 36.84 729 ALA A CA 1
ATOM 5443 C C . ALA A 1 705 ? -4.772 -8.958 -37.116 1.00 34.10 729 ALA A C 1
ATOM 5444 O O . ALA A 1 705 ? -4.696 -8.939 -38.357 1.00 36.04 729 ALA A O 1
ATOM 5446 N N . TRP A 1 706 ? -3.892 -8.345 -36.351 1.00 33.14 730 TRP A N 1
ATOM 5447 C CA . TRP A 1 706 ? -2.780 -7.548 -36.867 1.00 36.25 730 TRP A CA 1
ATOM 5448 C C . TRP A 1 706 ? -1.487 -8.088 -36.267 1.00 37.37 730 TRP A C 1
ATOM 5449 O O . TRP A 1 706 ? -0.933 -7.500 -35.325 1.00 35.17 730 TRP A O 1
ATOM 5460 N N . PRO A 1 707 ? -1.009 -9.243 -36.732 1.00 38.92 731 PRO A N 1
ATOM 5461 C CA . PRO A 1 707 ? 0.184 -9.827 -36.086 1.00 41.88 731 PRO A CA 1
ATOM 5462 C C . PRO A 1 707 ? 1.459 -9.047 -36.380 1.00 43.54 731 PRO A C 1
ATOM 5463 O O . PRO A 1 707 ? 2.404 -9.070 -35.568 1.00 42.78 731 PRO A O 1
ATOM 5467 N N . GLU A 1 708 ? 1.510 -8.315 -37.489 1.00 38.57 732 GLU A N 1
ATOM 5468 C CA . GLU A 1 708 ? 2.720 -7.586 -37.853 1.00 40.11 732 GLU A CA 1
ATOM 5469 C C . GLU A 1 708 ? 2.334 -6.258 -38.491 1.00 36.51 732 GLU A C 1
ATOM 5470 O O . GLU A 1 708 ? 1.539 -6.241 -39.430 1.00 40.07 732 GLU A O 1
ATOM 5476 N N . GLY A 1 709 ? 2.910 -5.165 -38.013 1.00 32.98 733 GLY A N 1
ATOM 5477 C CA . GLY A 1 709 ? 2.537 -3.894 -38.603 1.00 39.12 733 GLY A CA 1
ATOM 5478 C C . GLY A 1 709 ? 3.413 -2.758 -38.135 1.00 37.57 733 GLY A C 1
ATOM 5479 O O . GLY A 1 709 ? 4.451 -2.955 -37.498 1.00 39.10 733 GLY A O 1
ATOM 5480 N N . SER A 1 710 ? 2.964 -1.541 -38.440 1.00 33.51 734 SER A N 1
ATOM 5481 C CA . SER A 1 710 ? 3.742 -0.401 -38.041 1.00 32.96 734 SER A CA 1
ATOM 5482 C C . SER A 1 710 ? 2.862 0.829 -38.103 1.00 34.23 734 SER A C 1
ATOM 5483 O O . SER A 1 710 ? 1.826 0.844 -38.772 1.00 32.07 734 SER A O 1
ATOM 5486 N N . VAL A 1 711 ? 3.294 1.845 -37.371 1.00 30.40 735 VAL A N 1
ATOM 5487 C CA . VAL A 1 711 ? 2.695 3.173 -37.405 1.00 37.79 735 VAL A CA 1
ATOM 5488 C C . VAL A 1 711 ? 3.793 4.218 -37.435 1.00 37.62 735 VAL A C 1
ATOM 5489 O O . VAL A 1 711 ? 4.871 4.037 -36.860 1.00 40.26 735 VAL A O 1
ATOM 5493 N N . LYS A 1 712 ? 3.489 5.345 -38.072 1.00 30.69 736 LYS A N 1
ATOM 5494 C CA . LYS A 1 712 ? 4.321 6.530 -37.973 1.00 29.63 736 LYS A CA 1
ATOM 5495 C C . LYS A 1 712 ? 3.404 7.723 -37.850 1.00 34.56 736 LYS A C 1
ATOM 5496 O O . LYS A 1 712 ? 2.450 7.818 -38.617 1.00 36.11 736 LYS A O 1
ATOM 5502 N N . GLY A 1 713 ? 3.677 8.608 -36.894 1.00 30.56 737 GLY A N 1
ATOM 5503 C CA . GLY A 1 713 ? 3.063 9.921 -36.884 1.00 34.55 737 GLY A CA 1
ATOM 5504 C C . GLY A 1 713 ? 1.893 10.123 -35.937 1.00 30.16 737 GLY A C 1
ATOM 5505 O O . GLY A 1 713 ? 1.281 11.195 -35.976 1.00 30.80 737 GLY A O 1
ATOM 5506 N N . LEU A 1 714 ? 1.587 9.158 -35.057 1.00 31.19 738 LEU A N 1
ATOM 5507 C CA . LEU A 1 714 ? 0.502 9.349 -34.095 1.00 32.27 738 LEU A CA 1
ATOM 5508 C C . LEU A 1 714 ? 0.930 10.342 -33.018 1.00 38.38 738 LEU A C 1
ATOM 5509 O O . LEU A 1 714 ? 2.119 10.500 -32.728 1.00 35.35 738 LEU A O 1
ATOM 5514 N N . LYS A 1 715 ? -0.044 11.047 -32.443 1.00 28.46 739 LYS A N 1
ATOM 5515 C CA . LYS A 1 715 ? 0.240 12.114 -31.497 1.00 31.18 739 LYS A CA 1
ATOM 5516 C C . LYS A 1 715 ? -0.121 11.646 -30.103 1.00 35.01 739 LYS A C 1
ATOM 5517 O O . LYS A 1 715 ? -1.113 10.929 -29.916 1.00 32.21 739 LYS A O 1
ATOM 5523 N N . ALA A 1 716 ? 0.666 12.097 -29.126 1.00 30.32 740 ALA A N 1
ATOM 5524 C CA . ALA A 1 716 ? 0.426 11.812 -27.719 1.00 31.23 740 ALA A CA 1
ATOM 5525 C C . ALA A 1 716 ? 0.403 13.105 -26.930 1.00 34.47 740 ALA A C 1
ATOM 5526 O O . ALA A 1 716 ? 0.968 14.135 -27.333 1.00 37.61 740 ALA A O 1
ATOM 5528 N N . ARG A 1 717 ? -0.272 13.057 -25.790 1.00 31.99 741 ARG A N 1
ATOM 5529 C CA . ARG A 1 717 ? -0.401 14.273 -25.013 1.00 30.56 741 ARG A CA 1
ATOM 5530 C C . ARG A 1 717 ? 0.978 14.808 -24.621 1.00 36.03 741 ARG A C 1
ATOM 5531 O O . ARG A 1 717 ? 1.905 14.040 -24.365 1.00 35.13 741 ARG A O 1
ATOM 5539 N N . GLY A 1 718 ? 1.089 16.131 -24.561 1.00 35.54 742 GLY A N 1
ATOM 5540 C CA . GLY A 1 718 ? 2.392 16.777 -24.427 1.00 38.89 742 GLY A CA 1
ATOM 5541 C C . GLY A 1 718 ? 3.069 17.052 -25.749 1.00 45.01 742 GLY A C 1
ATOM 5542 O O . GLY A 1 718 ? 4.239 17.473 -25.759 1.00 43.66 742 GLY A O 1
ATOM 5543 N N . ASN A 1 719 ? 2.373 16.817 -26.871 1.00 36.44 743 ASN A N 1
ATOM 5544 C CA . ASN A 1 719 ? 2.837 17.207 -28.198 1.00 35.80 743 ASN A CA 1
ATOM 5545 C C . ASN A 1 719 ? 4.048 16.374 -28.620 1.00 44.97 743 ASN A C 1
ATOM 5546 O O . ASN A 1 719 ? 5.067 16.890 -29.089 1.00 39.72 743 ASN A O 1
ATOM 5551 N N . VAL A 1 720 ? 3.901 15.069 -28.471 1.00 34.76 744 VAL A N 1
ATOM 5552 C CA . VAL A 1 720 ? 4.887 14.073 -28.840 1.00 30.91 744 VAL A CA 1
ATOM 5553 C C . VAL A 1 720 ? 4.368 13.285 -30.032 1.00 38.67 744 VAL A C 1
ATOM 5554 O O . VAL A 1 720 ? 3.193 12.898 -30.079 1.00 36.68 744 VAL A O 1
ATOM 5558 N N . THR A 1 721 ? 5.232 13.064 -30.997 1.00 29.53 745 THR A N 1
ATOM 5559 C CA . THR A 1 721 ? 4.910 12.248 -32.151 1.00 30.90 745 THR A CA 1
ATOM 5560 C C . THR A 1 721 ? 5.544 10.877 -31.994 1.00 38.69 745 THR A C 1
ATOM 5561 O O . THR A 1 721 ? 6.709 10.770 -31.585 1.00 39.10 745 THR A O 1
ATOM 5565 N N . VAL A 1 722 ? 4.782 9.823 -32.326 1.00 30.37 746 VAL A N 1
ATOM 5566 C CA . VAL A 1 722 ? 5.144 8.431 -31.989 1.00 31.71 746 VAL A CA 1
ATOM 5567 C C . VAL A 1 722 ? 5.241 7.576 -33.244 1.00 37.89 746 VAL A C 1
ATOM 5568 O O . VAL A 1 722 ? 4.294 7.513 -34.035 1.00 38.76 746 VAL A O 1
ATOM 5572 N N . ASP A 1 723 ? 6.362 6.850 -33.391 1.00 33.84 747 ASP A N 1
ATOM 5573 C CA . ASP A 1 723 ? 6.545 5.818 -34.407 1.00 32.22 747 ASP A CA 1
ATOM 5574 C C . ASP A 1 723 ? 6.911 4.494 -33.723 1.00 38.60 747 ASP A C 1
ATOM 5575 O O . ASP A 1 723 ? 7.645 4.500 -32.726 1.00 40.59 747 ASP A O 1
ATOM 5580 N N . PHE A 1 724 ? 6.431 3.369 -34.260 1.00 33.13 748 PHE A N 1
ATOM 5581 C CA . PHE A 1 724 ? 6.896 2.055 -33.809 1.00 39.79 748 PHE A CA 1
ATOM 5582 C C . PHE A 1 724 ? 6.455 0.980 -34.790 1.00 39.96 748 PHE A C 1
ATOM 5583 O O . PHE A 1 724 ? 5.676 1.218 -35.716 1.00 37.22 748 PHE A O 1
ATOM 5591 N N . SER A 1 725 ? 6.983 -0.223 -34.586 1.00 34.86 749 SER A N 1
ATOM 5592 C CA . SER A 1 725 ? 6.591 -1.367 -35.379 1.00 36.45 749 SER A CA 1
ATOM 5593 C C . SER A 1 725 ? 6.290 -2.507 -34.416 1.00 42.43 749 SER A C 1
ATOM 5594 O O . SER A 1 725 ? 6.605 -2.420 -33.225 1.00 39.89 749 SER A O 1
ATOM 5597 N N . TRP A 1 726 ? 5.602 -3.535 -34.915 1.00 43.94 750 TRP A N 1
ATOM 5598 C CA . TRP A 1 726 ? 5.349 -4.717 -34.101 1.00 43.29 750 TRP A CA 1
ATOM 5599 C C . TRP A 1 726 ? 5.373 -5.948 -34.985 1.00 43.66 750 TRP A C 1
ATOM 5600 O O . TRP A 1 726 ? 5.083 -5.892 -36.180 1.00 44.62 750 TRP A O 1
ATOM 5611 N N . LYS A 1 727 ? 5.782 -7.063 -34.388 1.00 54.10 751 LYS A N 1
ATOM 5612 C CA . LYS A 1 727 ? 5.951 -8.330 -35.085 1.00 53.48 751 LYS A CA 1
ATOM 5613 C C . LYS A 1 727 ? 6.089 -9.395 -34.025 1.00 55.33 751 LYS A C 1
ATOM 5614 O O . LYS A 1 727 ? 6.724 -9.155 -32.995 1.00 53.62 751 LYS A O 1
ATOM 5620 N N . ASP A 1 728 ? 5.487 -10.550 -34.274 1.00 66.79 752 ASP A N 1
ATOM 5621 C CA . ASP A 1 728 ? 5.208 -11.496 -33.183 1.00 68.69 752 ASP A CA 1
ATOM 5622 C C . ASP A 1 728 ? 4.372 -10.723 -32.153 1.00 73.49 752 ASP A C 1
ATOM 5623 O O . ASP A 1 728 ? 3.470 -9.947 -32.533 1.00 67.98 752 ASP A O 1
ATOM 5625 N N . GLY A 1 729 ? 4.652 -10.895 -30.865 1.00 59.66 753 GLY A N 1
ATOM 5626 C CA . GLY A 1 729 ? 3.946 -10.169 -29.835 1.00 60.82 753 GLY A CA 1
ATOM 5627 C C . GLY A 1 729 ? 4.826 -9.101 -29.231 1.00 63.31 753 GLY A C 1
ATOM 5628 O O . GLY A 1 729 ? 4.703 -8.794 -28.040 1.00 64.62 753 GLY A O 1
ATOM 5629 N N . LYS A 1 730 ? 5.711 -8.521 -30.050 1.00 56.52 754 LYS A N 1
ATOM 5630 C CA . LYS A 1 730 ? 6.728 -7.588 -29.582 1.00 61.47 754 LYS A CA 1
ATOM 5631 C C . LYS A 1 730 ? 6.655 -6.275 -30.354 1.00 49.19 754 LYS A C 1
ATOM 5632 O O . LYS A 1 730 ? 6.603 -6.274 -31.586 1.00 46.82 754 LYS A O 1
ATOM 5638 N N . VAL A 1 731 ? 6.685 -5.179 -29.636 1.00 45.02 755 VAL A N 1
ATOM 5639 C CA . VAL A 1 731 ? 6.843 -3.853 -30.221 1.00 47.29 755 VAL A CA 1
ATOM 5640 C C . VAL A 1 731 ? 8.326 -3.515 -30.291 1.00 50.39 755 VAL A C 1
ATOM 5641 O O . VAL A 1 731 ? 9.057 -3.725 -29.321 1.00 49.31 755 VAL A O 1
ATOM 5645 N N . SER A 1 732 ? 8.773 -2.978 -31.428 1.00 46.38 756 SER A N 1
ATOM 5646 C CA . SER A 1 732 ? 10.167 -2.584 -31.597 1.00 51.08 756 SER A CA 1
ATOM 5647 C C . SER A 1 732 ? 10.236 -1.237 -32.302 1.00 52.09 756 SER A C 1
ATOM 5648 O O . SER A 1 732 ? 9.233 -0.721 -32.805 1.00 46.57 756 SER A O 1
ATOM 5651 N N . ASN A 1 733 ? 11.445 -0.687 -32.357 1.00 48.74 757 ASN A N 1
ATOM 5652 C CA . ASN A 1 733 ? 11.732 0.534 -33.122 1.00 45.88 757 ASN A CA 1
ATOM 5653 C C . ASN A 1 733 ? 10.886 1.705 -32.640 1.00 46.53 757 ASN A C 1
ATOM 5654 O O . ASN A 1 733 ? 10.475 2.552 -33.427 1.00 46.02 757 ASN A O 1
ATOM 5659 N N . VAL A 1 734 ? 10.646 1.767 -31.333 1.00 44.78 758 VAL A N 1
ATOM 5660 C CA . VAL A 1 734 ? 9.898 2.881 -30.773 1.00 43.31 758 VAL A CA 1
ATOM 5661 C C . VAL A 1 734 ? 10.729 4.153 -30.891 1.00 44.37 758 VAL A C 1
ATOM 5662 O O . VAL A 1 734 ? 11.846 4.242 -30.361 1.00 46.27 758 VAL A O 1
ATOM 5666 N N . LYS A 1 735 ? 10.190 5.159 -31.587 1.00 38.80 759 LYS A N 1
ATOM 5667 C CA . LYS A 1 735 ? 10.870 6.447 -31.716 1.00 39.42 759 LYS A CA 1
ATOM 5668 C C . LYS A 1 735 ? 9.881 7.573 -31.453 1.00 41.87 759 LYS A C 1
ATOM 5669 O O . LYS A 1 735 ? 8.802 7.589 -32.055 1.00 40.46 759 LYS A O 1
ATOM 5675 N N . LEU A 1 736 ? 10.240 8.483 -30.538 1.00 31.86 760 LEU A N 1
ATOM 5676 C CA . LEU A 1 736 ? 9.431 9.603 -30.087 1.00 39.03 760 LEU A CA 1
ATOM 5677 C C . LEU A 1 736 ? 10.066 10.903 -30.540 1.00 43.98 760 LEU A C 1
ATOM 5678 O O . LEU A 1 736 ? 11.279 11.084 -30.384 1.00 44.19 760 LEU A O 1
ATOM 5683 N N . TYR A 1 737 ? 9.246 11.822 -31.072 1.00 34.63 761 TYR A N 1
ATOM 5684 C CA . TYR A 1 737 ? 9.712 13.108 -31.575 1.00 37.89 761 TYR A CA 1
ATOM 5685 C C . TYR A 1 737 ? 8.982 14.262 -30.896 1.00 45.07 761 TYR A C 1
ATOM 5686 O O . TYR A 1 737 ? 7.778 14.197 -30.609 1.00 34.22 761 TYR A O 1
ATOM 5695 N N . SER A 1 738 ? 9.719 15.324 -30.619 1.00 36.66 762 SER A N 1
ATOM 5696 C CA . SER A 1 738 ? 9.114 16.523 -30.079 1.00 33.01 762 SER A CA 1
ATOM 5697 C C . SER A 1 738 ? 9.901 17.701 -30.607 1.00 44.93 762 SER A C 1
ATOM 5698 O O . SER A 1 738 ? 10.963 17.544 -31.215 1.00 47.38 762 SER A O 1
ATOM 5701 N N . ALA A 1 739 ? 9.376 18.882 -30.344 1.00 44.38 763 ALA A N 1
ATOM 5702 C CA . ALA A 1 739 ? 10.067 20.097 -30.742 1.00 54.49 763 ALA A CA 1
ATOM 5703 C C . ALA A 1 739 ? 11.126 20.498 -29.722 1.00 53.50 763 ALA A C 1
ATOM 5704 O O . ALA A 1 739 ? 12.163 21.044 -30.103 1.00 63.06 763 ALA A O 1
ATOM 5706 N N . GLN A 1 740 ? 10.895 20.219 -28.432 1.00 48.24 764 GLN A N 1
ATOM 5707 C CA . GLN A 1 740 ? 11.805 20.449 -27.329 1.00 53.27 764 GLN A CA 1
ATOM 5708 C C . GLN A 1 740 ? 12.253 19.125 -26.732 1.00 52.59 764 GLN A C 1
ATOM 5709 O O . GLN A 1 740 ? 11.433 18.222 -26.557 1.00 47.70 764 GLN A O 1
ATOM 5715 N N . PRO A 1 741 ? 13.534 18.990 -26.385 1.00 49.72 765 PRO A N 1
ATOM 5716 C CA . PRO A 1 741 ? 14.045 17.706 -25.882 1.00 41.11 765 PRO A CA 1
ATOM 5717 C C . PRO A 1 741 ? 13.400 17.362 -24.554 1.00 48.56 765 PRO A C 1
ATOM 5718 O O . PRO A 1 741 ? 13.387 18.176 -23.635 1.00 55.14 765 PRO A O 1
ATOM 5722 N N A LYS A 1 742 ? 12.851 16.153 -24.467 0.72 50.26 766 LYS A N 1
ATOM 5723 N N B LYS A 1 742 ? 12.843 16.160 -24.449 0.28 50.31 766 LYS A N 1
ATOM 5724 C CA A LYS A 1 742 ? 12.146 15.726 -23.272 0.72 51.85 766 LYS A CA 1
ATOM 5725 C CA B LYS A 1 742 ? 12.188 15.790 -23.204 0.28 51.91 766 LYS A CA 1
ATOM 5726 C C A LYS A 1 742 ? 12.578 14.325 -22.877 0.72 56.69 766 LYS A C 1
ATOM 5727 C C B LYS A 1 742 ? 12.400 14.313 -22.914 0.28 56.45 766 LYS A C 1
ATOM 5728 O O A LYS A 1 742 ? 13.169 13.576 -23.663 0.72 55.46 766 LYS A O 1
ATOM 5729 O O B LYS A 1 742 ? 12.685 13.509 -23.805 0.28 54.69 766 LYS A O 1
ATOM 5740 N N . VAL A 1 743 ? 12.260 13.974 -21.636 1.00 63.79 767 VAL A N 1
ATOM 5741 C CA . VAL A 1 743 ? 12.441 12.621 -21.132 1.00 55.44 767 VAL A CA 1
ATOM 5742 C C . VAL A 1 743 ? 11.111 12.159 -20.563 1.00 62.09 767 VAL A C 1
ATOM 5743 O O . VAL A 1 743 ? 10.492 12.865 -19.756 1.00 63.83 767 VAL A O 1
ATOM 5747 N N . LEU A 1 744 ? 10.657 10.993 -21.005 1.00 62.31 768 LEU A N 1
ATOM 5748 C CA . LEU A 1 744 ? 9.296 10.588 -20.718 1.00 62.98 768 LEU A CA 1
ATOM 5749 C C . LEU A 1 744 ? 9.239 9.143 -20.250 1.00 61.24 768 LEU A C 1
ATOM 5750 O O . LEU A 1 744 ? 10.015 8.299 -20.708 1.00 57.98 768 LEU A O 1
ATOM 5755 N N . PRO A 1 745 ? 8.321 8.834 -19.334 1.00 61.00 769 PRO A N 1
ATOM 5756 C CA . PRO A 1 745 ? 8.055 7.428 -18.992 1.00 63.52 769 PRO A CA 1
ATOM 5757 C C . PRO A 1 745 ? 7.231 6.777 -20.098 1.00 61.03 769 PRO A C 1
ATOM 5758 O O . PRO A 1 745 ? 6.219 7.328 -20.535 1.00 60.71 769 PRO A O 1
ATOM 5762 N N . VAL A 1 746 ? 7.660 5.604 -20.547 1.00 56.75 770 VAL A N 1
ATOM 5763 C CA . VAL A 1 746 ? 7.008 4.910 -21.649 1.00 48.79 770 VAL A CA 1
ATOM 5764 C C . VAL A 1 746 ? 6.748 3.471 -21.254 1.00 56.61 770 VAL A C 1
ATOM 5765 O O . VAL A 1 746 ? 7.681 2.729 -20.930 1.00 56.79 770 VAL A O 1
ATOM 5769 N N . ARG A 1 747 ? 5.495 3.060 -21.322 1.00 54.98 771 ARG A N 1
ATOM 5770 C CA . ARG A 1 747 ? 5.123 1.682 -21.077 1.00 50.89 771 ARG A CA 1
ATOM 5771 C C . ARG A 1 747 ? 5.039 0.974 -22.423 1.00 54.83 771 ARG A C 1
ATOM 5772 O O . ARG A 1 747 ? 4.304 1.408 -23.317 1.00 50.49 771 ARG A O 1
ATOM 5780 N N . VAL A 1 748 ? 5.846 -0.065 -22.596 1.00 41.38 772 VAL A N 1
ATOM 5781 C CA . VAL A 1 748 ? 5.845 -0.830 -23.836 1.00 47.07 772 VAL A CA 1
ATOM 5782 C C . VAL A 1 748 ? 6.395 -2.219 -23.542 1.00 51.70 772 VAL A C 1
ATOM 5783 O O . VAL A 1 748 ? 7.317 -2.384 -22.741 1.00 54.44 772 VAL A O 1
ATOM 5787 N N . ASN A 1 749 ? 5.810 -3.213 -24.182 1.00 52.77 773 ASN A N 1
ATOM 5788 C CA . ASN A 1 749 ? 6.214 -4.598 -23.966 1.00 48.18 773 ASN A CA 1
ATOM 5789 C C . ASN A 1 749 ? 6.135 -4.944 -22.479 1.00 56.69 773 ASN A C 1
ATOM 5790 O O . ASN A 1 749 ? 7.004 -5.621 -21.937 1.00 60.21 773 ASN A O 1
ATOM 5795 N N . GLY A 1 750 ? 5.104 -4.438 -21.806 1.00 55.13 774 GLY A N 1
ATOM 5796 C CA . GLY A 1 750 ? 4.847 -4.730 -20.411 1.00 53.12 774 GLY A CA 1
ATOM 5797 C C . GLY A 1 750 ? 5.786 -4.103 -19.405 1.00 57.21 774 GLY A C 1
ATOM 5798 O O . GLY A 1 750 ? 5.570 -4.283 -18.200 1.00 65.42 774 GLY A O 1
ATOM 5799 N N . LYS A 1 751 ? 6.813 -3.379 -19.840 1.00 54.17 775 LYS A N 1
ATOM 5800 C CA . LYS A 1 751 ? 7.776 -2.750 -18.945 1.00 55.53 775 LYS A CA 1
ATOM 5801 C C . LYS A 1 751 ? 7.683 -1.236 -19.049 1.00 66.05 775 LYS A C 1
ATOM 5802 O O . LYS A 1 751 ? 7.469 -0.690 -20.137 1.00 61.27 775 LYS A O 1
ATOM 5804 N N . MET A 1 752 ? 7.871 -0.558 -17.919 1.00 63.81 776 MET A N 1
ATOM 5805 C CA . MET A 1 752 ? 7.884 0.898 -17.884 1.00 63.24 776 MET A CA 1
ATOM 5806 C C . MET A 1 752 ? 9.318 1.402 -17.988 1.00 66.79 776 MET A C 1
ATOM 5807 O O . MET A 1 752 ? 10.097 1.274 -17.042 1.00 69.50 776 MET A O 1
ATOM 5812 N N . THR A 1 753 ? 9.651 2.006 -19.123 1.00 63.21 777 THR A N 1
ATOM 5813 C CA . THR A 1 753 ? 10.954 2.581 -19.418 1.00 61.69 777 THR A CA 1
ATOM 5814 C C . THR A 1 753 ? 10.897 4.098 -19.303 1.00 68.01 777 THR A C 1
ATOM 5815 O O . THR A 1 753 ? 9.844 4.699 -19.058 1.00 62.66 777 THR A O 1
ATOM 5819 N N . ARG A 1 754 ? 12.055 4.717 -19.507 1.00 63.38 778 ARG A N 1
ATOM 5820 C CA . ARG A 1 754 ? 12.166 6.160 -19.661 1.00 67.05 778 ARG A CA 1
ATOM 5821 C C . ARG A 1 754 ? 12.979 6.411 -20.921 1.00 69.63 778 ARG A C 1
ATOM 5822 O O . ARG A 1 754 ? 14.109 5.926 -21.031 1.00 65.26 778 ARG A O 1
ATOM 5824 N N . MET A 1 755 ? 12.395 7.118 -21.890 1.00 65.89 779 MET A N 1
ATOM 5825 C CA . MET A 1 755 ? 13.123 7.452 -23.105 1.00 62.13 779 MET A CA 1
ATOM 5826 C C . MET A 1 755 ? 13.056 8.945 -23.367 1.00 64.30 779 MET A C 1
ATOM 5827 O O . MET A 1 755 ? 12.146 9.649 -22.918 1.00 63.46 779 MET A O 1
ATOM 5832 N N . LYS A 1 756 ? 14.054 9.410 -24.103 1.00 54.31 780 LYS A N 1
ATOM 5833 C CA . LYS A 1 756 ? 14.169 10.794 -24.495 1.00 56.10 780 LYS A CA 1
ATOM 5834 C C . LYS A 1 756 ? 13.681 10.960 -25.930 1.00 56.00 780 LYS A C 1
ATOM 5835 O O . LYS A 1 756 ? 13.784 10.055 -26.758 1.00 42.14 780 LYS A O 1
ATOM 5837 N N . THR A 1 757 ? 13.143 12.134 -26.219 1.00 52.37 781 THR A N 1
ATOM 5838 C CA . THR A 1 757 ? 12.627 12.365 -27.551 1.00 49.37 781 THR A CA 1
ATOM 5839 C C . THR A 1 757 ? 13.759 12.671 -28.525 1.00 50.84 781 THR A C 1
ATOM 5840 O O . THR A 1 757 ? 14.856 13.078 -28.134 1.00 52.21 781 THR A O 1
ATOM 5844 N N . LEU A 1 758 ? 13.485 12.418 -29.820 1.00 44.07 782 LEU A N 1
ATOM 5845 C CA . LEU A 1 758 ? 14.243 12.895 -30.964 1.00 44.16 782 LEU A CA 1
ATOM 5846 C C . LEU A 1 758 ? 13.598 14.135 -31.543 1.00 47.60 782 LEU A C 1
ATOM 5847 O O . LEU A 1 758 ? 12.406 14.396 -31.330 1.00 47.46 782 LEU A O 1
ATOM 5852 N N . PRO A 1 759 ? 14.360 14.958 -32.259 1.00 47.99 783 PRO A N 1
ATOM 5853 C CA . PRO A 1 759 ? 13.790 16.211 -32.753 1.00 38.25 783 PRO A CA 1
ATOM 5854 C C . PRO A 1 759 ? 12.894 15.989 -33.964 1.00 43.04 783 PRO A C 1
ATOM 5855 O O . PRO A 1 759 ? 13.174 15.159 -34.832 1.00 44.24 783 PRO A O 1
ATOM 5859 N N . LEU A 1 760 ? 11.824 16.773 -34.019 1.00 45.97 784 LEU A N 1
ATOM 5860 C CA . LEU A 1 760 ? 10.811 16.666 -35.066 1.00 55.40 784 LEU A CA 1
ATOM 5861 C C . LEU A 1 760 ? 11.406 17.084 -36.401 1.00 55.47 784 LEU A C 1
ATOM 5862 O O . LEU A 1 760 ? 11.728 18.258 -36.592 1.00 55.15 784 LEU A O 1
ATOM 5867 N N . LYS A 1 761 ? 11.551 16.148 -37.334 1.00 58.25 785 LYS A N 1
ATOM 5868 C CA . LYS A 1 761 ? 12.101 16.513 -38.646 1.00 63.54 785 LYS A CA 1
ATOM 5869 C C . LYS A 1 761 ? 11.296 17.646 -39.283 1.00 56.65 785 LYS A C 1
ATOM 5870 O O . LYS A 1 761 ? 11.327 17.830 -40.504 1.00 66.42 785 LYS A O 1
#

Organism: Akkermansia muciniphila (strain ATCC BAA-835 / DSM 22959 / JCM 33894 / BCRC 81048 / CCUG 64013 / CIP 107961 / Muc) (NCBI:txid349741)

=== Feature glossary ===
The record interleaves many kinds of information about one protein. Here is each kind framed as the question it answers.

Q: Are the domains correctly placed relative to each other?
A: Predicted aligned error is AlphaFold's pairwise confidence. Unlike pLDDT (per-residue), PAE is per-residue-pair and captures whether two parts of the structure are correctly placed relative to each other. Units are ångströms of expected positional error.

Q: Which residues are in helices, strands, or loops?
A: Eight-state secondary structure (DSSP): H is the canonical α-helix, G the tighter 3₁₀-helix, I the wider π-helix; E/B are β-structure, T and S are turns and bends, and '-' is everything else. DSSP derives these from the pattern of main-chain N–H···O=C hydrogen bonds, not from the sequence.

Q: What if only a Cα trace is available?
A: P-SEA three-state annotation labels each residue as helix, strand, or coil based purely on the geometry of the Cα trace. It serves as a fallback when the full backbone (and thus DSSP) is unavailable.

Q: What are the backbone torsion angles?
A: φ (phi) and ψ (psi) are the two rotatable backbone dihedrals per residue: φ is the C(i-1)–N–Cα–C torsion, ψ is the N–Cα–C–N(i+1) torsion, both in degrees on (−180°, 180°]. α-helical residues cluster near (−60°, −45°); β-strand residues near (−120°, +130°). A Ramachandran plot is simply a scatter of (φ, ψ) for every residue.

Q: What known structures does this most resemble?
A: Structural nearest neighbors (via Foldseek easy-search vs the PDB). Reported per hit: target PDB id, E-value, and alignment TM-score. A TM-score above ~0.5 is the conventional threshold for 'same fold'.

Q: What family and function is it annotated with?
A: Database cross-references. InterPro integrates a dozen domain/family signature databases into unified entries with residue-range hits. GO terms attach function/process/location labels with evidence codes. CATH codes position the fold in a four-level structural taxonomy. Organism is the NCBI-taxonomy species name.

Q: Which residues are buried vs exposed?
A: Solvent accessibility: the surface area of each residue that a 1.4 Å water probe can touch, in Å². When only backbone atoms are present the absolute values are lower than full-atom SASA (side chains contribute most of the area) and are flagged as backbone-only.

Q: What do the diagnostic plots show?
A: Three diagnostic plots accompany the record. The Cα contact map visualizes the tertiary structure as a 2D adjacency matrix (8 Å cutoff, sequence-local contacts suppressed). The Ramachandran plot shows the distribution of backbone (φ, ψ) torsions, with points in the α and β basins reflecting secondary structure content. The PAE plot shows AlphaFold's inter-residue confidence as a color matrix.

Q: What is the amino-acid chain?
A: The amino-acid sequence is the protein's primary structure: the linear order of residues from the N-terminus to the C-terminus, written in one-letter code. Everything else here — the 3D coordinates, the secondary structure, the domain annotations — is ultimately a consequence of this string.

Q: What do the rendered images show?
A: The six renders are orthographic views along the three Cartesian axes in both directions. Representation (cartoon, sticks, or surface) and color scheme (sequence-rainbow or by-chain) vary across proteins so the training set covers all the common visualization conventions.

Q: Where is each backbone atom in 3D?
A: The mmCIF table is the protein's shape written out atom by atom. For each backbone N, Cα, C, and carbonyl O, it records an (x, y, z) coordinate triple in Å plus the residue type, chain letter, and residue number.

Q: How mobile is each atom in the crystal?
A: For experimental (PDB) structures, the B-factor (temperature factor) quantifies the positional spread of each atom in the crystal — a combination of thermal vibration and static disorder — in units of Å². High B-factors mark flexible loops or poorly resolved regions; low B-factors mark the rigid, well-ordered core.

Q: How big and how compact is the whole molecule?
A: Three whole-structure scalars: the radius of gyration (RMS distance of Cα from centroid, in Å), the count of Cα–Cα contacts (pairs closer than 8 Å and separated by more than four residues in sequence — i.e. tertiary, not local, contacts), and the bounding-box dimensions. Together they distinguish compact globular folds from extended fibres or disordered chains.

Q: What does the local fold look like, residue by residue?
A: A 3Di character summarizes, for each residue, the relative orientation of the Cα frame of its nearest spatial neighbor. Because it encodes fold topology rather than chemistry, 3Di alignments detect remote structural similarity that sequence alignment misses.

Q: How confident is the AlphaFold model at each residue?
A: For AlphaFold models, the B-factor field carries pLDDT — the model's own estimate of local accuracy on a 0–100 scale. Regions with pLDDT<50 should be treated as essentially unmodeled; they often correspond to intrinsically disordered segments.